Protein AF-A0A7Y7WJ68-F1 (afdb_monomer)

Nearest PDB structures (foldseek):
  8w20-assembly1_A  TM=9.745E-02  e=2.372E-01  Streptomyces coelicolor A3(2)
  5nnv-assembly4_D  TM=2.834E-01  e=7.245E+00  Bacillus subtilis subsp. subtilis str. 168

Foldseek 3Di:
DPDDPDAPPDPVQWDDADCDDPQHQWTQGPPPRWTWADDPNGIFTWDADLVRWIWGADPVNPDTHFTWDDPRVNHIDGDPDDDDDDDDDDPDPPVVSVVVVVVVVVVVVVVLVVVLVVLVVVLVVLVVVLVVLLVVLVVLLVVLVVCLVPVVVDDVVRVVVSVVVNVVSVVVNVVSLVVSLVSLVVCCVSCVPCSLVSLLVSLLSLLLSLVSSLSRLLSQLVVLVVQLVPDDQADPVLHGDPSNVVSLVSNLVSLVVNLVSQVVSVVSLVVSVVSADPVCPSVVVSCVSCPPGALSLLSLLLSLLSLLVLLQCLLPVPDRDPVSVVLSLLQSQLSLQRSCQPPDAPDHDDLVLSLLSLVLSLVSLLLNLLVLLLSVVLDPPPDDRPSSVVSNVSSVVVNVVSVVVNVCSVVPVDDDDDDDDDDDDDHDFDKDWAAAPVRHTGIFGWDPDADPNWIKGFRANSSPRHGSWMWTADPVRHIDTDDDPDDDPDPDPDPQDALVVLLVVLVVLLVSLVSSLVSLVVCLVPRAALLSLLVVLLVSLVVLQVSLVSNVVNVVPPDPDDDPVSVVSSVVSSVSSNVSSVVSNVSSLVSSLSSLLQYWDALVSVVSCVVVVQWAKAWEDAWDDDDQQWTWTKIFIAGPVVRHTFKIKIFIGRDRPDPQLRTDDAQPQDPVRGGDHDGIWMWTPVCPPPDPVNLVVLVVVLVVCVVVVNNVPRDDNDDTDTHHDDSVNCVVHPPPHHHPVVVVVVVVVVD

Radius of gyration: 36.1 Å; Cα contacts (8 Å, |Δi|>4): 891; chains: 1; bounding box: 78×84×123 Å

Solvent-accessible surface area (backbone atoms only — not comparable to full-atom values): 42091 Å² total; per-residue (Å²): 131,91,82,71,97,61,65,41,64,51,78,89,45,60,47,60,63,36,86,65,69,100,58,25,48,30,30,32,26,72,88,75,74,43,39,30,43,64,43,98,92,38,44,34,34,36,44,68,51,100,85,68,50,39,28,35,42,42,98,85,71,79,47,78,57,63,42,46,39,71,74,83,84,31,52,50,44,80,46,85,70,89,75,80,89,84,75,94,78,77,95,74,56,65,68,49,50,53,48,48,51,50,49,49,52,47,50,52,48,52,49,49,49,52,53,38,51,54,49,50,53,57,46,50,53,51,51,53,55,50,49,53,39,42,58,61,47,49,65,49,35,53,45,53,52,54,46,66,76,42,57,86,82,52,54,71,65,61,49,51,56,50,52,52,52,45,53,54,46,50,47,56,36,52,58,47,51,54,51,49,54,50,55,49,61,78,42,40,84,68,31,73,91,51,39,59,60,55,51,35,54,51,36,48,55,49,42,60,44,42,49,53,52,55,57,38,43,53,52,52,36,54,48,31,51,54,56,44,74,75,47,63,66,48,47,100,85,70,46,71,33,68,70,41,53,51,34,52,53,51,32,52,54,39,52,53,49,45,44,56,52,42,49,51,38,52,51,39,49,56,53,35,64,77,53,56,64,95,83,39,58,71,57,49,54,50,44,64,75,53,54,91,60,74,61,51,52,16,47,53,30,48,48,40,51,52,30,43,57,50,20,49,43,70,75,34,75,87,60,76,54,72,65,60,52,50,55,50,52,53,38,48,48,33,33,32,20,60,33,54,63,86,55,88,54,95,73,72,76,53,74,66,58,52,45,46,31,39,52,33,31,43,50,43,47,51,54,51,51,54,48,50,53,54,57,58,70,71,48,66,90,85,72,80,54,74,40,42,56,54,25,51,52,50,45,51,52,52,37,52,50,40,52,49,56,43,50,52,59,63,58,61,75,53,96,76,79,89,74,84,83,71,85,87,76,75,94,62,81,55,70,45,79,44,44,31,86,86,75,40,35,41,42,26,34,53,47,93,66,61,58,98,85,28,60,28,36,31,30,44,34,67,80,78,72,44,69,75,45,43,29,36,58,43,98,88,71,36,35,45,77,57,82,71,80,79,70,78,81,74,73,77,79,73,80,78,75,54,60,72,55,46,51,58,49,45,61,54,51,52,57,48,51,54,52,49,53,55,50,49,63,69,38,39,89,73,51,84,57,35,60,58,56,23,55,58,28,42,53,52,19,51,50,34,43,51,51,28,52,50,48,55,49,46,56,74,71,54,85,83,85,75,52,75,66,57,56,51,52,46,51,54,48,32,51,50,29,46,51,49,19,52,51,36,40,51,52,12,51,51,44,21,52,55,20,47,67,74,43,80,56,39,62,69,56,51,50,53,36,46,76,70,65,46,45,45,56,24,29,46,82,72,64,40,81,77,52,97,61,31,18,40,39,42,31,40,33,26,33,58,86,80,70,40,72,49,30,32,36,40,36,30,20,61,45,82,83,54,58,83,89,61,43,37,54,62,59,41,66,40,101,82,71,43,61,32,92,55,31,31,25,29,23,40,44,92,46,66,88,61,47,74,69,53,34,54,49,52,48,48,56,31,52,52,32,44,75,69,72,38,60,95,74,36,69,76,87,66,70,84,63,68,29,70,55,51,72,69,56,39,60,74,61,48,76,80,30,53,48,48,69,59,53,53,53,51,52,63,68,74,105

Structure (mmCIF, N/CA/C/O backbone):
data_AF-A0A7Y7WJ68-F1
#
_entry.id   AF-A0A7Y7WJ68-F1
#
loop_
_atom_site.group_PDB
_atom_site.id
_atom_site.type_symbol
_atom_site.label_atom_id
_atom_site.label_alt_id
_atom_site.label_comp_id
_atom_site.label_asym_id
_atom_site.label_entity_id
_atom_site.label_seq_id
_atom_site.pdbx_PDB_ins_code
_atom_site.Cartn_x
_atom_site.Cartn_y
_atom_site.Cartn_z
_atom_site.occupancy
_atom_site.B_iso_or_equiv
_atom_site.auth_seq_id
_atom_site.auth_comp_id
_atom_site.auth_asym_id
_atom_site.auth_atom_id
_atom_site.pdbx_PDB_model_num
ATOM 1 N N . MET A 1 1 ? 19.680 -37.625 -52.020 1.00 36.12 1 MET A N 1
ATOM 2 C CA . MET A 1 1 ? 19.196 -36.520 -51.162 1.00 36.12 1 MET A CA 1
ATOM 3 C C . MET A 1 1 ? 19.485 -36.888 -49.716 1.00 36.12 1 MET A C 1
ATOM 5 O O . MET A 1 1 ? 19.008 -37.930 -49.289 1.00 36.12 1 MET A O 1
ATOM 9 N N . LYS A 1 2 ? 20.284 -36.106 -48.976 1.00 34.50 2 LYS A N 1
ATOM 10 C CA . LYS A 1 2 ? 20.335 -36.245 -47.511 1.00 34.50 2 LYS A CA 1
ATOM 11 C C . LYS A 1 2 ? 19.012 -35.699 -46.971 1.00 34.50 2 LYS A C 1
ATOM 13 O O . LYS A 1 2 ? 18.731 -34.520 -47.156 1.00 34.50 2 LYS A O 1
ATOM 18 N N . ILE A 1 3 ? 18.181 -36.570 -46.409 1.00 40.09 3 ILE A N 1
ATOM 19 C CA . ILE A 1 3 ? 16.914 -36.193 -45.778 1.00 40.09 3 ILE A CA 1
ATOM 20 C C . ILE A 1 3 ? 17.263 -35.679 -44.380 1.00 40.09 3 ILE A C 1
ATOM 22 O O . ILE A 1 3 ? 17.882 -36.402 -43.600 1.00 40.09 3 ILE A O 1
ATOM 26 N N . TYR A 1 4 ? 16.931 -34.422 -44.090 1.00 50.44 4 TYR A N 1
ATOM 27 C CA . TYR A 1 4 ? 17.114 -33.844 -42.760 1.00 50.44 4 TYR A CA 1
ATOM 28 C C . TYR A 1 4 ? 15.896 -34.198 -41.886 1.00 50.44 4 TYR A C 1
ATOM 30 O O . TYR A 1 4 ? 14.769 -34.109 -42.370 1.00 50.44 4 TYR A O 1
ATOM 38 N N . PRO A 1 5 ? 16.093 -34.609 -40.621 1.00 40.62 5 PRO A N 1
ATOM 39 C CA . PRO A 1 5 ? 15.034 -35.188 -39.786 1.00 40.62 5 PRO A CA 1
ATOM 40 C C . PRO A 1 5 ? 13.973 -34.191 -39.282 1.00 40.62 5 PRO A C 1
ATOM 42 O O . PRO A 1 5 ? 12.989 -34.621 -38.689 1.00 40.62 5 PRO A O 1
ATOM 45 N N . TYR A 1 6 ? 14.133 -32.884 -39.525 1.00 49.69 6 TYR A N 1
ATOM 46 C CA . TYR A 1 6 ? 13.204 -31.839 -39.078 1.00 49.69 6 TYR A CA 1
ATOM 47 C C . TYR A 1 6 ? 12.991 -30.770 -40.165 1.00 49.69 6 TYR A C 1
ATOM 49 O O . TYR A 1 6 ? 13.926 -30.493 -40.924 1.00 49.69 6 TYR A O 1
ATOM 57 N N . PRO A 1 7 ? 11.795 -30.148 -40.248 1.00 54.78 7 PRO A N 1
ATOM 58 C CA . PRO A 1 7 ? 11.548 -29.034 -41.158 1.00 54.78 7 PRO A CA 1
ATOM 59 C C . PRO A 1 7 ? 12.458 -27.853 -40.798 1.00 54.78 7 PRO A C 1
ATOM 61 O O . PRO A 1 7 ? 12.431 -27.361 -39.670 1.00 54.78 7 PRO A O 1
ATOM 64 N N . TRP A 1 8 ? 13.271 -27.413 -41.759 1.00 57.12 8 TRP A N 1
ATOM 65 C CA . TRP A 1 8 ? 14.186 -26.287 -41.602 1.00 57.12 8 TRP A CA 1
ATOM 66 C C . TRP A 1 8 ? 13.996 -25.289 -42.753 1.00 57.12 8 TRP A C 1
ATOM 68 O O . TRP A 1 8 ? 14.141 -25.690 -43.907 1.00 57.12 8 TRP A O 1
ATOM 78 N N . PRO A 1 9 ? 13.732 -23.994 -42.494 1.00 63.44 9 PRO A N 1
ATOM 79 C CA . PRO A 1 9 ? 13.782 -23.300 -41.200 1.00 63.44 9 PRO A CA 1
ATOM 80 C C . PRO A 1 9 ? 12.709 -23.750 -40.202 1.00 63.44 9 PRO A C 1
ATOM 82 O O . PRO A 1 9 ? 11.649 -24.226 -40.604 1.00 63.44 9 PRO A O 1
ATOM 85 N N . GLU A 1 10 ? 12.986 -23.606 -38.901 1.00 67.44 10 GLU A N 1
ATOM 86 C CA . GLU A 1 10 ? 12.043 -24.005 -37.849 1.00 67.44 10 GLU A CA 1
ATOM 87 C C . GLU A 1 10 ? 10.735 -23.198 -37.941 1.00 67.44 10 GLU A C 1
ATOM 89 O O . GLU A 1 10 ? 10.796 -21.977 -38.123 1.00 67.44 10 GLU A O 1
ATOM 94 N N . PRO A 1 11 ? 9.554 -23.807 -37.719 1.00 68.38 11 PRO A N 1
ATOM 95 C CA . PRO A 1 11 ? 8.266 -23.116 -37.847 1.00 68.38 11 PRO A CA 1
ATOM 96 C C . PRO A 1 11 ? 8.145 -21.821 -37.028 1.00 68.38 11 PRO A C 1
ATOM 98 O O . PRO A 1 11 ? 7.531 -20.857 -37.477 1.00 68.38 11 PRO A O 1
ATOM 101 N N . LYS A 1 12 ? 8.787 -21.755 -35.853 1.00 70.88 12 LYS A N 1
ATOM 102 C CA . LYS A 1 12 ? 8.789 -20.568 -34.979 1.00 70.88 12 LYS A CA 1
ATOM 103 C C . LYS A 1 12 ? 9.480 -19.341 -35.598 1.00 70.88 12 LYS A C 1
ATOM 105 O O . LYS A 1 12 ? 9.171 -18.211 -35.221 1.00 70.88 12 LYS A O 1
ATOM 110 N N . THR A 1 13 ? 10.372 -19.561 -36.569 1.00 69.69 13 THR A N 1
ATOM 111 C CA . THR A 1 13 ? 11.149 -18.513 -37.257 1.00 69.69 13 THR A CA 1
ATOM 112 C C . THR A 1 13 ? 10.415 -17.891 -38.447 1.00 69.69 13 THR A C 1
ATOM 114 O O . THR A 1 13 ? 10.860 -16.867 -38.966 1.00 69.69 13 THR A O 1
ATOM 117 N N . LEU A 1 14 ? 9.288 -18.475 -38.868 1.00 74.75 14 LEU A N 1
ATOM 118 C CA . LEU A 1 14 ? 8.484 -17.994 -39.989 1.00 74.75 14 LEU A CA 1
ATOM 119 C C . LEU A 1 14 ? 7.795 -16.669 -39.636 1.00 74.75 14 LEU A C 1
ATOM 121 O O . LEU A 1 14 ? 7.205 -16.521 -38.563 1.00 74.75 14 LEU A O 1
ATOM 125 N N . GLY A 1 15 ? 7.886 -15.707 -40.545 1.00 78.38 15 GLY A N 1
ATOM 126 C CA . GLY A 1 15 ? 7.219 -14.410 -40.501 1.00 78.38 15 GLY A CA 1
ATOM 127 C C . GLY A 1 15 ? 6.237 -14.262 -41.660 1.00 78.38 15 GLY A C 1
ATOM 128 O O . GLY A 1 15 ? 5.511 -15.197 -41.993 1.00 78.38 15 GLY A O 1
ATOM 129 N N . GLU A 1 16 ? 6.185 -13.078 -42.261 1.00 81.81 16 GLU A N 1
ATOM 130 C CA . GLU A 1 16 ? 5.174 -12.743 -43.267 1.00 81.81 16 GLU A CA 1
ATOM 131 C C . GLU A 1 16 ? 5.425 -13.402 -44.631 1.00 81.81 16 GLU A C 1
ATOM 133 O O . GLU A 1 16 ? 6.565 -13.524 -45.094 1.00 81.81 16 GLU A O 1
ATOM 138 N N . VAL A 1 17 ? 4.335 -13.780 -45.304 1.00 84.44 17 VAL A N 1
ATOM 139 C CA . VAL A 1 17 ? 4.356 -14.253 -46.693 1.00 84.44 17 VAL A CA 1
ATOM 140 C C . VAL A 1 17 ? 4.410 -13.051 -47.632 1.00 84.44 17 VAL A C 1
ATOM 142 O O . VAL A 1 17 ? 3.635 -12.106 -47.504 1.00 84.44 17 VAL A O 1
ATOM 145 N N . VAL A 1 18 ? 5.304 -13.094 -48.617 1.00 82.62 18 VAL A N 1
ATOM 146 C CA . VAL A 1 18 ? 5.410 -12.065 -49.653 1.00 82.62 18 VAL A CA 1
ATOM 147 C C . VAL A 1 18 ? 4.139 -12.068 -50.509 1.00 82.62 18 VAL A C 1
ATOM 149 O O . VAL A 1 18 ? 3.860 -13.035 -51.221 1.00 82.62 18 VAL A O 1
ATOM 152 N N . ALA A 1 19 ? 3.374 -10.976 -50.447 1.00 73.75 19 ALA A N 1
ATOM 153 C CA . ALA A 1 19 ? 2.040 -10.882 -51.043 1.00 73.75 19 ALA A CA 1
ATOM 154 C C . ALA A 1 19 ? 2.027 -10.565 -52.556 1.00 73.75 19 ALA A C 1
ATOM 156 O O . ALA A 1 19 ? 1.042 -10.857 -53.237 1.00 73.75 19 ALA A O 1
ATOM 157 N N . SER A 1 20 ? 3.104 -9.992 -53.106 1.00 70.12 20 SER A N 1
ATOM 158 C CA . SER A 1 20 ? 3.156 -9.509 -54.496 1.00 70.12 20 SER A CA 1
ATOM 159 C C . SER A 1 20 ? 4.576 -9.495 -55.082 1.00 70.12 20 SER A C 1
ATOM 161 O O . SER A 1 20 ? 5.556 -9.469 -54.339 1.00 70.12 20 SER A O 1
ATOM 163 N N . GLY A 1 21 ? 4.680 -9.459 -56.417 1.00 76.19 21 GLY A N 1
ATOM 164 C CA . GLY A 1 21 ? 5.947 -9.421 -57.167 1.00 76.19 21 GLY A CA 1
ATOM 165 C C . GLY A 1 21 ? 6.546 -10.802 -57.465 1.00 76.19 21 GLY A C 1
ATOM 166 O O . GLY A 1 21 ? 5.940 -11.827 -57.161 1.00 76.19 21 GLY A O 1
ATOM 167 N N . ASP A 1 22 ? 7.758 -10.835 -58.028 1.00 74.62 22 ASP A N 1
ATOM 168 C CA . ASP A 1 22 ? 8.430 -12.071 -58.486 1.00 74.62 22 ASP A CA 1
ATOM 169 C C . ASP A 1 22 ? 8.738 -13.069 -57.351 1.00 74.62 22 ASP A C 1
ATOM 171 O O . ASP A 1 22 ? 8.931 -14.265 -57.575 1.00 74.62 22 ASP A O 1
ATOM 175 N N . LEU A 1 23 ? 8.736 -12.585 -56.105 1.00 83.44 23 LEU A N 1
ATOM 176 C CA . LEU A 1 23 ? 8.966 -13.367 -54.887 1.00 83.44 23 LEU A CA 1
ATOM 177 C C . LEU A 1 23 ? 7.670 -13.768 -54.167 1.00 83.44 23 LEU A C 1
ATOM 179 O O . LEU A 1 23 ? 7.729 -14.282 -53.048 1.00 83.44 23 LEU A O 1
ATOM 183 N N . LYS A 1 24 ? 6.505 -13.525 -54.782 1.00 84.31 24 LYS A N 1
ATOM 184 C CA . LYS A 1 24 ? 5.197 -13.864 -54.213 1.00 84.31 24 LYS A CA 1
ATOM 185 C C . LYS A 1 24 ? 5.166 -15.324 -53.753 1.00 84.31 24 LYS A C 1
ATOM 187 O O . LYS A 1 24 ? 5.588 -16.224 -54.481 1.00 84.31 24 LYS A O 1
ATOM 192 N N . GLY A 1 25 ? 4.670 -15.540 -52.535 1.00 81.69 25 GLY A N 1
ATOM 193 C CA . GLY A 1 25 ? 4.544 -16.862 -51.914 1.00 81.69 25 GLY A CA 1
ATOM 194 C C . GLY A 1 25 ? 5.765 -17.361 -51.133 1.00 81.69 25 GLY A C 1
ATOM 195 O O . GLY A 1 25 ? 5.675 -18.398 -50.482 1.00 81.69 25 GLY A O 1
ATOM 196 N N . LEU A 1 26 ? 6.889 -16.633 -51.134 1.00 86.81 26 LEU A N 1
ATOM 197 C CA . LEU A 1 26 ? 7.995 -16.902 -50.204 1.00 86.81 26 LEU A CA 1
ATOM 198 C C . LEU A 1 26 ? 7.698 -16.340 -48.808 1.00 86.81 26 LEU A C 1
ATOM 200 O O . LEU A 1 26 ? 6.963 -15.367 -48.664 1.00 86.81 26 LEU A O 1
ATOM 204 N N . ILE A 1 27 ? 8.301 -16.931 -47.778 1.00 84.38 27 ILE A N 1
ATOM 205 C CA . ILE A 1 27 ? 8.108 -16.561 -46.369 1.00 84.38 27 ILE A CA 1
ATOM 206 C C . ILE A 1 27 ? 9.355 -15.826 -45.866 1.00 84.38 27 ILE A C 1
ATOM 208 O O . ILE A 1 27 ? 10.462 -16.350 -45.995 1.00 84.38 27 ILE A O 1
ATOM 212 N N . ARG A 1 28 ? 9.204 -14.634 -45.275 1.00 85.56 28 ARG A N 1
ATOM 213 C CA . ARG A 1 28 ? 10.309 -13.922 -44.605 1.00 85.56 28 ARG A CA 1
ATOM 214 C C . ARG A 1 28 ? 10.500 -14.451 -43.192 1.00 85.56 28 ARG A C 1
ATOM 216 O O . ARG A 1 28 ? 9.529 -14.590 -42.459 1.00 85.56 28 ARG A O 1
ATOM 223 N N . LEU A 1 29 ? 11.738 -14.714 -42.784 1.00 78.75 29 LEU A N 1
ATOM 224 C CA . LEU A 1 29 ? 12.049 -15.157 -41.421 1.00 78.75 29 LEU A CA 1
ATOM 225 C C . LEU A 1 29 ? 12.228 -13.960 -40.468 1.00 78.75 29 LEU A C 1
ATOM 227 O O . LEU A 1 29 ? 12.956 -13.024 -40.803 1.00 78.75 29 LEU A O 1
ATOM 231 N N . LYS A 1 30 ? 11.620 -14.023 -39.273 1.00 70.75 30 LYS A N 1
ATOM 232 C CA . LYS A 1 30 ? 11.481 -12.908 -38.303 1.00 70.75 30 LYS A CA 1
ATOM 233 C C . LYS A 1 30 ? 12.795 -12.234 -37.880 1.00 70.75 30 LYS A C 1
ATOM 235 O O . LYS A 1 30 ? 12.812 -11.028 -37.680 1.00 70.75 30 LYS A O 1
ATOM 240 N N . GLU A 1 31 ? 13.882 -12.993 -37.756 1.00 66.88 31 GLU A N 1
ATOM 241 C CA . GLU A 1 31 ? 15.144 -12.505 -37.166 1.00 66.88 31 GLU A CA 1
ATOM 242 C C . GLU A 1 31 ? 16.260 -12.254 -38.190 1.00 66.88 31 GLU A C 1
ATOM 244 O O . GLU A 1 31 ? 17.171 -11.470 -37.946 1.00 66.88 31 GLU A O 1
ATOM 249 N N . SER A 1 32 ? 16.219 -12.926 -39.346 1.00 66.81 32 SER A N 1
ATOM 250 C CA . SER A 1 32 ? 17.325 -12.912 -40.320 1.00 66.81 32 SER A CA 1
ATOM 251 C C . SER A 1 32 ? 16.988 -12.220 -41.638 1.00 66.81 32 SER A C 1
ATOM 253 O O . SER A 1 32 ? 17.867 -12.071 -42.486 1.00 66.81 32 SER A O 1
ATOM 255 N N . ASN A 1 33 ? 15.716 -11.854 -41.840 1.00 61.69 33 ASN A N 1
ATOM 256 C CA . ASN A 1 33 ? 15.167 -11.341 -43.099 1.00 61.69 33 ASN A CA 1
ATOM 257 C C . ASN A 1 33 ? 15.482 -12.226 -44.331 1.00 61.69 33 ASN A C 1
ATOM 259 O O . ASN A 1 33 ? 15.385 -11.786 -45.477 1.00 61.69 33 ASN A O 1
ATOM 263 N N . ARG A 1 34 ? 15.876 -13.489 -44.101 1.00 77.31 34 ARG A N 1
ATOM 264 C CA . ARG A 1 34 ? 16.068 -14.514 -45.133 1.00 77.31 34 ARG A CA 1
ATOM 265 C C . ARG A 1 34 ? 14.713 -15.014 -45.621 1.00 77.31 34 ARG A C 1
ATOM 267 O O . ARG A 1 34 ? 13.712 -14.912 -44.913 1.00 77.31 34 ARG A O 1
ATOM 274 N N . LEU A 1 35 ? 14.705 -15.575 -46.826 1.00 85.94 35 LEU A N 1
ATOM 275 C CA . LEU A 1 35 ? 13.508 -16.132 -47.443 1.00 85.94 35 LEU A CA 1
ATOM 276 C C . LEU A 1 35 ? 13.469 -17.651 -47.272 1.00 85.94 35 LEU A C 1
ATOM 278 O O . LEU A 1 35 ? 14.502 -18.323 -47.287 1.00 85.94 35 LEU A O 1
ATOM 282 N N . ALA A 1 36 ? 12.264 -18.189 -47.141 1.00 86.19 36 ALA A N 1
ATOM 283 C CA . ALA A 1 36 ? 11.988 -19.615 -47.148 1.00 86.19 36 ALA A CA 1
ATOM 284 C C . ALA A 1 36 ? 10.901 -19.942 -48.176 1.00 86.19 36 ALA A C 1
ATOM 286 O O . ALA A 1 36 ? 9.967 -19.165 -48.375 1.00 86.19 36 ALA A O 1
ATOM 287 N N . ALA A 1 37 ? 11.026 -21.100 -48.819 1.00 86.19 37 ALA A N 1
ATOM 288 C CA . ALA A 1 37 ? 10.022 -21.654 -49.715 1.00 86.19 37 ALA A CA 1
ATOM 289 C C . ALA A 1 37 ? 9.413 -22.909 -49.087 1.00 86.19 37 ALA A C 1
ATOM 291 O O . ALA A 1 37 ? 10.130 -23.738 -48.521 1.00 86.19 37 ALA A O 1
ATOM 292 N N . TYR A 1 38 ? 8.096 -23.054 -49.216 1.00 79.88 38 TYR A N 1
ATOM 293 C CA . TYR A 1 38 ? 7.382 -24.267 -48.839 1.00 79.88 38 TYR A CA 1
ATOM 294 C C . TYR A 1 38 ? 6.981 -25.034 -50.096 1.00 79.88 38 TYR A C 1
ATOM 296 O O . TYR A 1 38 ? 6.243 -24.505 -50.927 1.00 79.88 38 TYR A O 1
ATOM 304 N N . PHE A 1 39 ? 7.463 -26.268 -50.249 1.00 74.00 39 PHE A N 1
ATOM 305 C CA . PHE A 1 39 ? 7.045 -27.138 -51.348 1.00 74.00 39 PHE A CA 1
ATOM 306 C C . PHE A 1 39 ? 7.226 -28.617 -51.000 1.00 74.00 39 PHE A C 1
ATOM 308 O O . PHE A 1 39 ? 8.138 -29.002 -50.270 1.00 74.00 39 PHE A O 1
ATOM 315 N N . GLY A 1 40 ? 6.333 -29.468 -51.515 1.00 61.72 40 GLY A N 1
ATOM 316 C CA . GLY A 1 40 ? 6.393 -30.919 -51.299 1.00 61.72 40 GLY A CA 1
ATOM 317 C C . GLY A 1 40 ? 6.241 -31.364 -49.837 1.00 61.72 40 GLY A C 1
ATOM 318 O O . GLY A 1 40 ? 6.702 -32.447 -49.497 1.00 61.72 40 GLY A O 1
ATOM 319 N N . GLY A 1 41 ? 5.636 -30.537 -48.973 1.00 64.75 41 GLY A N 1
ATOM 320 C CA . GLY A 1 41 ? 5.467 -30.822 -47.542 1.00 64.75 41 GLY A CA 1
ATOM 321 C C . GLY A 1 41 ? 6.612 -30.337 -46.647 1.00 64.75 41 GLY A C 1
ATOM 322 O O . GLY A 1 41 ? 6.521 -30.471 -45.429 1.00 64.75 41 GLY A O 1
ATOM 323 N N . TRP A 1 42 ? 7.661 -29.743 -47.224 1.00 68.06 42 TRP A N 1
ATOM 324 C CA . TRP A 1 42 ? 8.874 -29.345 -46.510 1.00 68.06 42 TRP A CA 1
ATOM 325 C C . TRP A 1 42 ? 9.175 -27.854 -46.689 1.00 68.06 42 TRP A C 1
ATOM 327 O O . TRP A 1 42 ? 8.873 -27.249 -47.720 1.00 68.06 42 TRP A O 1
ATOM 337 N N . LEU A 1 43 ? 9.779 -27.269 -45.656 1.00 76.19 43 LEU A N 1
ATOM 338 C CA . LEU A 1 43 ? 10.354 -25.926 -45.685 1.00 76.19 43 LEU A CA 1
ATOM 339 C C . LEU A 1 43 ? 11.811 -26.011 -46.125 1.00 76.19 43 LEU A C 1
ATOM 341 O O . LEU A 1 43 ? 12.519 -26.939 -45.740 1.00 76.19 43 LEU A O 1
ATOM 345 N N . PHE A 1 44 ? 12.240 -25.027 -46.909 1.00 80.38 44 PHE A N 1
ATOM 346 C CA . PHE A 1 44 ? 13.626 -24.863 -47.329 1.00 80.38 44 PHE A CA 1
ATOM 347 C C . PHE A 1 44 ? 14.007 -23.389 -47.264 1.00 80.38 44 PHE A C 1
ATOM 349 O O . PHE A 1 44 ? 13.262 -22.540 -47.758 1.00 80.38 44 PHE A O 1
ATOM 356 N N . ALA A 1 45 ? 15.173 -23.060 -46.702 1.00 83.94 45 ALA A N 1
ATOM 357 C CA . ALA A 1 45 ? 15.695 -21.707 -46.843 1.00 83.94 45 ALA A CA 1
ATOM 358 C C . ALA A 1 45 ? 16.156 -21.496 -48.281 1.00 83.94 45 ALA A C 1
ATOM 360 O O . ALA A 1 45 ? 16.738 -22.390 -48.906 1.00 83.94 45 ALA A O 1
ATOM 361 N N . VAL A 1 46 ? 15.911 -20.299 -48.793 1.00 85.69 46 VAL A N 1
ATOM 362 C CA . VAL A 1 46 ? 16.224 -19.946 -50.167 1.00 85.69 46 VAL A CA 1
ATOM 363 C C . VAL A 1 46 ? 16.969 -18.626 -50.236 1.00 85.69 46 VAL A C 1
ATOM 365 O O . VAL A 1 46 ? 16.859 -17.761 -49.365 1.00 85.69 46 VAL A O 1
ATOM 368 N N . LYS A 1 47 ? 17.730 -18.468 -51.311 1.00 85.56 47 LYS A N 1
ATOM 369 C CA . LYS A 1 47 ? 18.355 -17.206 -51.686 1.00 85.56 47 LYS A CA 1
ATOM 370 C C . LYS A 1 47 ? 18.028 -16.875 -53.131 1.00 85.56 47 LYS A C 1
ATOM 372 O O . LYS A 1 47 ? 17.785 -17.771 -53.935 1.00 85.56 47 LYS A O 1
ATOM 377 N N . THR A 1 48 ? 18.069 -15.594 -53.449 1.00 81.88 48 THR A N 1
ATOM 378 C CA . THR A 1 48 ? 17.999 -15.095 -54.819 1.00 81.88 48 THR A CA 1
ATOM 379 C C . THR A 1 48 ? 19.413 -14.934 -55.367 1.00 81.88 48 THR A C 1
ATOM 381 O O . THR A 1 48 ? 20.268 -14.342 -54.702 1.00 81.88 48 THR A O 1
ATOM 384 N N . ASP A 1 49 ? 19.678 -15.469 -56.556 1.00 73.19 49 ASP A N 1
ATOM 385 C CA . ASP A 1 49 ? 20.931 -15.218 -57.266 1.00 73.19 49 ASP A CA 1
ATOM 386 C C . ASP A 1 49 ? 20.945 -13.827 -57.930 1.00 73.19 49 ASP A C 1
ATOM 388 O O . ASP A 1 49 ? 19.979 -13.064 -57.864 1.00 73.19 49 ASP A O 1
ATOM 392 N N . SER A 1 50 ? 22.064 -13.478 -58.568 1.00 57.31 50 SER A N 1
ATOM 393 C CA . SER A 1 50 ? 22.248 -12.189 -59.249 1.00 57.31 50 SER A CA 1
ATOM 394 C C . SER A 1 50 ? 21.337 -11.973 -60.464 1.00 57.31 50 SER A C 1
ATOM 396 O O . SER A 1 50 ? 21.333 -10.882 -61.028 1.00 57.31 50 SER A O 1
ATOM 398 N N . GLU A 1 51 ? 20.604 -12.998 -60.896 1.00 61.78 51 GLU A N 1
ATOM 399 C CA . GLU A 1 51 ? 19.654 -12.952 -62.008 1.00 61.78 51 GLU A CA 1
ATOM 400 C C . GLU A 1 51 ? 18.193 -13.012 -61.526 1.00 61.78 51 GLU A C 1
ATOM 402 O O . GLU A 1 51 ? 17.284 -13.007 -62.353 1.00 61.78 51 GLU A O 1
ATOM 407 N N . GLY A 1 52 ? 17.960 -13.036 -60.207 1.00 67.75 52 GLY A N 1
ATOM 408 C CA . GLY A 1 52 ? 16.628 -13.108 -59.603 1.00 67.75 52 GLY A CA 1
ATOM 409 C C . GLY A 1 52 ? 16.056 -14.525 -59.507 1.00 67.75 52 GLY A C 1
ATOM 410 O O . GLY A 1 52 ? 14.912 -14.688 -59.087 1.00 67.75 52 GLY A O 1
ATOM 411 N N . ASN A 1 53 ? 16.827 -15.565 -59.847 1.00 82.19 53 ASN A N 1
ATOM 412 C CA . ASN A 1 53 ? 16.378 -16.943 -59.667 1.00 82.19 53 ASN A CA 1
ATOM 413 C C . ASN A 1 53 ? 16.493 -17.354 -58.195 1.00 82.19 53 ASN A C 1
ATOM 415 O O . ASN A 1 53 ? 17.451 -17.004 -57.506 1.00 82.19 53 ASN A O 1
ATOM 419 N N . VAL A 1 54 ? 15.544 -18.162 -57.727 1.00 85.38 54 VAL A N 1
ATOM 420 C CA . VAL A 1 54 ? 15.499 -18.636 -56.340 1.00 85.38 54 VAL A CA 1
ATOM 421 C C . VAL A 1 54 ? 16.144 -20.013 -56.237 1.00 85.38 54 VAL A C 1
ATOM 423 O O . VAL A 1 54 ? 15.811 -20.916 -57.001 1.00 85.38 54 VAL A O 1
ATOM 426 N N . GLN A 1 55 ? 17.056 -20.191 -55.284 1.00 87.38 55 GLN A N 1
ATOM 427 C CA . GLN A 1 55 ? 17.797 -21.433 -55.074 1.00 87.38 55 GLN A CA 1
ATOM 428 C C . GLN A 1 55 ? 17.744 -21.862 -53.609 1.00 87.38 55 GLN A C 1
ATOM 430 O O . GLN A 1 55 ? 17.863 -21.030 -52.708 1.00 87.38 55 GLN A O 1
ATOM 435 N N . VAL A 1 56 ? 17.600 -23.167 -53.374 1.00 83.88 56 VAL A N 1
ATOM 436 C CA . VAL A 1 56 ? 17.643 -23.752 -52.026 1.00 83.88 56 VAL A CA 1
ATOM 437 C C . VAL A 1 56 ? 19.051 -23.640 -51.440 1.00 83.88 56 VAL A C 1
ATOM 439 O O . VAL A 1 56 ? 20.043 -23.829 -52.144 1.00 83.88 56 VAL A O 1
ATOM 442 N N . VAL A 1 57 ? 19.149 -23.362 -50.142 1.00 81.44 57 VAL A N 1
ATOM 443 C CA . VAL A 1 57 ? 20.412 -23.276 -49.398 1.00 81.44 57 VAL A CA 1
ATOM 444 C C . VAL A 1 57 ? 20.406 -24.304 -48.271 1.00 81.44 57 VAL A C 1
ATOM 446 O O . VAL A 1 57 ? 19.379 -24.523 -47.633 1.00 81.44 57 VAL A O 1
ATOM 449 N N . ALA A 1 58 ? 21.545 -24.948 -48.025 1.00 71.12 58 ALA A N 1
ATOM 450 C CA . ALA A 1 58 ? 21.698 -25.872 -46.910 1.00 71.12 58 ALA A CA 1
ATOM 451 C C . ALA A 1 58 ? 21.656 -25.150 -45.542 1.00 71.12 58 ALA A C 1
ATOM 453 O O . ALA A 1 58 ? 21.974 -23.959 -45.469 1.00 71.12 58 ALA A O 1
ATOM 454 N N . PRO A 1 59 ? 21.328 -25.864 -44.445 1.00 64.31 59 PRO A N 1
ATOM 455 C CA . PRO A 1 59 ? 21.256 -25.293 -43.096 1.00 64.31 59 PRO A CA 1
ATOM 456 C C . PRO A 1 59 ? 22.515 -24.562 -42.617 1.00 64.31 59 PRO A C 1
ATOM 458 O O . PRO A 1 59 ? 22.426 -23.578 -41.887 1.00 64.31 59 PRO A O 1
ATOM 461 N N . ASP A 1 60 ? 23.688 -25.010 -43.064 1.00 62.31 60 ASP A N 1
ATOM 462 C CA . ASP A 1 60 ? 24.985 -24.403 -42.751 1.00 62.31 60 ASP A CA 1
ATOM 463 C C . ASP A 1 60 ? 25.294 -23.140 -43.578 1.00 62.31 60 ASP A C 1
ATOM 465 O O . ASP A 1 60 ? 26.299 -22.469 -43.340 1.00 62.31 60 ASP A O 1
ATOM 469 N N . GLY A 1 61 ? 24.450 -22.808 -44.560 1.00 63.00 61 GLY A N 1
ATOM 470 C CA . GLY A 1 61 ? 24.637 -21.689 -45.480 1.00 63.00 61 GLY A CA 1
ATOM 471 C C . GLY A 1 61 ? 25.782 -21.866 -46.482 1.00 63.00 61 GLY A C 1
ATOM 472 O O . GLY A 1 61 ? 26.048 -20.939 -47.246 1.00 63.00 61 GLY A O 1
ATOM 473 N N . ARG A 1 62 ? 26.472 -23.016 -46.480 1.00 60.81 62 ARG A N 1
ATOM 474 C CA . ARG A 1 62 ? 27.706 -23.249 -47.252 1.00 60.81 62 ARG A CA 1
ATOM 475 C C . ARG A 1 62 ? 27.466 -24.014 -48.546 1.00 60.81 62 ARG A C 1
ATOM 477 O O . ARG A 1 62 ? 28.250 -23.871 -49.479 1.00 60.81 62 ARG A O 1
ATOM 484 N N . SER A 1 63 ? 26.392 -24.799 -48.611 1.00 65.44 63 SER A N 1
ATOM 485 C CA . SER A 1 63 ? 26.052 -25.600 -49.791 1.00 65.44 63 SER A CA 1
ATOM 486 C C . SER A 1 63 ? 24.785 -25.084 -50.474 1.00 65.44 63 SER A C 1
ATOM 488 O O . SER A 1 63 ? 23.776 -24.813 -49.824 1.00 65.44 63 SER A O 1
ATOM 490 N N . GLU A 1 64 ? 24.832 -24.965 -51.797 1.00 76.31 64 GLU A N 1
ATOM 491 C CA . GLU A 1 64 ? 23.708 -24.536 -52.634 1.00 76.31 64 GLU A CA 1
ATOM 492 C C . GLU A 1 64 ? 23.029 -25.749 -53.279 1.00 76.31 64 GLU A C 1
ATOM 494 O O . GLU A 1 64 ? 23.696 -26.666 -53.759 1.00 76.31 64 GLU A O 1
ATOM 499 N N . GLY A 1 65 ? 21.698 -25.754 -53.273 1.00 72.69 65 GLY A N 1
ATOM 500 C CA . GLY A 1 65 ? 20.859 -26.814 -53.819 1.00 72.69 65 GLY A CA 1
ATOM 501 C C . GLY A 1 65 ? 20.342 -26.516 -55.226 1.00 72.69 65 GLY A C 1
ATOM 502 O O . GLY A 1 65 ? 20.915 -25.741 -55.990 1.00 72.69 65 GLY A O 1
ATOM 503 N N . PHE A 1 66 ? 19.232 -27.153 -55.583 1.00 80.06 66 PHE A N 1
ATOM 504 C CA . PHE A 1 66 ? 18.562 -26.934 -56.863 1.00 80.06 66 PHE A CA 1
ATOM 505 C C . PHE A 1 66 ? 17.793 -25.603 -56.884 1.00 80.06 66 PHE A C 1
ATOM 507 O O . PHE A 1 66 ? 17.465 -25.024 -55.843 1.00 80.06 66 PHE A O 1
ATOM 514 N N . TYR A 1 67 ? 17.515 -25.126 -58.096 1.00 86.06 67 TYR A N 1
ATOM 515 C CA . TYR A 1 67 ? 16.706 -23.936 -58.332 1.00 86.06 67 TYR A CA 1
ATOM 516 C C . TYR A 1 67 ? 15.215 -24.236 -58.184 1.00 86.06 67 TYR A C 1
ATOM 518 O O . TYR A 1 67 ? 14.769 -25.363 -58.402 1.00 86.06 67 TYR A O 1
ATOM 526 N N . LEU A 1 68 ? 14.447 -23.210 -57.831 1.00 85.81 68 LEU A N 1
ATOM 527 C CA . LEU A 1 68 ? 12.994 -23.241 -57.765 1.00 85.81 68 LEU A CA 1
ATOM 528 C C . LEU A 1 68 ? 12.398 -22.375 -58.874 1.00 85.81 68 LEU A C 1
ATOM 530 O O . LEU A 1 68 ? 12.953 -21.338 -59.241 1.00 85.81 68 LEU A O 1
ATOM 534 N N . LYS A 1 69 ? 11.232 -22.786 -59.367 1.00 85.69 69 LYS A N 1
ATOM 535 C CA . LYS A 1 69 ? 10.379 -22.006 -60.266 1.00 85.69 69 LYS A CA 1
ATOM 536 C C . LYS A 1 69 ? 9.066 -21.652 -59.567 1.00 85.69 69 LYS A C 1
ATOM 538 O O . LYS A 1 69 ? 8.523 -22.474 -58.827 1.00 85.69 69 LYS A O 1
ATOM 543 N N . ASN A 1 70 ? 8.577 -20.444 -59.824 1.00 83.81 70 ASN A N 1
ATOM 544 C CA . ASN A 1 70 ? 7.273 -19.954 -59.378 1.00 83.81 70 ASN A CA 1
ATOM 545 C C . ASN A 1 70 ? 6.231 -20.188 -60.486 1.00 83.81 70 ASN A C 1
ATOM 547 O O . ASN A 1 70 ? 6.558 -20.076 -61.668 1.00 83.81 70 ASN A O 1
ATOM 551 N N . ASP A 1 71 ? 4.995 -20.507 -60.116 1.00 78.75 71 ASP A N 1
ATOM 552 C CA . ASP A 1 71 ? 3.849 -20.633 -61.026 1.00 78.75 71 ASP A CA 1
ATOM 553 C C . ASP A 1 71 ? 3.105 -19.305 -61.287 1.00 78.75 71 ASP A C 1
ATOM 555 O O . ASP A 1 71 ? 2.156 -19.269 -62.066 1.00 78.75 71 ASP A O 1
ATOM 559 N N . GLY A 1 72 ? 3.520 -18.210 -60.639 1.00 69.38 72 GLY A N 1
ATOM 560 C CA . GLY A 1 72 ? 2.887 -16.887 -60.712 1.00 69.38 72 GLY A CA 1
ATOM 561 C C . GLY A 1 72 ? 1.696 -16.708 -59.759 1.00 69.38 72 GLY A C 1
ATOM 562 O O . GLY A 1 72 ? 1.315 -15.577 -59.443 1.00 69.38 72 GLY A O 1
ATOM 563 N N . ALA A 1 73 ? 1.145 -17.800 -59.224 1.00 74.12 73 ALA A N 1
ATOM 564 C CA . ALA A 1 73 ? 0.134 -17.782 -58.170 1.00 74.12 73 ALA A CA 1
ATOM 565 C C . ALA A 1 73 ? 0.763 -17.709 -56.766 1.00 74.12 73 ALA A C 1
ATOM 567 O O . ALA A 1 73 ? 0.083 -17.323 -55.813 1.00 74.12 73 ALA A O 1
ATOM 568 N N . GLY A 1 74 ? 2.067 -17.976 -56.655 1.00 76.12 74 GLY A N 1
ATOM 569 C CA . GLY A 1 74 ? 2.827 -17.977 -55.406 1.00 76.12 74 GLY A CA 1
ATOM 570 C C . GLY A 1 74 ? 3.242 -19.377 -54.952 1.00 76.12 74 GLY A C 1
ATOM 571 O O . GLY A 1 74 ? 3.724 -19.533 -53.831 1.00 76.12 74 GLY A O 1
ATOM 572 N N . THR A 1 75 ? 3.079 -20.396 -55.799 1.00 79.75 75 THR A N 1
ATOM 573 C CA . THR A 1 75 ? 3.529 -21.759 -55.511 1.00 79.75 75 THR A CA 1
ATOM 574 C C . THR A 1 75 ? 4.914 -21.981 -56.103 1.00 79.75 75 THR A C 1
ATOM 576 O O . THR A 1 75 ? 5.164 -21.714 -57.280 1.00 79.75 75 THR A O 1
ATOM 579 N N . TRP A 1 76 ? 5.818 -22.532 -55.296 1.00 84.94 76 TRP A N 1
ATOM 580 C CA . TRP A 1 76 ? 7.196 -22.810 -55.693 1.00 84.94 76 TRP A CA 1
ATOM 581 C C . TRP A 1 76 ? 7.413 -24.310 -55.895 1.00 84.94 76 TRP A C 1
ATOM 583 O O . TRP A 1 76 ? 6.955 -25.122 -55.098 1.00 84.94 76 TRP A O 1
ATOM 593 N N . THR A 1 77 ? 8.116 -24.703 -56.959 1.00 84.12 77 THR A N 1
ATOM 594 C CA . THR A 1 77 ? 8.449 -26.113 -57.248 1.00 84.12 77 THR A CA 1
ATOM 595 C C . THR A 1 77 ? 9.886 -26.254 -57.755 1.00 84.12 77 THR A C 1
ATOM 597 O O . THR A 1 77 ? 10.439 -25.274 -58.259 1.00 84.12 77 THR A O 1
ATOM 600 N N . PRO A 1 78 ? 10.523 -27.439 -57.651 1.00 82.62 78 PRO A N 1
ATOM 601 C CA . PRO A 1 78 ? 11.854 -27.659 -58.215 1.00 82.62 78 PRO A CA 1
ATOM 602 C C . PRO A 1 78 ? 11.906 -27.356 -59.721 1.00 82.62 78 PRO A C 1
ATOM 604 O O . PRO A 1 78 ? 11.087 -27.851 -60.502 1.00 82.62 78 PRO A O 1
ATOM 607 N N . ASP A 1 79 ? 12.884 -26.554 -60.141 1.00 81.81 79 ASP A N 1
ATOM 608 C CA . ASP A 1 79 ? 13.190 -26.320 -61.551 1.00 81.81 79 ASP A CA 1
ATOM 609 C C . ASP A 1 79 ? 14.050 -27.479 -62.074 1.00 81.81 79 ASP A C 1
ATOM 611 O O . ASP A 1 79 ? 15.247 -27.567 -61.807 1.00 81.81 79 ASP A O 1
ATOM 615 N N . LEU A 1 80 ? 13.417 -28.402 -62.802 1.00 72.62 80 LEU A N 1
ATOM 616 C CA . LEU A 1 80 ? 14.053 -29.610 -63.344 1.00 72.62 80 LEU A CA 1
ATOM 617 C C . LEU A 1 80 ? 14.859 -29.355 -64.630 1.00 72.62 80 LEU A C 1
ATOM 619 O O . LEU A 1 80 ? 15.341 -30.301 -65.254 1.00 72.62 80 LEU A O 1
ATOM 623 N N . LYS A 1 81 ? 15.003 -28.098 -65.067 1.00 69.56 81 LYS A N 1
ATOM 624 C CA . LYS A 1 81 ? 15.813 -27.768 -66.244 1.00 69.56 81 LYS A CA 1
ATOM 625 C C . LYS A 1 81 ? 17.303 -27.942 -65.930 1.00 69.56 81 LYS A C 1
ATOM 627 O O . LYS A 1 81 ? 17.826 -27.353 -64.987 1.00 69.56 81 LYS A O 1
ATOM 632 N N . LEU A 1 82 ? 18.007 -28.707 -66.767 1.00 52.62 82 LEU A N 1
ATOM 633 C CA . LEU A 1 82 ? 19.469 -28.821 -66.742 1.00 52.62 82 LEU A CA 1
ATOM 634 C C . LEU A 1 82 ? 20.098 -27.464 -67.089 1.00 52.62 82 LEU A C 1
ATOM 636 O O . LEU A 1 82 ? 20.164 -27.072 -68.252 1.00 52.62 82 LEU A O 1
ATOM 640 N N . ARG A 1 83 ? 20.560 -26.738 -66.068 1.00 58.59 83 ARG A N 1
ATOM 641 C CA . ARG A 1 83 ? 21.353 -25.515 -66.237 1.00 58.59 83 ARG A CA 1
ATOM 642 C C . ARG A 1 83 ? 22.833 -25.905 -66.249 1.00 58.59 83 ARG A C 1
ATOM 644 O O . ARG A 1 83 ? 23.384 -26.290 -65.221 1.00 58.59 83 ARG A O 1
ATOM 651 N N . LEU A 1 84 ? 23.471 -25.854 -67.419 1.00 49.84 84 LEU A N 1
ATOM 652 C CA . LEU A 1 84 ? 24.902 -26.143 -67.562 1.00 49.84 84 LEU A CA 1
ATOM 653 C C . LEU A 1 84 ? 25.727 -25.089 -66.804 1.00 49.84 84 LEU A C 1
ATOM 655 O O . LEU A 1 84 ? 25.725 -23.911 -67.162 1.00 49.84 84 LEU A O 1
ATOM 659 N N . ARG A 1 85 ? 26.465 -25.508 -65.768 1.00 49.19 85 ARG A N 1
ATOM 660 C CA . ARG A 1 85 ? 27.537 -24.697 -65.170 1.00 49.19 85 ARG A CA 1
ATOM 661 C C . ARG A 1 85 ? 28.729 -24.710 -66.132 1.00 49.19 85 ARG A C 1
ATOM 663 O O . ARG A 1 85 ? 29.398 -25.730 -66.243 1.00 49.19 85 ARG A O 1
ATOM 670 N N . GLY A 1 86 ? 29.000 -23.583 -66.794 1.00 43.50 86 GLY A N 1
ATOM 671 C CA . GLY A 1 86 ? 30.277 -23.358 -67.490 1.00 43.50 86 GLY A CA 1
ATOM 672 C C . GLY A 1 86 ? 30.241 -23.233 -69.018 1.00 43.50 86 GLY A C 1
ATOM 673 O O . GLY A 1 86 ? 31.120 -23.771 -69.678 1.00 43.50 86 GLY A O 1
ATOM 674 N N . GLY A 1 87 ? 29.281 -22.502 -69.594 1.00 38.38 87 GLY A N 1
ATOM 675 C CA . GLY A 1 87 ? 29.328 -22.092 -71.005 1.00 38.38 87 GLY A CA 1
ATOM 676 C C . GLY A 1 87 ? 29.634 -20.601 -71.151 1.00 38.38 87 GLY A C 1
ATOM 677 O O . GLY A 1 87 ? 28.830 -19.761 -70.756 1.00 38.38 87 GLY A O 1
ATOM 678 N N . SER A 1 88 ? 30.792 -20.265 -71.714 1.00 49.31 88 SER A N 1
ATOM 679 C CA . SER A 1 88 ? 31.190 -18.912 -72.107 1.00 49.31 88 SER A CA 1
ATOM 680 C C . SER A 1 88 ? 30.226 -18.330 -73.153 1.00 49.31 88 SER A C 1
ATOM 682 O O . SER A 1 88 ? 30.125 -18.819 -74.275 1.00 49.31 88 SER A O 1
ATOM 684 N N . GLY A 1 89 ? 29.523 -17.250 -72.794 1.00 35.56 89 GLY A N 1
ATOM 685 C CA . GLY A 1 89 ? 28.549 -16.575 -73.656 1.00 35.56 89 GLY A CA 1
ATOM 686 C C . GLY A 1 89 ? 28.601 -15.050 -73.534 1.00 35.56 89 GLY A C 1
ATOM 687 O O . GLY A 1 89 ? 27.795 -14.459 -72.832 1.00 35.56 89 GLY A O 1
ATOM 688 N N . ARG A 1 90 ? 29.536 -14.445 -74.279 1.00 39.84 90 ARG A N 1
ATOM 689 C CA . ARG A 1 90 ? 29.661 -13.024 -74.687 1.00 39.84 90 ARG A CA 1
ATOM 690 C C . ARG A 1 90 ? 29.907 -11.938 -73.602 1.00 39.84 90 ARG A C 1
ATOM 692 O O . ARG A 1 90 ? 29.069 -11.706 -72.731 1.00 39.84 90 ARG A O 1
ATOM 699 N N . PRO A 1 91 ? 31.011 -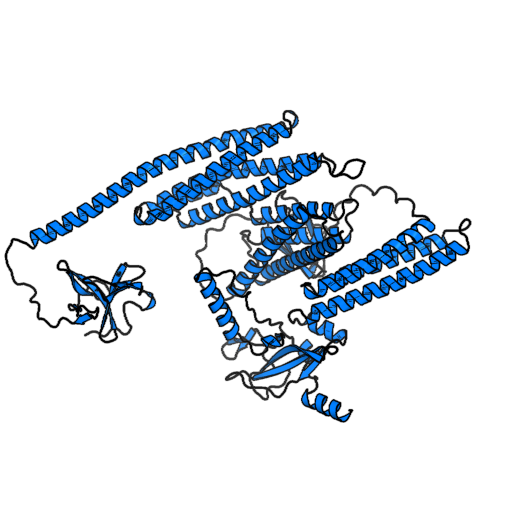11.163 -73.710 1.00 44.06 91 PRO A N 1
ATOM 700 C CA . PRO A 1 91 ? 31.267 -9.994 -72.876 1.00 44.06 91 PRO A CA 1
ATOM 701 C C . PRO A 1 91 ? 30.404 -8.823 -73.358 1.00 44.06 91 PRO A C 1
ATOM 703 O O . PRO A 1 91 ? 30.547 -8.340 -74.476 1.00 44.06 91 PRO A O 1
ATOM 706 N N . GLY A 1 92 ? 29.479 -8.366 -72.518 1.00 42.31 92 GLY A N 1
ATOM 707 C CA . GLY A 1 92 ? 28.694 -7.170 -72.827 1.00 42.31 92 GLY A CA 1
ATOM 708 C C . GLY A 1 92 ? 27.739 -6.746 -71.722 1.00 42.31 92 GLY A C 1
ATOM 709 O O . GLY A 1 92 ? 27.686 -5.561 -71.407 1.00 42.31 92 GLY A O 1
ATOM 710 N N . ASN A 1 93 ? 27.048 -7.696 -71.074 1.00 48.78 93 ASN A N 1
ATOM 711 C CA . ASN A 1 93 ? 25.949 -7.367 -70.151 1.00 48.78 93 ASN A CA 1
ATOM 712 C C . ASN A 1 93 ? 26.078 -7.920 -68.716 1.00 48.78 93 ASN A C 1
ATOM 714 O O . ASN A 1 93 ? 25.474 -7.346 -67.816 1.00 48.78 93 ASN A O 1
ATOM 718 N N . ILE A 1 94 ? 26.892 -8.951 -68.447 1.00 44.44 94 ILE A N 1
ATOM 719 C CA . ILE A 1 94 ? 27.103 -9.469 -67.072 1.00 44.44 94 ILE A CA 1
ATOM 720 C C . ILE A 1 94 ? 28.001 -8.528 -66.257 1.00 44.44 94 ILE A C 1
ATOM 722 O O . ILE A 1 94 ? 27.687 -8.210 -65.113 1.00 44.44 94 ILE A O 1
ATOM 726 N N . GLY A 1 95 ? 29.072 -8.003 -66.867 1.00 50.31 95 GLY A N 1
ATOM 727 C CA . GLY A 1 95 ? 29.894 -6.949 -66.264 1.00 50.31 95 GLY A CA 1
ATOM 728 C C . GLY A 1 95 ? 29.086 -5.677 -65.994 1.00 50.31 95 GLY A C 1
ATOM 729 O O . GLY A 1 95 ? 29.210 -5.104 -64.919 1.00 50.31 95 GLY A O 1
ATOM 730 N N . LYS A 1 96 ? 28.177 -5.305 -66.910 1.00 54.34 96 LYS A N 1
ATOM 731 C CA . LYS A 1 96 ? 27.262 -4.166 -66.732 1.00 54.34 96 LYS A CA 1
ATOM 732 C C . LYS A 1 96 ? 26.218 -4.405 -65.640 1.00 54.34 96 LYS A C 1
ATOM 734 O O . LYS A 1 96 ? 25.998 -3.501 -64.854 1.00 54.34 96 LYS A O 1
ATOM 739 N N . ARG A 1 97 ? 25.614 -5.597 -65.535 1.00 54.00 97 ARG A N 1
ATOM 740 C CA . ARG A 1 97 ? 24.668 -5.940 -64.450 1.00 54.00 97 ARG A CA 1
ATOM 741 C C . ARG A 1 97 ? 25.347 -6.015 -63.084 1.00 54.00 97 ARG A C 1
ATOM 743 O O . ARG A 1 97 ? 24.811 -5.492 -62.117 1.00 54.00 97 ARG A O 1
ATOM 750 N N . ARG A 1 98 ? 26.540 -6.612 -62.995 1.00 55.44 98 ARG A N 1
ATOM 751 C CA . ARG A 1 98 ? 27.325 -6.652 -61.750 1.00 55.44 98 ARG A CA 1
ATOM 752 C C . ARG A 1 98 ? 27.810 -5.259 -61.346 1.00 55.44 98 ARG A C 1
ATOM 754 O O . ARG A 1 98 ? 27.738 -4.929 -60.169 1.00 55.44 98 ARG A O 1
ATOM 761 N N . ALA A 1 99 ? 28.249 -4.442 -62.305 1.00 62.91 99 ALA A N 1
ATOM 762 C CA . ALA A 1 99 ? 28.586 -3.040 -62.069 1.00 62.91 99 ALA A CA 1
ATOM 763 C C . ALA A 1 99 ? 27.353 -2.215 -61.671 1.00 62.91 99 ALA A C 1
ATOM 765 O O . ALA A 1 99 ? 27.451 -1.427 -60.745 1.00 62.91 99 ALA A O 1
ATOM 766 N N . ALA A 1 100 ? 26.190 -2.443 -62.291 1.00 69.50 100 ALA A N 1
ATOM 767 C CA . ALA A 1 100 ? 24.937 -1.774 -61.944 1.00 69.50 100 ALA A CA 1
ATOM 768 C C . ALA A 1 100 ? 24.437 -2.152 -60.542 1.00 69.50 100 ALA A C 1
ATOM 770 O O . ALA A 1 100 ? 24.030 -1.266 -59.810 1.00 69.50 100 ALA A O 1
ATOM 771 N N . LEU A 1 101 ? 24.532 -3.423 -60.133 1.00 73.00 101 LEU A N 1
ATOM 772 C CA . LEU A 1 101 ? 24.189 -3.868 -58.773 1.00 73.00 101 LEU A CA 1
ATOM 773 C C . LEU A 1 101 ? 25.171 -3.343 -57.715 1.00 73.00 101 LEU A C 1
ATOM 775 O O . LEU A 1 101 ? 24.769 -3.026 -56.600 1.00 73.00 101 LEU A O 1
ATOM 779 N N . LEU A 1 102 ? 26.468 -3.272 -58.037 1.00 76.12 102 LEU A N 1
ATOM 780 C CA . LEU A 1 102 ? 27.467 -2.650 -57.160 1.00 76.12 102 LEU A CA 1
ATOM 781 C C . LEU A 1 102 ? 27.233 -1.142 -57.043 1.00 76.12 102 LEU A C 1
ATOM 783 O O . LEU A 1 102 ? 27.329 -0.606 -55.948 1.00 76.12 102 LEU A O 1
ATOM 787 N N . GLU A 1 103 ? 26.881 -0.484 -58.145 1.00 77.94 103 GLU A N 1
ATOM 788 C CA . GLU A 1 103 ? 26.530 0.935 -58.192 1.00 77.94 103 GLU A CA 1
ATOM 789 C C . GLU A 1 103 ? 25.209 1.222 -57.465 1.00 77.94 103 GLU A C 1
ATOM 791 O O . GLU A 1 103 ? 25.109 2.213 -56.755 1.00 77.94 103 GLU A O 1
ATOM 796 N N . GLU A 1 104 ? 24.212 0.344 -57.568 1.00 79.31 104 GLU A N 1
ATOM 797 C CA . GLU A 1 104 ? 22.953 0.425 -56.822 1.00 79.31 104 GLU A CA 1
ATOM 798 C C . GLU A 1 104 ? 23.188 0.248 -55.319 1.00 79.31 104 GLU A C 1
ATOM 800 O O . GLU A 1 104 ? 22.735 1.076 -54.535 1.00 79.31 104 GLU A O 1
ATOM 805 N N . LYS A 1 105 ? 23.983 -0.750 -54.909 1.00 78.19 105 LYS A N 1
ATOM 806 C CA . LYS A 1 105 ? 24.395 -0.912 -53.505 1.00 78.19 105 LYS A CA 1
ATOM 807 C C . LYS A 1 105 ? 25.225 0.263 -52.999 1.00 78.19 105 LYS A C 1
ATOM 809 O O . LYS A 1 105 ? 25.054 0.662 -51.853 1.00 78.19 105 LYS A O 1
ATOM 814 N N . ARG A 1 106 ? 26.108 0.819 -53.837 1.00 80.81 106 ARG A N 1
ATOM 815 C CA . ARG A 1 106 ? 26.887 2.022 -53.516 1.00 80.81 106 ARG A CA 1
ATOM 816 C C . ARG A 1 106 ? 25.958 3.215 -53.311 1.00 80.81 106 ARG A C 1
ATOM 818 O O . ARG A 1 106 ? 26.079 3.883 -52.298 1.00 80.81 106 ARG A O 1
ATOM 825 N N . ARG A 1 107 ? 24.985 3.430 -54.200 1.00 82.50 107 ARG A N 1
ATOM 826 C CA . ARG A 1 107 ? 23.972 4.492 -54.069 1.00 82.50 107 ARG A CA 1
ATOM 827 C C . ARG A 1 107 ? 23.087 4.304 -52.846 1.00 82.50 107 ARG A C 1
ATOM 829 O O . ARG A 1 107 ? 22.793 5.278 -52.165 1.00 82.50 107 ARG A O 1
ATOM 836 N N . GLU A 1 108 ? 22.676 3.074 -52.549 1.00 78.88 108 GLU A N 1
ATOM 837 C CA . GLU A 1 108 ? 21.908 2.762 -51.344 1.00 78.88 108 GLU A CA 1
ATOM 838 C C . GLU A 1 108 ? 22.738 3.044 -50.084 1.00 78.88 108 GLU A C 1
ATOM 840 O O . GLU A 1 108 ? 22.236 3.646 -49.136 1.00 78.88 108 GLU A O 1
ATOM 845 N N . GLN A 1 109 ? 24.020 2.669 -50.083 1.00 79.38 109 GLN A N 1
ATOM 846 C CA . GLN A 1 109 ? 24.944 2.969 -48.994 1.00 79.38 109 GLN A CA 1
ATOM 847 C C . GLN A 1 109 ? 25.176 4.479 -48.846 1.00 79.38 109 GLN A C 1
ATOM 849 O O . GLN A 1 109 ? 25.038 4.990 -47.743 1.00 79.38 109 GLN A O 1
ATOM 854 N N . GLU A 1 110 ? 25.430 5.207 -49.932 1.00 83.50 110 GLU A N 1
ATOM 855 C CA . GLU A 1 110 ? 25.592 6.668 -49.938 1.00 83.50 110 GLU A CA 1
ATOM 856 C C . GLU A 1 110 ? 24.322 7.386 -49.481 1.00 83.50 110 GLU A C 1
ATOM 858 O O . GLU A 1 110 ? 24.381 8.370 -48.746 1.00 83.50 110 GLU A O 1
ATOM 863 N N . GLN A 1 111 ? 23.148 6.889 -49.874 1.00 81.25 111 GLN A N 1
ATOM 864 C CA . GLN A 1 111 ? 21.874 7.423 -49.411 1.00 81.25 111 GLN A CA 1
ATOM 865 C C . GLN A 1 111 ? 21.681 7.171 -47.913 1.00 81.25 111 GLN A C 1
ATOM 867 O O . GLN A 1 111 ? 21.251 8.085 -47.210 1.00 81.25 111 GLN A O 1
ATOM 872 N N . ARG A 1 112 ? 22.017 5.974 -47.414 1.00 77.88 112 ARG A N 1
ATOM 873 C CA . ARG A 1 112 ? 21.982 5.654 -45.977 1.00 77.88 112 ARG A CA 1
ATOM 874 C C . ARG A 1 112 ? 22.974 6.500 -45.185 1.00 77.88 112 ARG A C 1
ATOM 876 O O . ARG A 1 112 ? 22.596 7.034 -44.150 1.00 77.88 112 ARG A O 1
ATOM 883 N N . GLU A 1 113 ? 24.197 6.668 -45.680 1.00 81.88 113 GLU A N 1
ATOM 884 C CA . GLU A 1 113 ? 25.220 7.522 -45.072 1.00 81.88 113 GLU A CA 1
ATOM 885 C C . GLU A 1 113 ? 24.756 8.979 -45.043 1.00 81.88 113 GLU A C 1
ATOM 887 O O . GLU A 1 113 ? 24.804 9.603 -43.992 1.00 81.88 113 GLU A O 1
ATOM 892 N N . ARG A 1 114 ? 24.182 9.500 -46.134 1.00 85.19 114 ARG A N 1
ATOM 893 C CA . ARG A 1 114 ? 23.639 10.866 -46.181 1.00 85.19 114 ARG A CA 1
ATOM 894 C C . ARG A 1 114 ? 22.474 11.079 -45.212 1.00 85.19 114 ARG A C 1
ATOM 896 O O . ARG A 1 114 ? 22.412 12.118 -44.558 1.00 85.19 114 ARG A O 1
ATOM 903 N N . VAL A 1 115 ? 21.545 10.123 -45.129 1.00 84.38 115 VAL A N 1
ATOM 904 C CA . VAL A 1 115 ? 20.429 10.171 -44.167 1.00 84.38 115 VAL A CA 1
ATOM 905 C C . VAL A 1 115 ? 20.960 10.098 -42.734 1.00 84.38 115 VAL A C 1
ATOM 907 O O . VAL A 1 115 ? 20.541 10.894 -41.899 1.00 84.38 115 VAL A O 1
ATOM 910 N N . GLY A 1 116 ? 21.929 9.217 -42.470 1.00 82.81 116 GLY A N 1
ATOM 911 C CA . GLY A 1 116 ? 22.602 9.110 -41.177 1.00 82.81 116 GLY A CA 1
ATOM 912 C C . GLY A 1 116 ? 23.353 10.385 -40.789 1.00 82.81 116 GLY A C 1
ATOM 913 O O . GLY A 1 116 ? 23.213 10.845 -39.663 1.00 82.81 116 GLY A O 1
ATOM 914 N N . SER A 1 117 ? 24.090 11.007 -41.712 1.00 85.69 117 SER A N 1
ATOM 915 C CA . SER A 1 117 ? 24.809 12.263 -41.466 1.00 85.69 117 SER A CA 1
ATOM 916 C C . SER A 1 117 ? 23.863 13.418 -41.152 1.00 85.69 117 SER A C 1
ATOM 918 O O . SER A 1 117 ? 24.097 14.123 -40.176 1.00 85.69 117 SER A O 1
ATOM 920 N N . ARG A 1 118 ? 22.774 13.586 -41.918 1.00 87.06 118 ARG A N 1
ATOM 921 C CA . ARG A 1 118 ? 21.765 14.620 -41.627 1.00 87.06 118 ARG A CA 1
ATOM 922 C C . ARG A 1 118 ? 21.108 14.383 -40.268 1.00 87.06 118 ARG A C 1
ATOM 924 O O . ARG A 1 118 ? 20.967 15.321 -39.493 1.00 87.06 118 ARG A O 1
ATOM 931 N N . PHE A 1 119 ? 20.741 13.136 -39.972 1.00 88.50 119 PHE A N 1
ATOM 932 C CA . PHE A 1 119 ? 20.200 12.781 -38.664 1.00 88.50 119 PHE A CA 1
ATOM 933 C C . PHE A 1 119 ? 21.184 13.141 -37.544 1.00 88.50 119 PHE A C 1
ATOM 935 O O . PHE A 1 119 ? 20.783 13.743 -36.557 1.00 88.50 119 PHE A O 1
ATOM 942 N N . MET A 1 120 ? 22.471 12.814 -37.700 1.00 87.94 120 MET A N 1
ATOM 943 C CA . MET A 1 120 ? 23.487 13.105 -36.686 1.00 87.94 120 MET A CA 1
ATOM 944 C C . MET A 1 120 ? 23.737 14.606 -36.501 1.00 87.94 120 MET A C 1
ATOM 946 O O . MET A 1 120 ? 24.026 15.031 -35.388 1.00 87.94 120 MET A O 1
ATOM 950 N N . GLU A 1 121 ? 23.606 15.418 -37.549 1.00 88.31 121 GLU A N 1
ATOM 951 C CA . GLU A 1 121 ? 23.696 16.879 -37.449 1.00 88.31 121 GLU A CA 1
ATOM 952 C C . GLU A 1 121 ? 22.548 17.456 -36.603 1.00 88.31 121 GLU A C 1
ATOM 954 O O . GLU A 1 121 ? 22.790 18.190 -35.642 1.00 88.31 121 GLU A O 1
ATOM 959 N N . GLU A 1 122 ? 21.306 17.055 -36.893 1.00 87.75 122 GLU A N 1
ATOM 960 C CA . GLU A 1 122 ? 20.126 17.439 -36.104 1.00 87.75 122 GLU A CA 1
ATOM 961 C C . GLU A 1 122 ? 20.199 16.895 -34.668 1.00 87.75 122 GLU A C 1
ATOM 963 O O . GLU A 1 122 ? 19.886 17.605 -33.709 1.00 87.75 122 GLU A O 1
ATOM 968 N N . TRP A 1 123 ? 20.674 15.657 -34.508 1.00 89.88 123 TRP A N 1
ATOM 969 C CA . TRP A 1 123 ? 20.898 15.019 -33.215 1.00 89.88 123 TRP A CA 1
ATOM 970 C C . TRP A 1 123 ? 21.900 15.799 -32.366 1.00 89.88 123 TRP A C 1
ATOM 972 O O . TRP A 1 123 ? 21.607 16.108 -31.215 1.00 89.88 123 TRP A O 1
ATOM 982 N N . ASN A 1 124 ? 23.057 16.157 -32.929 1.00 89.25 124 ASN A N 1
ATOM 983 C CA . ASN A 1 124 ? 24.105 16.881 -32.210 1.00 89.25 124 ASN A CA 1
ATOM 984 C C . ASN A 1 124 ? 23.615 18.251 -31.731 1.00 89.25 124 ASN A C 1
ATOM 986 O O . ASN A 1 124 ? 23.869 18.616 -30.584 1.00 89.25 124 ASN A O 1
ATOM 990 N N . LYS A 1 125 ? 22.843 18.964 -32.561 1.00 89.62 125 LYS A N 1
ATOM 991 C CA . LYS A 1 125 ? 22.187 20.209 -32.145 1.00 89.62 125 LYS A CA 1
ATOM 992 C C . LYS A 1 125 ? 21.221 19.969 -30.982 1.00 89.62 125 LYS A C 1
ATOM 994 O O . LYS A 1 125 ? 21.241 20.700 -29.996 1.00 89.62 125 LYS A O 1
ATOM 999 N N . GLY A 1 126 ? 20.407 18.917 -31.063 1.00 90.50 126 GLY A N 1
ATOM 1000 C CA . GLY A 1 126 ? 19.524 18.528 -29.967 1.00 90.50 126 GLY A CA 1
ATOM 1001 C C . GLY A 1 126 ? 20.290 18.212 -28.677 1.00 90.50 126 GLY A C 1
ATOM 1002 O O . GLY A 1 126 ? 19.849 18.599 -27.598 1.00 90.50 126 GLY A O 1
ATOM 1003 N N . VAL A 1 127 ? 21.427 17.515 -28.767 1.00 89.12 127 VAL A N 1
ATOM 1004 C CA . VAL A 1 127 ? 22.292 17.188 -27.618 1.00 89.12 127 VAL A CA 1
ATOM 1005 C C . VAL A 1 127 ? 22.853 18.454 -26.972 1.00 89.12 127 VAL A C 1
ATOM 1007 O O . VAL A 1 127 ? 22.827 18.560 -25.749 1.00 89.12 127 VAL A O 1
ATOM 1010 N N . GLU A 1 128 ? 23.291 19.436 -27.758 1.00 90.75 128 GLU A N 1
ATOM 1011 C CA . GLU A 1 128 ? 23.766 20.731 -27.250 1.00 90.75 128 GLU A CA 1
ATOM 1012 C C . GLU A 1 128 ? 22.651 21.512 -26.529 1.00 90.75 128 GLU A C 1
ATOM 1014 O O . GLU A 1 128 ? 22.842 22.021 -25.418 1.00 90.75 128 GLU A O 1
ATOM 1019 N N . GLU A 1 129 ? 21.445 21.533 -27.105 1.00 91.81 129 GLU A N 1
ATOM 1020 C CA . GLU A 1 129 ? 20.268 22.131 -26.466 1.00 91.81 129 GLU A CA 1
ATOM 1021 C C . GLU A 1 129 ? 19.923 21.436 -25.136 1.00 91.81 129 GLU A C 1
ATOM 1023 O O . GLU A 1 129 ? 19.593 22.112 -24.156 1.00 91.81 129 GLU A O 1
ATOM 1028 N N . GLN A 1 130 ? 20.027 20.103 -25.056 1.00 91.50 130 GLN A N 1
ATOM 1029 C CA . GLN A 1 130 ? 19.824 19.378 -23.795 1.00 91.50 130 GLN A CA 1
ATOM 1030 C C . GLN A 1 130 ? 20.944 19.608 -22.784 1.00 91.50 130 GLN A C 1
ATOM 1032 O O . GLN A 1 130 ? 20.653 19.733 -21.594 1.00 91.50 130 GLN A O 1
ATOM 1037 N N . GLY A 1 131 ? 22.198 19.717 -23.229 1.00 89.81 131 GLY A N 1
ATOM 1038 C CA . GLY A 1 131 ? 23.322 20.109 -22.377 1.00 89.81 131 GLY A CA 1
ATOM 1039 C C . GLY A 1 131 ? 23.060 21.457 -21.707 1.00 89.81 131 GLY A C 1
ATOM 1040 O O . GLY A 1 131 ? 23.129 21.568 -20.486 1.00 89.81 131 GLY A O 1
ATOM 1041 N N . THR A 1 132 ? 22.594 22.439 -22.484 1.00 92.19 132 THR A N 1
ATOM 1042 C CA . THR A 1 132 ? 22.206 23.765 -21.974 1.00 92.19 132 THR A CA 1
ATOM 1043 C C . THR A 1 132 ? 21.080 23.677 -20.933 1.00 92.19 132 THR A C 1
ATOM 1045 O O . THR A 1 132 ? 21.107 24.365 -19.910 1.00 92.19 132 THR A O 1
ATOM 1048 N N . ARG A 1 133 ? 20.074 22.817 -21.158 1.00 93.44 133 ARG A N 1
ATOM 1049 C CA . ARG A 1 133 ? 18.986 22.595 -20.185 1.00 93.44 133 ARG A CA 1
ATOM 1050 C C . ARG A 1 133 ? 19.494 21.949 -18.897 1.00 93.44 133 ARG A C 1
ATOM 1052 O O . ARG A 1 133 ? 19.055 22.356 -17.824 1.00 93.44 133 ARG A O 1
ATOM 1059 N N . ALA A 1 134 ? 20.411 20.988 -19.000 1.00 90.62 134 ALA A N 1
ATOM 1060 C CA . ALA A 1 134 ? 21.030 20.326 -17.856 1.00 90.62 134 ALA A CA 1
ATOM 1061 C C . ALA A 1 134 ? 21.849 21.318 -17.015 1.00 90.62 134 ALA A C 1
ATOM 1063 O O . ALA A 1 134 ? 21.662 21.412 -15.802 1.00 90.62 134 ALA A O 1
ATOM 1064 N N . GLU A 1 135 ? 22.697 22.120 -17.663 1.00 90.62 135 GLU A N 1
ATOM 1065 C CA . GLU A 1 135 ? 23.508 23.153 -17.009 1.00 90.62 135 GLU A CA 1
ATOM 1066 C C . GLU A 1 135 ? 22.645 24.203 -16.302 1.00 90.62 135 GLU A C 1
ATOM 1068 O O . GLU A 1 135 ? 22.984 24.665 -15.213 1.00 90.62 135 GLU A O 1
ATOM 1073 N N . ALA A 1 136 ? 21.475 24.529 -16.859 1.00 91.00 136 ALA A N 1
ATOM 1074 C CA . ALA A 1 136 ? 20.539 25.466 -16.250 1.00 91.00 136 ALA A CA 1
ATOM 1075 C C . ALA A 1 136 ? 19.910 24.966 -14.931 1.00 91.00 136 ALA A C 1
ATOM 1077 O O . ALA A 1 136 ? 19.351 25.780 -14.189 1.00 91.00 136 ALA A O 1
ATOM 1078 N N . LEU A 1 137 ? 19.994 23.667 -14.611 1.00 91.00 137 LEU A N 1
ATOM 1079 C CA . LEU A 1 137 ? 19.539 23.123 -13.323 1.00 91.00 137 LEU A CA 1
ATOM 1080 C C . LEU A 1 137 ? 20.497 23.478 -12.179 1.00 91.00 137 LEU A C 1
ATOM 1082 O O . LEU A 1 137 ? 20.058 23.690 -11.044 1.00 91.00 137 LEU A O 1
ATOM 1086 N N . LEU A 1 138 ? 21.797 23.584 -12.467 1.00 89.44 138 LEU A N 1
ATOM 1087 C CA . LEU A 1 138 ? 22.834 23.772 -11.454 1.00 89.44 138 LEU A CA 1
ATOM 1088 C C . LEU A 1 138 ? 22.677 25.094 -10.669 1.00 89.44 138 LEU A C 1
ATOM 1090 O O . LEU A 1 138 ? 22.668 25.031 -9.436 1.00 89.44 138 LEU A O 1
ATOM 1094 N N . PRO A 1 139 ? 22.475 26.274 -11.297 1.00 90.75 139 PRO A N 1
ATOM 1095 C CA . PRO A 1 139 ? 22.267 27.526 -10.564 1.00 90.75 139 PRO A CA 1
ATOM 1096 C C . PRO A 1 139 ? 21.014 27.532 -9.679 1.00 90.75 139 PRO A C 1
ATOM 1098 O O . PRO A 1 139 ? 21.001 28.172 -8.623 1.00 90.75 139 PRO A O 1
ATOM 1101 N N . GLU A 1 140 ? 19.944 26.840 -10.088 1.00 89.81 140 GLU A N 1
ATOM 1102 C CA . GLU A 1 140 ? 18.743 26.712 -9.254 1.00 89.81 140 GLU A CA 1
ATOM 1103 C C . GLU A 1 140 ? 19.030 25.812 -8.047 1.00 89.81 140 GLU A C 1
ATOM 1105 O O . GLU A 1 140 ? 18.722 26.199 -6.918 1.00 89.81 140 GLU A O 1
ATOM 1110 N N . SER A 1 141 ? 19.699 24.672 -8.259 1.00 88.38 141 SER A N 1
ATOM 1111 C CA . SER A 1 141 ? 20.097 23.757 -7.184 1.00 88.38 141 SER A CA 1
ATOM 1112 C C . SER A 1 141 ? 21.005 24.430 -6.149 1.00 88.38 141 SER A C 1
ATOM 1114 O O . SER A 1 141 ? 20.735 24.390 -4.946 1.00 88.38 141 SER A O 1
ATOM 1116 N N . GLN A 1 142 ? 22.052 25.121 -6.611 1.00 90.75 142 GLN A N 1
ATOM 1117 C CA . GLN A 1 142 ? 22.984 25.852 -5.748 1.00 90.75 142 GLN A CA 1
ATOM 1118 C C . GLN A 1 142 ? 22.278 26.941 -4.940 1.00 90.75 142 GLN A C 1
ATOM 1120 O O . GLN A 1 142 ? 22.556 27.115 -3.754 1.00 90.75 142 GLN A O 1
ATOM 1125 N N . ALA A 1 143 ? 21.334 27.654 -5.552 1.00 90.31 143 ALA A N 1
ATOM 1126 C CA . ALA A 1 143 ? 20.590 28.681 -4.848 1.00 90.31 143 ALA A CA 1
ATOM 1127 C C . ALA A 1 143 ? 19.636 28.109 -3.801 1.00 90.31 143 ALA A C 1
ATOM 1129 O O . ALA A 1 143 ? 19.567 28.668 -2.714 1.00 90.31 143 ALA A O 1
ATOM 1130 N N . LEU A 1 144 ? 18.945 26.998 -4.077 1.00 90.56 144 LEU A N 1
ATOM 1131 C CA . LEU A 1 144 ? 18.118 26.333 -3.064 1.00 90.56 144 LEU A CA 1
ATOM 1132 C C . LEU A 1 144 ? 18.982 25.873 -1.881 1.00 90.56 144 LEU A C 1
ATOM 1134 O O . LEU A 1 144 ? 18.608 26.096 -0.735 1.00 90.56 144 LEU A O 1
ATOM 1138 N N . ARG A 1 145 ? 20.184 25.334 -2.129 1.00 90.25 145 ARG A N 1
ATOM 1139 C CA . ARG A 1 145 ? 21.145 25.012 -1.055 1.00 90.25 145 ARG A CA 1
ATOM 1140 C C . ARG A 1 145 ? 21.565 26.250 -0.258 1.00 90.25 145 ARG A C 1
ATOM 1142 O O . ARG A 1 145 ? 21.570 26.210 0.968 1.00 90.25 145 ARG A O 1
ATOM 1149 N N . ALA A 1 146 ? 21.885 27.356 -0.930 1.00 91.38 146 ALA A N 1
ATOM 1150 C CA . ALA A 1 146 ? 22.282 28.602 -0.272 1.00 91.38 146 ALA A CA 1
ATOM 1151 C C . ALA A 1 146 ? 21.146 29.212 0.566 1.00 91.38 146 ALA A C 1
ATOM 1153 O O . ALA A 1 146 ? 21.381 29.692 1.679 1.00 91.38 146 ALA A O 1
ATOM 1154 N N . MET A 1 147 ? 19.917 29.157 0.042 1.00 91.44 147 MET A N 1
ATOM 1155 C CA . MET A 1 147 ? 18.715 29.580 0.751 1.00 91.44 147 MET A CA 1
ATOM 1156 C C . MET A 1 147 ? 18.459 28.694 1.971 1.00 91.44 147 MET A C 1
ATOM 1158 O O . MET A 1 147 ? 18.087 29.210 3.024 1.00 91.44 147 MET A O 1
ATOM 1162 N N . GLU A 1 148 ? 18.694 27.382 1.865 1.00 88.31 148 GLU A N 1
ATOM 1163 C CA . GLU A 1 148 ? 18.519 26.457 2.989 1.00 88.31 148 GLU A CA 1
ATOM 1164 C C . GLU A 1 148 ? 19.576 26.656 4.070 1.00 88.31 148 GLU A C 1
ATOM 1166 O O . GLU A 1 148 ? 19.266 26.558 5.251 1.00 88.31 148 GLU A O 1
ATOM 1171 N N . GLY A 1 149 ? 20.803 27.006 3.684 1.00 89.31 149 GLY A N 1
ATOM 1172 C CA . GLY A 1 149 ? 21.858 27.355 4.633 1.00 89.31 149 GLY A CA 1
ATOM 1173 C C . GLY A 1 149 ? 21.596 28.652 5.408 1.00 89.31 149 GLY A C 1
ATOM 1174 O O . GLY A 1 149 ? 22.223 28.868 6.438 1.00 89.31 149 GLY A O 1
ATOM 1175 N N . ASN A 1 150 ? 20.690 29.521 4.938 1.00 89.94 150 ASN A N 1
ATOM 1176 C CA . ASN A 1 150 ? 20.381 30.813 5.565 1.00 89.94 150 ASN A CA 1
ATOM 1177 C C . ASN A 1 150 ? 18.864 31.092 5.576 1.00 89.94 150 ASN A C 1
ATOM 1179 O O . ASN A 1 150 ? 18.409 32.069 4.973 1.00 89.94 150 ASN A O 1
ATOM 1183 N N . PRO A 1 151 ? 18.060 30.260 6.258 1.00 83.69 151 PRO A N 1
ATOM 1184 C CA . PRO A 1 151 ? 16.607 30.239 6.100 1.00 83.69 151 PRO A CA 1
ATOM 1185 C C . PRO A 1 151 ? 15.907 31.527 6.555 1.00 83.69 151 PRO A C 1
ATOM 1187 O O . PRO A 1 151 ? 14.802 31.798 6.093 1.00 83.69 151 PRO A O 1
ATOM 1190 N N . GLU A 1 152 ? 16.530 32.313 7.437 1.00 86.38 152 GLU A N 1
ATOM 1191 C CA . GLU A 1 152 ? 15.998 33.580 7.964 1.00 86.38 152 GLU A CA 1
ATOM 1192 C C . GLU A 1 152 ? 16.092 34.740 6.963 1.00 86.38 152 GLU A C 1
ATOM 1194 O O . GLU A 1 152 ? 15.364 35.723 7.081 1.00 86.38 152 GLU A O 1
ATOM 1199 N N . ARG A 1 153 ? 16.966 34.635 5.953 1.00 90.75 153 ARG A N 1
ATOM 1200 C CA . ARG A 1 153 ? 17.165 35.690 4.945 1.00 90.75 153 ARG A CA 1
ATOM 1201 C C . ARG A 1 153 ? 16.110 35.691 3.840 1.00 90.75 153 ARG A C 1
ATOM 1203 O O . ARG A 1 153 ? 16.098 36.613 3.027 1.00 90.75 153 ARG A O 1
ATOM 1210 N N . TYR A 1 154 ? 15.264 34.663 3.781 1.00 89.31 154 TYR A N 1
ATOM 1211 C CA . TYR A 1 154 ? 14.345 34.437 2.670 1.00 89.31 154 TYR A CA 1
ATOM 1212 C C . TYR A 1 154 ? 12.925 34.187 3.162 1.00 89.31 154 TYR A C 1
ATOM 1214 O O . TYR A 1 154 ? 12.695 33.407 4.087 1.00 89.31 154 TYR A O 1
ATOM 1222 N N . THR A 1 155 ? 11.953 34.803 2.493 1.00 89.25 155 THR A N 1
ATOM 1223 C CA . THR A 1 155 ? 10.537 34.536 2.753 1.00 89.25 155 THR A CA 1
ATOM 1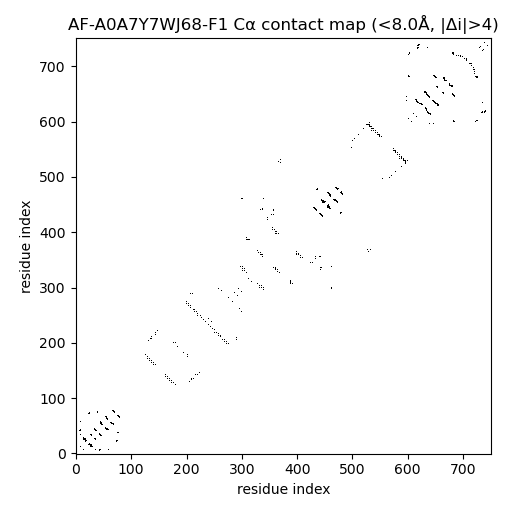224 C C . THR A 1 155 ? 10.107 33.211 2.124 1.00 89.25 155 THR A C 1
ATOM 1226 O O . THR A 1 155 ? 10.700 32.737 1.150 1.00 89.25 155 THR A O 1
ATOM 1229 N N . ASP A 1 156 ? 9.027 32.617 2.632 1.00 85.75 156 ASP A N 1
ATOM 1230 C CA . ASP A 1 156 ? 8.463 31.395 2.042 1.00 85.75 156 ASP A CA 1
ATOM 1231 C C . ASP A 1 156 ? 8.006 31.613 0.594 1.00 85.75 156 ASP A C 1
ATOM 1233 O O . ASP A 1 156 ? 8.147 30.729 -0.246 1.00 85.75 156 ASP A O 1
ATOM 1237 N N . GLN A 1 157 ? 7.533 32.817 0.262 1.00 86.81 157 GLN A N 1
ATOM 1238 C CA . GLN A 1 157 ? 7.142 33.162 -1.103 1.00 86.81 157 GLN A CA 1
ATOM 1239 C C . GLN A 1 157 ? 8.344 33.188 -2.060 1.00 86.81 157 GLN A C 1
ATOM 1241 O O . GLN A 1 157 ? 8.237 32.706 -3.188 1.00 86.81 157 GLN A O 1
ATOM 1246 N N . GLN A 1 158 ? 9.497 33.709 -1.620 1.00 90.44 158 GLN A N 1
ATOM 1247 C CA . GLN A 1 158 ? 10.736 33.673 -2.408 1.00 90.44 158 GLN A CA 1
ATOM 1248 C C . GLN A 1 158 ? 11.202 32.236 -2.649 1.00 90.44 158 GLN A C 1
ATOM 1250 O O . GLN A 1 158 ? 11.621 31.905 -3.760 1.00 90.44 158 GLN A O 1
ATOM 1255 N N . TRP A 1 159 ? 11.079 31.379 -1.632 1.00 88.31 159 TRP A N 1
ATOM 1256 C CA . TRP A 1 159 ? 11.295 29.943 -1.767 1.00 88.31 159 TRP A CA 1
ATOM 1257 C C . TRP A 1 159 ? 10.372 29.340 -2.816 1.00 88.31 159 TRP A C 1
ATOM 1259 O O . TRP A 1 159 ? 10.863 28.802 -3.803 1.00 88.31 159 TRP A O 1
ATOM 1269 N N . PHE A 1 160 ? 9.056 29.494 -2.664 1.00 87.31 160 PHE A N 1
ATOM 1270 C CA . PHE A 1 160 ? 8.066 28.933 -3.585 1.00 87.31 160 PHE A CA 1
ATOM 1271 C C . PHE A 1 160 ? 8.285 29.375 -5.035 1.00 87.31 160 PHE A C 1
ATOM 1273 O O . PHE A 1 160 ? 8.263 28.529 -5.926 1.00 87.31 160 PHE A O 1
ATOM 1280 N N . ALA A 1 161 ? 8.611 30.648 -5.275 1.00 90.38 161 ALA A N 1
ATOM 1281 C CA . ALA A 1 161 ? 8.946 31.136 -6.612 1.00 90.38 161 ALA A CA 1
ATOM 1282 C C . ALA A 1 161 ? 10.199 30.458 -7.204 1.00 90.38 161 ALA A C 1
ATOM 1284 O O . ALA A 1 161 ? 10.264 30.204 -8.407 1.00 90.38 161 ALA A O 1
ATOM 1285 N N . ARG A 1 162 ? 11.207 30.146 -6.377 1.00 90.19 162 ARG A N 1
ATOM 1286 C CA . ARG A 1 162 ? 12.393 29.386 -6.807 1.00 90.19 162 ARG A CA 1
ATOM 1287 C C . ARG A 1 162 ? 12.037 27.933 -7.126 1.00 90.19 162 ARG A C 1
ATOM 1289 O O . ARG A 1 162 ? 12.522 27.413 -8.125 1.00 90.19 162 ARG A O 1
ATOM 1296 N N . MET A 1 163 ? 11.170 27.307 -6.324 1.00 88.44 163 MET A N 1
ATOM 1297 C CA . MET A 1 163 ? 10.700 25.933 -6.563 1.00 88.44 163 MET A CA 1
ATOM 1298 C C . MET A 1 163 ? 9.917 25.827 -7.875 1.00 88.44 163 MET A C 1
ATOM 1300 O O . MET A 1 163 ? 10.139 24.889 -8.634 1.00 88.44 163 MET A O 1
ATOM 1304 N N . ASP A 1 164 ? 9.054 26.804 -8.171 1.00 89.81 164 ASP A N 1
ATOM 1305 C CA . ASP A 1 164 ? 8.291 26.844 -9.425 1.00 89.81 164 ASP A CA 1
ATOM 1306 C C . ASP A 1 164 ? 9.229 26.941 -10.644 1.00 89.81 164 ASP A C 1
ATOM 1308 O O . ASP A 1 164 ? 9.108 26.145 -11.575 1.00 89.81 164 ASP A O 1
ATOM 1312 N N . ARG A 1 165 ? 10.251 27.811 -10.589 1.00 91.38 165 ARG A N 1
ATOM 1313 C CA . ARG A 1 165 ? 11.283 27.897 -11.641 1.00 91.38 165 ARG A CA 1
ATOM 1314 C C . ARG A 1 165 ? 12.086 26.608 -11.805 1.00 91.38 165 ARG A C 1
ATOM 1316 O O . ARG A 1 165 ? 12.338 26.194 -12.934 1.00 91.38 165 ARG A O 1
ATOM 1323 N N . LEU A 1 166 ? 12.493 25.969 -10.704 1.00 90.75 166 LEU A N 1
ATOM 1324 C CA . LEU A 1 166 ? 13.161 24.666 -10.764 1.00 90.75 166 LEU A CA 1
ATOM 1325 C C . LEU A 1 166 ? 12.260 23.644 -11.469 1.00 90.75 166 LEU A C 1
ATOM 1327 O O . LEU A 1 166 ? 12.719 22.965 -12.382 1.00 90.75 166 LEU A O 1
ATOM 1331 N N . GLY A 1 167 ? 10.988 23.557 -11.070 1.00 90.75 167 GLY A N 1
ATOM 1332 C CA . GLY A 1 167 ? 10.025 22.623 -11.651 1.00 90.75 167 GLY A CA 1
ATOM 1333 C C . GLY A 1 167 ? 9.854 22.808 -13.159 1.00 90.75 167 GLY A C 1
ATOM 1334 O O . GLY A 1 167 ? 9.850 21.824 -13.894 1.00 90.75 167 GLY A O 1
ATOM 1335 N N . GLU A 1 168 ? 9.776 24.052 -13.639 1.00 93.06 168 GLU A N 1
ATOM 1336 C CA . GLU A 1 168 ? 9.718 24.361 -15.075 1.00 93.06 168 GLU A CA 1
ATOM 1337 C C . GLU A 1 168 ? 10.985 23.923 -15.822 1.00 93.06 168 GLU A C 1
ATOM 1339 O O . GLU A 1 168 ? 10.890 23.310 -16.888 1.00 93.06 168 GLU A O 1
ATOM 1344 N N . ARG A 1 169 ? 12.172 24.186 -15.258 1.00 94.44 169 ARG A N 1
ATOM 1345 C CA . ARG A 1 169 ? 13.444 23.786 -15.880 1.00 94.44 169 ARG A CA 1
ATOM 1346 C C . ARG A 1 169 ? 13.621 22.273 -15.915 1.00 94.44 169 ARG A C 1
ATOM 1348 O O . ARG A 1 169 ? 13.999 21.742 -16.955 1.00 94.44 169 ARG A O 1
ATOM 1355 N N . VAL A 1 170 ? 13.328 21.582 -14.811 1.00 94.44 170 VAL A N 1
ATOM 1356 C CA . VAL A 1 170 ? 13.409 20.115 -14.756 1.00 94.44 170 VAL A CA 1
ATOM 1357 C C . VAL A 1 170 ? 12.411 19.501 -15.726 1.00 94.44 170 VAL A C 1
ATOM 1359 O O . VAL A 1 170 ? 12.778 18.592 -16.458 1.00 94.44 170 VAL A O 1
ATOM 1362 N N . LYS A 1 171 ? 11.186 20.033 -15.814 1.00 93.75 171 LYS A N 1
ATOM 1363 C CA . LYS A 1 171 ? 10.214 19.577 -16.812 1.00 93.75 171 LYS A CA 1
ATOM 1364 C C . LYS A 1 171 ? 10.761 19.718 -18.236 1.00 93.75 171 LYS A C 1
ATOM 1366 O O . LYS A 1 171 ? 10.755 18.750 -18.982 1.00 93.75 171 LYS A O 1
ATOM 1371 N N . ALA A 1 172 ? 11.287 20.888 -18.603 1.00 94.75 172 ALA A N 1
ATOM 1372 C CA . ALA A 1 172 ? 11.854 21.107 -19.936 1.00 94.75 172 ALA A CA 1
ATOM 1373 C C . ALA A 1 172 ? 13.060 20.196 -20.242 1.00 94.75 172 ALA A C 1
ATOM 1375 O O . ALA A 1 172 ? 13.277 19.824 -21.400 1.00 94.75 172 ALA A O 1
ATOM 1376 N N . PHE A 1 173 ? 13.849 19.857 -19.219 1.00 95.25 173 PHE A N 1
ATOM 1377 C CA . PHE A 1 173 ? 14.939 18.888 -19.296 1.00 95.25 173 PHE A CA 1
ATOM 1378 C C . PHE A 1 173 ? 14.403 17.462 -19.513 1.00 95.25 173 PHE A C 1
ATOM 1380 O O . PHE A 1 173 ? 14.761 16.830 -20.502 1.00 95.25 173 PHE A O 1
ATOM 1387 N N . VAL A 1 174 ? 13.489 16.981 -18.663 1.00 94.56 174 VAL A N 1
ATOM 1388 C CA . VAL A 1 174 ? 12.907 15.629 -18.760 1.00 94.56 174 VAL A CA 1
ATOM 1389 C C . VAL A 1 174 ? 12.176 15.429 -20.089 1.00 94.56 174 VAL A C 1
ATOM 1391 O O . VAL A 1 174 ? 12.507 14.495 -20.817 1.00 94.56 174 VAL A O 1
ATOM 1394 N N . ASP A 1 175 ? 11.267 16.340 -20.454 1.00 94.38 175 ASP A N 1
ATOM 1395 C CA . ASP A 1 175 ? 10.512 16.279 -21.715 1.00 94.38 175 ASP A CA 1
ATOM 1396 C C . ASP A 1 175 ? 11.468 16.254 -22.927 1.00 94.38 175 ASP A C 1
ATOM 1398 O O . ASP A 1 175 ? 11.243 15.559 -23.920 1.00 94.38 175 ASP A O 1
ATOM 1402 N N . GLY A 1 176 ? 12.575 17.000 -22.835 1.00 93.88 176 GLY A N 1
ATOM 1403 C CA . GLY A 1 176 ? 13.616 17.053 -23.855 1.00 93.88 176 GLY A CA 1
ATOM 1404 C C . GLY A 1 176 ? 14.355 15.729 -24.051 1.00 93.88 176 GLY A C 1
ATOM 1405 O O . GLY A 1 176 ? 14.515 15.279 -25.187 1.00 93.88 176 GLY A O 1
ATOM 1406 N N . TYR A 1 177 ? 14.770 15.084 -22.960 1.00 93.44 177 TYR A N 1
ATOM 1407 C CA . TYR A 1 177 ? 15.419 13.772 -23.018 1.00 93.44 177 TYR A CA 1
ATOM 1408 C C . TYR A 1 177 ? 14.469 12.665 -23.468 1.00 93.44 177 TYR A C 1
ATOM 1410 O O . TYR A 1 177 ? 14.857 11.826 -24.280 1.00 93.44 177 TYR A O 1
ATOM 1418 N N . GLU A 1 178 ? 13.214 12.672 -23.012 1.00 92.12 178 GLU A N 1
ATOM 1419 C CA . GLU A 1 178 ? 12.208 11.714 -23.481 1.00 92.12 178 GLU A CA 1
ATOM 1420 C C . GLU A 1 178 ? 12.000 11.839 -24.999 1.00 92.12 178 GLU A C 1
ATOM 1422 O O . GLU A 1 178 ? 11.974 10.832 -25.715 1.00 92.12 178 GLU A O 1
ATOM 1427 N N . GLN A 1 179 ? 11.937 13.069 -25.524 1.00 91.56 179 GLN A N 1
ATOM 1428 C CA . GLN A 1 179 ? 11.866 13.314 -26.965 1.00 91.56 179 GLN A CA 1
ATOM 1429 C C . GLN A 1 179 ? 13.109 12.791 -27.703 1.00 91.56 179 GLN A C 1
ATOM 1431 O O . GLN A 1 179 ? 12.967 12.158 -28.755 1.00 91.56 179 GLN A O 1
ATOM 1436 N N . GLN A 1 180 ? 14.315 13.015 -27.173 1.00 91.19 180 GLN A N 1
ATOM 1437 C CA . GLN A 1 180 ? 15.553 12.502 -27.769 1.00 91.19 180 GLN A CA 1
ATOM 1438 C C . GLN A 1 180 ? 15.592 10.975 -27.804 1.00 91.19 180 GLN A C 1
ATOM 1440 O O . GLN A 1 180 ? 15.827 10.395 -28.863 1.00 91.19 180 GLN A O 1
ATOM 1445 N N . ILE A 1 181 ? 15.308 10.312 -26.682 1.00 90.50 181 ILE A N 1
ATOM 1446 C CA . ILE A 1 181 ? 15.295 8.847 -26.594 1.00 90.50 181 ILE A CA 1
ATOM 1447 C C . ILE A 1 181 ? 14.268 8.265 -27.572 1.00 90.50 181 ILE A C 1
ATOM 1449 O O . ILE A 1 181 ? 14.573 7.319 -28.302 1.00 90.50 181 ILE A O 1
ATOM 1453 N N . ASN A 1 182 ? 13.070 8.849 -27.647 1.00 90.25 182 ASN A N 1
ATOM 1454 C CA . ASN A 1 182 ? 12.042 8.417 -28.592 1.00 90.25 182 ASN A CA 1
ATOM 1455 C C . ASN A 1 182 ? 12.483 8.612 -30.049 1.00 90.25 182 ASN A C 1
ATOM 1457 O O . ASN A 1 182 ? 12.335 7.698 -30.861 1.00 90.25 182 ASN A O 1
ATOM 1461 N N . THR A 1 183 ? 13.087 9.758 -30.372 1.00 88.81 183 THR A N 1
ATOM 1462 C CA . THR A 1 183 ? 13.629 10.039 -31.711 1.00 88.81 183 THR A CA 1
ATOM 1463 C C . THR A 1 183 ? 14.717 9.034 -32.087 1.00 88.81 183 THR A C 1
ATOM 1465 O O . THR A 1 183 ? 14.725 8.518 -33.205 1.00 88.81 183 THR A O 1
ATOM 1468 N N . LEU A 1 184 ? 15.600 8.697 -31.146 1.00 87.75 184 LEU A N 1
ATOM 1469 C CA . LEU A 1 184 ? 16.656 7.714 -31.352 1.00 87.75 184 LEU A CA 1
ATOM 1470 C C . LEU A 1 184 ? 16.075 6.318 -31.611 1.00 87.75 184 LEU A C 1
ATOM 1472 O O . LEU A 1 184 ? 16.465 5.662 -32.574 1.00 87.75 184 LEU A O 1
ATOM 1476 N N . ARG A 1 185 ? 15.104 5.882 -30.796 1.00 88.38 185 ARG A N 1
ATOM 1477 C CA . ARG A 1 185 ? 14.405 4.591 -30.943 1.00 88.38 185 ARG A CA 1
ATOM 1478 C C . ARG A 1 185 ? 13.682 4.471 -32.286 1.00 88.38 185 ARG A C 1
ATOM 1480 O O . ARG A 1 185 ? 13.788 3.439 -32.938 1.00 88.38 185 ARG A O 1
ATOM 1487 N N . MET A 1 186 ? 13.013 5.530 -32.747 1.00 86.12 186 MET A N 1
ATOM 1488 C CA . MET A 1 186 ? 12.349 5.539 -34.060 1.00 86.12 186 MET A CA 1
ATOM 1489 C C . MET A 1 186 ? 13.329 5.415 -35.239 1.00 86.12 186 MET A C 1
ATOM 1491 O O . MET A 1 186 ? 12.932 4.976 -36.316 1.00 86.12 186 MET A O 1
ATOM 1495 N N . ASN A 1 187 ? 14.603 5.764 -35.038 1.00 83.31 187 ASN A N 1
ATOM 1496 C CA . ASN A 1 187 ? 15.646 5.756 -36.067 1.00 83.31 187 ASN A CA 1
ATOM 1497 C C . ASN A 1 187 ? 16.728 4.682 -35.829 1.00 83.31 187 ASN A C 1
ATOM 1499 O O . ASN A 1 187 ? 17.818 4.766 -36.398 1.00 83.31 187 ASN A O 1
ATOM 1503 N N . GLU A 1 188 ? 16.441 3.637 -35.042 1.00 81.31 188 GLU A N 1
ATOM 1504 C CA . GLU A 1 188 ? 17.397 2.557 -34.731 1.00 81.31 188 GLU A CA 1
ATOM 1505 C C . GLU A 1 188 ? 18.013 1.930 -35.996 1.00 81.31 188 GLU A C 1
ATOM 1507 O O . GLU A 1 188 ? 19.222 1.700 -36.079 1.00 81.31 188 GLU A O 1
ATOM 1512 N N . THR A 1 189 ? 17.192 1.721 -37.028 1.00 74.75 189 THR A N 1
ATOM 1513 C CA . THR A 1 189 ? 17.609 1.109 -38.301 1.00 74.75 189 THR A CA 1
ATOM 1514 C C . THR A 1 189 ? 18.572 1.977 -39.115 1.00 74.75 189 THR A C 1
ATOM 1516 O O . THR A 1 189 ? 19.366 1.442 -39.892 1.00 74.75 189 THR A O 1
ATOM 1519 N N . VAL A 1 190 ? 18.551 3.299 -38.922 1.00 74.12 190 VAL A N 1
ATOM 1520 C CA . VAL A 1 190 ? 19.493 4.240 -39.550 1.00 74.12 190 VAL A CA 1
ATOM 1521 C C . VAL A 1 190 ? 20.859 4.170 -38.858 1.00 74.12 190 VAL A C 1
ATOM 1523 O O . VAL A 1 190 ? 21.893 4.317 -39.506 1.00 74.12 190 VAL A O 1
ATOM 1526 N N . LEU A 1 191 ? 20.880 3.872 -37.555 1.00 69.06 191 LEU A N 1
ATOM 1527 C CA . LEU A 1 191 ? 22.062 3.948 -36.693 1.00 69.06 191 LEU A CA 1
ATOM 1528 C C . LEU A 1 191 ? 22.693 2.593 -36.346 1.00 69.06 191 LEU A C 1
ATOM 1530 O O . LEU A 1 191 ? 23.553 2.559 -35.473 1.00 69.06 191 LEU A O 1
ATOM 1534 N N . LEU A 1 192 ? 22.320 1.493 -37.010 1.00 63.88 192 LEU A N 1
ATOM 1535 C CA . LEU A 1 192 ? 22.669 0.087 -36.697 1.00 63.88 192 LEU A CA 1
ATOM 1536 C C . LEU A 1 192 ? 24.031 -0.183 -36.012 1.00 63.88 192 LEU A C 1
ATOM 1538 O O . LEU A 1 192 ? 24.109 -1.054 -35.149 1.00 63.88 192 LEU A O 1
ATOM 1542 N N . ARG A 1 193 ? 25.116 0.513 -36.391 1.00 70.00 193 ARG A N 1
ATOM 1543 C CA . ARG A 1 193 ? 26.448 0.360 -35.765 1.00 70.00 193 ARG A CA 1
ATOM 1544 C C . ARG A 1 193 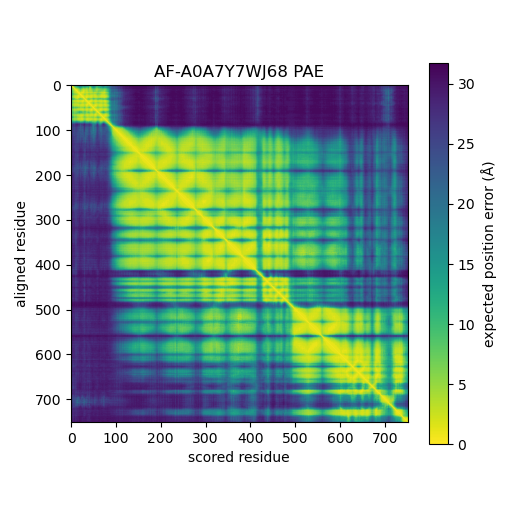? 26.714 1.279 -34.561 1.00 70.00 193 ARG A C 1
ATOM 1546 O O . ARG A 1 193 ? 27.465 0.876 -33.682 1.00 70.00 193 ARG A O 1
ATOM 1553 N N . GLY A 1 194 ? 26.137 2.481 -34.520 1.00 79.25 194 GLY A N 1
ATOM 1554 C CA . GLY A 1 194 ? 26.358 3.498 -33.478 1.00 79.25 194 GLY A CA 1
ATOM 1555 C C . GLY A 1 194 ? 25.232 3.623 -32.445 1.00 79.25 194 GLY A C 1
ATOM 1556 O O . GLY A 1 194 ? 25.459 4.180 -31.376 1.00 79.25 194 GLY A O 1
ATOM 1557 N N . TYR A 1 195 ? 24.052 3.053 -32.719 1.00 85.31 195 TYR A N 1
ATOM 1558 C CA . TYR A 1 195 ? 22.833 3.208 -31.917 1.00 85.31 195 TYR A CA 1
ATOM 1559 C C . TYR A 1 195 ? 23.051 2.974 -30.419 1.00 85.31 195 TYR A C 1
ATOM 1561 O O . TYR A 1 195 ? 22.693 3.820 -29.607 1.00 85.31 195 TYR A O 1
ATOM 1569 N N . LYS A 1 196 ? 23.686 1.852 -30.046 1.00 86.62 196 LYS A N 1
ATOM 1570 C CA . LYS A 1 196 ? 23.914 1.507 -28.633 1.00 86.62 196 LYS A CA 1
ATOM 1571 C C . LYS A 1 196 ? 24.799 2.531 -27.920 1.00 86.62 196 LYS A C 1
ATOM 1573 O O . LYS A 1 196 ? 24.508 2.867 -26.781 1.00 86.62 196 LYS A O 1
ATOM 1578 N N . GLY A 1 197 ? 25.841 3.029 -28.587 1.00 86.75 197 GLY A N 1
ATOM 1579 C CA . GLY A 1 197 ? 26.732 4.048 -28.027 1.00 86.75 197 GLY A CA 1
ATOM 1580 C C . GLY A 1 197 ? 26.032 5.398 -27.877 1.00 86.75 197 GLY A C 1
ATOM 1581 O O . GLY A 1 197 ? 26.125 6.027 -26.830 1.00 86.75 197 GLY A O 1
ATOM 1582 N N . THR A 1 198 ? 25.256 5.807 -28.884 1.00 88.19 198 THR A N 1
ATOM 1583 C CA . THR A 1 198 ? 24.462 7.044 -28.832 1.00 88.19 198 THR A CA 1
ATOM 1584 C C . THR A 1 198 ? 23.378 6.984 -27.753 1.00 88.19 198 THR A C 1
ATOM 1586 O O . THR A 1 198 ? 23.200 7.947 -27.010 1.00 88.19 198 THR A O 1
ATOM 1589 N N . LEU A 1 199 ? 22.688 5.845 -27.620 1.00 90.06 199 LEU A N 1
ATOM 1590 C CA . LEU A 1 199 ? 21.684 5.626 -26.576 1.00 90.06 199 LEU A CA 1
ATOM 1591 C C . LEU A 1 199 ? 22.327 5.650 -25.189 1.00 90.06 199 LEU A C 1
ATOM 1593 O O . LEU A 1 199 ? 21.815 6.318 -24.297 1.00 90.06 199 LEU A O 1
ATOM 1597 N N . PHE A 1 200 ? 23.467 4.974 -25.023 1.00 90.06 200 PHE A N 1
ATOM 1598 C CA . PHE A 1 200 ? 24.226 4.983 -23.775 1.00 90.06 200 PHE A CA 1
ATOM 1599 C C . PHE A 1 200 ? 24.636 6.405 -23.371 1.00 90.06 200 PHE A C 1
ATOM 1601 O O . PHE A 1 200 ? 24.391 6.803 -22.236 1.00 90.06 200 PHE A O 1
ATOM 1608 N N . ALA A 1 201 ? 25.183 7.198 -24.300 1.00 88.44 201 ALA A N 1
ATOM 1609 C CA . ALA A 1 201 ? 25.567 8.585 -24.040 1.00 88.44 201 ALA A CA 1
ATOM 1610 C C . ALA A 1 201 ? 24.366 9.464 -23.644 1.00 88.44 201 ALA A C 1
ATOM 1612 O O . ALA A 1 201 ? 24.457 10.233 -22.689 1.00 88.44 201 ALA A O 1
ATOM 1613 N N . CYS A 1 202 ? 23.225 9.312 -24.324 1.00 90.75 202 CYS A N 1
ATOM 1614 C CA . CYS A 1 202 ? 21.996 10.043 -24.003 1.00 90.75 202 CYS A CA 1
ATOM 1615 C C . CYS A 1 202 ? 21.459 9.675 -22.607 1.00 90.75 202 CYS A C 1
ATOM 1617 O O . CYS A 1 202 ? 21.200 10.555 -21.788 1.00 90.75 202 CYS A O 1
ATOM 1619 N N . LEU A 1 203 ? 21.367 8.376 -22.292 1.00 92.19 203 LEU A N 1
ATOM 1620 C CA . LEU A 1 203 ? 20.946 7.900 -20.969 1.00 92.19 203 LEU A CA 1
ATOM 1621 C C . LEU A 1 203 ? 21.914 8.354 -19.869 1.00 92.19 203 LEU A C 1
ATOM 1623 O O . LEU A 1 203 ? 21.474 8.704 -18.777 1.00 92.19 203 LEU A O 1
ATOM 1627 N N . HIS A 1 204 ? 23.219 8.375 -20.150 1.00 90.12 204 HIS A N 1
ATOM 1628 C CA . HIS A 1 204 ? 24.237 8.848 -19.216 1.00 90.12 204 HIS A CA 1
ATOM 1629 C C . HIS A 1 204 ? 24.004 10.317 -18.853 1.00 90.12 204 HIS A C 1
ATOM 1631 O O . HIS A 1 204 ? 23.885 10.643 -17.670 1.00 90.12 204 HIS A O 1
ATOM 1637 N N . GLN A 1 205 ? 23.891 11.197 -19.851 1.00 88.81 205 GLN A N 1
ATOM 1638 C CA . GLN A 1 205 ? 23.669 12.620 -19.597 1.00 88.81 205 GLN A CA 1
ATOM 1639 C C . GLN A 1 205 ? 22.342 12.866 -18.862 1.00 88.81 205 GLN A C 1
ATOM 1641 O O . GLN A 1 205 ? 22.289 13.709 -17.965 1.00 88.81 205 GLN A O 1
ATOM 1646 N N . PHE A 1 206 ? 21.301 12.084 -19.173 1.00 93.19 206 PHE A N 1
ATOM 1647 C CA . PHE A 1 206 ? 20.039 12.127 -18.441 1.00 93.19 206 PHE A CA 1
ATOM 1648 C C . PHE A 1 206 ? 20.222 11.762 -16.962 1.00 93.19 206 PHE A C 1
ATOM 1650 O O . PHE A 1 206 ? 19.841 12.541 -16.093 1.00 93.19 206 PHE A O 1
ATOM 1657 N N . VAL A 1 207 ? 20.847 10.616 -16.662 1.00 92.56 207 VAL A N 1
ATOM 1658 C CA . VAL A 1 207 ? 21.072 10.136 -15.285 1.00 92.56 207 VAL A CA 1
ATOM 1659 C C . VAL A 1 207 ? 21.875 11.145 -14.463 1.00 92.56 207 VAL A C 1
ATOM 1661 O O . VAL A 1 207 ? 21.509 11.426 -13.321 1.00 92.56 207 VAL A O 1
ATOM 1664 N N . VAL A 1 208 ? 22.932 11.725 -15.040 1.00 88.69 208 VAL A N 1
ATOM 1665 C CA . VAL A 1 208 ? 23.762 12.740 -14.369 1.00 88.69 208 VAL A CA 1
ATOM 1666 C C . VAL A 1 208 ? 22.978 14.031 -14.142 1.00 88.69 208 VAL A C 1
ATOM 1668 O O . VAL A 1 208 ? 22.977 14.555 -13.029 1.00 88.69 208 VAL A O 1
ATOM 1671 N N . GLY A 1 209 ? 22.259 14.527 -15.154 1.00 89.38 209 GLY A N 1
ATOM 1672 C CA . GLY A 1 209 ? 21.431 15.727 -15.016 1.00 89.38 209 GLY A CA 1
ATOM 1673 C C . GLY A 1 209 ? 20.312 15.560 -13.981 1.00 89.38 209 GLY A C 1
ATOM 1674 O O . GLY A 1 209 ? 20.042 16.478 -13.202 1.00 89.38 209 GLY A O 1
ATOM 1675 N N . MET A 1 210 ? 19.724 14.363 -13.895 1.00 92.75 210 MET A N 1
ATOM 1676 C CA . MET A 1 210 ? 18.698 14.038 -12.903 1.00 92.75 210 MET A CA 1
ATOM 1677 C C . MET A 1 210 ? 19.213 14.084 -11.463 1.00 92.75 210 MET A C 1
ATOM 1679 O O . MET A 1 210 ? 18.422 14.411 -10.580 1.00 92.75 210 MET A O 1
ATOM 1683 N N . GLN A 1 211 ? 20.505 13.854 -11.194 1.00 90.38 211 GLN A N 1
ATOM 1684 C CA . GLN A 1 211 ? 21.031 13.962 -9.823 1.00 90.38 211 GLN A CA 1
ATOM 1685 C C . GLN A 1 211 ? 20.823 15.373 -9.250 1.00 90.38 211 GLN A C 1
ATOM 1687 O O . GLN A 1 211 ? 20.406 15.522 -8.103 1.00 90.38 211 GLN A O 1
ATOM 1692 N N . PHE A 1 212 ? 20.992 16.421 -10.067 1.00 89.00 212 PHE A N 1
ATOM 1693 C CA . PHE A 1 212 ? 20.723 17.798 -9.636 1.00 89.00 212 PHE A CA 1
ATOM 1694 C C . PHE A 1 212 ? 19.240 18.037 -9.334 1.00 89.00 212 PHE A C 1
ATOM 1696 O O . PHE A 1 212 ? 18.908 18.745 -8.377 1.00 89.00 212 PHE A O 1
ATOM 1703 N N . ALA A 1 213 ? 18.342 17.456 -10.133 1.00 92.50 213 ALA A N 1
ATOM 1704 C CA . ALA A 1 213 ? 16.901 17.562 -9.921 1.00 92.50 213 ALA A CA 1
ATOM 1705 C C . ALA A 1 213 ? 16.467 16.842 -8.633 1.00 92.50 213 ALA A C 1
ATOM 1707 O O . ALA A 1 213 ? 15.742 17.427 -7.824 1.00 92.50 213 ALA A O 1
ATOM 1708 N N . LEU A 1 214 ? 16.959 15.617 -8.414 1.00 92.38 214 LEU A N 1
ATOM 1709 C CA . LEU A 1 214 ? 16.658 14.786 -7.243 1.00 92.38 214 LEU A CA 1
ATOM 1710 C C . LEU A 1 214 ? 17.199 15.400 -5.942 1.00 92.38 214 LEU A C 1
ATOM 1712 O O . LEU A 1 214 ? 16.477 15.484 -4.946 1.00 92.38 214 LEU A O 1
ATOM 1716 N N . ASP A 1 215 ? 18.423 15.928 -5.958 1.00 88.31 215 ASP A N 1
ATOM 1717 C CA . ASP A 1 215 ? 18.982 16.652 -4.813 1.00 88.31 215 ASP A CA 1
ATOM 1718 C C . ASP A 1 215 ? 18.154 17.895 -4.467 1.00 88.31 215 ASP A C 1
ATOM 1720 O O . ASP A 1 215 ? 17.901 18.196 -3.297 1.00 88.31 215 ASP A O 1
ATOM 1724 N N . SER A 1 216 ? 17.714 18.629 -5.490 1.00 90.50 216 SER A N 1
ATOM 1725 C CA . SER A 1 216 ? 16.973 19.875 -5.303 1.00 90.50 216 SER A CA 1
ATOM 1726 C C . SER A 1 216 ? 15.556 19.630 -4.790 1.00 90.50 216 SER A C 1
ATOM 1728 O O . SER A 1 216 ? 15.114 20.324 -3.872 1.00 90.50 216 SER A O 1
ATOM 1730 N N . ILE A 1 217 ? 14.844 18.631 -5.324 1.00 91.44 217 ILE A N 1
ATOM 1731 C CA . ILE A 1 217 ? 13.480 18.316 -4.876 1.00 91.44 217 ILE A CA 1
ATOM 1732 C C . ILE A 1 217 ? 13.461 17.768 -3.444 1.00 91.44 217 ILE A C 1
ATOM 1734 O O . ILE A 1 217 ? 12.548 18.088 -2.685 1.00 91.44 217 ILE A O 1
ATOM 1738 N N . LYS A 1 218 ? 14.512 17.051 -3.019 1.00 88.94 218 LYS A N 1
ATOM 1739 C CA . LYS A 1 218 ? 14.683 16.628 -1.621 1.00 88.94 218 LYS A CA 1
ATOM 1740 C C . LYS A 1 218 ? 14.776 17.825 -0.668 1.00 88.94 218 LYS A C 1
ATOM 1742 O O . LYS A 1 218 ? 14.159 17.817 0.397 1.00 88.94 218 LYS A O 1
ATOM 1747 N N . ILE A 1 219 ? 15.516 18.875 -1.040 1.00 88.62 219 ILE A N 1
ATOM 1748 C CA . ILE A 1 219 ? 15.604 20.118 -0.248 1.00 88.62 219 ILE A CA 1
ATOM 1749 C C . ILE A 1 219 ? 14.227 20.779 -0.140 1.00 88.62 219 ILE A C 1
ATOM 1751 O O . ILE A 1 219 ? 13.805 21.154 0.955 1.00 88.62 219 ILE A O 1
ATOM 1755 N N . VAL A 1 220 ? 13.525 20.884 -1.271 1.00 88.56 220 VAL A N 1
ATOM 1756 C CA . VAL A 1 220 ? 12.170 21.444 -1.367 1.00 88.56 220 VAL A CA 1
ATOM 1757 C C . VAL A 1 220 ? 11.199 20.722 -0.430 1.00 88.56 220 VAL A C 1
ATOM 1759 O O . VAL A 1 220 ? 10.504 21.363 0.360 1.00 88.56 220 VAL A O 1
ATOM 1762 N N . GLU A 1 221 ? 11.181 19.393 -0.475 1.00 87.25 221 GLU A N 1
ATOM 1763 C CA . GLU A 1 221 ? 10.299 18.570 0.349 1.00 87.25 221 GLU A CA 1
ATOM 1764 C C . GLU A 1 221 ? 10.553 18.797 1.850 1.00 87.25 221 GLU A C 1
ATOM 1766 O O . GLU A 1 221 ? 9.625 19.097 2.609 1.00 87.25 221 GLU A O 1
ATOM 1771 N N . LEU A 1 222 ? 11.822 18.752 2.276 1.00 84.94 222 LEU A N 1
ATOM 1772 C CA . LEU A 1 222 ? 12.219 19.005 3.666 1.00 84.94 222 LEU A CA 1
ATOM 1773 C C . LEU A 1 222 ? 11.882 20.434 4.118 1.00 84.94 222 LEU A C 1
ATOM 1775 O O . LEU A 1 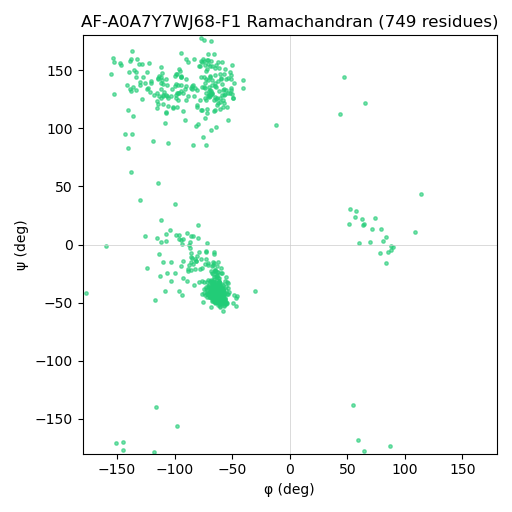222 ? 11.515 20.653 5.277 1.00 84.94 222 LEU A O 1
ATOM 1779 N N . ARG A 1 223 ? 11.982 21.424 3.223 1.00 87.81 223 ARG A N 1
ATOM 1780 C CA . ARG A 1 223 ? 11.623 22.813 3.534 1.00 87.81 223 ARG A CA 1
ATOM 1781 C C . ARG A 1 223 ? 10.126 22.958 3.776 1.00 87.81 223 ARG A C 1
ATOM 1783 O O . ARG A 1 223 ? 9.746 23.583 4.768 1.00 87.81 223 ARG A O 1
ATOM 1790 N N . CYS A 1 224 ? 9.281 22.359 2.936 1.00 88.69 224 CYS A N 1
ATOM 1791 C CA . CYS A 1 224 ? 7.837 22.352 3.171 1.00 88.69 224 CYS A CA 1
ATOM 1792 C C . CYS A 1 224 ? 7.492 21.707 4.520 1.00 88.69 224 CYS A C 1
ATOM 1794 O O . CYS A 1 224 ? 6.660 22.238 5.257 1.00 88.69 224 CYS A O 1
ATOM 1796 N N . GLN A 1 225 ? 8.178 20.622 4.895 1.00 85.38 225 GLN A N 1
ATOM 1797 C CA . GLN A 1 225 ? 8.008 19.995 6.210 1.00 85.38 225 GLN A CA 1
ATOM 1798 C C . GLN A 1 225 ? 8.367 20.934 7.364 1.00 85.38 225 GLN A C 1
ATOM 1800 O O . GLN A 1 225 ? 7.597 21.035 8.318 1.00 85.38 225 GLN A O 1
ATOM 1805 N N . ARG A 1 226 ? 9.484 21.668 7.277 1.00 86.94 226 ARG A N 1
ATOM 1806 C CA . ARG A 1 226 ? 9.858 22.671 8.291 1.00 86.94 226 ARG A CA 1
ATOM 1807 C C . ARG A 1 226 ? 8.836 23.805 8.394 1.00 86.94 226 ARG A C 1
ATOM 1809 O O . ARG A 1 226 ? 8.490 24.201 9.504 1.00 86.94 226 ARG A O 1
ATOM 1816 N N . ILE A 1 227 ? 8.328 24.301 7.261 1.00 87.62 227 ILE A N 1
ATOM 1817 C CA . ILE A 1 227 ? 7.278 25.335 7.232 1.00 87.62 227 ILE A CA 1
ATOM 1818 C C . ILE A 1 227 ? 6.014 24.824 7.925 1.00 87.62 227 ILE A C 1
ATOM 1820 O O . ILE A 1 227 ? 5.453 25.517 8.769 1.00 87.62 227 ILE A O 1
ATOM 1824 N N . MET A 1 228 ? 5.595 23.596 7.627 1.00 88.44 228 MET A N 1
ATOM 1825 C CA . MET A 1 228 ? 4.484 22.968 8.333 1.00 88.44 228 MET A CA 1
ATOM 1826 C C . MET A 1 228 ? 4.788 22.821 9.829 1.00 88.44 228 MET A C 1
ATOM 1828 O O . MET A 1 228 ? 3.959 23.185 10.650 1.00 88.44 228 MET A O 1
ATOM 1832 N N . GLY A 1 229 ? 5.975 22.355 10.216 1.00 86.19 229 GLY A N 1
ATOM 1833 C CA . GLY A 1 229 ? 6.337 22.129 11.621 1.00 86.19 229 GLY A CA 1
ATOM 1834 C C . GLY A 1 229 ? 6.189 23.354 12.535 1.00 86.19 229 GLY A C 1
ATOM 1835 O O . GLY A 1 229 ? 5.911 23.186 13.718 1.00 86.19 229 GLY A O 1
ATOM 1836 N N . ARG A 1 230 ? 6.318 24.574 11.996 1.00 87.62 230 ARG A N 1
ATOM 1837 C CA . ARG A 1 230 ? 6.140 25.832 12.749 1.00 87.62 230 ARG A CA 1
ATOM 1838 C C . ARG A 1 230 ? 4.722 26.415 12.709 1.00 87.62 230 ARG A C 1
ATOM 1840 O O . ARG A 1 230 ? 4.436 27.332 13.472 1.00 87.62 230 ARG A O 1
ATOM 1847 N N . LEU A 1 231 ? 3.860 25.940 11.808 1.00 85.94 231 LEU A N 1
ATOM 1848 C CA . LEU A 1 231 ? 2.495 26.443 11.649 1.00 85.94 231 LEU A CA 1
ATOM 1849 C C . LEU A 1 231 ? 1.507 25.546 12.409 1.00 85.94 231 LEU A C 1
ATOM 1851 O O . LEU A 1 231 ? 1.522 24.326 12.188 1.00 85.94 231 LEU A O 1
ATOM 1855 N N . PRO A 1 232 ? 0.607 26.113 13.239 1.00 84.69 232 PRO A N 1
ATOM 1856 C CA . PRO A 1 232 ? -0.500 25.340 13.783 1.00 84.69 232 PRO A CA 1
ATOM 1857 C C . PRO A 1 232 ? -1.365 24.775 12.649 1.00 84.69 232 PRO A C 1
ATOM 1859 O O . PRO A 1 232 ? -1.366 25.284 11.529 1.00 84.69 232 PRO A O 1
ATOM 1862 N N . TYR A 1 233 ? -2.101 23.697 12.920 1.00 82.06 233 TYR A N 1
ATOM 1863 C CA . TYR A 1 233 ? -3.031 23.163 11.923 1.00 82.06 233 TYR A CA 1
ATOM 1864 C C . TYR A 1 233 ? -4.276 24.055 11.788 1.00 82.06 233 TYR A C 1
ATOM 1866 O O . TYR A 1 233 ? -4.693 24.373 10.674 1.00 82.06 233 TYR A O 1
ATOM 1874 N N . GLN A 1 234 ? -4.823 24.502 12.922 1.00 83.94 234 GLN A N 1
ATOM 1875 C CA . GLN A 1 234 ? -6.020 25.337 13.007 1.00 83.94 234 GLN A CA 1
ATOM 1876 C C . GLN A 1 234 ? -5.761 26.655 13.740 1.00 83.94 234 GLN A C 1
ATOM 1878 O O . GLN A 1 234 ? -4.855 26.753 14.569 1.00 83.94 234 GLN A O 1
ATOM 1883 N N . ASP A 1 235 ? -6.590 27.657 13.451 1.00 85.19 235 ASP A N 1
ATOM 1884 C CA . ASP A 1 235 ? -6.699 28.874 14.250 1.00 85.19 235 ASP A CA 1
ATOM 1885 C C . ASP A 1 235 ? -7.464 28.636 15.570 1.00 85.19 235 ASP A C 1
ATOM 1887 O O . ASP A 1 235 ? -7.997 27.557 15.832 1.00 85.19 235 ASP A O 1
ATOM 1891 N N . ALA A 1 236 ? -7.553 29.671 16.411 1.00 84.06 236 ALA A N 1
ATOM 1892 C CA . ALA A 1 236 ? -8.286 29.612 17.680 1.00 84.06 236 ALA A CA 1
ATOM 1893 C C . ALA A 1 236 ? -9.800 29.341 17.519 1.00 84.06 236 ALA A C 1
ATOM 1895 O O . ALA A 1 236 ? -10.465 29.009 18.497 1.00 84.06 236 ALA A O 1
ATOM 1896 N N . ALA A 1 237 ? -10.346 29.486 16.307 1.00 82.88 237 ALA A N 1
ATOM 1897 C CA . ALA A 1 237 ? -11.736 29.192 15.976 1.00 82.88 237 ALA A CA 1
ATOM 1898 C C . ALA A 1 237 ? -11.918 27.782 15.372 1.00 82.88 237 ALA A C 1
ATOM 1900 O O . ALA A 1 237 ? -13.027 27.438 14.965 1.00 82.88 237 ALA A O 1
ATOM 1901 N N . GLY A 1 238 ? -10.854 26.972 15.301 1.00 76.69 238 GLY A N 1
ATOM 1902 C CA . GLY A 1 238 ? -10.885 25.613 14.758 1.00 76.69 238 GLY A CA 1
ATOM 1903 C C . GLY A 1 238 ? -10.868 25.539 13.227 1.00 76.69 238 GLY A C 1
ATOM 1904 O O . GLY A 1 238 ? -11.147 24.483 12.663 1.00 76.69 238 GLY A O 1
ATOM 1905 N N . ARG A 1 239 ? -10.559 26.635 12.522 1.00 82.88 239 ARG A N 1
ATOM 1906 C CA . ARG A 1 239 ? -10.468 26.654 11.052 1.00 82.88 239 ARG A CA 1
ATOM 1907 C C . ARG A 1 239 ? -9.048 26.334 10.611 1.00 82.88 239 ARG A C 1
ATOM 1909 O O . ARG A 1 239 ? -8.100 26.877 11.169 1.00 82.88 239 ARG A O 1
ATOM 1916 N N . VAL A 1 240 ? -8.899 25.488 9.592 1.00 83.31 240 VAL A N 1
ATOM 1917 C CA . VAL A 1 240 ? -7.584 25.153 9.021 1.00 83.31 240 VAL A CA 1
ATOM 1918 C C . VAL A 1 240 ? -6.919 26.416 8.467 1.00 83.31 240 VAL A C 1
ATOM 1920 O O . VAL A 1 240 ? -7.555 27.181 7.740 1.00 83.31 240 VAL A O 1
ATOM 1923 N N . LEU A 1 241 ? -5.647 26.637 8.808 1.00 87.88 241 LEU A N 1
ATOM 1924 C CA . LEU A 1 241 ? -4.909 27.815 8.344 1.00 87.88 241 LEU A CA 1
ATOM 1925 C C . LEU A 1 241 ? -4.638 27.747 6.825 1.00 87.88 241 LEU A C 1
ATOM 1927 O O . LEU A 1 241 ? -4.126 26.728 6.349 1.00 87.88 241 LEU A O 1
ATOM 1931 N N . PRO A 1 242 ? -4.901 28.817 6.048 1.00 89.19 242 PRO A N 1
ATOM 1932 C CA . PRO A 1 242 ? -4.615 28.840 4.610 1.00 89.19 242 PRO A CA 1
ATOM 1933 C C . PRO A 1 242 ? -3.142 28.578 4.274 1.00 89.19 242 PRO A C 1
ATOM 1935 O O . PRO A 1 242 ? -2.836 27.850 3.331 1.00 89.19 242 PRO A O 1
ATOM 1938 N N . GLU A 1 243 ? -2.217 29.118 5.068 1.00 87.06 243 GLU A N 1
ATOM 1939 C CA . GLU A 1 243 ? -0.772 28.931 4.906 1.00 87.06 243 GLU A CA 1
ATOM 1940 C C . GLU A 1 243 ? -0.372 27.473 5.143 1.00 87.06 243 GLU A C 1
ATOM 1942 O O . GLU A 1 243 ? 0.480 26.926 4.439 1.00 87.06 243 GLU A O 1
ATOM 1947 N N . ARG A 1 244 ? -1.032 26.818 6.107 1.00 87.50 244 ARG A N 1
ATOM 1948 C CA . ARG A 1 244 ? -0.855 25.393 6.381 1.00 87.50 244 ARG A CA 1
ATOM 1949 C C . ARG A 1 244 ? -1.317 24.560 5.190 1.00 87.50 244 ARG A C 1
ATOM 1951 O O . ARG A 1 244 ? -0.562 23.717 4.711 1.00 87.50 244 ARG A O 1
ATOM 1958 N N . GLN A 1 245 ? -2.516 24.837 4.684 1.00 87.00 245 GLN A N 1
ATOM 1959 C CA . GLN A 1 245 ? -3.080 24.135 3.534 1.00 87.00 245 GLN A CA 1
ATOM 1960 C C . GLN A 1 245 ? -2.225 24.331 2.272 1.00 87.00 245 GLN A C 1
ATOM 1962 O O . GLN A 1 245 ? -1.977 23.377 1.534 1.00 87.00 245 GLN A O 1
ATOM 1967 N N . GLN A 1 246 ? -1.722 25.546 2.040 1.00 88.56 246 GLN A N 1
ATOM 1968 C CA . GLN A 1 246 ? -0.814 25.833 0.932 1.00 88.56 246 GLN A CA 1
ATOM 1969 C C . GLN A 1 246 ? 0.495 25.040 1.059 1.00 88.56 246 GLN A C 1
ATOM 1971 O O . GLN A 1 246 ? 0.953 24.464 0.071 1.00 88.56 246 GLN A O 1
ATOM 1976 N N . ALA A 1 247 ? 1.090 24.976 2.254 1.00 89.25 247 ALA A N 1
ATOM 1977 C CA . ALA A 1 247 ? 2.310 24.206 2.488 1.00 89.25 247 ALA A CA 1
ATOM 1978 C C . ALA A 1 247 ? 2.099 22.698 2.256 1.00 89.25 247 ALA A C 1
ATOM 1980 O O . ALA A 1 247 ? 2.938 22.067 1.612 1.00 89.25 247 ALA A O 1
ATOM 1981 N N . GLU A 1 248 ? 0.965 22.141 2.696 1.00 89.50 248 GLU A N 1
ATOM 1982 C CA . GLU A 1 248 ? 0.586 20.739 2.455 1.00 89.50 248 GLU A CA 1
ATOM 1983 C C . GLU A 1 248 ? 0.397 20.453 0.954 1.00 89.50 248 GLU A C 1
ATOM 1985 O O . GLU A 1 248 ? 0.935 19.478 0.438 1.00 89.50 248 GLU A O 1
ATOM 1990 N N . GLN A 1 249 ? -0.270 21.335 0.200 1.00 89.50 249 GLN A N 1
ATOM 1991 C CA . GLN A 1 249 ? -0.418 21.198 -1.261 1.00 89.50 249 GLN A CA 1
ATOM 1992 C C . GLN A 1 249 ? 0.917 21.280 -2.011 1.00 89.50 249 GLN A C 1
ATOM 1994 O O . GLN A 1 249 ? 1.139 20.567 -2.995 1.00 89.50 249 GLN A O 1
ATOM 1999 N N . ARG A 1 250 ? 1.817 22.159 -1.562 1.00 89.75 250 ARG A N 1
ATOM 2000 C CA . ARG A 1 250 ? 3.153 22.312 -2.147 1.00 89.75 250 ARG A CA 1
ATOM 2001 C C . ARG A 1 250 ? 4.023 21.090 -1.865 1.00 89.75 250 ARG A C 1
ATOM 2003 O O . ARG A 1 250 ? 4.654 20.592 -2.793 1.00 89.75 250 ARG A O 1
ATOM 2010 N N . GLU A 1 251 ? 4.021 20.594 -0.628 1.00 90.88 251 GLU A N 1
ATOM 2011 C CA . GLU A 1 251 ? 4.692 19.339 -0.269 1.00 90.88 251 GLU A CA 1
ATOM 2012 C C . GLU A 1 251 ? 4.154 18.179 -1.103 1.00 90.88 251 GLU A C 1
ATOM 2014 O O . GLU A 1 251 ? 4.935 17.445 -1.700 1.00 90.88 251 GLU A O 1
ATOM 2019 N N . ASN A 1 252 ? 2.830 18.097 -1.238 1.00 90.69 252 ASN A N 1
ATOM 2020 C CA . ASN A 1 252 ? 2.167 17.058 -2.006 1.00 90.69 252 ASN A CA 1
ATOM 2021 C C . ASN A 1 252 ? 2.678 16.994 -3.448 1.00 90.69 252 ASN A C 1
ATOM 2023 O O . ASN A 1 252 ? 3.065 15.933 -3.936 1.00 90.69 252 ASN A O 1
ATOM 2027 N N . ARG A 1 253 ? 2.714 18.150 -4.120 1.00 89.88 253 ARG A N 1
ATOM 2028 C CA . ARG A 1 253 ? 3.226 18.258 -5.488 1.00 89.88 253 ARG A CA 1
ATOM 2029 C C . ARG A 1 253 ? 4.713 17.912 -5.572 1.00 89.88 253 ARG A C 1
ATOM 2031 O O . ARG A 1 253 ? 5.121 17.264 -6.530 1.00 89.88 253 ARG A O 1
ATOM 2038 N N . ALA A 1 254 ? 5.515 18.350 -4.603 1.00 91.19 254 ALA A N 1
ATOM 2039 C CA . ALA A 1 254 ? 6.945 18.066 -4.584 1.00 91.19 254 ALA A CA 1
ATOM 2040 C C . ALA A 1 254 ? 7.237 16.572 -4.412 1.00 91.19 254 ALA A C 1
ATOM 2042 O O . ALA A 1 254 ? 8.072 16.036 -5.132 1.00 91.19 254 ALA A O 1
ATOM 2043 N N . ALA A 1 255 ? 6.529 15.894 -3.508 1.00 91.00 255 ALA A N 1
ATOM 2044 C CA . ALA A 1 255 ? 6.718 14.472 -3.264 1.00 91.00 255 ALA A CA 1
ATOM 2045 C C . ALA A 1 255 ? 6.274 13.609 -4.461 1.00 91.00 255 ALA A C 1
ATOM 2047 O O . ALA A 1 255 ? 6.958 12.645 -4.801 1.00 91.00 255 ALA A O 1
ATOM 2048 N N . ASP A 1 256 ? 5.184 13.977 -5.148 1.00 91.25 256 ASP A N 1
ATOM 2049 C CA . ASP A 1 256 ? 4.768 13.285 -6.378 1.00 91.25 256 ASP A CA 1
ATOM 2050 C C . ASP A 1 256 ? 5.804 13.465 -7.501 1.00 91.25 256 ASP A C 1
ATOM 2052 O O . ASP A 1 256 ? 6.167 12.488 -8.153 1.00 91.25 256 ASP A O 1
ATOM 2056 N N . LEU A 1 257 ? 6.342 14.681 -7.681 1.00 92.06 257 LEU A N 1
ATOM 2057 C CA . LEU A 1 257 ? 7.442 14.926 -8.622 1.00 92.06 257 LEU A CA 1
ATOM 2058 C C . LEU A 1 257 ? 8.707 14.157 -8.234 1.00 92.06 257 LEU A C 1
ATOM 2060 O O . LEU A 1 257 ? 9.385 13.632 -9.107 1.00 92.06 257 LEU A O 1
ATOM 2064 N N . TYR A 1 258 ? 9.024 14.055 -6.944 1.00 93.19 258 TYR A N 1
ATOM 2065 C CA . TYR A 1 258 ? 10.210 13.333 -6.500 1.00 93.19 258 TYR A CA 1
ATOM 2066 C C . TYR A 1 258 ? 10.122 11.841 -6.845 1.00 93.19 258 TYR A C 1
ATOM 2068 O O . TYR A 1 258 ? 11.066 11.290 -7.408 1.00 93.19 258 TYR A O 1
ATOM 2076 N N . ILE A 1 259 ? 8.980 11.196 -6.586 1.00 93.44 259 ILE A N 1
ATOM 2077 C CA . ILE A 1 259 ? 8.757 9.794 -6.975 1.00 93.44 259 ILE A CA 1
ATOM 2078 C C . ILE A 1 259 ? 8.873 9.637 -8.498 1.00 93.44 259 ILE A C 1
ATOM 2080 O O . ILE A 1 259 ? 9.626 8.788 -8.967 1.00 93.44 259 ILE A O 1
ATOM 2084 N N . ASP A 1 260 ? 8.183 10.489 -9.256 1.00 93.94 260 ASP A N 1
ATOM 2085 C CA . ASP A 1 260 ? 8.136 10.477 -10.723 1.00 93.94 260 ASP A CA 1
ATOM 2086 C C . ASP A 1 260 ? 9.531 10.627 -11.368 1.00 93.94 260 ASP A C 1
ATOM 2088 O O . ASP A 1 260 ? 9.900 9.902 -12.301 1.00 93.94 260 ASP A O 1
ATOM 2092 N N . TRP A 1 261 ? 10.337 11.541 -10.828 1.00 94.88 261 TRP A N 1
ATOM 2093 C CA . TRP A 1 261 ? 11.709 11.804 -11.255 1.00 94.88 261 TRP A CA 1
ATOM 2094 C C . TRP A 1 261 ? 12.656 10.669 -10.866 1.00 94.88 261 TRP A C 1
ATOM 2096 O O . TRP A 1 261 ? 13.480 10.251 -11.681 1.00 94.88 261 TRP A O 1
ATOM 2106 N N . ALA A 1 262 ? 12.526 10.140 -9.647 1.00 94.38 262 ALA A N 1
ATOM 2107 C CA . ALA A 1 262 ? 13.337 9.026 -9.167 1.00 94.38 262 ALA A CA 1
ATOM 2108 C C . ALA A 1 262 ? 13.049 7.733 -9.947 1.00 94.38 262 ALA A C 1
ATOM 2110 O O . ALA A 1 262 ? 13.967 6.969 -10.242 1.00 94.38 262 ALA A O 1
ATOM 2111 N N . GLU A 1 263 ? 11.792 7.490 -10.329 1.00 94.44 263 GLU A N 1
ATOM 2112 C CA . GLU A 1 263 ? 11.410 6.358 -11.175 1.00 94.44 263 GLU A CA 1
ATOM 2113 C C . GLU A 1 263 ? 12.014 6.459 -12.576 1.00 94.44 263 GLU A C 1
ATOM 2115 O O . GLU A 1 263 ? 12.600 5.484 -13.049 1.00 94.44 263 GLU A O 1
ATOM 2120 N N . ARG A 1 264 ? 11.933 7.631 -13.219 1.00 94.88 264 ARG A N 1
ATOM 2121 C CA . ARG A 1 264 ? 12.548 7.860 -14.538 1.00 94.88 264 ARG A CA 1
ATOM 2122 C C . ARG A 1 264 ? 14.057 7.695 -14.508 1.00 94.88 264 ARG A C 1
ATOM 2124 O O . ARG A 1 264 ? 14.611 7.020 -15.371 1.00 94.88 264 ARG A O 1
ATOM 2131 N N . GLU A 1 265 ? 14.717 8.273 -13.508 1.00 95.00 265 GLU A N 1
ATOM 2132 C CA . GLU A 1 265 ? 16.161 8.126 -13.318 1.00 95.00 265 GLU A CA 1
ATOM 2133 C C . GLU A 1 265 ? 16.541 6.651 -13.138 1.00 95.00 265 GLU A C 1
ATOM 2135 O O . GLU A 1 265 ? 17.408 6.148 -13.854 1.00 95.00 265 GLU A O 1
ATOM 2140 N N . LYS A 1 266 ? 15.835 5.922 -12.261 1.00 93.06 266 LYS A N 1
ATOM 2141 C CA . LYS A 1 266 ? 16.081 4.495 -12.012 1.00 93.06 266 LYS A CA 1
ATOM 2142 C C . LYS A 1 266 ? 15.862 3.652 -13.269 1.00 93.06 266 LYS A C 1
ATOM 2144 O O . LYS A 1 266 ? 16.646 2.735 -13.534 1.00 93.06 266 LYS A O 1
ATOM 2149 N N . GLN A 1 267 ? 14.814 3.936 -14.042 1.00 93.00 267 GLN A N 1
ATOM 2150 C CA . GLN A 1 267 ? 14.536 3.260 -15.312 1.00 93.00 267 GLN A CA 1
ATOM 2151 C C . GLN A 1 267 ? 15.655 3.509 -16.328 1.00 93.00 267 GLN A C 1
ATOM 2153 O O . GLN A 1 267 ? 16.185 2.548 -16.889 1.00 93.00 267 GLN A O 1
ATOM 2158 N N . ALA A 1 268 ? 16.067 4.767 -16.501 1.00 92.62 268 ALA A N 1
ATOM 2159 C CA . ALA A 1 268 ? 17.151 5.136 -17.404 1.00 92.62 268 ALA A CA 1
ATOM 2160 C C . ALA A 1 268 ? 18.485 4.499 -16.993 1.00 92.62 268 ALA A C 1
ATOM 2162 O O . ALA A 1 268 ? 19.183 3.948 -17.840 1.00 92.62 268 ALA A O 1
ATOM 2163 N N . PHE A 1 269 ? 18.813 4.487 -15.698 1.00 92.25 269 PHE A N 1
ATOM 2164 C CA . PHE A 1 269 ? 20.020 3.835 -15.186 1.00 92.25 269 PHE A CA 1
ATOM 2165 C C . PHE A 1 269 ? 19.997 2.313 -15.400 1.00 92.25 269 PHE A C 1
ATOM 2167 O O . PHE A 1 269 ? 20.997 1.711 -15.795 1.00 92.25 269 PHE A O 1
ATOM 2174 N N . THR A 1 270 ? 18.835 1.683 -15.203 1.00 90.38 270 THR A N 1
ATOM 2175 C CA . THR A 1 270 ? 18.650 0.247 -15.466 1.00 90.38 270 THR A CA 1
ATOM 2176 C C . THR A 1 270 ? 18.847 -0.076 -16.948 1.00 90.38 270 THR A C 1
ATOM 2178 O O . THR A 1 270 ? 19.519 -1.050 -17.286 1.00 90.38 270 THR A O 1
ATOM 2181 N N . GLU A 1 271 ? 18.286 0.739 -17.844 1.00 89.69 271 GLU A N 1
ATOM 2182 C CA . GLU A 1 271 ? 18.465 0.601 -19.292 1.00 89.69 271 GLU A CA 1
ATOM 2183 C C . GLU A 1 271 ? 19.925 0.823 -19.701 1.00 89.69 271 GLU A C 1
ATOM 2185 O O . GLU A 1 271 ? 20.490 0.005 -20.428 1.00 89.69 271 GLU A O 1
ATOM 2190 N N . LEU A 1 272 ? 20.574 1.851 -19.153 1.00 89.25 272 LEU A N 1
ATOM 2191 C CA . LEU A 1 272 ? 21.989 2.150 -19.364 1.00 89.25 272 LEU A CA 1
ATOM 2192 C C . LEU A 1 272 ? 22.867 0.936 -19.024 1.00 89.25 272 LEU A C 1
ATOM 2194 O O . LEU A 1 272 ? 23.741 0.558 -19.807 1.00 89.25 272 LEU A O 1
ATOM 2198 N N . GLY A 1 273 ? 22.569 0.243 -17.920 1.00 87.00 273 GLY A N 1
ATOM 2199 C CA . GLY A 1 273 ? 23.255 -0.988 -17.523 1.00 87.00 273 GLY A CA 1
ATOM 2200 C C . GLY A 1 273 ? 23.112 -2.160 -18.503 1.00 87.00 273 GLY A C 1
ATOM 2201 O O . GLY A 1 273 ? 23.996 -3.021 -18.538 1.00 87.00 273 GLY A O 1
ATOM 2202 N N . ARG A 1 274 ? 22.062 -2.201 -19.336 1.00 86.50 274 ARG A N 1
ATOM 2203 C CA . ARG A 1 274 ? 21.895 -3.207 -20.410 1.00 86.50 274 ARG A CA 1
ATOM 2204 C C . ARG A 1 274 ? 22.752 -2.905 -21.641 1.00 86.50 274 ARG A C 1
ATOM 2206 O O . ARG A 1 274 ? 23.043 -3.812 -22.419 1.00 86.50 274 ARG A O 1
ATOM 2213 N N . HIS A 1 275 ? 23.169 -1.651 -21.806 1.00 83.31 275 HIS A N 1
ATOM 2214 C CA . HIS A 1 275 ? 23.951 -1.169 -22.947 1.00 83.31 275 HIS A CA 1
ATOM 2215 C C . HIS A 1 275 ? 25.423 -0.876 -22.612 1.00 83.31 275 HIS A C 1
ATOM 2217 O O . HIS A 1 275 ? 26.138 -0.343 -23.458 1.00 83.31 275 HIS A O 1
ATOM 2223 N N . ARG A 1 276 ? 25.884 -1.249 -21.411 1.00 79.81 276 ARG A N 1
ATOM 2224 C CA . ARG A 1 276 ? 27.255 -1.018 -20.933 1.00 79.81 276 ARG A CA 1
ATOM 2225 C C . ARG A 1 276 ? 28.336 -1.626 -21.839 1.00 79.81 276 ARG A C 1
ATOM 2227 O O . ARG A 1 276 ? 28.154 -2.694 -22.431 1.00 79.81 276 ARG A O 1
ATOM 2234 N N . ASN A 1 277 ? 29.480 -0.949 -21.902 1.00 71.56 277 ASN A N 1
ATOM 2235 C CA . ASN A 1 277 ? 30.698 -1.435 -22.548 1.00 71.56 277 ASN A CA 1
ATOM 2236 C C . ASN A 1 277 ? 31.348 -2.588 -21.748 1.00 71.56 277 ASN A C 1
ATOM 2238 O O . ASN A 1 277 ? 30.994 -2.856 -20.600 1.00 71.56 277 ASN A O 1
ATOM 2242 N N . ARG A 1 278 ? 32.261 -3.340 -22.383 1.00 71.25 278 ARG A N 1
ATOM 2243 C CA . ARG A 1 278 ? 32.873 -4.547 -21.782 1.00 71.25 278 ARG A CA 1
ATOM 2244 C C . ARG A 1 278 ? 33.844 -4.245 -20.637 1.00 71.25 278 ARG A C 1
ATOM 2246 O O . ARG A 1 278 ? 33.993 -5.085 -19.760 1.00 71.25 278 ARG A O 1
ATOM 2253 N N . ASP A 1 279 ? 34.517 -3.102 -20.681 1.00 72.06 279 ASP A N 1
ATOM 2254 C CA . ASP A 1 279 ? 35.492 -2.630 -19.687 1.00 72.06 279 ASP A CA 1
ATOM 2255 C C . ASP A 1 279 ? 34.834 -1.964 -18.467 1.00 72.06 279 ASP A C 1
ATOM 2257 O O . ASP A 1 279 ? 35.496 -1.778 -17.449 1.00 72.06 279 ASP A O 1
ATOM 2261 N N . LEU A 1 280 ? 33.532 -1.660 -18.538 1.00 76.56 280 LEU A N 1
ATOM 2262 C CA . LEU A 1 280 ? 32.700 -1.116 -17.460 1.00 76.56 280 LEU A CA 1
ATOM 2263 C C . LEU A 1 280 ? 33.152 0.244 -16.909 1.00 76.56 280 LEU A C 1
ATOM 2265 O O . LEU A 1 280 ? 32.497 0.750 -16.004 1.00 76.56 280 LEU A O 1
ATOM 2269 N N . THR A 1 281 ? 34.215 0.861 -17.429 1.00 79.50 281 THR A N 1
ATOM 2270 C CA . THR A 1 281 ? 34.827 2.062 -16.838 1.00 79.50 281 THR A CA 1
ATOM 2271 C C . THR A 1 281 ? 33.860 3.246 -16.822 1.00 79.50 281 THR A C 1
ATOM 2273 O O . THR A 1 281 ? 33.662 3.877 -15.787 1.00 79.50 281 THR A O 1
ATOM 2276 N N . GLU A 1 282 ? 33.185 3.503 -17.945 1.00 75.94 282 GLU A N 1
ATOM 2277 C CA . GLU A 1 282 ? 32.169 4.560 -18.039 1.00 75.94 282 GLU A CA 1
ATOM 2278 C C . GLU A 1 282 ? 30.967 4.256 -17.137 1.00 75.94 282 GLU A C 1
ATOM 2280 O O . GLU A 1 282 ? 30.484 5.126 -16.420 1.00 75.94 282 GLU A O 1
ATOM 2285 N N . TYR A 1 283 ? 30.517 2.999 -17.111 1.00 81.12 283 TYR A N 1
ATOM 2286 C CA . TYR A 1 283 ? 29.412 2.566 -16.254 1.00 81.12 283 TYR A CA 1
ATOM 2287 C C . TYR A 1 283 ? 29.733 2.719 -14.757 1.00 81.12 283 TYR A C 1
ATOM 2289 O O . TYR A 1 283 ? 28.876 3.141 -13.982 1.00 81.12 283 TYR A O 1
ATOM 2297 N N . GLN A 1 284 ? 30.966 2.404 -14.348 1.00 83.12 284 GLN A N 1
ATOM 2298 C CA . GLN A 1 284 ? 31.448 2.554 -12.974 1.00 83.12 284 GLN A CA 1
ATOM 2299 C C . GLN A 1 284 ? 31.527 4.025 -12.564 1.00 83.12 284 GLN A C 1
ATOM 2301 O O . GLN A 1 284 ? 31.004 4.367 -11.508 1.00 83.12 284 GLN A O 1
ATOM 2306 N N . GLY A 1 285 ? 32.063 4.905 -13.417 1.00 83.50 285 GLY A N 1
ATOM 2307 C CA . GLY A 1 285 ? 32.084 6.346 -13.140 1.00 83.50 285 GLY A CA 1
ATOM 2308 C C . GLY A 1 285 ? 30.679 6.933 -12.948 1.00 83.50 285 GLY A C 1
ATOM 2309 O O . GLY A 1 285 ? 30.448 7.729 -12.041 1.00 83.50 285 GLY A O 1
ATOM 2310 N N . ILE A 1 286 ? 29.698 6.480 -13.736 1.00 84.69 286 ILE A N 1
ATOM 2311 C CA . ILE A 1 286 ? 28.290 6.887 -13.571 1.00 84.69 286 ILE A CA 1
ATOM 2312 C C . ILE A 1 286 ? 27.721 6.361 -12.255 1.00 84.69 286 ILE A C 1
ATOM 2314 O O . ILE A 1 286 ? 27.025 7.086 -11.547 1.00 84.69 286 ILE A O 1
ATOM 2318 N N . HIS A 1 287 ? 28.014 5.106 -11.916 1.00 84.19 287 HIS A N 1
ATOM 2319 C CA . HIS A 1 287 ? 27.588 4.508 -10.656 1.00 84.19 287 HIS A CA 1
ATOM 2320 C C . HIS A 1 287 ? 28.185 5.240 -9.442 1.00 84.19 287 HIS A C 1
ATOM 2322 O O . HIS A 1 287 ? 27.504 5.398 -8.434 1.00 84.19 287 HIS A O 1
ATOM 2328 N N . GLU A 1 288 ? 29.429 5.716 -9.525 1.00 84.88 288 GLU A N 1
ATOM 2329 C CA . GLU A 1 288 ? 30.063 6.524 -8.476 1.00 84.88 288 GLU A CA 1
ATOM 2330 C C . GLU A 1 288 ? 29.364 7.877 -8.293 1.00 84.88 288 GLU A C 1
ATOM 2332 O O . GLU A 1 288 ? 29.071 8.260 -7.162 1.00 84.88 288 GLU A O 1
ATOM 2337 N N . VAL A 1 289 ? 29.026 8.567 -9.390 1.00 84.81 289 VAL A N 1
ATOM 2338 C CA . VAL A 1 289 ? 28.298 9.850 -9.346 1.00 84.81 289 VAL A CA 1
ATOM 2339 C C . VAL A 1 289 ? 26.870 9.674 -8.826 1.00 84.81 289 VAL A C 1
ATOM 2341 O O . VAL A 1 289 ? 26.406 10.461 -8.005 1.00 84.81 289 VAL A O 1
ATOM 2344 N N . ARG A 1 290 ? 26.168 8.638 -9.295 1.00 86.75 290 ARG A N 1
ATOM 2345 C CA . ARG A 1 290 ? 24.798 8.303 -8.879 1.00 86.75 290 ARG A CA 1
ATOM 2346 C C . ARG A 1 290 ? 24.733 7.815 -7.428 1.00 86.75 290 ARG A C 1
ATOM 2348 O O . ARG A 1 290 ? 23.706 7.952 -6.759 1.00 86.75 290 ARG A O 1
ATOM 2355 N N . GLY A 1 291 ? 25.796 7.170 -6.954 1.00 85.12 291 GLY A N 1
ATOM 2356 C CA . GLY A 1 291 ? 25.773 6.396 -5.721 1.00 85.12 291 GLY A CA 1
ATOM 2357 C C . GLY A 1 291 ? 24.668 5.332 -5.750 1.00 85.12 291 GLY A C 1
ATOM 2358 O O . GLY A 1 291 ? 24.411 4.683 -6.766 1.00 85.12 291 GLY A O 1
ATOM 2359 N N . GLN A 1 292 ? 23.964 5.168 -4.628 1.00 78.44 292 GLN A N 1
ATOM 2360 C CA . GLN A 1 292 ? 22.859 4.205 -4.517 1.00 78.44 292 GLN A CA 1
ATOM 2361 C C . GLN A 1 292 ? 21.587 4.653 -5.269 1.00 78.44 292 GLN A C 1
ATOM 2363 O O . GLN A 1 292 ? 20.729 3.825 -5.593 1.00 78.44 292 GLN A O 1
ATOM 2368 N N . GLY A 1 293 ? 21.485 5.937 -5.632 1.00 84.12 293 GLY A N 1
ATOM 2369 C CA . GLY A 1 293 ? 20.262 6.560 -6.142 1.00 84.12 293 GLY A CA 1
ATOM 2370 C C . GLY A 1 293 ? 19.126 6.597 -5.113 1.00 84.12 293 GLY A C 1
ATOM 2371 O O . GLY A 1 293 ? 19.279 6.188 -3.962 1.00 84.12 293 GLY A O 1
ATOM 2372 N N . SER A 1 294 ? 17.963 7.105 -5.519 1.00 86.94 294 SER A N 1
ATOM 2373 C CA . SER A 1 294 ? 16.804 7.226 -4.628 1.00 86.94 294 SER A CA 1
ATOM 2374 C C . SER A 1 294 ? 16.134 5.873 -4.348 1.00 86.94 294 SER A C 1
ATOM 2376 O O . SER A 1 294 ? 15.834 5.110 -5.272 1.00 86.94 294 SER A O 1
ATOM 2378 N N . ASN A 1 295 ? 15.806 5.604 -3.078 1.00 86.19 295 ASN A N 1
ATOM 2379 C CA . ASN A 1 295 ? 14.938 4.486 -2.694 1.00 86.19 295 ASN A CA 1
ATOM 2380 C C . ASN A 1 295 ? 13.479 4.803 -3.080 1.00 86.19 295 ASN A C 1
ATOM 2382 O O . ASN A 1 295 ? 12.716 5.332 -2.276 1.00 86.19 295 ASN A O 1
ATOM 2386 N N . VAL A 1 296 ? 13.098 4.505 -4.329 1.00 90.19 296 VAL A N 1
ATOM 2387 C CA . VAL A 1 296 ? 11.740 4.743 -4.861 1.00 90.19 296 VAL A CA 1
ATOM 2388 C C . VAL A 1 296 ? 10.641 4.097 -3.996 1.00 90.19 296 VAL A C 1
ATOM 2390 O O . VAL A 1 296 ? 9.708 4.819 -3.635 1.00 90.19 296 VAL A O 1
ATOM 2393 N N . PRO A 1 297 ? 10.715 2.799 -3.619 1.00 89.06 297 PRO A N 1
ATOM 2394 C CA . PRO A 1 297 ? 9.766 2.214 -2.667 1.00 89.06 297 PRO A CA 1
ATOM 2395 C C . PRO A 1 297 ? 9.673 3.001 -1.353 1.00 89.06 297 PRO A C 1
ATOM 2397 O O . PRO A 1 297 ? 8.575 3.278 -0.873 1.00 89.06 297 PRO A O 1
ATOM 2400 N N . GLY A 1 298 ? 10.813 3.443 -0.817 1.00 88.81 298 GLY A N 1
ATOM 2401 C CA . GLY A 1 298 ? 10.890 4.319 0.351 1.00 88.81 298 GLY A CA 1
ATOM 2402 C C . GLY A 1 298 ? 10.165 5.650 0.169 1.00 88.81 298 GLY A C 1
ATOM 2403 O O . GLY A 1 298 ? 9.378 6.042 1.028 1.00 88.81 298 GLY A O 1
ATOM 2404 N N . LEU A 1 299 ? 10.356 6.323 -0.968 1.00 90.75 299 LEU A N 1
ATOM 2405 C CA . LEU A 1 299 ? 9.654 7.572 -1.282 1.00 90.75 299 LEU A CA 1
ATOM 2406 C C . LEU A 1 299 ? 8.134 7.366 -1.356 1.00 90.75 299 LEU A C 1
ATOM 2408 O O . LEU A 1 299 ? 7.380 8.163 -0.796 1.00 90.75 299 LEU A O 1
ATOM 2412 N N . LYS A 1 300 ? 7.667 6.274 -1.979 1.00 92.50 300 LYS A N 1
ATOM 2413 C CA . LYS A 1 300 ? 6.235 5.925 -2.017 1.00 92.50 300 LYS A CA 1
ATOM 2414 C C . LYS A 1 300 ? 5.674 5.634 -0.624 1.00 92.50 300 LYS A C 1
ATOM 2416 O O . LYS A 1 300 ? 4.577 6.095 -0.306 1.00 92.50 300 LYS A O 1
ATOM 2421 N N . ALA A 1 301 ? 6.426 4.918 0.210 1.00 91.19 301 ALA A N 1
ATOM 2422 C CA . ALA A 1 301 ? 6.058 4.616 1.589 1.00 91.19 301 ALA A CA 1
ATOM 2423 C C . ALA A 1 301 ? 5.918 5.893 2.434 1.00 91.19 301 ALA A C 1
ATOM 2425 O O . ALA A 1 301 ? 4.879 6.128 3.049 1.00 91.19 301 ALA A O 1
ATOM 2426 N N . VAL A 1 302 ? 6.923 6.769 2.392 1.00 89.06 302 VAL A N 1
ATOM 2427 C CA . VAL A 1 302 ? 6.915 8.078 3.069 1.00 89.06 302 VAL A CA 1
ATOM 2428 C C . VAL A 1 302 ? 5.721 8.914 2.618 1.00 89.06 302 VAL A C 1
ATOM 2430 O O . VAL A 1 302 ? 5.014 9.506 3.439 1.00 89.06 302 VAL A O 1
ATOM 2433 N N . ARG A 1 303 ? 5.452 8.919 1.311 1.00 91.81 303 ARG A N 1
ATOM 2434 C CA . ARG A 1 303 ? 4.320 9.627 0.727 1.00 91.81 303 ARG A CA 1
ATOM 2435 C C . ARG A 1 303 ? 2.979 9.112 1.244 1.00 91.81 303 ARG A C 1
ATOM 2437 O O . ARG A 1 303 ? 2.123 9.919 1.603 1.00 91.81 303 ARG A O 1
ATOM 2444 N N . ALA A 1 304 ? 2.803 7.794 1.315 1.00 92.56 304 ALA A N 1
ATOM 2445 C CA . ALA A 1 304 ? 1.609 7.177 1.884 1.00 92.56 304 ALA A CA 1
ATOM 2446 C C . ALA A 1 304 ? 1.446 7.528 3.372 1.00 92.56 304 ALA A C 1
ATOM 2448 O O . ALA A 1 304 ? 0.358 7.928 3.781 1.00 92.56 304 ALA A O 1
ATOM 2449 N N . CYS A 1 305 ? 2.524 7.487 4.163 1.00 89.94 305 CYS A N 1
ATOM 2450 C CA . CYS A 1 305 ? 2.505 7.919 5.564 1.00 89.94 305 CYS A CA 1
ATOM 2451 C C . CYS A 1 305 ? 2.052 9.381 5.709 1.00 89.94 305 CYS A C 1
ATOM 2453 O O . CYS A 1 305 ? 1.241 9.698 6.579 1.00 89.94 305 CYS A O 1
ATOM 2455 N N . ARG A 1 306 ? 2.556 10.284 4.858 1.00 88.31 306 ARG A N 1
ATOM 2456 C CA . ARG A 1 306 ? 2.204 11.710 4.912 1.00 88.31 306 ARG A CA 1
ATOM 2457 C C . ARG A 1 306 ? 0.743 11.955 4.545 1.00 88.31 306 ARG A C 1
ATOM 2459 O O . ARG A 1 306 ? 0.038 12.637 5.285 1.00 88.31 306 ARG A O 1
ATOM 2466 N N . LEU A 1 307 ? 0.288 11.366 3.439 1.00 92.19 307 LEU A N 1
ATOM 2467 C CA . LEU A 1 307 ? -1.109 11.443 3.012 1.00 92.19 307 LEU A CA 1
ATOM 2468 C C . LEU A 1 307 ? -2.051 10.858 4.068 1.00 92.19 307 LEU A C 1
ATOM 2470 O O . LEU A 1 307 ? -3.081 11.465 4.345 1.00 92.19 307 LEU A O 1
ATOM 2474 N N . GLY A 1 308 ? -1.667 9.751 4.712 1.00 90.00 308 GLY A N 1
ATOM 2475 C CA . GLY A 1 308 ? -2.411 9.178 5.831 1.00 90.00 308 GLY A CA 1
ATOM 2476 C C . GLY A 1 308 ? -2.554 10.158 6.989 1.00 90.00 308 GLY A C 1
ATOM 2477 O O . GLY A 1 308 ? -3.663 10.409 7.444 1.00 90.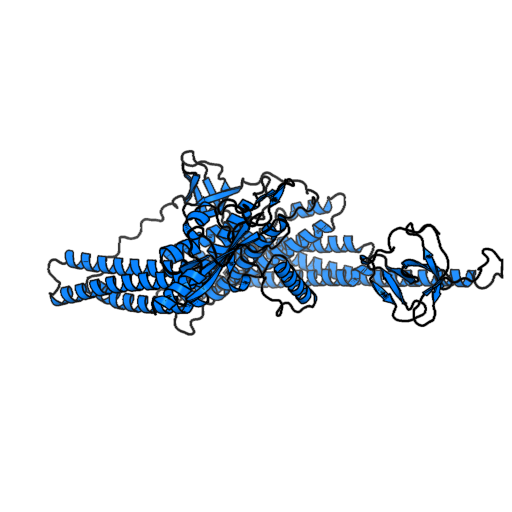00 308 GLY A O 1
ATOM 2478 N N . LEU A 1 309 ? -1.463 10.809 7.403 1.00 86.00 309 LEU A N 1
ATOM 2479 C CA . LEU A 1 309 ? -1.508 11.823 8.459 1.00 86.00 309 LEU A CA 1
ATOM 2480 C C . LEU A 1 309 ? -2.438 13.001 8.115 1.00 86.00 309 LEU A C 1
ATOM 2482 O O . LEU A 1 309 ? -3.149 13.490 8.993 1.00 86.00 309 LEU A O 1
ATOM 2486 N N . TYR A 1 310 ? -2.434 13.474 6.865 1.00 87.56 310 TYR A N 1
ATOM 2487 C CA . TYR A 1 310 ? -3.329 14.552 6.426 1.00 87.56 310 TYR A CA 1
ATOM 2488 C C . TYR A 1 310 ? -4.786 14.100 6.365 1.00 87.56 310 TYR A C 1
ATOM 2490 O O . TYR A 1 310 ? -5.656 14.792 6.885 1.00 87.56 310 TYR A O 1
ATOM 2498 N N . CYS A 1 311 ? -5.037 12.921 5.799 1.00 89.06 311 CYS A N 1
ATOM 2499 C CA . CYS A 1 311 ? -6.360 12.313 5.739 1.00 89.06 311 CYS A CA 1
ATOM 2500 C C . CYS A 1 311 ? -6.956 12.133 7.139 1.00 89.06 311 CYS A C 1
ATOM 2502 O O . CYS A 1 311 ? -8.100 12.505 7.374 1.00 89.06 311 CYS A O 1
ATOM 2504 N N . PHE A 1 312 ? -6.175 11.637 8.095 1.00 83.62 312 PHE A N 1
ATOM 2505 C CA . PHE A 1 312 ? -6.646 11.419 9.459 1.00 83.62 312 PHE A CA 1
ATOM 2506 C C . PHE A 1 312 ? -7.005 12.712 10.194 1.00 83.62 312 PHE A C 1
ATOM 2508 O O . PHE A 1 312 ? -8.001 12.739 10.911 1.00 83.62 312 PHE A O 1
ATOM 2515 N N . ARG A 1 313 ? -6.268 13.803 9.956 1.00 80.19 313 ARG A N 1
ATOM 2516 C CA . ARG A 1 313 ? -6.650 15.137 10.452 1.00 80.19 313 ARG A CA 1
ATOM 2517 C C . ARG A 1 313 ? -7.885 15.702 9.755 1.00 80.19 313 ARG A C 1
ATOM 2519 O O . ARG A 1 313 ? -8.618 16.470 10.363 1.00 80.19 313 ARG A O 1
ATOM 2526 N N . GLU A 1 314 ? -8.092 15.363 8.486 1.00 82.31 314 GLU A N 1
ATOM 2527 C CA . GLU A 1 314 ? -9.280 15.764 7.728 1.00 82.31 314 GLU A CA 1
ATOM 2528 C C . GLU A 1 314 ? -10.536 15.016 8.213 1.00 82.31 314 GLU A C 1
ATOM 2530 O O . GLU A 1 314 ? -11.611 15.607 8.272 1.00 82.31 314 GLU A O 1
ATOM 2535 N N . LEU A 1 315 ? -10.387 13.742 8.601 1.00 80.56 315 LEU A N 1
ATOM 2536 C CA . LEU A 1 315 ? -11.458 12.893 9.134 1.00 80.56 315 LEU A CA 1
ATOM 2537 C C . LEU A 1 315 ? -11.896 13.292 10.547 1.00 80.56 315 LEU A C 1
ATOM 2539 O O . LEU A 1 315 ? -13.097 13.365 10.801 1.00 80.56 315 LEU A O 1
ATOM 2543 N N . ASP A 1 316 ? -10.947 13.553 11.450 1.00 72.75 316 ASP A N 1
ATOM 2544 C CA . ASP A 1 316 ? -11.239 14.089 12.782 1.00 72.75 316 ASP A CA 1
ATOM 2545 C C . ASP A 1 316 ? -10.239 15.198 13.152 1.00 72.75 316 ASP A C 1
ATOM 2547 O O . ASP A 1 316 ? -9.138 14.936 13.653 1.00 72.75 316 ASP A O 1
ATOM 2551 N N . PRO A 1 317 ? -10.608 16.467 12.903 1.00 64.38 317 PRO A N 1
ATOM 2552 C CA . PRO A 1 317 ? -9.727 17.595 13.168 1.00 64.38 317 PRO A CA 1
ATOM 2553 C C . PRO A 1 317 ? -9.528 17.892 14.657 1.00 64.38 317 PRO A C 1
ATOM 2555 O O . PRO A 1 317 ? -8.606 18.635 14.995 1.00 64.38 317 PRO A O 1
ATOM 2558 N N . GLN A 1 318 ? -10.405 17.391 15.536 1.00 60.88 318 GLN A N 1
ATOM 2559 C CA . GLN A 1 318 ? -10.377 17.724 16.959 1.00 60.88 318 GLN A CA 1
ATOM 2560 C C . GLN A 1 318 ? -9.628 16.666 17.764 1.00 60.88 318 GLN A C 1
ATOM 2562 O O . GLN A 1 318 ? -8.869 17.040 18.657 1.00 60.88 318 GLN A O 1
ATOM 2567 N N . HIS A 1 319 ? -9.798 15.378 17.453 1.00 63.19 319 HIS A N 1
ATOM 2568 C CA . HIS A 1 319 ? -9.107 14.290 18.145 1.00 63.19 319 HIS A CA 1
ATOM 2569 C C . HIS A 1 319 ? -8.944 13.077 17.238 1.00 63.19 319 HIS A C 1
ATOM 2571 O O . HIS A 1 319 ? -9.913 12.560 16.713 1.00 63.19 319 HIS A O 1
ATOM 2577 N N . LEU A 1 320 ? -7.736 12.529 17.131 1.00 65.69 320 LEU A N 1
ATOM 2578 C CA . LEU A 1 320 ? -7.605 11.221 16.508 1.00 65.69 320 LEU A CA 1
ATOM 2579 C C . LEU A 1 320 ? -7.956 10.132 17.527 1.00 65.69 320 LEU A C 1
ATOM 2581 O O . LEU A 1 320 ? -7.292 10.027 18.560 1.00 65.69 320 LEU A O 1
ATOM 2585 N N . GLU A 1 321 ? -8.991 9.338 17.246 1.00 69.25 321 GLU A N 1
ATOM 2586 C CA . GLU A 1 321 ? -9.341 8.181 18.075 1.00 69.25 321 GLU A CA 1
ATOM 2587 C C . GLU A 1 321 ? -8.124 7.232 18.211 1.00 69.25 321 GLU A C 1
ATOM 2589 O O . GLU A 1 321 ? -7.318 7.059 17.286 1.00 69.25 321 GLU A O 1
ATOM 2594 N N . SER A 1 322 ? -7.946 6.640 19.399 1.00 68.81 322 SER A N 1
ATOM 2595 C CA . SER A 1 322 ? -6.749 5.843 19.732 1.00 68.81 322 SER A CA 1
ATOM 2596 C C . SER A 1 322 ? -6.579 4.606 18.839 1.00 68.81 322 SER A C 1
ATOM 2598 O O . SER A 1 322 ? -5.460 4.131 18.627 1.00 68.81 322 SER A O 1
ATOM 2600 N N . ASP A 1 323 ? -7.679 4.057 18.341 1.00 70.31 323 ASP A N 1
ATOM 2601 C CA . ASP A 1 323 ? -7.726 2.924 17.420 1.00 70.31 323 ASP A CA 1
ATOM 2602 C C . ASP A 1 323 ? -7.258 3.319 16.007 1.00 70.31 323 ASP A C 1
ATOM 2604 O O . ASP A 1 323 ? -6.455 2.598 15.412 1.00 70.31 323 ASP A O 1
ATOM 2608 N N . ILE A 1 324 ? -7.661 4.493 15.505 1.00 77.50 324 ILE A N 1
ATOM 2609 C CA . ILE A 1 324 ? -7.197 5.046 14.224 1.00 77.50 324 ILE A CA 1
ATOM 2610 C C . ILE A 1 324 ? -5.684 5.267 14.270 1.00 77.50 324 ILE A C 1
ATOM 2612 O O . ILE A 1 324 ? -4.974 4.880 13.339 1.00 77.50 324 ILE A O 1
ATOM 2616 N N . TRP A 1 325 ? -5.172 5.830 15.370 1.00 80.44 325 TRP A N 1
ATOM 2617 C CA . TRP A 1 325 ? -3.728 6.011 15.537 1.00 80.44 325 TRP A CA 1
ATOM 2618 C C . TRP A 1 325 ? -2.975 4.677 15.540 1.00 80.44 325 TRP A C 1
ATOM 2620 O O . TRP A 1 325 ? -1.944 4.548 14.884 1.00 80.44 325 TRP A O 1
ATOM 2630 N N . THR A 1 326 ? -3.517 3.660 16.216 1.00 81.75 326 THR A N 1
ATOM 2631 C CA . THR A 1 326 ? -2.918 2.316 16.244 1.00 81.75 326 THR A CA 1
ATOM 2632 C C . THR A 1 326 ? -2.848 1.711 14.839 1.00 81.75 326 THR A C 1
ATOM 2634 O O . THR A 1 326 ? -1.784 1.250 14.427 1.00 81.75 326 THR A O 1
ATOM 2637 N N . LYS A 1 327 ? -3.942 1.781 14.066 1.00 82.94 327 LYS A N 1
ATOM 2638 C CA . LYS A 1 327 ? -3.968 1.319 12.666 1.00 82.94 327 LYS A CA 1
ATOM 2639 C C . LYS A 1 327 ? -2.980 2.090 11.787 1.00 82.94 327 LYS A C 1
ATOM 2641 O O . LYS A 1 327 ? -2.368 1.511 10.893 1.00 82.94 327 LYS A O 1
ATOM 2646 N N . PHE A 1 328 ? -2.801 3.387 12.032 1.00 86.44 328 PHE A N 1
ATOM 2647 C CA . PHE A 1 328 ? -1.825 4.191 11.301 1.00 86.44 328 PHE A CA 1
ATOM 2648 C C . PHE A 1 328 ? -0.374 3.796 11.614 1.00 86.44 328 PHE A C 1
ATOM 2650 O O . PHE A 1 328 ? 0.441 3.724 10.698 1.00 86.44 328 PHE A O 1
ATOM 2657 N N . GLU A 1 329 ? -0.037 3.502 12.869 1.00 86.25 329 GLU A N 1
ATOM 2658 C CA . GLU A 1 329 ? 1.304 3.020 13.249 1.00 86.25 329 GLU A CA 1
ATOM 2659 C C . GLU A 1 329 ? 1.603 1.636 12.653 1.00 86.25 329 GLU A C 1
ATOM 2661 O O . GLU A 1 329 ? 2.686 1.395 12.110 1.00 86.25 329 GLU A O 1
ATOM 2666 N N . ASP A 1 330 ? 0.610 0.747 12.661 1.00 87.94 330 ASP A N 1
ATOM 2667 C CA . ASP A 1 330 ? 0.699 -0.553 12.000 1.00 87.94 330 ASP A CA 1
ATOM 2668 C C . ASP A 1 330 ? 0.911 -0.413 10.477 1.00 87.94 330 ASP A C 1
ATOM 2670 O O . ASP A 1 330 ? 1.761 -1.087 9.887 1.00 87.94 330 ASP A O 1
ATOM 2674 N N . LEU A 1 331 ? 0.203 0.525 9.839 1.00 91.25 331 LEU A N 1
ATOM 2675 C CA . LEU A 1 331 ? 0.416 0.872 8.436 1.00 91.25 331 LEU A CA 1
ATOM 2676 C C . LEU A 1 331 ? 1.834 1.392 8.182 1.00 91.25 331 LEU A C 1
ATOM 2678 O O . LEU A 1 331 ? 2.473 0.964 7.221 1.00 91.25 331 LEU A O 1
ATOM 2682 N N . ARG A 1 332 ? 2.336 2.313 9.016 1.00 91.25 332 ARG A N 1
ATOM 2683 C CA . ARG A 1 332 ? 3.701 2.850 8.889 1.00 91.25 332 ARG A CA 1
ATOM 2684 C C . ARG A 1 332 ? 4.736 1.725 8.935 1.00 91.25 332 ARG A C 1
ATOM 2686 O O . ARG A 1 332 ? 5.657 1.720 8.121 1.00 91.25 332 ARG A O 1
ATOM 2693 N N . SER A 1 333 ? 4.545 0.751 9.822 1.00 91.69 333 SER A N 1
ATOM 2694 C CA . SER A 1 333 ? 5.407 -0.432 9.948 1.00 91.69 333 SER A CA 1
ATOM 2695 C C . SER A 1 333 ? 5.369 -1.327 8.702 1.00 91.69 333 SER A C 1
ATOM 2697 O O . SER A 1 333 ? 6.412 -1.757 8.198 1.00 91.69 333 SER A O 1
ATOM 2699 N N . ALA A 1 334 ? 4.177 -1.556 8.144 1.00 91.50 334 ALA A N 1
ATOM 2700 C CA . ALA A 1 334 ? 4.002 -2.290 6.892 1.00 91.50 334 ALA A CA 1
ATOM 2701 C C . ALA A 1 334 ? 4.638 -1.572 5.685 1.00 91.50 334 ALA A C 1
ATOM 2703 O O . ALA A 1 334 ? 5.270 -2.213 4.847 1.00 91.50 334 ALA A O 1
ATOM 2704 N N . LEU A 1 335 ? 4.495 -0.247 5.593 1.00 92.50 335 LEU A N 1
ATOM 2705 C CA . LEU A 1 335 ? 5.112 0.580 4.550 1.00 92.50 335 LEU A CA 1
ATOM 2706 C C . LEU A 1 335 ? 6.644 0.571 4.647 1.00 92.50 335 LEU A C 1
ATOM 2708 O O . LEU A 1 335 ? 7.316 0.412 3.628 1.00 92.50 335 LEU A O 1
ATOM 2712 N N . ALA A 1 336 ? 7.195 0.676 5.861 1.00 91.56 336 ALA A N 1
ATOM 2713 C CA . ALA A 1 336 ? 8.632 0.549 6.097 1.00 91.56 336 ALA A CA 1
ATOM 2714 C C . ALA A 1 336 ? 9.149 -0.826 5.642 1.00 91.56 336 ALA A C 1
ATOM 2716 O O . ALA A 1 336 ? 10.122 -0.900 4.894 1.00 91.56 336 ALA A O 1
ATOM 2717 N N . SER A 1 337 ? 8.438 -1.901 5.997 1.00 91.62 337 SER A N 1
ATOM 2718 C CA . SER A 1 337 ? 8.798 -3.269 5.601 1.00 91.62 337 SER A CA 1
ATOM 2719 C C . SER A 1 337 ? 8.813 -3.455 4.077 1.00 91.62 337 SER A C 1
ATOM 2721 O O . SER A 1 337 ? 9.792 -3.960 3.531 1.00 91.62 337 SER A O 1
ATOM 2723 N N . GLN A 1 338 ? 7.766 -3.002 3.369 1.00 88.81 338 GLN A N 1
ATOM 2724 C CA . GLN A 1 338 ? 7.707 -3.085 1.902 1.00 88.81 338 GLN A CA 1
ATOM 2725 C C . GLN A 1 338 ? 8.832 -2.272 1.247 1.00 88.81 338 GLN A C 1
ATOM 2727 O O . GLN A 1 338 ? 9.398 -2.699 0.242 1.00 88.81 338 GLN A O 1
ATOM 2732 N N . SER A 1 339 ? 9.182 -1.115 1.820 1.00 89.81 339 SER A N 1
ATOM 2733 C CA . SER A 1 339 ? 10.166 -0.207 1.226 1.00 89.81 339 SER A CA 1
ATOM 2734 C C . SER A 1 339 ? 11.585 -0.767 1.135 1.00 89.81 339 SER A C 1
ATOM 2736 O O . SER A 1 339 ? 12.365 -0.302 0.303 1.00 89.81 339 SER A O 1
ATOM 2738 N N . ILE A 1 340 ? 11.905 -1.765 1.963 1.00 87.38 340 ILE A N 1
ATOM 2739 C CA . ILE A 1 340 ? 13.236 -2.375 2.029 1.00 87.38 340 ILE A CA 1
ATOM 2740 C C . ILE A 1 340 ? 13.258 -3.818 1.515 1.00 87.38 340 ILE A C 1
ATOM 2742 O O . ILE A 1 340 ? 14.308 -4.458 1.549 1.00 87.38 340 ILE A O 1
ATOM 2746 N N . LEU A 1 341 ? 12.121 -4.340 1.039 1.00 84.69 341 LEU A N 1
ATOM 2747 C CA . LEU A 1 341 ? 11.971 -5.727 0.584 1.00 84.69 341 LEU A CA 1
ATOM 2748 C C . LEU A 1 341 ? 12.893 -6.029 -0.609 1.00 84.69 341 LEU A C 1
ATOM 2750 O O . LEU A 1 341 ? 13.680 -6.972 -0.573 1.00 84.69 341 LEU A O 1
ATOM 2754 N N . ASP A 1 342 ? 12.866 -5.161 -1.623 1.00 75.44 342 ASP A N 1
ATOM 2755 C CA . ASP A 1 342 ? 13.658 -5.312 -2.850 1.00 75.44 342 ASP A CA 1
ATOM 2756 C C . ASP A 1 342 ? 15.055 -4.661 -2.750 1.00 75.44 342 ASP A C 1
ATOM 2758 O O . ASP A 1 342 ? 15.770 -4.534 -3.750 1.00 75.44 342 ASP A O 1
ATOM 2762 N N . GLU A 1 343 ? 15.472 -4.227 -1.552 1.00 76.06 343 GLU A N 1
ATOM 2763 C CA . GLU A 1 343 ? 16.856 -3.801 -1.341 1.00 76.06 343 GLU A CA 1
ATOM 2764 C C . GLU A 1 343 ? 17.804 -4.992 -1.522 1.00 76.06 343 GLU A C 1
ATOM 2766 O O . GLU A 1 343 ? 17.565 -6.103 -1.033 1.00 76.06 343 GLU A O 1
ATOM 2771 N N . ARG A 1 344 ? 18.913 -4.762 -2.229 1.00 64.62 344 ARG A N 1
ATOM 2772 C CA . ARG A 1 344 ? 19.956 -5.776 -2.395 1.00 64.62 344 ARG A CA 1
ATOM 2773 C C . ARG A 1 344 ? 20.649 -6.002 -1.053 1.00 64.62 344 ARG A C 1
ATOM 2775 O O . ARG A 1 344 ? 21.096 -5.049 -0.423 1.00 64.62 344 ARG A O 1
ATOM 2782 N N . SER A 1 345 ? 20.769 -7.258 -0.636 1.00 63.38 345 SER A N 1
ATOM 2783 C CA . SER A 1 345 ? 21.462 -7.641 0.597 1.00 63.38 345 SER A CA 1
ATOM 2784 C C . SER A 1 345 ? 22.361 -8.841 0.362 1.00 63.38 345 SER A C 1
ATOM 2786 O O . SER A 1 345 ? 22.058 -9.695 -0.467 1.00 63.38 345 SER A O 1
ATOM 2788 N N . ALA A 1 346 ? 23.447 -8.909 1.133 1.00 57.91 346 ALA A N 1
ATOM 2789 C CA . ALA A 1 346 ? 24.349 -10.055 1.162 1.00 57.91 346 ALA A CA 1
ATOM 2790 C C . ALA A 1 346 ? 23.660 -11.340 1.662 1.00 57.91 346 ALA A C 1
ATOM 2792 O O . ALA A 1 346 ? 24.100 -12.436 1.332 1.00 57.91 346 ALA A O 1
ATOM 2793 N N . LEU A 1 347 ? 22.579 -11.202 2.438 1.00 66.06 347 LEU A N 1
ATOM 2794 C CA . LEU A 1 347 ? 21.736 -12.294 2.920 1.00 66.06 347 LEU A CA 1
ATOM 2795 C C . LEU A 1 347 ? 20.311 -12.075 2.379 1.00 66.06 347 LEU A C 1
ATOM 2797 O O . LEU A 1 347 ? 19.524 -11.355 3.004 1.00 66.06 347 LEU A O 1
ATOM 2801 N N . PRO A 1 348 ? 19.981 -12.605 1.185 1.00 68.25 348 PRO A N 1
ATOM 2802 C CA . PRO A 1 348 ? 18.625 -12.532 0.657 1.00 68.25 348 PRO A CA 1
ATOM 2803 C C . PRO A 1 348 ? 17.664 -13.333 1.545 1.00 68.25 348 PRO A C 1
ATOM 2805 O O . PRO A 1 348 ? 18.033 -14.350 2.135 1.00 68.25 348 PRO A O 1
ATOM 2808 N N . LEU A 1 349 ? 16.428 -12.852 1.654 1.00 71.94 349 LEU A N 1
ATOM 2809 C CA . LEU A 1 349 ? 15.366 -13.535 2.389 1.00 71.94 349 LEU A CA 1
ATOM 2810 C C . LEU A 1 349 ? 14.924 -14.795 1.637 1.00 71.94 349 LEU A C 1
ATOM 2812 O O . LEU A 1 349 ? 15.074 -14.889 0.417 1.00 71.94 349 LEU A O 1
ATOM 2816 N N . SER A 1 350 ? 14.360 -15.769 2.358 1.00 76.19 350 SER A N 1
ATOM 2817 C CA . SER A 1 350 ? 13.705 -16.897 1.695 1.00 76.19 350 SER A CA 1
ATOM 2818 C C . SER A 1 350 ? 12.423 -16.434 1.001 1.00 76.19 350 SER A C 1
ATOM 2820 O O . SER A 1 350 ? 11.780 -15.473 1.431 1.00 76.19 350 SER A O 1
ATOM 2822 N N . ALA A 1 351 ? 12.011 -17.149 -0.048 1.00 66.94 351 ALA A N 1
ATOM 2823 C CA . ALA A 1 351 ? 10.764 -16.850 -0.750 1.00 66.94 351 ALA A CA 1
ATOM 2824 C C . ALA A 1 351 ? 9.551 -16.898 0.199 1.00 66.94 351 ALA A C 1
ATOM 2826 O O . ALA A 1 351 ? 8.620 -16.111 0.057 1.00 66.94 351 ALA A O 1
ATOM 2827 N N . GLU A 1 352 ? 9.558 -17.799 1.186 1.00 65.38 352 GLU A N 1
ATOM 2828 C CA . GLU A 1 352 ? 8.533 -17.882 2.231 1.00 65.38 352 GLU A CA 1
ATOM 2829 C C . GLU A 1 352 ? 8.483 -16.612 3.082 1.00 65.38 352 GLU A C 1
ATOM 2831 O O . GLU A 1 352 ? 7.406 -16.044 3.258 1.00 65.38 352 GLU A O 1
ATOM 2836 N N . ALA A 1 353 ? 9.638 -16.145 3.561 1.00 73.00 353 ALA A N 1
ATOM 2837 C CA . ALA A 1 353 ? 9.739 -14.959 4.403 1.00 73.00 353 ALA A CA 1
ATOM 2838 C C . ALA A 1 353 ? 9.295 -13.691 3.650 1.00 73.00 353 ALA A C 1
ATOM 2840 O O . ALA A 1 353 ? 8.545 -12.879 4.191 1.00 73.00 353 ALA A O 1
ATOM 2841 N N . ASP A 1 354 ? 9.672 -13.562 2.375 1.00 74.00 354 ASP A N 1
ATOM 2842 C CA . ASP A 1 354 ? 9.210 -12.478 1.501 1.00 74.00 354 ASP A CA 1
ATOM 2843 C C . ASP A 1 354 ? 7.682 -12.470 1.351 1.00 74.00 354 ASP A C 1
ATOM 2845 O O . ASP A 1 354 ? 7.036 -11.423 1.462 1.00 74.00 354 ASP A O 1
ATOM 2849 N N . MET A 1 355 ? 7.083 -13.642 1.112 1.00 66.69 355 MET A N 1
ATOM 2850 C CA . MET A 1 355 ? 5.630 -13.774 0.986 1.00 66.69 355 MET A CA 1
ATOM 2851 C C . MET A 1 355 ? 4.911 -13.444 2.300 1.00 66.69 355 MET A C 1
ATOM 2853 O O . MET A 1 355 ? 3.850 -12.822 2.275 1.00 66.69 355 MET A O 1
ATOM 2857 N N . GLU A 1 356 ? 5.459 -13.834 3.452 1.00 73.38 356 GLU A N 1
ATOM 2858 C CA . GLU A 1 356 ? 4.889 -13.529 4.771 1.00 73.38 356 GLU A CA 1
ATOM 2859 C C . GLU A 1 356 ? 4.871 -12.024 5.080 1.00 73.38 356 GLU A C 1
ATOM 2861 O O . GLU A 1 356 ? 3.871 -11.512 5.605 1.00 73.38 356 GLU A O 1
ATOM 2866 N N . VAL A 1 357 ? 5.935 -11.303 4.712 1.00 80.12 357 VAL A N 1
ATOM 2867 C CA . VAL A 1 357 ? 5.997 -9.838 4.825 1.00 80.12 357 VAL A CA 1
ATOM 2868 C C . VAL A 1 357 ? 4.994 -9.188 3.870 1.00 80.12 357 VAL A C 1
ATOM 2870 O O . VAL A 1 357 ? 4.179 -8.374 4.303 1.00 80.12 357 VAL A O 1
ATOM 2873 N N . LEU A 1 358 ? 4.967 -9.596 2.596 1.00 73.94 358 LEU A N 1
ATOM 2874 C CA . LEU A 1 358 ? 4.025 -9.061 1.603 1.00 73.94 358 LEU A CA 1
ATOM 2875 C C . LEU A 1 358 ? 2.557 -9.296 1.991 1.00 73.94 358 LEU A C 1
ATOM 2877 O O . LEU A 1 358 ? 1.735 -8.392 1.846 1.00 73.94 358 LEU A O 1
ATOM 2881 N N . ASN A 1 359 ? 2.225 -10.468 2.538 1.00 71.31 359 ASN A N 1
ATOM 2882 C CA . ASN A 1 359 ? 0.887 -10.752 3.063 1.00 71.31 359 ASN A CA 1
ATOM 2883 C C . ASN A 1 359 ? 0.517 -9.809 4.215 1.00 71.31 359 ASN A C 1
ATOM 2885 O O . ASN A 1 359 ? -0.609 -9.311 4.264 1.00 71.31 359 ASN A O 1
ATOM 2889 N N . THR A 1 360 ? 1.468 -9.525 5.112 1.00 79.06 360 THR A N 1
ATOM 2890 C CA . THR A 1 360 ? 1.274 -8.540 6.185 1.00 79.06 360 THR A CA 1
ATOM 2891 C C . THR A 1 360 ? 1.001 -7.157 5.590 1.00 79.06 360 THR A C 1
ATOM 2893 O O . THR A 1 360 ? 0.002 -6.538 5.951 1.00 79.06 360 THR A O 1
ATOM 2896 N N . CYS A 1 361 ? 1.805 -6.700 4.623 1.00 79.75 361 CYS A N 1
ATOM 2897 C CA . CYS A 1 361 ? 1.608 -5.412 3.951 1.00 79.75 361 CYS A CA 1
ATOM 2898 C C . CYS A 1 361 ? 0.220 -5.301 3.301 1.00 79.75 361 CYS A C 1
ATOM 2900 O O . CYS A 1 361 ? -0.529 -4.376 3.612 1.00 79.75 361 CYS A O 1
ATOM 2902 N N . VAL A 1 362 ? -0.166 -6.277 2.472 1.00 74.50 362 VAL A N 1
ATOM 2903 C CA . VAL A 1 362 ? -1.478 -6.302 1.801 1.00 74.50 362 VAL A CA 1
ATOM 2904 C C . VAL A 1 362 ? -2.623 -6.299 2.814 1.00 74.50 362 VAL A C 1
ATOM 2906 O O . VAL A 1 362 ? -3.603 -5.574 2.635 1.00 74.50 362 VAL A O 1
ATOM 2909 N N . SER A 1 363 ? -2.511 -7.073 3.897 1.00 73.88 363 SER A N 1
ATOM 2910 C CA . SER A 1 363 ? -3.525 -7.094 4.954 1.00 73.88 363 SER A CA 1
ATOM 2911 C C . SER A 1 363 ? -3.681 -5.724 5.611 1.00 73.88 363 SER A C 1
ATOM 2913 O O . SER A 1 363 ? -4.805 -5.249 5.749 1.00 73.88 363 SER A O 1
ATOM 2915 N N . GLN A 1 364 ? -2.577 -5.069 5.983 1.00 81.38 364 GLN A N 1
ATOM 2916 C CA . GLN A 1 364 ? -2.622 -3.760 6.643 1.00 81.38 364 GLN A CA 1
ATOM 2917 C C . GLN A 1 364 ? -3.152 -2.658 5.712 1.00 81.38 364 GLN A C 1
ATOM 2919 O O . GLN A 1 364 ? -3.888 -1.778 6.155 1.00 81.38 364 GLN A O 1
ATOM 2924 N N . TYR A 1 365 ? -2.850 -2.721 4.411 1.00 80.25 365 TYR A N 1
ATOM 2925 C CA . TYR A 1 365 ? -3.383 -1.762 3.437 1.00 80.25 365 TYR A CA 1
ATOM 2926 C C . TYR A 1 365 ? -4.894 -1.915 3.265 1.00 80.25 365 TYR A C 1
ATOM 2928 O O . TYR A 1 365 ? -5.614 -0.919 3.308 1.00 80.25 365 TYR A O 1
ATOM 2936 N N . ASN A 1 366 ? -5.390 -3.151 3.151 1.00 75.00 366 ASN A N 1
ATOM 2937 C CA . ASN A 1 366 ? -6.829 -3.416 3.090 1.00 75.00 366 ASN A CA 1
ATOM 2938 C C . ASN A 1 366 ? -7.555 -2.954 4.360 1.00 75.00 366 ASN A C 1
ATOM 2940 O O . ASN A 1 366 ? -8.630 -2.367 4.266 1.00 75.00 366 ASN A O 1
ATOM 2944 N N . GLU A 1 367 ? -6.966 -3.193 5.532 1.00 75.38 367 GLU A N 1
ATOM 2945 C CA . GLU A 1 367 ? -7.552 -2.814 6.818 1.00 75.38 367 GLU A CA 1
ATOM 2946 C C . GLU A 1 367 ? -7.710 -1.290 6.950 1.00 75.38 367 GLU A C 1
ATOM 2948 O O . GLU A 1 367 ? -8.755 -0.803 7.388 1.00 75.38 367 GLU A O 1
ATOM 2953 N N . VAL A 1 368 ? -6.699 -0.521 6.529 1.00 83.56 368 VAL A N 1
ATOM 2954 C CA . VAL A 1 368 ? -6.781 0.945 6.525 1.00 83.56 368 VAL A CA 1
ATOM 2955 C C . VAL A 1 368 ? -7.758 1.448 5.467 1.00 83.56 368 VAL A C 1
ATOM 2957 O O . VAL A 1 368 ? -8.555 2.326 5.780 1.00 83.56 368 VAL A O 1
ATOM 2960 N N . LEU A 1 369 ? -7.754 0.895 4.250 1.00 79.56 369 LEU A N 1
ATOM 2961 C CA . LEU A 1 369 ? -8.708 1.287 3.204 1.00 79.56 369 LEU A CA 1
ATOM 2962 C C . LEU A 1 369 ? -10.161 1.062 3.643 1.00 79.56 369 LEU A C 1
ATOM 2964 O O . LEU A 1 369 ? -10.981 1.969 3.507 1.00 79.56 369 LEU A O 1
ATOM 2968 N N . ALA A 1 370 ? -10.458 -0.099 4.233 1.00 74.69 370 ALA A N 1
ATOM 2969 C CA . ALA A 1 370 ? -11.781 -0.401 4.777 1.00 74.69 370 ALA A CA 1
ATOM 2970 C C . ALA A 1 370 ? -12.174 0.587 5.886 1.00 74.69 370 ALA A C 1
ATOM 2972 O O . ALA A 1 370 ? -13.317 1.039 5.949 1.00 74.69 370 ALA A O 1
ATOM 2973 N N . MET A 1 371 ? -11.207 0.985 6.718 1.00 82.94 371 MET A N 1
ATOM 2974 C CA . MET A 1 371 ? -11.429 1.978 7.763 1.00 82.94 371 MET A CA 1
ATOM 2975 C C . MET A 1 371 ? -11.702 3.378 7.256 1.00 82.94 371 MET A C 1
ATOM 2977 O O . MET A 1 371 ? -12.630 4.022 7.749 1.00 82.94 371 MET A O 1
ATOM 2981 N N . LEU A 1 372 ? -10.970 3.827 6.245 1.00 82.81 372 LEU A N 1
ATOM 2982 C CA . LEU A 1 372 ? -11.244 5.107 5.607 1.00 82.81 372 LEU A CA 1
ATOM 2983 C C . LEU A 1 372 ? -12.628 5.114 4.968 1.00 82.81 372 LEU A C 1
ATOM 2985 O O . LEU A 1 372 ? -13.371 6.071 5.156 1.00 82.81 372 LEU A O 1
ATOM 2989 N N . GLU A 1 373 ? -12.999 4.043 4.266 1.00 81.94 373 GLU A N 1
ATOM 2990 C CA . GLU A 1 373 ? -14.323 3.916 3.658 1.00 81.94 373 GLU A CA 1
ATOM 2991 C C . GLU A 1 373 ? -15.430 3.939 4.722 1.00 81.94 373 GLU A C 1
ATOM 2993 O O . GLU A 1 373 ? -16.440 4.629 4.563 1.00 81.94 373 GLU A O 1
ATOM 2998 N N . TYR A 1 374 ? -15.219 3.231 5.838 1.00 81.81 374 TYR A N 1
ATOM 2999 C CA . TYR A 1 374 ? -16.163 3.195 6.954 1.00 81.81 374 TYR A CA 1
ATOM 3000 C C . TYR A 1 374 ? -16.349 4.579 7.571 1.00 81.81 374 TYR A C 1
ATOM 3002 O O . TYR A 1 374 ? -17.476 5.066 7.673 1.00 81.81 374 TYR A O 1
ATOM 3010 N N . LYS A 1 375 ? -15.248 5.247 7.931 1.00 82.88 375 LYS A N 1
ATOM 3011 C CA . LYS A 1 375 ? -15.282 6.576 8.554 1.00 82.88 375 LYS A CA 1
ATOM 3012 C C . LYS A 1 375 ? -15.823 7.636 7.594 1.00 82.88 375 LYS A C 1
ATOM 3014 O O . LYS A 1 375 ? -16.656 8.440 8.003 1.00 82.88 375 LYS A O 1
ATOM 3019 N N . ALA A 1 376 ? -15.435 7.609 6.319 1.00 84.19 376 ALA A N 1
ATOM 3020 C CA . ALA A 1 376 ? -15.943 8.541 5.314 1.00 84.19 376 ALA A CA 1
ATOM 3021 C C . ALA A 1 376 ? -17.462 8.416 5.123 1.00 84.19 376 ALA A C 1
ATOM 3023 O O . ALA A 1 376 ? -18.145 9.429 4.988 1.00 84.19 376 ALA A O 1
ATOM 3024 N N . GLY A 1 377 ? -18.019 7.201 5.172 1.00 82.75 377 GLY A N 1
ATOM 3025 C CA . GLY A 1 377 ? -19.467 7.005 5.057 1.00 82.75 377 GLY A CA 1
ATOM 3026 C C . GLY A 1 377 ? -20.282 7.432 6.284 1.00 82.75 377 GLY A C 1
ATOM 3027 O O . GLY A 1 377 ? -21.502 7.557 6.179 1.00 82.75 377 GLY A O 1
ATOM 3028 N N . LEU A 1 378 ? -19.636 7.703 7.424 1.00 84.12 378 LEU A N 1
ATOM 3029 C CA . LEU A 1 378 ? -20.280 8.318 8.592 1.00 84.12 378 LEU A CA 1
ATOM 3030 C C . LEU A 1 378 ? -20.395 9.846 8.476 1.00 84.12 378 LEU A C 1
ATOM 3032 O O . LEU A 1 378 ? -21.138 10.459 9.248 1.00 84.12 378 LEU A O 1
ATOM 3036 N N . LEU A 1 379 ? -19.676 10.468 7.538 1.00 84.44 379 LEU A N 1
ATOM 3037 C CA . LEU A 1 379 ? -19.699 11.915 7.340 1.00 84.44 379 LEU A CA 1
ATOM 3038 C C . LEU A 1 379 ? -20.988 12.371 6.629 1.00 84.44 379 LEU A C 1
ATOM 3040 O O . LEU A 1 379 ? -21.621 11.595 5.906 1.00 84.44 379 LEU A O 1
ATOM 3044 N N . PRO A 1 380 ? -21.392 13.647 6.790 1.00 83.69 380 PRO A N 1
ATOM 3045 C CA . PRO A 1 380 ? -22.501 14.219 6.034 1.00 83.69 380 PRO A CA 1
ATOM 3046 C C . PRO A 1 380 ? -22.325 14.042 4.522 1.00 83.69 380 PRO A C 1
ATOM 3048 O O . PRO A 1 380 ? -21.221 14.183 3.985 1.00 83.69 380 PRO A O 1
ATOM 3051 N N . GLN A 1 381 ? -23.430 13.799 3.818 1.00 79.31 381 GLN A N 1
ATOM 3052 C CA . GLN A 1 381 ? -23.406 13.669 2.361 1.00 79.31 381 GLN A CA 1
ATOM 3053 C C . GLN A 1 381 ? -22.823 14.932 1.711 1.00 79.31 381 GLN A C 1
ATOM 3055 O O . GLN A 1 381 ? -23.200 16.049 2.059 1.00 79.31 381 GLN A O 1
ATOM 3060 N N . GLY A 1 382 ? -21.908 14.742 0.758 1.00 77.88 382 GLY A N 1
ATOM 3061 C CA . GLY A 1 382 ? -21.223 15.834 0.059 1.00 77.88 382 GLY A CA 1
ATOM 3062 C C . GLY A 1 382 ? -19.951 16.344 0.745 1.00 77.88 382 GLY A C 1
ATOM 3063 O O . GLY A 1 382 ? -19.293 17.225 0.193 1.00 77.88 382 GLY A O 1
ATOM 3064 N N . THR A 1 383 ? -19.570 15.793 1.904 1.00 83.69 383 THR A N 1
ATOM 3065 C CA . THR A 1 383 ? -18.259 16.071 2.513 1.00 83.69 383 THR A CA 1
ATOM 3066 C C . THR A 1 383 ? -17.143 15.625 1.568 1.00 83.69 383 THR A C 1
ATOM 3068 O O . THR A 1 383 ? -17.093 14.463 1.171 1.00 83.69 383 THR A O 1
ATOM 3071 N N . ARG A 1 384 ? -16.249 16.547 1.192 1.00 82.31 384 ARG A N 1
ATOM 3072 C CA . ARG A 1 384 ? -15.103 16.256 0.323 1.00 82.31 384 ARG A CA 1
ATOM 3073 C C . ARG A 1 384 ? -13.857 16.026 1.171 1.00 82.31 384 ARG A C 1
ATOM 3075 O O . ARG A 1 384 ? -13.479 16.927 1.911 1.00 82.31 384 ARG A O 1
ATOM 3082 N N . LEU A 1 385 ? -13.220 14.869 0.998 1.00 87.31 385 LEU A N 1
ATOM 3083 C CA . LEU A 1 385 ? -11.956 14.517 1.645 1.00 87.31 385 LEU A CA 1
ATOM 3084 C C . LEU A 1 385 ? -10.814 14.592 0.626 1.00 87.31 385 LEU A C 1
ATOM 3086 O O . LEU A 1 385 ? -10.496 13.608 -0.038 1.00 87.31 385 LEU A O 1
ATOM 3090 N N . VAL A 1 386 ? -10.213 15.771 0.460 1.00 87.88 386 VAL A N 1
ATOM 3091 C CA . VAL A 1 386 ? -9.169 15.994 -0.555 1.00 87.88 386 VAL A CA 1
ATOM 3092 C C . VAL A 1 386 ? -7.950 15.113 -0.289 1.00 87.88 386 VAL A C 1
ATOM 3094 O O . VAL A 1 386 ? -7.403 14.515 -1.218 1.00 87.88 386 VAL A O 1
ATOM 3097 N N . TRP A 1 387 ? -7.523 15.020 0.970 1.00 91.06 387 TRP A N 1
ATOM 3098 C CA . TRP A 1 387 ? -6.395 14.179 1.356 1.00 91.06 387 TRP A CA 1
ATOM 3099 C C . TRP A 1 387 ? -6.802 12.715 1.453 1.00 91.06 387 TRP A C 1
ATOM 3101 O O . TRP A 1 387 ? -5.997 11.851 1.110 1.00 91.06 387 TRP A O 1
ATOM 3111 N N . GLY A 1 388 ? -8.050 12.443 1.848 1.00 90.00 388 GLY A N 1
ATOM 3112 C CA . GLY A 1 388 ? -8.628 11.098 1.818 1.00 90.00 388 GLY A CA 1
ATOM 3113 C C . GLY A 1 388 ? -8.565 10.452 0.435 1.00 90.00 388 GLY A C 1
ATOM 3114 O O . GLY A 1 388 ? -8.013 9.360 0.301 1.00 90.00 388 GLY A O 1
ATOM 3115 N N . ASP A 1 389 ? -9.025 11.151 -0.603 1.00 89.56 389 ASP A N 1
ATOM 3116 C CA . ASP A 1 389 ? -9.015 10.643 -1.981 1.00 89.56 389 ASP A CA 1
ATOM 3117 C C . ASP A 1 389 ? -7.588 10.336 -2.471 1.00 89.56 389 ASP A C 1
ATOM 3119 O O . ASP A 1 389 ? -7.320 9.290 -3.073 1.00 89.56 389 ASP A O 1
ATOM 3123 N N . LEU A 1 390 ? -6.640 11.238 -2.188 1.00 91.62 390 LEU A N 1
ATOM 3124 C CA . LEU A 1 390 ? -5.233 11.065 -2.558 1.00 91.62 390 LEU A CA 1
ATOM 3125 C C . LEU A 1 390 ? -4.581 9.905 -1.798 1.00 91.62 390 LEU A C 1
ATOM 3127 O O . LEU A 1 390 ? -3.807 9.142 -2.382 1.00 91.62 390 LEU A O 1
ATOM 3131 N N . PHE A 1 391 ? -4.898 9.758 -0.511 1.00 93.94 391 PHE A N 1
ATOM 3132 C CA . PHE A 1 391 ? -4.376 8.684 0.321 1.00 93.94 391 PHE A CA 1
ATOM 3133 C C . PHE A 1 391 ? -4.884 7.315 -0.139 1.00 93.94 391 PHE A C 1
ATOM 3135 O O . PHE A 1 391 ? -4.070 6.416 -0.355 1.00 93.94 391 PHE A O 1
ATOM 3142 N N . VAL A 1 392 ? -6.193 7.181 -0.381 1.00 87.50 392 VAL A N 1
ATOM 3143 C CA . VAL A 1 392 ? -6.813 5.954 -0.909 1.00 87.50 392 VAL A CA 1
ATOM 3144 C C . VAL A 1 392 ? -6.167 5.546 -2.229 1.00 87.50 392 VAL A C 1
ATOM 3146 O O . VAL A 1 392 ? -5.790 4.386 -2.399 1.00 87.50 392 VAL A O 1
ATOM 3149 N N . ARG A 1 393 ? -5.962 6.498 -3.149 1.00 87.62 393 ARG A N 1
ATOM 3150 C CA . ARG A 1 393 ? -5.291 6.225 -4.424 1.00 87.62 393 ARG A CA 1
ATOM 3151 C C . ARG A 1 393 ? -3.865 5.707 -4.226 1.00 87.62 393 ARG A C 1
ATOM 3153 O O . ARG A 1 393 ? -3.512 4.678 -4.797 1.00 87.62 393 ARG A O 1
ATOM 3160 N N . ARG A 1 394 ? -3.049 6.393 -3.416 1.00 90.88 394 ARG A N 1
ATOM 3161 C CA . ARG A 1 394 ? -1.647 6.008 -3.178 1.00 90.88 394 ARG A CA 1
ATOM 3162 C C . ARG A 1 394 ? -1.538 4.642 -2.498 1.00 90.88 394 ARG A C 1
ATOM 3164 O O . ARG A 1 394 ? -0.684 3.843 -2.872 1.00 90.88 394 ARG A O 1
ATOM 3171 N N . LEU A 1 395 ? -2.399 4.375 -1.518 1.00 87.00 395 LEU A N 1
ATOM 3172 C CA . LEU A 1 395 ? -2.426 3.105 -0.801 1.00 87.00 395 LEU A CA 1
ATOM 3173 C C . LEU A 1 395 ? -2.909 1.958 -1.703 1.00 87.00 395 LEU A C 1
ATOM 3175 O O . LEU A 1 395 ? -2.340 0.872 -1.658 1.00 87.00 395 LEU A O 1
ATOM 3179 N N . GLY A 1 396 ? -3.878 2.216 -2.586 1.00 80.94 396 GLY A N 1
ATOM 3180 C CA . GLY A 1 396 ? -4.311 1.266 -3.612 1.00 80.94 396 GLY A CA 1
ATOM 3181 C C . GLY A 1 396 ? -3.218 0.938 -4.639 1.00 80.94 396 GLY A C 1
ATOM 3182 O O . GLY A 1 396 ? -3.068 -0.220 -5.021 1.00 80.94 396 GLY A O 1
ATOM 3183 N N . GLU A 1 397 ? -2.414 1.922 -5.057 1.00 85.62 397 GLU A N 1
ATOM 3184 C CA . GLU A 1 397 ? -1.248 1.697 -5.929 1.00 85.62 397 GLU A CA 1
ATOM 3185 C C . GLU A 1 397 ? -0.209 0.781 -5.248 1.00 85.62 397 GLU A C 1
ATOM 3187 O O . GLU A 1 397 ? 0.222 -0.209 -5.843 1.00 85.62 397 GLU A O 1
ATOM 3192 N N . LEU A 1 398 ? 0.126 1.047 -3.978 1.00 85.50 398 LEU A N 1
ATOM 3193 C CA . LEU A 1 398 ? 1.055 0.231 -3.180 1.00 85.50 398 LEU A CA 1
ATOM 3194 C C . LEU A 1 398 ? 0.531 -1.180 -2.896 1.00 85.50 398 LEU A C 1
ATOM 3196 O O . LEU A 1 398 ? 1.301 -2.141 -2.938 1.00 85.50 398 LEU A O 1
ATOM 3200 N N . GLN A 1 399 ? -0.775 -1.318 -2.659 1.00 80.94 399 GLN A N 1
ATOM 3201 C CA . GLN A 1 399 ? -1.432 -2.616 -2.547 1.00 80.94 399 GLN A CA 1
ATOM 3202 C C . GLN A 1 399 ? -1.269 -3.428 -3.829 1.00 80.94 399 GLN A C 1
ATOM 3204 O O . GLN A 1 399 ? -0.846 -4.579 -3.767 1.00 80.94 399 GLN A O 1
ATOM 3209 N N . GLN A 1 400 ? -1.566 -2.842 -4.990 1.00 77.19 400 GLN A N 1
ATOM 3210 C CA . GLN A 1 400 ? -1.425 -3.545 -6.264 1.00 77.19 400 GLN A CA 1
ATOM 3211 C C . GLN A 1 400 ? 0.035 -3.914 -6.554 1.00 77.19 400 GLN A C 1
ATOM 3213 O O . GLN A 1 400 ? 0.295 -4.967 -7.130 1.00 77.19 400 GLN A O 1
ATOM 3218 N N . GLU A 1 401 ? 0.992 -3.061 -6.174 1.00 79.88 401 GLU A N 1
ATOM 3219 C CA . GLU A 1 401 ? 2.423 -3.377 -6.238 1.00 79.88 401 GLU A CA 1
ATOM 3220 C C . GLU A 1 401 ? 2.768 -4.582 -5.355 1.00 79.88 401 GLU A C 1
ATOM 3222 O O . GLU A 1 401 ? 3.357 -5.537 -5.855 1.00 79.88 401 GLU A O 1
ATOM 3227 N N . ALA A 1 402 ? 2.340 -4.593 -4.089 1.00 73.50 402 ALA A N 1
ATOM 3228 C CA . ALA A 1 402 ? 2.578 -5.709 -3.173 1.00 73.50 402 ALA A CA 1
ATOM 3229 C C . ALA A 1 402 ? 1.931 -7.016 -3.665 1.00 73.50 402 ALA A C 1
ATOM 3231 O O . ALA A 1 402 ? 2.555 -8.076 -3.622 1.00 73.50 402 ALA A O 1
ATOM 3232 N N . GLU A 1 403 ? 0.701 -6.947 -4.179 1.00 71.44 403 GLU A N 1
ATOM 3233 C CA . GLU A 1 403 ? -0.009 -8.096 -4.742 1.00 71.44 403 GLU A CA 1
ATOM 3234 C C . GLU A 1 403 ? 0.705 -8.649 -5.982 1.00 71.44 403 GLU A C 1
ATOM 3236 O O . GLU A 1 403 ? 0.868 -9.865 -6.083 1.00 71.44 403 GLU A O 1
ATOM 3241 N N . ARG A 1 404 ? 1.183 -7.788 -6.896 1.00 72.69 404 ARG A N 1
ATOM 3242 C CA . ARG A 1 404 ? 2.000 -8.209 -8.050 1.00 72.69 404 ARG A CA 1
ATOM 3243 C C . ARG A 1 404 ? 3.306 -8.863 -7.607 1.00 72.69 404 ARG A C 1
ATOM 3245 O O . ARG A 1 404 ? 3.592 -9.966 -8.060 1.00 72.69 404 ARG A O 1
ATOM 3252 N N . SER A 1 405 ? 4.030 -8.254 -6.670 1.00 72.75 405 SER A N 1
ATOM 3253 C CA . SER A 1 405 ? 5.260 -8.827 -6.108 1.00 72.75 405 SER A CA 1
ATOM 3254 C C . SER A 1 405 ? 5.022 -10.192 -5.454 1.00 72.75 405 SER A C 1
ATOM 3256 O O . SER A 1 405 ? 5.881 -11.073 -5.528 1.00 72.75 405 SER A O 1
ATOM 3258 N N . LEU A 1 406 ? 3.852 -10.395 -4.838 1.00 63.31 406 LEU A N 1
ATOM 3259 C CA . LEU A 1 406 ? 3.442 -11.682 -4.279 1.00 63.31 406 LEU A CA 1
ATOM 3260 C C . LEU A 1 406 ? 3.160 -12.707 -5.388 1.00 63.31 406 LEU A C 1
ATOM 3262 O O . LEU A 1 406 ? 3.587 -13.854 -5.277 1.00 63.31 406 LEU A O 1
ATOM 3266 N N . VAL A 1 407 ? 2.469 -12.307 -6.463 1.00 61.88 407 VAL A N 1
ATOM 3267 C CA . VAL A 1 407 ? 2.228 -13.157 -7.644 1.00 61.88 407 VAL A CA 1
ATOM 3268 C C . VAL A 1 407 ? 3.543 -13.643 -8.241 1.00 61.88 407 VAL A C 1
ATOM 3270 O O . VAL A 1 407 ? 3.721 -14.846 -8.404 1.00 61.88 407 VAL A O 1
ATOM 3273 N N . GLU A 1 408 ? 4.462 -12.719 -8.509 1.00 65.69 408 GLU A N 1
ATOM 3274 C CA . GLU A 1 408 ? 5.756 -13.010 -9.127 1.00 65.69 408 GLU A CA 1
ATOM 3275 C C . GLU A 1 408 ? 6.563 -14.007 -8.287 1.00 65.69 408 GLU A C 1
ATOM 3277 O O . GLU A 1 408 ? 7.080 -14.983 -8.822 1.00 65.69 408 GLU A O 1
ATOM 3282 N N . ARG A 1 409 ? 6.603 -13.838 -6.958 1.00 66.62 409 ARG A N 1
ATOM 3283 C CA . ARG A 1 409 ? 7.302 -14.760 -6.041 1.00 66.62 409 ARG A CA 1
ATOM 3284 C C . ARG A 1 409 ? 6.655 -16.143 -5.961 1.00 66.62 409 ARG A C 1
ATOM 3286 O O . ARG A 1 409 ? 7.353 -17.143 -5.802 1.00 66.62 409 ARG A O 1
ATOM 3293 N N . ILE A 1 410 ? 5.330 -16.218 -6.089 1.00 54.97 410 ILE A N 1
ATOM 3294 C CA . ILE A 1 410 ? 4.607 -17.494 -6.165 1.00 54.97 410 ILE A CA 1
ATOM 3295 C C . ILE A 1 410 ? 4.926 -18.214 -7.484 1.00 54.97 410 ILE A C 1
ATOM 3297 O O . ILE A 1 410 ? 5.124 -19.430 -7.479 1.00 54.97 410 ILE A O 1
ATOM 3301 N N . GLU A 1 411 ? 4.982 -17.482 -8.598 1.00 56.91 411 GLU A N 1
ATOM 3302 C CA . GLU A 1 411 ? 5.260 -18.021 -9.936 1.00 56.91 411 GLU A CA 1
ATOM 3303 C C . GLU A 1 411 ? 6.737 -18.417 -10.114 1.00 56.91 411 GLU A C 1
ATOM 3305 O O . GLU A 1 411 ? 7.024 -19.469 -10.686 1.00 56.91 411 GLU A O 1
ATOM 3310 N N . ALA A 1 412 ? 7.668 -17.651 -9.535 1.00 60.78 412 ALA A N 1
ATOM 3311 C CA . ALA A 1 412 ? 9.114 -17.896 -9.571 1.00 60.78 412 ALA A CA 1
ATOM 3312 C C . ALA A 1 412 ? 9.565 -19.176 -8.835 1.00 60.78 412 ALA A C 1
ATOM 3314 O O . ALA A 1 412 ? 10.719 -19.579 -8.943 1.00 60.78 412 ALA A O 1
ATOM 3315 N N . ARG A 1 413 ? 8.667 -19.872 -8.122 1.00 54.97 413 ARG A N 1
ATOM 3316 C CA . ARG A 1 413 ? 8.923 -21.225 -7.590 1.00 54.97 413 ARG A CA 1
ATOM 3317 C C . ARG A 1 413 ? 8.958 -22.324 -8.672 1.00 54.97 413 ARG A C 1
ATOM 3319 O O . ARG A 1 413 ? 9.129 -23.496 -8.332 1.00 54.97 413 ARG A O 1
ATOM 3326 N N . ALA A 1 414 ? 8.797 -21.987 -9.954 1.00 36.22 414 ALA A N 1
ATOM 3327 C CA . ALA A 1 414 ? 9.110 -22.875 -11.075 1.00 36.22 414 ALA A CA 1
ATOM 3328 C C . ALA A 1 414 ? 10.613 -22.797 -11.428 1.00 36.22 414 ALA A C 1
ATOM 3330 O O . ALA A 1 414 ? 11.166 -21.701 -11.459 1.00 36.22 414 ALA A O 1
ATOM 3331 N N . PRO A 1 415 ? 11.300 -23.925 -11.698 1.00 38.59 415 PRO A N 1
ATOM 3332 C CA . PRO A 1 415 ? 12.740 -23.899 -11.906 1.00 38.59 415 PRO A CA 1
ATOM 3333 C C . PRO A 1 415 ? 13.068 -23.429 -13.327 1.00 38.59 415 PRO A C 1
ATOM 3335 O O . PRO A 1 415 ? 12.980 -24.228 -14.255 1.00 38.59 415 PRO A O 1
ATOM 3338 N N . GLU A 1 416 ? 13.508 -22.181 -13.498 1.00 34.16 416 GLU A N 1
ATOM 3339 C CA . GLU A 1 416 ? 14.255 -21.768 -14.694 1.00 34.16 416 GLU A CA 1
ATOM 3340 C C . GLU A 1 416 ? 15.466 -20.879 -14.356 1.00 34.16 416 GLU A C 1
ATOM 3342 O O . GLU A 1 416 ? 15.340 -19.747 -13.909 1.00 34.16 416 GLU A O 1
ATOM 3347 N N . GLN A 1 417 ? 16.631 -21.497 -14.580 1.00 31.97 417 GLN A N 1
ATOM 3348 C CA . GLN A 1 417 ? 17.908 -21.011 -15.123 1.00 31.97 417 GLN A CA 1
ATOM 3349 C C . GLN A 1 417 ? 18.492 -19.661 -14.668 1.00 31.97 417 GLN A C 1
ATOM 3351 O O . GLN A 1 417 ? 18.044 -18.589 -15.058 1.00 31.97 417 GLN A O 1
ATOM 3356 N N . ASP A 1 418 ? 19.619 -19.807 -13.963 1.00 33.69 418 ASP A N 1
ATOM 3357 C CA . ASP A 1 418 ? 20.736 -18.891 -13.707 1.00 33.69 418 ASP A CA 1
ATOM 3358 C C . ASP A 1 418 ? 20.784 -17.610 -14.565 1.00 33.69 418 ASP A C 1
ATOM 3360 O O . ASP A 1 418 ? 21.255 -17.602 -15.709 1.00 33.69 418 ASP A O 1
ATOM 3364 N N . GLU A 1 419 ? 20.388 -16.487 -13.959 1.00 31.48 419 GLU A N 1
ATOM 3365 C CA . GLU A 1 419 ? 20.849 -15.165 -14.381 1.00 31.48 419 GLU A CA 1
ATOM 3366 C C . GLU A 1 419 ? 22.321 -14.965 -13.968 1.00 31.48 419 GLU A C 1
ATOM 3368 O O . GLU A 1 419 ? 22.730 -15.390 -12.886 1.00 31.48 419 GLU A O 1
ATOM 3373 N N . PRO A 1 420 ? 23.146 -14.297 -14.792 1.00 31.05 420 PRO A N 1
ATOM 3374 C CA . PRO A 1 420 ? 24.537 -14.035 -14.448 1.00 31.05 420 PRO A CA 1
ATOM 3375 C C . PRO A 1 420 ? 24.651 -13.087 -13.243 1.00 31.05 420 PRO A C 1
ATOM 3377 O O . PRO A 1 420 ? 24.166 -11.953 -13.283 1.00 31.05 420 PRO A O 1
ATOM 3380 N N . GLU A 1 421 ? 25.361 -13.537 -12.203 1.00 32.38 421 GLU A N 1
ATOM 3381 C CA . GLU A 1 421 ? 25.679 -12.755 -11.005 1.00 32.38 421 GLU A CA 1
ATOM 3382 C C . GLU A 1 421 ? 26.450 -11.474 -11.363 1.00 32.38 421 GLU A C 1
ATOM 3384 O O . GLU A 1 421 ? 27.563 -11.492 -11.898 1.00 32.38 421 GLU A O 1
ATOM 3389 N N . LEU A 1 422 ? 25.852 -10.326 -11.043 1.00 41.22 422 LEU A N 1
ATOM 3390 C CA . LEU A 1 422 ? 26.578 -9.063 -10.934 1.00 41.22 422 LEU A CA 1
ATOM 3391 C C . LEU A 1 422 ? 27.436 -9.086 -9.654 1.00 41.22 422 LEU A C 1
ATOM 3393 O O . LEU A 1 422 ? 27.014 -9.683 -8.663 1.00 41.22 422 LEU A O 1
ATOM 3397 N N . PRO A 1 423 ? 28.601 -8.408 -9.624 1.00 34.31 423 PRO A N 1
ATOM 3398 C CA . PRO A 1 423 ? 29.473 -8.414 -8.455 1.00 34.31 423 PRO A CA 1
ATOM 3399 C C . PRO A 1 423 ? 28.735 -7.909 -7.210 1.00 34.31 423 PRO A C 1
ATOM 3401 O O . PRO A 1 423 ? 28.147 -6.824 -7.222 1.00 34.31 423 PRO A O 1
ATOM 3404 N N . SER A 1 424 ? 28.801 -8.684 -6.131 1.00 38.22 424 SER A N 1
ATOM 3405 C CA . SER A 1 424 ? 28.336 -8.303 -4.798 1.00 38.22 424 SER A CA 1
ATOM 3406 C C . SER A 1 424 ? 29.038 -7.021 -4.331 1.00 38.22 424 SER A C 1
ATOM 3408 O O . SER A 1 424 ? 30.267 -6.997 -4.231 1.00 38.22 424 SER A O 1
ATOM 3410 N N . GLN A 1 425 ? 28.280 -5.966 -4.019 1.00 43.16 425 GLN A N 1
ATOM 3411 C CA . GLN A 1 425 ? 28.809 -4.746 -3.399 1.00 43.16 425 GLN A CA 1
ATOM 3412 C C . GLN A 1 425 ? 28.346 -4.605 -1.940 1.00 43.16 425 GLN A C 1
ATOM 3414 O O . GLN A 1 425 ? 27.152 -4.644 -1.673 1.00 43.16 425 GLN A O 1
ATOM 3419 N N . GLN A 1 426 ? 29.355 -4.403 -1.077 1.00 41.56 426 GLN A N 1
ATOM 3420 C CA . GLN A 1 426 ? 29.431 -3.893 0.308 1.00 41.56 426 GLN A CA 1
ATOM 3421 C C . GLN A 1 426 ? 28.469 -4.417 1.405 1.00 41.56 426 GLN A C 1
ATOM 3423 O O . GLN A 1 426 ? 27.295 -4.674 1.159 1.00 41.56 426 GLN A O 1
ATOM 3428 N N . PRO A 1 427 ? 28.961 -4.553 2.659 1.00 42.66 427 PRO A N 1
ATOM 3429 C CA . PRO A 1 427 ? 28.174 -5.048 3.787 1.00 42.66 427 PRO A CA 1
ATOM 3430 C C . PRO A 1 427 ? 27.088 -4.030 4.165 1.00 42.66 427 PRO A C 1
ATOM 3432 O O . PRO A 1 427 ? 27.347 -3.039 4.843 1.00 42.66 427 PRO A O 1
ATOM 3435 N N . GLY A 1 428 ? 25.865 -4.257 3.689 1.00 57.59 428 GLY A N 1
ATOM 3436 C CA . GLY A 1 428 ? 24.683 -3.545 4.169 1.00 57.59 428 GLY A CA 1
ATOM 3437 C C . GLY A 1 428 ? 24.303 -3.988 5.585 1.00 57.59 428 GLY A C 1
ATOM 3438 O O . GLY A 1 428 ? 24.664 -5.083 6.016 1.00 57.59 428 GLY A O 1
ATOM 3439 N N . LYS A 1 429 ? 23.550 -3.142 6.301 1.00 69.31 429 LYS A N 1
ATOM 3440 C CA . LYS A 1 429 ? 22.955 -3.488 7.602 1.00 69.31 429 LYS A CA 1
ATOM 3441 C C . LYS A 1 429 ? 22.196 -4.815 7.500 1.00 69.31 429 LYS A C 1
ATOM 3443 O O . LYS A 1 429 ? 21.431 -5.022 6.555 1.00 69.31 429 LYS A O 1
ATOM 3448 N N . THR A 1 430 ? 22.393 -5.700 8.474 1.00 83.44 430 THR A N 1
ATOM 3449 C CA . THR A 1 430 ? 21.704 -6.994 8.532 1.00 83.44 430 THR A CA 1
ATOM 3450 C C . THR A 1 430 ? 20.200 -6.765 8.625 1.00 83.44 430 THR A C 1
ATOM 3452 O O . THR A 1 430 ? 19.741 -6.042 9.505 1.00 83.44 430 THR A O 1
ATOM 3455 N N . ARG A 1 431 ? 19.426 -7.365 7.718 1.00 88.81 431 ARG A N 1
ATOM 3456 C CA . ARG A 1 431 ? 17.957 -7.313 7.746 1.00 88.81 431 ARG A CA 1
ATOM 3457 C C . ARG A 1 431 ? 17.405 -8.583 8.384 1.00 88.81 431 ARG A C 1
ATOM 3459 O O . ARG A 1 431 ? 17.979 -9.653 8.191 1.00 88.81 431 ARG A O 1
ATOM 3466 N N . LYS A 1 432 ? 16.287 -8.480 9.102 1.00 89.94 432 LYS A N 1
ATOM 3467 C CA . LYS A 1 432 ? 15.626 -9.625 9.743 1.00 89.94 432 LYS A CA 1
ATOM 3468 C C . LYS A 1 432 ? 14.109 -9.502 9.648 1.00 89.94 432 LYS A C 1
ATOM 3470 O O . LYS A 1 432 ? 13.556 -8.421 9.851 1.00 89.94 432 LYS A O 1
ATOM 3475 N N . VAL A 1 433 ? 13.458 -10.624 9.335 1.00 89.75 433 VAL A N 1
ATOM 3476 C CA . VAL A 1 433 ? 12.003 -10.750 9.449 1.00 89.75 433 VAL A CA 1
ATOM 3477 C C . VAL A 1 433 ? 11.662 -11.082 10.893 1.00 89.75 433 VAL A C 1
ATOM 3479 O O . VAL A 1 433 ? 12.218 -12.017 11.468 1.00 89.75 433 VAL A O 1
ATOM 3482 N N . ILE A 1 434 ? 10.756 -10.303 11.468 1.00 91.38 434 ILE A N 1
ATOM 3483 C CA . ILE A 1 434 ? 10.271 -10.469 12.833 1.00 91.38 434 ILE A CA 1
ATOM 3484 C C . ILE A 1 434 ? 8.805 -10.859 12.823 1.00 91.38 434 ILE A C 1
ATOM 3486 O O . ILE A 1 434 ? 8.029 -10.370 12.002 1.00 91.38 434 ILE A O 1
ATOM 3490 N N . ARG A 1 435 ? 8.416 -11.703 13.778 1.00 89.25 435 ARG A N 1
ATOM 3491 C CA . ARG A 1 435 ? 7.032 -12.137 13.957 1.00 89.25 435 ARG A CA 1
ATOM 3492 C C . ARG A 1 435 ? 6.491 -11.639 15.286 1.00 89.25 435 ARG A C 1
ATOM 3494 O O . ARG A 1 435 ? 6.957 -12.024 16.355 1.00 89.25 435 ARG A O 1
ATOM 3501 N N . THR A 1 436 ? 5.469 -10.800 15.216 1.00 89.31 436 THR A N 1
ATOM 3502 C CA . THR A 1 436 ? 4.788 -10.273 16.405 1.00 89.31 436 THR A CA 1
ATOM 3503 C C . THR A 1 436 ? 3.735 -11.254 16.927 1.00 89.31 436 THR A C 1
ATOM 3505 O O . THR A 1 436 ? 3.206 -12.085 16.180 1.00 89.31 436 THR A O 1
ATOM 3508 N N . ARG A 1 437 ? 3.336 -11.115 18.200 1.00 81.94 437 ARG A N 1
ATOM 3509 C CA . ARG A 1 437 ? 2.220 -11.894 18.783 1.00 81.94 437 ARG A CA 1
ATOM 3510 C C . ARG A 1 437 ? 0.885 -11.683 18.067 1.00 81.94 437 ARG A C 1
ATOM 3512 O O . ARG A 1 437 ? 0.033 -12.566 18.070 1.00 81.94 437 ARG A O 1
ATOM 3519 N N . ARG A 1 438 ? 0.716 -10.544 17.388 1.00 75.69 438 ARG A N 1
ATOM 3520 C CA . ARG A 1 438 ? -0.452 -10.244 16.543 1.00 75.69 438 ARG A CA 1
ATOM 3521 C C . ARG A 1 438 ? -0.375 -10.902 15.155 1.00 75.69 438 ARG A C 1
ATOM 3523 O O . ARG A 1 438 ? -1.092 -10.488 14.254 1.00 75.69 438 ARG A O 1
ATOM 3530 N N . LYS A 1 439 ? 0.495 -11.907 14.974 1.00 72.75 439 LYS A N 1
ATOM 3531 C CA . LYS A 1 439 ? 0.740 -12.631 13.713 1.00 72.75 439 LYS A CA 1
ATOM 3532 C C . LYS A 1 439 ? 1.155 -11.725 12.536 1.00 72.75 439 LYS A C 1
ATOM 3534 O O . LYS A 1 439 ? 0.978 -12.115 11.387 1.00 72.75 439 LYS A O 1
ATOM 3539 N N . LYS A 1 440 ? 1.720 -10.541 12.805 1.00 83.94 440 LYS A N 1
ATOM 3540 C CA . LYS A 1 440 ? 2.279 -9.654 11.769 1.00 83.94 440 LYS A CA 1
ATOM 3541 C C . LYS A 1 440 ? 3.753 -9.969 11.555 1.00 83.94 440 LYS A C 1
ATOM 3543 O O . LYS A 1 440 ? 4.478 -10.081 12.550 1.00 83.94 440 LYS A O 1
ATOM 3548 N N . ASN A 1 441 ? 4.161 -10.081 10.293 1.00 85.38 441 ASN A N 1
ATOM 3549 C CA . ASN A 1 441 ? 5.546 -10.306 9.896 1.00 85.38 441 ASN A CA 1
ATOM 3550 C C . ASN A 1 441 ? 6.114 -9.018 9.296 1.00 85.38 441 ASN A C 1
ATOM 3552 O O . ASN A 1 441 ? 5.664 -8.574 8.240 1.00 85.38 441 ASN A O 1
ATOM 3556 N N . TYR A 1 442 ? 7.079 -8.411 9.982 1.00 93.00 442 TYR A N 1
ATOM 3557 C CA . TYR A 1 442 ? 7.720 -7.172 9.543 1.00 93.00 442 TYR A CA 1
ATOM 3558 C C . TYR A 1 442 ? 9.168 -7.420 9.150 1.00 93.00 442 TYR A C 1
ATOM 3560 O O . TYR A 1 442 ? 9.809 -8.329 9.671 1.00 93.00 442 TYR A O 1
ATOM 3568 N N . LEU A 1 443 ? 9.683 -6.588 8.252 1.00 92.75 443 LEU A N 1
ATOM 3569 C CA . LEU A 1 443 ? 11.080 -6.589 7.842 1.00 92.75 443 LEU A CA 1
ATOM 3570 C C . LEU A 1 443 ? 11.736 -5.302 8.343 1.00 92.75 443 LEU A C 1
ATOM 3572 O O . LEU A 1 443 ? 11.250 -4.208 8.062 1.00 92.75 443 LEU A O 1
ATOM 3576 N N . GLY A 1 444 ? 12.840 -5.439 9.074 1.00 91.88 444 GLY A N 1
ATOM 3577 C CA . GLY A 1 444 ? 13.614 -4.311 9.590 1.00 91.88 444 GLY A CA 1
ATOM 3578 C C . GLY A 1 444 ? 15.111 -4.597 9.604 1.00 91.88 444 GLY A C 1
ATOM 3579 O O . GLY A 1 444 ? 15.559 -5.659 9.162 1.00 91.88 444 GLY A O 1
ATOM 3580 N N . TYR A 1 445 ? 15.885 -3.649 10.125 1.00 91.50 445 TYR A N 1
ATOM 3581 C CA . TYR A 1 445 ? 17.330 -3.794 10.296 1.00 91.50 445 TYR A CA 1
ATOM 3582 C C . TYR A 1 445 ? 17.663 -4.193 11.728 1.00 91.50 445 TYR A C 1
ATOM 3584 O O . TYR A 1 445 ? 17.109 -3.644 12.676 1.00 91.50 445 TYR A O 1
ATOM 3592 N N . VAL A 1 446 ? 18.595 -5.123 11.891 1.00 90.38 446 VAL A N 1
ATOM 3593 C CA . VAL A 1 446 ? 19.139 -5.486 13.198 1.00 90.38 446 VAL A CA 1
ATOM 3594 C C . VAL A 1 446 ? 19.977 -4.321 13.718 1.00 90.38 446 VAL A C 1
ATOM 3596 O O . VAL A 1 446 ? 20.858 -3.815 13.020 1.00 90.38 446 VAL A O 1
ATOM 3599 N N . ARG A 1 447 ? 19.688 -3.889 14.945 1.00 89.50 447 ARG A N 1
ATOM 3600 C CA . ARG A 1 447 ? 20.435 -2.854 15.653 1.00 89.50 447 ARG A CA 1
ATOM 3601 C C . ARG A 1 447 ? 21.748 -3.427 16.180 1.00 89.50 447 ARG A C 1
ATOM 3603 O O . ARG A 1 447 ? 21.755 -4.492 16.793 1.00 89.50 447 ARG A O 1
ATOM 3610 N N . ASP A 1 448 ? 22.842 -2.685 16.011 1.00 83.81 448 ASP A N 1
ATOM 3611 C CA . ASP A 1 448 ? 24.179 -3.116 16.453 1.00 83.81 448 ASP A CA 1
ATOM 3612 C C . ASP A 1 448 ? 24.258 -3.335 17.976 1.00 83.81 448 ASP A C 1
ATOM 3614 O O . ASP A 1 448 ? 25.006 -4.186 18.461 1.00 83.81 448 ASP A O 1
ATOM 3618 N N . THR A 1 449 ? 23.478 -2.576 18.750 1.00 82.25 449 THR A N 1
ATOM 3619 C CA . THR A 1 449 ? 23.415 -2.675 20.210 1.00 82.25 449 THR A CA 1
ATOM 3620 C C . THR A 1 449 ? 22.213 -3.492 20.678 1.00 82.25 449 THR A C 1
ATOM 3622 O O . THR A 1 449 ? 21.050 -3.192 20.383 1.00 82.25 449 THR A O 1
ATOM 3625 N N . ARG A 1 450 ? 22.501 -4.512 21.492 1.00 84.12 450 ARG A N 1
ATOM 3626 C CA . ARG A 1 450 ? 21.486 -5.298 22.202 1.00 84.12 450 ARG A CA 1
ATOM 3627 C C . ARG A 1 450 ? 20.860 -4.489 23.334 1.00 84.12 450 ARG A C 1
ATOM 3629 O O . ARG A 1 450 ? 21.515 -3.629 23.918 1.00 84.12 450 ARG A O 1
ATOM 3636 N N . GLN A 1 451 ? 19.609 -4.789 23.661 1.00 81.06 451 GLN A N 1
ATOM 3637 C CA . GLN A 1 451 ? 18.917 -4.235 24.824 1.00 81.06 451 GLN A CA 1
ATOM 3638 C C . GLN A 1 451 ? 18.606 -5.351 25.799 1.00 81.06 451 GLN A C 1
ATOM 3640 O O . GLN A 1 451 ? 18.028 -6.359 25.413 1.00 81.06 451 GLN A O 1
ATOM 3645 N N . ASP A 1 452 ? 19.081 -5.194 27.032 1.00 80.12 452 ASP A N 1
ATOM 3646 C CA . ASP A 1 452 ? 18.975 -6.205 28.088 1.00 80.12 452 ASP A CA 1
ATOM 3647 C C . ASP A 1 452 ? 19.487 -7.596 27.658 1.00 80.12 452 ASP A C 1
ATOM 3649 O O . ASP A 1 452 ? 19.019 -8.626 28.119 1.00 80.12 452 ASP A O 1
ATOM 3653 N N . GLY A 1 453 ? 20.473 -7.633 26.751 1.00 80.06 453 GLY A N 1
ATOM 3654 C CA . GLY A 1 453 ? 21.034 -8.873 26.200 1.00 80.06 453 GLY A CA 1
ATOM 3655 C C . GLY A 1 453 ? 20.280 -9.458 24.999 1.00 80.06 453 GLY A C 1
ATOM 3656 O O . GLY A 1 453 ? 20.809 -10.370 24.363 1.00 80.06 453 GLY A O 1
ATOM 3657 N N . HIS A 1 454 ? 19.128 -8.893 24.630 1.00 84.06 454 HIS A N 1
ATOM 3658 C CA . HIS A 1 454 ? 18.295 -9.322 23.505 1.00 84.06 454 HIS A CA 1
ATOM 3659 C C . HIS A 1 454 ? 18.576 -8.523 22.226 1.00 84.06 454 HIS A C 1
ATOM 3661 O O . HIS A 1 454 ? 18.972 -7.351 22.259 1.00 84.06 454 HIS A O 1
ATOM 3667 N N . GLU A 1 455 ? 18.388 -9.176 21.079 1.00 89.62 455 GLU A N 1
ATOM 3668 C CA . GLU A 1 455 ? 18.487 -8.534 19.770 1.00 89.62 455 GLU A CA 1
ATOM 3669 C C . GLU A 1 455 ? 17.321 -7.561 19.555 1.00 89.62 455 GLU A C 1
ATOM 3671 O O . GLU A 1 455 ? 16.197 -7.812 19.994 1.00 89.62 455 GLU A O 1
ATOM 3676 N N . VAL A 1 456 ? 17.599 -6.443 18.879 1.00 91.50 456 VAL A N 1
ATOM 3677 C CA . VAL A 1 456 ? 16.590 -5.441 18.533 1.00 91.50 456 VAL A CA 1
ATOM 3678 C C . VAL A 1 456 ? 16.557 -5.229 17.031 1.00 91.50 456 VAL A C 1
ATOM 3680 O O . VAL A 1 456 ? 17.601 -5.098 16.396 1.00 91.50 456 VAL A O 1
ATOM 3683 N N . VAL A 1 457 ? 15.351 -5.185 16.471 1.00 93.06 457 VAL A N 1
ATOM 3684 C CA . VAL A 1 457 ? 15.101 -4.903 15.057 1.00 93.06 457 VAL A CA 1
ATOM 3685 C C . VAL A 1 457 ? 14.371 -3.573 14.932 1.00 93.06 457 VAL A C 1
ATOM 3687 O O . VAL A 1 457 ? 13.342 -3.356 15.567 1.00 93.06 457 VAL A O 1
ATOM 3690 N N . GLU A 1 458 ? 14.902 -2.681 14.103 1.00 93.38 458 GLU A N 1
ATOM 3691 C CA . GLU A 1 458 ? 14.379 -1.338 13.869 1.00 93.38 458 GLU A CA 1
ATOM 3692 C C . GLU A 1 458 ? 13.732 -1.236 12.487 1.00 93.38 458 GLU A C 1
ATOM 3694 O O . GLU A 1 458 ? 14.325 -1.582 11.458 1.00 93.38 458 GLU A O 1
ATOM 3699 N N . LEU A 1 459 ? 12.500 -0.731 12.464 1.00 92.00 459 LEU A N 1
ATOM 3700 C CA . LEU A 1 459 ? 11.783 -0.385 11.245 1.00 92.00 459 LEU A CA 1
ATOM 3701 C C . LEU A 1 459 ? 12.070 1.083 10.970 1.00 92.00 459 LEU A C 1
ATOM 3703 O O . LEU A 1 459 ? 11.697 1.949 11.757 1.00 92.00 459 LEU A O 1
ATOM 3707 N N . MET A 1 460 ? 12.755 1.367 9.870 1.00 86.75 460 MET A N 1
ATOM 3708 C CA . MET A 1 460 ? 13.302 2.697 9.611 1.00 86.75 460 MET A CA 1
ATOM 3709 C C . MET A 1 460 ? 12.352 3.540 8.771 1.00 86.75 460 MET A C 1
ATOM 3711 O O . MET A 1 460 ? 11.688 3.045 7.864 1.00 86.75 460 MET A O 1
ATOM 3715 N N . ASP A 1 461 ? 12.323 4.836 9.054 1.00 79.94 461 ASP A N 1
ATOM 3716 C CA . ASP A 1 461 ? 11.657 5.828 8.229 1.00 79.94 461 ASP A CA 1
ATOM 3717 C C . ASP A 1 461 ? 12.478 6.016 6.949 1.00 79.94 461 ASP A C 1
ATOM 3719 O O . ASP A 1 461 ? 13.628 6.465 7.031 1.00 79.94 461 ASP A O 1
ATOM 3723 N N . PRO A 1 462 ? 11.928 5.698 5.764 1.00 68.44 462 PRO A N 1
ATOM 3724 C CA . PRO A 1 462 ? 12.718 5.702 4.537 1.00 68.44 462 PRO A CA 1
ATOM 3725 C C . PRO A 1 462 ? 13.217 7.093 4.118 1.00 68.44 462 PRO A C 1
ATOM 3727 O O . PRO A 1 462 ? 14.114 7.195 3.284 1.00 68.44 462 PRO A O 1
ATOM 3730 N N . GLN A 1 463 ? 12.646 8.172 4.669 1.00 68.50 463 GLN A N 1
ATOM 3731 C CA . GLN A 1 463 ? 13.044 9.547 4.369 1.00 68.50 463 GLN A CA 1
ATOM 3732 C C . GLN A 1 463 ? 14.071 10.084 5.365 1.00 68.50 463 GLN A C 1
ATOM 3734 O O . GLN A 1 463 ? 15.022 10.754 4.955 1.00 68.50 463 GLN A O 1
ATOM 3739 N N . THR A 1 464 ? 13.879 9.833 6.662 1.00 70.69 464 THR A N 1
ATOM 3740 C CA . THR A 1 464 ? 14.757 10.391 7.708 1.00 70.69 464 THR A CA 1
ATOM 3741 C C . THR A 1 464 ? 15.883 9.449 8.124 1.00 70.69 464 THR A C 1
ATOM 3743 O O . THR A 1 464 ? 16.864 9.899 8.717 1.00 70.69 464 THR A O 1
ATOM 3746 N N . GLY A 1 465 ? 15.755 8.153 7.831 1.00 75.12 465 GLY A N 1
ATOM 3747 C CA . GLY A 1 465 ? 16.668 7.122 8.317 1.00 75.12 465 GLY A CA 1
ATOM 3748 C C . GLY A 1 465 ? 16.634 6.954 9.839 1.00 75.12 465 GLY A C 1
ATOM 3749 O O . GLY A 1 465 ? 17.585 6.421 10.399 1.00 75.12 465 GLY A O 1
ATOM 3750 N N . GLN A 1 466 ? 15.585 7.441 10.508 1.00 82.62 466 GLN A N 1
ATOM 3751 C CA . GLN A 1 466 ? 15.352 7.261 11.942 1.00 82.62 466 GLN A CA 1
ATOM 3752 C C . GLN A 1 466 ? 14.409 6.074 12.178 1.00 82.62 466 GLN A C 1
ATOM 3754 O O . GLN A 1 466 ? 13.557 5.818 11.326 1.00 82.62 466 GLN A O 1
ATOM 3759 N N . PRO A 1 467 ? 14.502 5.362 13.312 1.00 86.50 467 PRO A N 1
ATOM 3760 C CA . PRO A 1 467 ? 13.561 4.293 13.630 1.00 86.50 467 PRO A CA 1
ATOM 3761 C C . PRO A 1 467 ? 12.139 4.851 13.813 1.00 86.50 467 PRO A C 1
ATOM 3763 O O . PRO A 1 467 ? 11.908 5.766 14.604 1.00 86.50 467 PRO A O 1
ATOM 3766 N N . ILE A 1 468 ? 11.178 4.300 13.068 1.00 86.38 468 ILE A N 1
ATOM 3767 C CA . ILE A 1 468 ? 9.735 4.502 13.277 1.00 86.38 468 ILE A CA 1
ATOM 3768 C C . ILE A 1 468 ? 9.268 3.667 14.466 1.00 86.38 468 ILE A C 1
ATOM 3770 O O . ILE A 1 468 ? 8.469 4.136 15.280 1.00 86.38 468 ILE A O 1
ATOM 3774 N N . ASP A 1 469 ? 9.758 2.431 14.522 1.00 87.25 469 ASP A N 1
ATOM 3775 C CA . ASP A 1 469 ? 9.454 1.464 15.563 1.00 87.25 469 ASP A CA 1
ATOM 3776 C C . ASP A 1 469 ? 10.667 0.556 15.805 1.00 87.25 469 ASP A C 1
ATOM 3778 O O . ASP A 1 469 ? 11.530 0.390 14.934 1.00 87.25 469 ASP A O 1
ATOM 3782 N N . SER A 1 470 ? 10.735 -0.023 16.995 1.00 91.75 470 SER A N 1
ATOM 3783 C CA . SER A 1 470 ? 11.825 -0.895 17.420 1.00 91.75 470 SER A CA 1
ATOM 3784 C C . SER A 1 470 ? 11.248 -2.080 18.171 1.00 91.75 470 SER A C 1
ATOM 3786 O O . SER A 1 470 ? 10.445 -1.903 19.079 1.00 91.75 470 SER A O 1
ATOM 3788 N N . PHE A 1 471 ? 11.680 -3.287 17.829 1.00 92.12 471 PHE A N 1
ATOM 3789 C CA . PHE A 1 471 ? 11.171 -4.522 18.410 1.00 92.12 471 PHE A CA 1
ATOM 3790 C C . PHE A 1 471 ? 12.287 -5.296 19.088 1.00 92.12 471 PHE A C 1
ATOM 3792 O O . PHE A 1 471 ? 13.376 -5.403 18.530 1.00 92.12 471 PHE A O 1
ATOM 3799 N N . VAL A 1 472 ? 12.003 -5.873 20.250 1.00 92.88 472 VAL A N 1
ATOM 3800 C CA . VAL A 1 472 ? 12.924 -6.752 20.979 1.00 92.88 472 VAL A CA 1
ATOM 3801 C C . VAL A 1 472 ? 12.403 -8.188 20.971 1.00 92.88 472 VAL A C 1
ATOM 3803 O O . VAL A 1 472 ? 11.191 -8.412 21.050 1.00 92.88 472 VAL A O 1
ATOM 3806 N N . GLU A 1 473 ? 13.318 -9.146 20.835 1.00 90.50 473 GLU A N 1
ATOM 3807 C CA . GLU A 1 473 ? 13.019 -10.580 20.891 1.00 90.50 473 GLU A CA 1
ATOM 3808 C C . GLU A 1 473 ? 12.712 -11.023 22.326 1.00 90.50 473 GLU A C 1
ATOM 3810 O O . GLU A 1 473 ? 13.483 -10.746 23.247 1.00 90.50 473 GLU A O 1
ATOM 3815 N N . GLU A 1 474 ? 11.604 -11.734 22.514 1.00 85.94 474 GLU A N 1
ATOM 3816 C CA . GLU A 1 474 ? 11.253 -12.387 23.776 1.00 85.94 474 GLU A CA 1
ATOM 3817 C C . GLU A 1 474 ? 11.710 -13.856 23.815 1.00 85.94 474 GLU A C 1
ATOM 3819 O O . GLU A 1 474 ? 12.026 -14.460 22.791 1.00 85.94 474 GLU A O 1
ATOM 3824 N N . GLU A 1 475 ? 11.722 -14.462 25.009 1.00 79.88 475 GLU A N 1
ATOM 3825 C CA . GLU A 1 475 ? 12.163 -15.854 25.226 1.00 79.88 475 GLU A CA 1
ATOM 3826 C C . GLU A 1 475 ? 11.362 -16.898 24.423 1.00 79.88 475 GLU A C 1
ATOM 3828 O O . GLU A 1 475 ? 11.865 -17.983 24.135 1.00 79.88 475 GLU A O 1
ATOM 3833 N N . ASP A 1 476 ? 10.119 -16.579 24.053 1.00 78.38 476 ASP A N 1
ATOM 3834 C CA . ASP A 1 476 ? 9.219 -17.442 23.280 1.00 78.38 476 ASP A CA 1
ATOM 3835 C C . ASP A 1 476 ? 9.397 -17.310 21.752 1.00 78.38 476 ASP A C 1
ATOM 3837 O O . ASP A 1 476 ? 8.680 -17.963 20.987 1.00 78.38 476 ASP A O 1
ATOM 3841 N N . GLY A 1 477 ? 10.349 -16.484 21.301 1.00 79.94 477 GLY A N 1
ATOM 3842 C CA . GLY A 1 477 ? 10.655 -16.234 19.891 1.00 79.94 477 GLY A CA 1
ATOM 3843 C C . GLY A 1 477 ? 9.725 -15.228 19.202 1.00 79.94 477 GLY A C 1
ATOM 3844 O O . GLY A 1 477 ? 9.870 -14.993 17.997 1.00 79.94 477 GLY A O 1
ATOM 3845 N N . TYR A 1 478 ? 8.772 -14.626 19.925 1.00 88.50 478 TYR A N 1
ATOM 3846 C CA . TYR A 1 478 ? 7.974 -13.513 19.413 1.00 88.50 478 TYR A CA 1
ATOM 3847 C C . TYR A 1 478 ? 8.647 -12.167 19.678 1.00 88.50 478 TYR A C 1
ATOM 3849 O O . TYR A 1 478 ? 9.464 -12.003 20.579 1.00 88.50 478 TYR A O 1
ATOM 3857 N N . TRP A 1 479 ? 8.264 -11.179 18.873 1.00 91.31 479 TRP A N 1
ATOM 3858 C CA . TRP A 1 479 ? 8.807 -9.828 18.940 1.00 91.31 479 TRP A CA 1
ATOM 3859 C C . TRP A 1 479 ? 7.772 -8.853 19.495 1.00 91.31 479 TRP A C 1
ATOM 3861 O O . TRP A 1 479 ? 6.628 -8.819 19.019 1.00 91.31 479 TRP A O 1
ATOM 3871 N N . GLN A 1 480 ? 8.183 -8.043 20.472 1.00 90.25 480 GLN A N 1
ATOM 3872 C CA . GLN A 1 480 ? 7.355 -6.988 21.065 1.00 90.25 480 GLN A CA 1
ATOM 3873 C C . GLN A 1 480 ? 7.911 -5.593 20.771 1.00 90.25 480 GLN A C 1
ATOM 3875 O O . GLN A 1 480 ? 9.132 -5.422 20.748 1.00 90.25 480 GLN A O 1
ATOM 3880 N N . PRO A 1 481 ? 7.038 -4.593 20.549 1.00 88.38 481 PRO A N 1
ATOM 3881 C CA . PRO A 1 481 ? 7.470 -3.218 20.356 1.00 88.38 481 PRO A CA 1
ATOM 3882 C C . PRO A 1 481 ? 8.069 -2.664 21.653 1.00 88.38 481 PRO A C 1
ATOM 3884 O O . PRO A 1 481 ? 7.526 -2.854 22.744 1.00 88.38 481 PRO A O 1
ATOM 3887 N N . LEU A 1 482 ? 9.181 -1.951 21.528 1.00 86.25 482 LEU A N 1
ATOM 3888 C CA . LEU A 1 482 ? 9.802 -1.228 22.624 1.00 86.25 482 LEU A CA 1
ATOM 3889 C C . LEU A 1 482 ? 8.980 0.028 22.948 1.00 86.25 482 LEU A C 1
ATOM 3891 O O . LEU A 1 482 ? 8.539 0.733 22.036 1.00 86.25 482 LEU A O 1
ATOM 3895 N N . PRO A 1 483 ? 8.784 0.362 24.236 1.00 75.50 483 PRO A N 1
ATOM 3896 C CA . PRO A 1 483 ? 8.098 1.589 24.611 1.00 75.50 483 PRO A CA 1
ATOM 3897 C C . PRO A 1 483 ? 8.817 2.812 24.026 1.00 75.50 483 PRO A C 1
ATOM 3899 O O . PRO A 1 483 ? 10.003 3.026 24.288 1.00 75.50 483 PRO A O 1
ATOM 3902 N N . LYS A 1 484 ? 8.097 3.645 23.263 1.00 68.81 484 LYS A N 1
ATOM 3903 C CA . LYS A 1 484 ? 8.606 4.959 22.840 1.00 68.81 484 LYS A CA 1
ATOM 3904 C C . LYS A 1 484 ? 8.909 5.792 24.105 1.00 68.81 484 LYS A C 1
ATOM 3906 O O . LYS A 1 484 ? 8.142 5.693 25.069 1.00 68.81 484 LYS A O 1
ATOM 3911 N N . PRO A 1 485 ? 9.985 6.608 24.142 1.00 54.03 485 PRO A N 1
ATOM 3912 C CA . PRO A 1 485 ? 10.273 7.473 25.285 1.00 54.03 485 PRO A CA 1
ATOM 3913 C C . PRO A 1 485 ? 9.029 8.281 25.651 1.00 54.03 485 PRO A C 1
ATOM 3915 O O . PRO A 1 485 ? 8.407 8.875 24.768 1.00 54.03 485 PRO A O 1
ATOM 3918 N N . ALA A 1 486 ? 8.644 8.266 26.929 1.00 42.38 486 ALA A N 1
ATOM 3919 C CA . ALA A 1 486 ? 7.428 8.924 27.382 1.00 42.38 486 ALA A CA 1
ATOM 3920 C C . ALA A 1 486 ? 7.438 10.397 26.946 1.00 42.38 486 ALA A C 1
ATOM 3922 O O . ALA A 1 486 ? 8.317 11.168 27.340 1.00 42.38 486 ALA A O 1
ATOM 3923 N N . ALA A 1 487 ? 6.460 10.784 26.123 1.00 48.84 487 ALA A N 1
ATOM 3924 C CA . ALA A 1 487 ? 6.178 12.191 25.888 1.00 48.84 487 ALA A CA 1
ATOM 3925 C C . ALA A 1 487 ? 5.906 12.875 27.239 1.00 48.84 487 ALA A C 1
ATOM 3927 O O . ALA A 1 487 ? 5.461 12.223 28.189 1.00 48.84 487 ALA A O 1
ATOM 3928 N N . ALA A 1 488 ? 6.208 14.176 27.315 1.00 43.50 488 ALA A N 1
ATOM 3929 C CA . ALA A 1 488 ? 6.052 14.998 28.514 1.00 43.50 488 ALA A CA 1
ATOM 3930 C C . ALA A 1 488 ? 4.741 14.678 29.262 1.00 43.50 488 ALA A C 1
ATOM 3932 O O . ALA A 1 488 ? 3.727 14.424 28.605 1.00 43.50 488 ALA A O 1
ATOM 3933 N N . PRO A 1 489 ? 4.753 14.677 30.611 1.00 41.09 489 PRO A N 1
ATOM 3934 C CA . PRO A 1 489 ? 3.620 14.232 31.413 1.00 41.09 489 PRO A CA 1
ATOM 3935 C C . PRO A 1 489 ? 2.335 14.893 30.922 1.00 41.09 489 PRO A C 1
ATOM 3937 O O . PRO A 1 489 ? 2.273 16.119 30.796 1.00 41.09 489 PRO A O 1
ATOM 3940 N N . LEU A 1 490 ? 1.337 14.057 30.613 1.00 48.53 490 LEU A N 1
ATOM 3941 C CA . LEU A 1 490 ? 0.019 14.513 30.188 1.00 48.53 490 LEU A CA 1
ATOM 3942 C C . LEU A 1 490 ? -0.470 15.596 31.165 1.00 48.53 490 LEU A C 1
ATOM 3944 O O . LEU A 1 490 ? -0.270 15.451 32.380 1.00 48.53 490 LEU A O 1
ATOM 3948 N N . PRO A 1 491 ? -1.094 16.683 30.670 1.00 48.62 491 PRO A N 1
ATOM 3949 C CA . PRO A 1 491 ? -1.706 17.672 31.545 1.00 48.62 491 PRO A CA 1
ATOM 3950 C C . PRO A 1 491 ? -2.629 16.961 32.540 1.00 48.62 491 PRO A C 1
ATOM 3952 O O . PRO A 1 491 ? -3.228 15.935 32.206 1.00 48.62 491 PRO A O 1
ATOM 3955 N N . ARG A 1 492 ? -2.705 17.490 33.774 1.00 43.62 492 ARG A N 1
ATOM 3956 C CA . ARG A 1 492 ? -3.550 16.937 34.848 1.00 43.62 492 ARG A CA 1
ATOM 3957 C C . ARG A 1 492 ? -4.898 16.497 34.269 1.00 43.62 492 ARG A C 1
ATOM 3959 O O . ARG A 1 492 ? -5.469 17.278 33.502 1.00 43.62 492 ARG A O 1
ATOM 3966 N N . PRO A 1 493 ? -5.400 15.298 34.628 1.00 50.28 493 PRO A N 1
ATOM 3967 C CA . PRO A 1 493 ? -6.659 14.800 34.096 1.00 50.28 493 PRO A CA 1
ATOM 3968 C C . PRO A 1 493 ? -7.719 15.889 34.234 1.00 50.28 493 PRO A C 1
ATOM 3970 O O . PRO A 1 493 ? -7.894 16.462 35.314 1.00 50.28 493 PRO A O 1
ATOM 3973 N N . LEU A 1 494 ? -8.360 16.216 33.109 1.00 56.12 494 LEU A N 1
ATOM 3974 C CA . LEU A 1 494 ? -9.466 17.162 33.084 1.00 56.12 494 LEU A CA 1
ATOM 3975 C C . LEU A 1 494 ? -10.489 16.735 34.149 1.00 56.12 494 LEU A C 1
ATOM 3977 O O . LEU A 1 494 ? -10.693 15.530 34.338 1.00 56.12 494 LEU A O 1
ATOM 3981 N N . PRO A 1 495 ? -11.123 17.686 34.858 1.00 62.16 495 PRO A N 1
ATOM 3982 C CA . PRO A 1 495 ? -12.153 17.350 35.831 1.00 62.16 495 PRO A CA 1
ATOM 3983 C C . PRO A 1 495 ? -13.201 16.447 35.172 1.00 62.16 495 PRO A C 1
ATOM 3985 O O . PRO A 1 495 ? -13.664 16.741 34.065 1.00 62.16 495 PRO A O 1
ATOM 3988 N N . GLN A 1 496 ? -13.536 15.330 35.830 1.00 67.25 496 GLN A N 1
ATOM 3989 C CA . GLN A 1 496 ? -14.496 14.383 35.272 1.00 67.25 496 GLN A CA 1
ATOM 3990 C C . GLN A 1 496 ? -15.838 15.092 35.020 1.00 67.25 496 GLN A C 1
ATOM 3992 O O . GLN A 1 496 ? -16.268 15.902 35.849 1.00 67.25 496 GLN A O 1
ATOM 3997 N N . PRO A 1 497 ? -16.506 14.831 33.881 1.00 78.06 497 PRO A N 1
ATOM 3998 C CA . PRO A 1 497 ? -17.800 15.432 33.600 1.00 78.06 497 PRO A CA 1
ATOM 3999 C C . PRO A 1 497 ? -18.809 15.088 34.703 1.00 78.06 497 PRO A C 1
ATOM 4001 O O . PRO A 1 497 ? -18.951 13.928 35.077 1.00 78.06 497 PRO A O 1
ATOM 4004 N N . GLY A 1 498 ? -19.544 16.085 35.203 1.00 82.00 498 GLY A N 1
ATOM 4005 C CA . GLY A 1 498 ? -20.624 15.842 36.163 1.00 82.00 498 GLY A CA 1
ATOM 4006 C C . GLY A 1 498 ? -21.746 14.977 35.571 1.00 82.00 498 GLY A C 1
ATOM 4007 O O . GLY A 1 498 ? -21.947 14.956 34.353 1.00 82.00 498 GLY A O 1
ATOM 4008 N N . LEU A 1 499 ? -22.520 14.312 36.437 1.00 84.56 499 LEU A N 1
ATOM 4009 C CA . LEU A 1 499 ? -23.542 13.318 36.068 1.00 84.56 499 LEU A CA 1
ATOM 4010 C C . LEU A 1 499 ? -24.469 13.771 34.926 1.00 84.56 499 LEU A C 1
ATOM 4012 O O . LEU A 1 499 ? -24.672 13.037 33.962 1.00 84.56 499 LEU A O 1
ATOM 4016 N N . LYS A 1 500 ? -24.975 15.009 34.983 1.00 84.25 500 LYS A N 1
ATOM 4017 C CA . LYS A 1 500 ? -25.860 15.575 33.951 1.00 84.25 500 LYS A CA 1
ATOM 4018 C C . LYS A 1 500 ? -25.218 15.595 32.558 1.00 84.25 500 LYS A C 1
ATOM 4020 O O . LYS A 1 500 ? -25.886 15.295 31.571 1.00 84.25 500 LYS A O 1
ATOM 4025 N N . ARG A 1 501 ? -23.923 15.917 32.469 1.00 86.06 501 ARG A N 1
ATOM 4026 C CA . ARG A 1 501 ? -23.180 15.927 31.200 1.00 86.06 501 ARG A CA 1
ATOM 4027 C C . ARG A 1 501 ? -22.935 14.507 30.693 1.00 86.06 501 ARG A C 1
ATOM 4029 O O . ARG A 1 501 ? -23.078 14.284 29.498 1.00 86.06 501 ARG A O 1
ATOM 4036 N N . LEU A 1 502 ? -22.634 13.553 31.578 1.00 88.38 502 LEU A N 1
ATOM 4037 C CA . LEU A 1 502 ? -22.483 12.141 31.201 1.00 88.38 502 LEU A CA 1
ATOM 4038 C C . LEU A 1 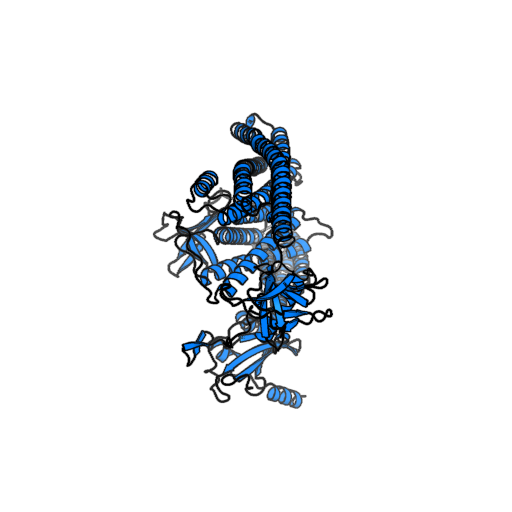502 ? -23.791 11.556 30.644 1.00 88.38 502 LEU A C 1
ATOM 4040 O O . LEU A 1 502 ? -23.777 10.892 29.608 1.00 88.38 502 LEU A O 1
ATOM 4044 N N . VAL A 1 503 ? -24.931 11.872 31.270 1.00 87.12 503 VAL A N 1
ATOM 4045 C CA . VAL A 1 503 ? -26.259 11.490 30.760 1.00 87.12 503 VAL A CA 1
ATOM 4046 C C . VAL A 1 503 ? -26.513 12.123 29.386 1.00 87.12 503 VAL A C 1
ATOM 4048 O O . VAL A 1 503 ? -26.866 11.415 28.452 1.00 87.12 503 VAL A O 1
ATOM 4051 N N . GLN A 1 504 ? -26.234 13.412 29.185 1.00 87.25 504 GLN A N 1
ATOM 4052 C CA . GLN A 1 504 ? -26.371 14.028 27.853 1.00 87.25 504 GLN A CA 1
ATOM 4053 C C . GLN A 1 504 ? -25.448 13.397 26.795 1.00 87.25 504 GLN A C 1
ATOM 4055 O O . GLN A 1 504 ? -25.857 13.183 25.652 1.00 87.25 504 GLN A O 1
ATOM 4060 N N . MET A 1 505 ? -24.205 13.073 27.165 1.00 87.81 505 MET A N 1
ATOM 4061 C CA . MET A 1 505 ? -23.252 12.408 26.273 1.00 87.81 505 MET A CA 1
ATOM 4062 C C . MET A 1 505 ? -23.758 11.034 25.834 1.00 87.81 505 MET A C 1
ATOM 4064 O O . MET A 1 505 ? -23.608 10.674 24.671 1.00 87.81 505 MET A O 1
ATOM 4068 N N . SER A 1 506 ? -24.394 10.282 26.726 1.00 90.88 506 SER A N 1
ATOM 4069 C CA . SER A 1 506 ? -24.849 8.927 26.416 1.00 90.88 506 SER A CA 1
ATOM 4070 C C . SER A 1 506 ? -25.925 8.861 25.327 1.00 90.88 506 SER A C 1
ATOM 4072 O O . SER A 1 506 ? -25.830 8.009 24.451 1.00 90.88 506 SER A O 1
ATOM 4074 N N . GLU A 1 507 ? -26.894 9.783 25.299 1.00 88.19 507 GLU A N 1
ATOM 4075 C CA . GLU A 1 507 ? -27.902 9.830 24.231 1.00 88.19 507 GLU A CA 1
ATOM 4076 C C . GLU A 1 507 ? -27.257 10.069 22.860 1.00 88.19 507 GLU A C 1
ATOM 4078 O O . GLU A 1 507 ? -27.644 9.475 21.852 1.00 88.19 507 GLU A O 1
ATOM 4083 N N . SER A 1 508 ? -26.254 10.951 22.824 1.00 89.75 508 SER A N 1
ATOM 4084 C CA . SER A 1 508 ? -25.454 11.215 21.629 1.00 89.75 508 SER A CA 1
ATOM 4085 C C . SER A 1 508 ? -24.707 9.958 21.173 1.00 89.75 508 SER A C 1
ATOM 4087 O O . SER A 1 508 ? -24.786 9.590 19.999 1.00 89.75 508 SER A O 1
ATOM 4089 N N . GLN A 1 509 ? -24.051 9.266 22.109 1.00 91.50 509 GLN A N 1
ATOM 4090 C CA . GLN A 1 509 ? -23.273 8.057 21.838 1.00 91.50 509 GLN A CA 1
ATOM 4091 C C . GLN A 1 509 ? -24.146 6.883 21.375 1.00 91.50 509 GLN A C 1
ATOM 4093 O O . GLN A 1 509 ? -23.768 6.183 20.441 1.00 91.50 509 GLN A O 1
ATOM 4098 N N . ILE A 1 510 ? -25.349 6.711 21.929 1.00 92.62 510 ILE A N 1
ATOM 4099 C CA . ILE A 1 510 ? -26.310 5.694 21.466 1.00 92.62 510 ILE A CA 1
ATOM 4100 C C . ILE A 1 510 ? -26.748 5.975 20.025 1.00 92.62 510 ILE A C 1
ATOM 4102 O O . ILE A 1 510 ? -26.717 5.080 19.178 1.00 92.62 510 ILE A O 1
ATOM 4106 N N . ARG A 1 511 ? -27.095 7.232 19.703 1.00 91.25 511 ARG A N 1
ATOM 4107 C CA . ARG A 1 511 ? -27.447 7.620 18.325 1.00 91.25 511 ARG A CA 1
ATOM 4108 C C . ARG A 1 511 ? -26.283 7.422 17.354 1.00 91.25 511 ARG A C 1
ATOM 4110 O O . ARG A 1 511 ? -26.515 7.050 16.207 1.00 91.25 511 ARG A O 1
ATOM 4117 N N . GLN A 1 512 ? -25.053 7.689 17.790 1.00 89.12 512 GLN A N 1
ATOM 4118 C CA . GLN A 1 512 ? -23.851 7.439 16.994 1.00 89.12 512 GLN A CA 1
ATOM 4119 C C . GLN A 1 512 ? -23.650 5.939 16.751 1.00 89.12 512 GLN A C 1
ATOM 4121 O O . GLN A 1 512 ? -23.496 5.536 15.603 1.00 89.12 512 GLN A O 1
ATOM 4126 N N . ALA A 1 513 ? -23.754 5.111 17.792 1.00 92.56 513 ALA A N 1
ATOM 4127 C CA . ALA A 1 513 ? -23.634 3.660 17.680 1.00 92.56 513 ALA A CA 1
ATOM 4128 C C . ALA A 1 513 ? -24.668 3.057 16.714 1.00 92.56 513 ALA A C 1
ATOM 4130 O O . ALA A 1 513 ? -24.342 2.169 15.932 1.00 92.56 513 ALA A O 1
ATOM 4131 N N . ALA A 1 514 ? -25.904 3.568 16.707 1.00 92.50 514 ALA A N 1
ATOM 4132 C CA . ALA A 1 514 ? -26.923 3.140 15.749 1.00 92.50 514 ALA A CA 1
ATOM 4133 C C . ALA A 1 514 ? -26.542 3.464 14.289 1.00 92.50 514 ALA A C 1
ATOM 4135 O O . ALA A 1 514 ? -26.724 2.629 13.405 1.00 92.50 514 ALA A O 1
ATOM 4136 N N . ARG A 1 515 ? -25.972 4.651 14.025 1.00 91.19 515 ARG A N 1
ATOM 4137 C CA . ARG A 1 515 ? -25.466 5.007 12.685 1.00 91.19 515 ARG A CA 1
ATOM 4138 C C . ARG A 1 515 ? -24.311 4.109 12.254 1.00 91.19 515 ARG A C 1
ATOM 4140 O O . ARG A 1 515 ? -24.244 3.719 11.095 1.00 91.19 515 ARG A O 1
ATOM 4147 N N . GLU A 1 516 ? -23.429 3.786 13.188 1.00 90.25 516 GLU A N 1
ATOM 4148 C CA . GLU A 1 516 ? -22.277 2.913 12.971 1.00 90.25 516 GLU A CA 1
ATOM 4149 C C . GLU A 1 516 ? -22.681 1.477 12.625 1.00 90.25 516 GLU A C 1
ATOM 4151 O O . GLU A 1 516 ? -22.164 0.913 11.663 1.00 90.25 516 GLU A O 1
ATOM 4156 N N . VAL A 1 517 ? -23.685 0.923 13.309 1.00 94.12 517 VAL A N 1
ATOM 4157 C CA . VAL A 1 517 ? -24.277 -0.378 12.951 1.00 94.12 517 VAL A CA 1
ATOM 4158 C C . VAL A 1 517 ? -24.854 -0.357 11.533 1.00 94.12 517 VAL A C 1
ATOM 4160 O O . VAL A 1 517 ? -24.572 -1.253 10.736 1.00 94.12 517 VAL A O 1
ATOM 4163 N N . GLU A 1 518 ? -25.630 0.669 11.181 1.00 93.81 518 GLU A N 1
ATOM 4164 C CA . GLU A 1 518 ? -26.198 0.782 9.832 1.00 93.81 518 GLU A CA 1
ATOM 4165 C C . GLU A 1 518 ? -25.120 0.963 8.756 1.00 93.81 518 GLU A C 1
ATOM 4167 O O . GLU A 1 518 ? -25.238 0.419 7.655 1.00 93.81 518 GLU A O 1
ATOM 4172 N N . MET A 1 519 ? -24.037 1.677 9.069 1.00 90.69 519 MET A N 1
ATOM 4173 C CA . MET A 1 519 ? -22.889 1.806 8.176 1.00 90.69 519 MET A CA 1
ATOM 4174 C C . MET A 1 519 ? -22.175 0.462 7.984 1.00 90.69 519 MET A C 1
ATOM 4176 O O . MET A 1 519 ? -21.925 0.064 6.846 1.00 90.69 519 MET A O 1
ATOM 4180 N N . ALA A 1 520 ? -21.923 -0.282 9.065 1.00 91.25 520 ALA A N 1
ATOM 4181 C CA . ALA A 1 520 ? -21.319 -1.610 8.993 1.00 91.25 520 ALA A CA 1
ATOM 4182 C C . ALA A 1 520 ? -22.158 -2.558 8.120 1.00 91.25 520 ALA A C 1
ATOM 4184 O O . ALA A 1 520 ? -21.615 -3.227 7.241 1.00 91.25 520 ALA A O 1
ATOM 4185 N N . LYS A 1 521 ? -23.491 -2.549 8.272 1.00 92.38 521 LYS A N 1
ATOM 4186 C CA . LYS A 1 521 ? -24.415 -3.338 7.434 1.00 92.38 521 LYS A CA 1
ATOM 4187 C C . LYS A 1 521 ? -24.307 -2.998 5.949 1.00 92.38 521 LYS A C 1
ATOM 4189 O O . LYS A 1 521 ? -24.298 -3.902 5.114 1.00 92.38 521 LYS A O 1
ATOM 4194 N N . ARG A 1 522 ? -24.193 -1.711 5.606 1.00 91.25 522 ARG A N 1
ATOM 4195 C CA . ARG A 1 522 ? -24.020 -1.256 4.213 1.00 91.25 522 ARG A CA 1
ATOM 4196 C C . ARG A 1 522 ? -22.691 -1.693 3.606 1.00 91.25 522 ARG A C 1
ATOM 4198 O O . ARG A 1 522 ? -22.632 -1.870 2.394 1.00 91.25 522 ARG A O 1
ATOM 4205 N N . GLN A 1 523 ? -21.656 -1.881 4.423 1.00 87.62 523 GLN A N 1
ATOM 4206 C CA . GLN A 1 523 ? -20.333 -2.298 3.958 1.00 87.62 523 GLN A CA 1
ATOM 4207 C C . GLN A 1 523 ? -20.165 -3.805 3.777 1.00 87.62 523 GLN A C 1
ATOM 4209 O O . GLN A 1 523 ? -19.254 -4.218 3.063 1.00 87.62 523 GLN A O 1
ATOM 4214 N N . ILE A 1 524 ? -21.041 -4.636 4.350 1.00 90.00 524 ILE A N 1
ATOM 4215 C CA . ILE A 1 524 ? -20.971 -6.104 4.219 1.00 90.00 524 ILE A CA 1
ATOM 4216 C C . ILE A 1 524 ? -20.732 -6.579 2.768 1.00 90.00 524 ILE A C 1
ATOM 4218 O O . ILE A 1 524 ? -19.889 -7.454 2.584 1.00 90.00 524 ILE A O 1
ATOM 4222 N N . PRO A 1 525 ? -21.406 -6.043 1.724 1.00 85.81 525 PRO A N 1
ATOM 4223 C CA . PRO A 1 525 ? -21.225 -6.528 0.353 1.00 85.81 525 PRO A CA 1
ATOM 4224 C C . PRO A 1 525 ? -19.853 -6.222 -0.264 1.00 85.81 525 PRO A C 1
ATOM 4226 O O . PRO A 1 525 ? -19.470 -6.886 -1.224 1.00 85.81 525 PRO A O 1
ATOM 4229 N N . VAL A 1 526 ? -19.147 -5.206 0.241 1.00 79.38 526 VAL A N 1
ATOM 4230 C CA . VAL A 1 526 ? -17.869 -4.718 -0.312 1.00 79.38 526 VAL A CA 1
ATOM 4231 C C . VAL A 1 526 ? -16.669 -5.021 0.591 1.00 79.38 526 VAL A C 1
ATOM 4233 O O . VAL A 1 526 ? -15.527 -4.967 0.134 1.00 79.38 526 VAL A O 1
ATOM 4236 N N . ALA A 1 527 ? -16.911 -5.385 1.853 1.00 78.62 527 ALA A N 1
ATOM 4237 C CA . ALA A 1 527 ? -15.873 -5.715 2.818 1.00 78.62 527 ALA A CA 1
ATOM 4238 C C . ALA A 1 527 ? -15.062 -6.948 2.382 1.00 78.62 527 ALA A C 1
ATOM 4240 O O . ALA A 1 527 ? -15.606 -8.022 2.122 1.00 78.62 527 ALA A O 1
ATOM 4241 N N . LYS A 1 528 ? -13.733 -6.794 2.329 1.00 72.31 528 LYS A N 1
ATOM 4242 C CA . LYS A 1 528 ? -12.794 -7.865 1.949 1.00 72.31 528 LYS A CA 1
ATOM 4243 C C . LYS A 1 528 ? -12.248 -8.650 3.142 1.00 72.31 528 LYS A C 1
ATOM 4245 O O . LYS A 1 528 ? -11.904 -9.822 2.995 1.00 72.31 528 LYS A O 1
ATOM 4250 N N . ASP A 1 529 ? -12.156 -8.010 4.306 1.00 77.12 529 ASP A N 1
ATOM 4251 C CA . ASP A 1 529 ? -11.729 -8.638 5.554 1.00 77.12 529 ASP A CA 1
ATOM 4252 C C . ASP A 1 529 ? -12.952 -8.947 6.435 1.00 77.12 529 ASP A C 1
ATOM 4254 O O . ASP A 1 529 ? -13.648 -8.019 6.856 1.00 77.12 529 ASP A O 1
ATOM 4258 N N . PRO A 1 530 ? -13.228 -10.228 6.741 1.00 82.88 530 PRO A N 1
ATOM 4259 C CA . PRO A 1 530 ? -14.334 -10.585 7.614 1.00 82.88 530 PRO A CA 1
ATOM 4260 C C . PRO A 1 530 ? -14.222 -10.077 9.049 1.00 82.88 530 PRO A C 1
ATOM 4262 O O . PRO A 1 530 ? -15.252 -9.924 9.698 1.00 82.88 530 PRO A O 1
ATOM 4265 N N . VAL A 1 531 ? -13.015 -9.861 9.576 1.00 86.06 531 VAL A N 1
ATOM 4266 C CA . VAL A 1 531 ? -12.835 -9.502 10.993 1.00 86.06 531 VAL A CA 1
ATOM 4267 C C . VAL A 1 531 ? -13.037 -8.004 11.214 1.00 86.06 531 VAL A C 1
ATOM 4269 O O . VAL A 1 531 ? -13.630 -7.603 12.213 1.00 86.06 531 VAL A O 1
ATOM 4272 N N . TYR A 1 532 ? -12.636 -7.189 10.237 1.00 84.56 532 TYR A N 1
ATOM 4273 C CA . TYR A 1 532 ? -12.614 -5.732 10.324 1.00 84.56 532 TYR A CA 1
ATOM 4274 C C . TYR A 1 532 ? -13.902 -5.096 10.890 1.00 84.56 532 TYR A C 1
ATOM 4276 O O . TYR A 1 532 ? -13.839 -4.334 11.855 1.00 84.56 532 TYR A O 1
ATOM 4284 N N . LEU A 1 533 ? -15.077 -5.421 10.334 1.00 87.94 533 LEU A N 1
ATOM 4285 C CA . LEU A 1 533 ? -16.348 -4.822 10.776 1.00 87.94 533 LEU A CA 1
ATOM 4286 C C . LEU A 1 533 ? -16.722 -5.219 12.213 1.00 87.94 533 LEU A C 1
ATOM 4288 O O . LEU A 1 533 ? -17.326 -4.421 12.929 1.00 87.94 533 LEU A O 1
ATOM 4292 N N . GLN A 1 534 ? -16.354 -6.430 12.646 1.00 93.00 534 GLN A N 1
ATOM 4293 C CA . GLN A 1 534 ? -16.564 -6.855 14.028 1.00 93.00 534 GLN A CA 1
ATOM 4294 C C . GLN A 1 534 ? -15.686 -6.040 14.977 1.00 93.00 534 GLN A C 1
ATOM 4296 O O . GLN A 1 534 ? -16.190 -5.570 15.991 1.00 93.00 534 GLN A O 1
ATOM 4301 N N . ASP A 1 535 ? -14.410 -5.846 14.645 1.00 86.75 535 ASP A N 1
ATOM 4302 C CA . ASP A 1 535 ? -13.469 -5.121 15.504 1.00 86.75 535 ASP A CA 1
ATOM 4303 C C . ASP A 1 535 ? -13.887 -3.661 15.707 1.00 86.75 535 ASP A C 1
ATOM 4305 O O . ASP A 1 535 ? -13.848 -3.153 16.827 1.00 86.75 535 ASP A O 1
ATOM 4309 N N . VAL A 1 536 ? -14.350 -2.998 14.644 1.00 86.50 536 VAL A N 1
ATOM 4310 C CA . VAL A 1 536 ? -14.855 -1.617 14.716 1.00 86.50 536 VAL A CA 1
ATOM 4311 C C . VAL A 1 536 ? -16.043 -1.508 15.671 1.00 86.50 536 VAL A C 1
ATOM 4313 O O . VAL A 1 536 ? -16.077 -0.631 16.536 1.00 86.50 536 VAL A O 1
ATOM 4316 N N . LEU A 1 537 ? -17.015 -2.413 15.547 1.00 92.56 537 LEU A N 1
ATOM 4317 C CA . LEU A 1 537 ? -18.197 -2.405 16.407 1.00 92.56 537 LEU A CA 1
ATOM 4318 C C . LEU A 1 537 ? -17.865 -2.857 17.839 1.00 92.56 537 LEU A C 1
ATOM 4320 O O . LEU A 1 537 ? -18.418 -2.325 18.799 1.00 92.56 537 LEU A O 1
ATOM 4324 N N . GLU A 1 538 ? -16.906 -3.762 18.017 1.00 92.94 538 GLU A N 1
ATOM 4325 C CA . GLU A 1 538 ? -16.399 -4.174 19.328 1.00 92.94 538 GLU A CA 1
ATOM 4326 C C . GLU A 1 538 ? -15.750 -3.001 20.086 1.00 92.94 538 GLU A C 1
ATOM 4328 O O . GLU A 1 538 ? -15.994 -2.843 21.285 1.00 92.94 538 GLU A O 1
ATOM 4333 N N . VAL A 1 539 ? -14.981 -2.139 19.407 1.00 87.38 539 VAL A N 1
ATOM 4334 C CA . VAL A 1 539 ? -14.444 -0.900 20.003 1.00 87.38 539 VAL A CA 1
ATOM 4335 C C . VAL A 1 539 ? -15.583 0.010 20.461 1.00 87.38 539 VAL A C 1
ATOM 4337 O O . VAL A 1 539 ? -15.616 0.398 21.632 1.00 87.38 539 VAL A O 1
ATOM 4340 N N . ARG A 1 540 ? -16.573 0.275 19.598 1.00 90.69 540 ARG A N 1
ATOM 4341 C CA . ARG A 1 540 ? -17.732 1.108 19.960 1.00 90.69 540 ARG A CA 1
ATOM 4342 C C . ARG A 1 540 ? -18.505 0.538 21.151 1.00 90.69 540 ARG A C 1
ATOM 4344 O O . ARG A 1 540 ? -18.908 1.289 22.037 1.00 90.69 540 ARG A O 1
ATOM 4351 N N . ALA A 1 541 ? -18.696 -0.779 21.214 1.00 94.81 541 ALA A N 1
ATOM 4352 C CA . ALA A 1 541 ? -19.372 -1.420 22.339 1.00 94.81 541 ALA A CA 1
ATOM 4353 C C . ALA A 1 541 ? -18.628 -1.206 23.668 1.00 94.81 541 ALA A C 1
ATOM 4355 O O . ALA A 1 541 ? -19.253 -0.877 24.678 1.00 94.81 541 ALA A O 1
ATOM 4356 N N . ARG A 1 542 ? -17.292 -1.316 23.663 1.00 93.62 542 ARG A N 1
ATOM 4357 C CA . ARG A 1 542 ? -16.459 -1.037 24.846 1.00 93.62 542 ARG A CA 1
ATOM 4358 C C . ARG A 1 542 ? -16.554 0.419 25.290 1.00 93.62 542 ARG A C 1
ATOM 4360 O O . ARG A 1 542 ? -16.565 0.683 26.489 1.00 93.62 542 ARG A O 1
ATOM 4367 N N . GLU A 1 543 ? -16.653 1.365 24.359 1.00 90.81 543 GLU A N 1
ATOM 4368 C CA . GLU A 1 543 ? -16.830 2.785 24.689 1.00 90.81 543 GLU A CA 1
ATOM 4369 C C . GLU A 1 543 ? -18.185 3.066 25.352 1.00 90.81 543 GLU A C 1
ATOM 4371 O O . GLU A 1 543 ? -18.250 3.812 26.334 1.00 90.81 543 GLU A O 1
ATOM 4376 N N . LEU A 1 544 ? -19.261 2.430 24.874 1.00 95.00 544 LEU A N 1
ATOM 4377 C CA . LEU A 1 544 ? -20.584 2.519 25.504 1.00 95.00 544 LEU A CA 1
ATOM 4378 C C . LEU A 1 544 ? -20.569 1.943 26.930 1.00 95.00 544 LEU A C 1
ATOM 4380 O O . LEU A 1 544 ? -21.108 2.558 27.853 1.00 95.00 544 LEU A O 1
ATOM 4384 N N . GLU A 1 545 ? -19.902 0.806 27.139 1.00 96.25 545 GLU A N 1
ATOM 4385 C CA . GLU A 1 545 ? -19.719 0.203 28.467 1.00 96.25 545 GLU A CA 1
ATOM 4386 C C . GLU A 1 545 ? -18.853 1.066 29.390 1.00 96.25 545 GLU A C 1
ATOM 4388 O O . GLU A 1 545 ? -19.166 1.221 30.574 1.00 96.25 545 GLU A O 1
ATOM 4393 N N . ALA A 1 546 ? -17.791 1.674 28.858 1.00 92.88 546 ALA A N 1
ATOM 4394 C CA . ALA A 1 546 ? -16.939 2.587 29.606 1.00 92.88 546 ALA A CA 1
ATOM 4395 C C . ALA A 1 546 ? -17.718 3.828 30.064 1.00 92.88 546 ALA A C 1
ATOM 4397 O O . ALA A 1 546 ? -17.582 4.239 31.220 1.00 92.88 546 ALA A O 1
ATOM 4398 N N . LEU A 1 547 ? -18.569 4.394 29.200 1.00 93.62 547 LEU A N 1
ATOM 4399 C CA . LEU A 1 547 ? -19.447 5.511 29.553 1.00 93.62 547 LEU A CA 1
ATOM 4400 C C . LEU A 1 547 ? -20.486 5.107 30.608 1.00 93.62 547 LEU A C 1
ATOM 4402 O O . LEU A 1 547 ? -20.714 5.858 31.556 1.00 93.62 547 LEU A O 1
ATOM 4406 N N . ALA A 1 548 ? -21.059 3.905 30.503 1.00 94.38 548 ALA A N 1
ATOM 4407 C CA . ALA A 1 548 ? -21.950 3.369 31.530 1.00 94.38 548 ALA A CA 1
ATOM 4408 C C . ALA A 1 548 ? -21.232 3.265 32.890 1.00 94.38 548 ALA A C 1
ATOM 4410 O O . ALA A 1 548 ? -21.759 3.714 33.906 1.00 94.38 548 ALA A O 1
ATOM 4411 N N . GLY A 1 549 ? -19.989 2.771 32.902 1.00 93.12 549 GLY A N 1
ATOM 4412 C CA . GLY A 1 549 ? -19.157 2.714 34.107 1.00 93.12 549 GLY A CA 1
ATOM 4413 C C . GLY A 1 549 ? -18.779 4.090 34.674 1.00 93.12 549 GLY A C 1
ATOM 4414 O O . GLY A 1 549 ? -18.663 4.238 35.889 1.00 93.12 549 GLY A O 1
ATOM 4415 N N . GLN A 1 550 ? -18.608 5.113 33.828 1.00 91.69 550 GLN A N 1
ATOM 4416 C CA . GLN A 1 550 ? -18.408 6.497 34.284 1.00 91.69 550 GLN A CA 1
ATOM 4417 C C . GLN A 1 550 ? -19.662 7.051 34.970 1.00 91.69 550 GLN A C 1
ATOM 4419 O O . GLN A 1 550 ? -19.543 7.690 36.013 1.00 91.69 550 GLN A O 1
ATOM 4424 N N . ILE A 1 551 ? -20.853 6.775 34.427 1.00 90.69 551 ILE A N 1
ATOM 4425 C CA . ILE A 1 551 ? -22.123 7.183 35.040 1.00 90.69 551 ILE A CA 1
ATOM 4426 C C . ILE A 1 551 ? -22.320 6.485 36.394 1.00 90.69 551 ILE A C 1
ATOM 4428 O O . ILE A 1 551 ? -22.660 7.159 37.364 1.00 90.69 551 ILE A O 1
ATOM 4432 N N . ASP A 1 552 ? -22.057 5.177 36.487 1.00 90.06 552 ASP A N 1
ATOM 4433 C CA . ASP A 1 552 ? -22.159 4.425 37.748 1.00 90.06 552 ASP A CA 1
ATOM 4434 C C . ASP A 1 552 ? -21.224 4.990 38.834 1.00 90.06 552 ASP A C 1
ATOM 4436 O O . ASP A 1 552 ? -21.645 5.191 39.975 1.00 90.06 552 ASP A O 1
ATOM 4440 N N . ARG A 1 553 ? -19.967 5.312 38.485 1.00 87.81 553 ARG A N 1
ATOM 4441 C CA . ARG A 1 553 ? -19.017 5.944 39.422 1.00 87.81 553 ARG A CA 1
ATOM 4442 C C . ARG A 1 553 ? -19.473 7.333 39.860 1.00 87.81 553 ARG A C 1
ATOM 4444 O O . ARG A 1 553 ? -19.498 7.613 41.054 1.00 87.81 553 ARG A O 1
ATOM 4451 N N . ALA A 1 554 ? -19.904 8.173 38.918 1.00 85.94 554 ALA A N 1
ATOM 4452 C CA . ALA A 1 554 ? -20.398 9.515 39.223 1.00 85.94 554 ALA A CA 1
ATOM 4453 C C . ALA A 1 554 ? -21.640 9.490 40.134 1.00 85.94 554 ALA A C 1
ATOM 4455 O O . ALA A 1 554 ? -21.819 10.393 40.952 1.00 85.94 554 ALA A O 1
ATOM 4456 N N . GLN A 1 555 ? -22.488 8.458 40.023 1.00 83.62 555 GLN A N 1
ATOM 4457 C CA . GLN A 1 555 ? -23.597 8.233 40.955 1.00 83.62 555 GLN A CA 1
ATOM 4458 C C . GLN A 1 555 ? -23.102 7.851 42.356 1.00 83.62 555 GLN A C 1
ATOM 4460 O O . GLN A 1 555 ? -23.603 8.398 43.334 1.00 83.62 555 GLN A O 1
ATOM 4465 N N . ALA A 1 556 ? -22.128 6.941 42.461 1.00 81.50 556 ALA A N 1
ATOM 4466 C CA . ALA A 1 556 ? -21.592 6.483 43.745 1.00 81.50 556 ALA A CA 1
ATOM 4467 C C . ALA A 1 556 ? -20.850 7.588 44.520 1.00 81.50 556 ALA A C 1
ATOM 4469 O O . ALA A 1 556 ? -20.892 7.615 45.747 1.00 81.50 556 ALA A O 1
ATOM 4470 N N . GLU A 1 557 ? -20.194 8.507 43.809 1.00 79.25 557 GLU A N 1
ATOM 4471 C CA . GLU A 1 557 ? -19.433 9.625 44.387 1.00 79.25 557 GLU A CA 1
ATOM 4472 C C . GLU A 1 557 ? -20.308 10.852 44.723 1.00 79.25 557 GLU A C 1
ATOM 4474 O O . GLU A 1 557 ? -19.866 11.775 45.411 1.00 79.25 557 GLU A O 1
ATOM 4479 N N . SER A 1 558 ? -21.565 10.881 44.266 1.00 68.94 558 SER A N 1
ATOM 4480 C CA . SER A 1 558 ? -22.488 12.002 44.482 1.00 68.94 558 SER A CA 1
ATOM 4481 C C . SER A 1 558 ? -23.202 11.909 45.836 1.00 68.94 558 SER A C 1
ATOM 4483 O O . SER A 1 558 ? -24.328 11.427 45.926 1.00 68.94 558 SER A O 1
ATOM 4485 N N . SER A 1 559 ? -22.575 12.419 46.898 1.00 55.44 559 SER A N 1
ATOM 4486 C CA . SER A 1 559 ? -23.088 12.264 48.272 1.00 55.44 559 SER A CA 1
ATOM 4487 C C . SER A 1 559 ? -24.129 13.297 48.743 1.00 55.44 559 SER A C 1
ATOM 4489 O O . SER A 1 559 ? -24.660 13.127 49.839 1.00 55.44 559 SER A O 1
ATOM 4491 N N . SER A 1 560 ? -24.450 14.370 47.998 1.00 56.97 560 SER A N 1
ATOM 4492 C CA . SER A 1 560 ? -25.373 15.401 48.539 1.00 56.97 560 SER A CA 1
ATOM 4493 C C . SER A 1 560 ? -26.096 16.353 47.567 1.00 56.97 560 SER A C 1
ATOM 4495 O O . SER A 1 560 ? -26.897 17.156 48.041 1.00 56.97 560 SER A O 1
ATOM 4497 N N . SER A 1 561 ? -25.891 16.299 46.240 1.00 62.84 561 SER A N 1
ATOM 4498 C CA . SER A 1 561 ? -26.478 17.298 45.311 1.00 62.84 561 SER A CA 1
ATOM 4499 C C . SER A 1 561 ? -27.319 16.745 44.152 1.00 62.84 561 SER A C 1
ATOM 4501 O O . SER A 1 561 ? -27.678 17.515 43.263 1.00 62.84 561 SER A O 1
ATOM 4503 N N . VAL A 1 562 ? -27.608 15.441 44.122 1.00 68.88 562 VAL A N 1
ATOM 4504 C CA . VAL A 1 562 ? -28.304 14.791 42.996 1.00 68.88 562 VAL A CA 1
ATOM 4505 C C . VAL A 1 562 ? -29.708 14.372 43.420 1.00 68.88 562 VAL A C 1
ATOM 4507 O O . VAL A 1 562 ? -29.897 13.712 44.439 1.00 68.88 562 VAL A O 1
ATOM 4510 N N . THR A 1 563 ? -30.708 14.764 42.638 1.00 78.12 563 THR A N 1
ATOM 4511 C CA . THR A 1 563 ? -32.116 14.443 42.895 1.00 78.12 563 THR A CA 1
ATOM 4512 C C . THR A 1 563 ? -32.427 12.973 42.589 1.00 78.12 563 THR A C 1
ATOM 4514 O O . THR A 1 563 ? -31.822 12.352 41.715 1.00 78.12 563 THR A O 1
ATOM 4517 N N . GLN A 1 564 ? -33.453 12.410 43.238 1.00 78.88 564 GLN A N 1
ATOM 4518 C CA . GLN A 1 564 ? -33.931 11.047 42.950 1.00 78.88 564 GLN A CA 1
ATOM 4519 C C . GLN A 1 564 ? -34.317 10.852 41.467 1.00 78.88 564 GLN A C 1
ATOM 4521 O O . GLN A 1 564 ? -34.165 9.759 40.913 1.00 78.88 564 GLN A O 1
ATOM 4526 N N . SER A 1 565 ? -34.792 11.918 40.812 1.00 79.69 565 SER A N 1
ATOM 4527 C CA . SER A 1 565 ? -35.108 11.923 39.380 1.00 79.69 565 SER A CA 1
ATOM 4528 C C . SER A 1 565 ? -33.855 11.783 38.513 1.00 79.69 565 SER A C 1
ATOM 4530 O O . SER A 1 565 ? -33.873 11.031 37.542 1.00 79.69 565 SER A O 1
ATOM 4532 N N . GLU A 1 566 ? -32.758 12.461 38.861 1.00 80.00 566 GLU A N 1
ATOM 4533 C CA . GLU A 1 566 ? -31.481 12.365 38.139 1.00 80.00 566 GLU A CA 1
ATOM 4534 C C . GLU A 1 566 ? -30.831 10.990 38.312 1.00 80.00 566 GLU A C 1
ATOM 4536 O O . GLU A 1 566 ? -30.326 10.429 37.342 1.00 80.00 566 GLU A O 1
ATOM 4541 N N . ILE A 1 567 ? -30.917 10.401 39.510 1.00 80.81 567 ILE A N 1
ATOM 4542 C CA . ILE A 1 567 ? -30.463 9.022 39.762 1.00 80.81 567 ILE A CA 1
ATOM 4543 C C . ILE A 1 567 ? -31.261 8.032 38.903 1.00 80.81 567 ILE A C 1
ATOM 4545 O O . ILE A 1 567 ? -30.692 7.127 38.295 1.00 80.81 567 ILE A O 1
ATOM 4549 N N . SER A 1 568 ? -32.583 8.205 38.829 1.00 84.62 568 SER A N 1
ATOM 4550 C CA . SER A 1 568 ? -33.455 7.320 38.046 1.00 84.62 568 SER A CA 1
ATOM 4551 C C . SER A 1 568 ? -33.176 7.438 36.545 1.00 84.62 568 SER A C 1
ATOM 4553 O O . SER A 1 568 ? -33.017 6.418 35.876 1.00 84.62 568 SER A O 1
ATOM 4555 N N . ALA A 1 569 ? -33.027 8.664 36.031 1.00 85.12 569 ALA A N 1
ATOM 4556 C CA . ALA A 1 569 ? -32.651 8.911 34.640 1.00 85.12 569 ALA A CA 1
ATOM 4557 C C . ALA A 1 569 ? -31.287 8.290 34.303 1.00 85.12 569 ALA A C 1
ATOM 4559 O O . ALA A 1 569 ? -31.141 7.613 33.290 1.00 85.12 569 ALA A O 1
ATOM 4560 N N . ALA A 1 570 ? -30.298 8.446 35.184 1.00 86.75 570 ALA A N 1
ATOM 4561 C CA . ALA A 1 570 ? -28.969 7.899 34.967 1.00 86.75 570 ALA A CA 1
ATOM 4562 C C . ALA A 1 570 ? -28.940 6.354 35.002 1.00 86.75 570 ALA A C 1
ATOM 4564 O O . ALA A 1 570 ? -28.213 5.750 34.217 1.00 86.75 570 ALA A O 1
ATOM 4565 N N . LYS A 1 571 ? -29.769 5.693 35.826 1.00 89.38 571 LYS A N 1
ATOM 4566 C CA . LYS A 1 571 ? -29.929 4.221 35.812 1.00 89.38 571 LYS A CA 1
ATOM 4567 C C . LYS A 1 571 ? -30.558 3.693 34.523 1.00 89.38 571 LYS A C 1
ATOM 4569 O O . LYS A 1 571 ? -30.096 2.680 33.991 1.00 89.38 571 LYS A O 1
ATOM 4574 N N . VAL A 1 572 ? -31.598 4.367 34.024 1.00 91.12 572 VAL A N 1
ATOM 4575 C CA . VAL A 1 572 ? -32.201 4.045 32.718 1.00 91.12 572 VAL A CA 1
ATOM 4576 C C . VAL A 1 572 ? -31.130 4.141 31.639 1.00 91.12 572 VAL A C 1
ATOM 4578 O O . VAL A 1 572 ? -30.946 3.215 30.856 1.00 91.12 572 VAL A O 1
ATOM 4581 N N . GLN A 1 573 ? -30.342 5.209 31.684 1.00 91.19 573 GLN A N 1
ATOM 4582 C CA . GLN A 1 573 ? -29.321 5.473 30.690 1.00 91.19 573 GLN A CA 1
ATOM 4583 C C . GLN A 1 573 ? -28.154 4.477 30.709 1.00 91.19 573 GLN A C 1
ATOM 4585 O O . GLN A 1 573 ? -27.679 4.060 29.658 1.00 91.19 573 GLN A O 1
ATOM 4590 N N . VAL A 1 574 ? -27.716 4.043 31.893 1.00 94.50 574 VAL A N 1
ATOM 4591 C CA . VAL A 1 574 ? -26.732 2.956 32.048 1.00 94.50 574 VAL A CA 1
ATOM 4592 C C . VAL A 1 574 ? -27.260 1.644 31.469 1.00 94.50 574 VAL A C 1
ATOM 4594 O O . VAL A 1 574 ? -26.517 0.919 30.806 1.00 94.50 574 VAL A O 1
ATOM 4597 N N . SER A 1 575 ? -28.537 1.339 31.706 1.00 94.50 575 SER A N 1
ATOM 4598 C CA . SER A 1 575 ? -29.175 0.127 31.182 1.00 94.50 575 SER A CA 1
ATOM 4599 C C . SER A 1 575 ? -29.255 0.167 29.655 1.00 94.50 575 SER A C 1
ATOM 4601 O O . SER A 1 575 ? -28.894 -0.811 29.004 1.00 94.50 575 SER A O 1
ATOM 4603 N N . GLU A 1 576 ? -29.631 1.316 29.091 1.00 95.44 576 GLU A N 1
ATOM 4604 C CA . GLU A 1 576 ? -29.685 1.540 27.644 1.00 95.44 576 GLU A CA 1
ATOM 4605 C C . GLU A 1 576 ? -28.296 1.446 26.994 1.00 95.44 576 GLU A C 1
ATOM 4607 O O . GLU A 1 576 ? -28.131 0.766 25.986 1.00 95.44 576 GLU A O 1
ATOM 4612 N N . LEU A 1 577 ? -27.264 2.051 27.596 1.00 97.12 577 LEU A N 1
ATOM 4613 C CA . LEU A 1 577 ? -25.883 1.951 27.106 1.00 97.12 577 LEU A CA 1
ATOM 4614 C C . LEU A 1 577 ? -25.391 0.499 27.060 1.00 97.12 577 LEU A C 1
ATOM 4616 O O . LEU A 1 577 ? -24.780 0.091 26.075 1.00 97.12 577 LEU A O 1
ATOM 4620 N N . ARG A 1 578 ? -25.663 -0.286 28.111 1.00 97.50 578 ARG A N 1
ATOM 4621 C CA . ARG A 1 578 ? -25.284 -1.708 28.176 1.00 97.50 578 ARG A CA 1
ATOM 4622 C C . ARG A 1 578 ? -26.059 -2.554 27.170 1.00 97.50 578 ARG A C 1
ATOM 4624 O O . ARG A 1 578 ? -25.463 -3.414 26.524 1.00 97.50 578 ARG A O 1
ATOM 4631 N N . LEU A 1 579 ? -27.361 -2.302 27.015 1.00 96.94 579 LEU A N 1
ATOM 4632 C CA . LEU A 1 579 ? -28.183 -2.957 25.999 1.00 96.94 579 LEU A CA 1
ATOM 4633 C C . LEU A 1 579 ? -27.636 -2.662 24.599 1.00 96.94 579 LEU A C 1
ATOM 4635 O O . LEU A 1 579 ? -27.388 -3.587 23.828 1.00 96.94 579 LEU A O 1
ATOM 4639 N N . GLN A 1 580 ? -27.374 -1.389 24.302 1.00 97.31 580 GLN A N 1
ATOM 4640 C CA . GLN A 1 580 ? -26.851 -0.974 23.009 1.00 97.31 580 GLN A CA 1
ATOM 4641 C C . GLN A 1 580 ? -25.447 -1.530 22.751 1.00 97.31 580 GLN A C 1
ATOM 4643 O O . GLN A 1 580 ? -25.173 -1.950 21.632 1.00 97.31 580 GLN A O 1
ATOM 4648 N N . ALA A 1 581 ? -24.576 -1.612 23.762 1.00 97.62 581 ALA A N 1
ATOM 4649 C CA . ALA A 1 581 ? -23.283 -2.283 23.635 1.00 97.62 581 ALA A CA 1
ATOM 4650 C C . ALA A 1 581 ? -23.447 -3.759 23.233 1.00 97.62 581 ALA A C 1
ATOM 4652 O O . ALA A 1 581 ? -22.780 -4.222 22.308 1.00 97.62 581 ALA A O 1
ATOM 4653 N N . GLY A 1 582 ? -24.382 -4.479 23.862 1.00 97.56 582 GLY A N 1
ATOM 4654 C CA . GLY A 1 582 ? -24.728 -5.854 23.490 1.00 97.56 582 GLY A CA 1
ATOM 4655 C C . GLY A 1 582 ? -25.232 -5.972 22.048 1.00 97.56 582 GLY A C 1
ATOM 4656 O O . GLY A 1 582 ? -24.755 -6.826 21.299 1.00 97.56 582 GLY A O 1
ATOM 4657 N N . THR A 1 583 ? -26.135 -5.079 21.634 1.00 96.88 583 THR A N 1
ATOM 4658 C CA . THR A 1 583 ? -26.643 -5.010 20.254 1.00 96.88 583 THR A CA 1
ATOM 4659 C C . THR A 1 583 ? -25.515 -4.771 19.254 1.00 96.88 583 THR A C 1
ATOM 4661 O O . THR A 1 583 ? -25.404 -5.493 18.268 1.00 96.88 583 THR A O 1
ATOM 4664 N N . VAL A 1 584 ? -24.636 -3.804 19.521 1.00 96.62 584 VAL A N 1
ATOM 4665 C CA . VAL A 1 584 ? -23.502 -3.465 18.650 1.00 96.62 584 VAL A CA 1
ATOM 4666 C C . VAL A 1 584 ? -22.541 -4.653 18.501 1.00 96.62 584 VAL A C 1
ATOM 4668 O O . VAL A 1 584 ? -22.152 -4.977 17.380 1.00 96.62 584 VAL A O 1
ATOM 4671 N N . ARG A 1 585 ? -22.210 -5.360 19.595 1.00 97.38 585 ARG A N 1
ATOM 4672 C CA . ARG A 1 585 ? -21.390 -6.591 19.544 1.00 97.38 585 ARG A CA 1
ATOM 4673 C C . ARG A 1 585 ? -22.044 -7.672 18.689 1.00 97.38 585 ARG A C 1
ATOM 4675 O O . ARG A 1 585 ? -21.374 -8.318 17.882 1.00 97.38 585 ARG A O 1
ATOM 4682 N N . HIS A 1 586 ? -23.349 -7.873 18.868 1.00 96.88 586 HIS A N 1
ATOM 4683 C CA . HIS A 1 586 ? -24.103 -8.871 18.117 1.00 96.88 586 HIS A CA 1
ATOM 4684 C C . HIS A 1 586 ? -24.119 -8.557 16.616 1.00 96.88 586 HIS A C 1
ATOM 4686 O O . HIS A 1 586 ? -23.826 -9.429 15.801 1.00 96.88 586 HIS A O 1
ATOM 4692 N N . GLU A 1 587 ? -24.375 -7.303 16.250 1.00 97.25 587 GLU A N 1
ATOM 4693 C CA . GLU A 1 587 ? -24.363 -6.845 14.858 1.00 97.25 587 GLU A CA 1
ATOM 4694 C C . GLU A 1 587 ? -22.965 -6.959 14.227 1.00 97.25 587 GLU A C 1
ATOM 4696 O O . GLU A 1 587 ? -22.840 -7.376 13.075 1.00 97.25 587 GLU A O 1
ATOM 4701 N N . GLY A 1 588 ? -21.898 -6.700 14.993 1.00 95.12 588 GLY A N 1
ATOM 4702 C CA . GLY A 1 588 ? -20.519 -6.949 14.558 1.00 95.12 588 GLY A CA 1
ATOM 4703 C C . GLY A 1 588 ? -20.239 -8.419 14.252 1.00 95.12 588 GLY A C 1
ATOM 4704 O O . GLY A 1 588 ? -19.632 -8.736 13.226 1.00 95.12 588 GLY A O 1
ATOM 4705 N N . LEU A 1 589 ? -20.731 -9.337 15.089 1.00 96.44 589 LEU A N 1
ATOM 4706 C CA . LEU A 1 589 ? -20.627 -10.774 14.832 1.00 96.44 589 LEU A CA 1
ATOM 4707 C C . LEU A 1 589 ? -21.397 -11.185 13.565 1.00 96.44 589 LEU A C 1
ATOM 4709 O O . LEU A 1 589 ? -20.858 -11.918 12.732 1.00 96.44 589 LEU A O 1
ATOM 4713 N N . LEU A 1 590 ? -22.629 -10.694 13.391 1.00 95.88 590 LEU A N 1
ATOM 4714 C CA . LEU A 1 590 ? -23.432 -10.962 12.193 1.00 95.88 590 LEU A CA 1
ATOM 4715 C C . LEU A 1 590 ? -22.746 -10.442 10.923 1.00 95.88 590 LEU A C 1
ATOM 4717 O O . LEU A 1 590 ? -22.712 -11.152 9.913 1.00 95.88 590 LEU A O 1
ATOM 4721 N N . ALA A 1 591 ? -22.144 -9.251 10.982 1.00 94.31 591 ALA A N 1
ATOM 4722 C CA . ALA A 1 591 ? -21.369 -8.695 9.879 1.00 94.31 591 ALA A CA 1
ATOM 4723 C C . ALA A 1 591 ? -20.190 -9.612 9.510 1.00 94.31 591 ALA A C 1
ATOM 4725 O O . ALA A 1 591 ? -20.059 -9.992 8.344 1.00 94.31 591 ALA A O 1
ATOM 4726 N N . ARG A 1 592 ? -19.390 -10.067 10.487 1.00 95.50 592 ARG A N 1
ATOM 4727 C CA . ARG A 1 592 ? -18.293 -11.020 10.232 1.00 95.50 592 ARG A CA 1
ATOM 4728 C C . ARG A 1 592 ? -18.781 -12.325 9.622 1.00 95.50 592 ARG A C 1
ATOM 4730 O O . ARG A 1 592 ? -18.148 -12.831 8.694 1.00 95.50 592 ARG A O 1
ATOM 4737 N N . ILE A 1 593 ? -19.886 -12.886 10.111 1.00 95.38 593 ILE A N 1
ATOM 4738 C CA . ILE A 1 593 ? -20.476 -14.110 9.548 1.00 95.38 593 ILE A CA 1
ATOM 4739 C C . ILE A 1 593 ? -20.846 -13.890 8.076 1.00 95.38 593 ILE A C 1
ATOM 4741 O O . ILE A 1 593 ? -20.454 -14.686 7.219 1.00 95.38 593 ILE A O 1
ATOM 4745 N N . ALA A 1 594 ? -21.545 -12.797 7.763 1.00 94.38 594 ALA A N 1
ATOM 4746 C CA . ALA A 1 594 ? -21.970 -12.477 6.403 1.00 94.38 594 ALA A CA 1
ATOM 4747 C C . ALA A 1 594 ? -20.780 -12.271 5.447 1.00 94.38 594 ALA A C 1
ATOM 4749 O O . ALA A 1 594 ? -20.744 -12.860 4.359 1.00 94.38 594 ALA A O 1
ATOM 4750 N N . VAL A 1 595 ? -19.764 -11.508 5.866 1.00 91.62 595 VAL A N 1
ATOM 4751 C CA . VAL A 1 595 ? -18.545 -11.289 5.069 1.00 91.62 595 VAL A CA 1
ATOM 4752 C C . VAL A 1 595 ? -17.761 -12.595 4.908 1.00 91.62 595 VAL A C 1
ATOM 4754 O O . VAL A 1 595 ? -17.312 -12.916 3.809 1.00 91.62 595 VAL A O 1
ATOM 4757 N N . THR A 1 596 ? -17.663 -13.424 5.952 1.00 92.56 596 THR A N 1
ATOM 4758 C CA . THR A 1 596 ? -16.992 -14.734 5.875 1.00 92.56 596 THR A CA 1
ATOM 4759 C C . THR A 1 596 ? -17.663 -15.652 4.851 1.00 92.56 596 THR A C 1
ATOM 4761 O O . THR A 1 596 ? -16.965 -16.288 4.067 1.00 92.56 596 THR A O 1
ATOM 4764 N N . LYS A 1 597 ? -19.003 -15.704 4.805 1.00 92.88 597 LYS A N 1
ATOM 4765 C CA . LYS A 1 597 ? -19.756 -16.553 3.859 1.00 92.88 597 LYS A CA 1
ATOM 4766 C C . LYS A 1 597 ? -19.586 -16.138 2.389 1.00 92.88 597 LYS A C 1
ATOM 4768 O O . LYS A 1 597 ? -19.675 -16.991 1.508 1.00 92.88 597 LYS A O 1
ATOM 4773 N N . SER A 1 598 ? -19.362 -14.851 2.113 1.00 88.50 598 SER A N 1
ATOM 4774 C CA . SER A 1 598 ? -19.119 -14.329 0.753 1.00 88.50 598 SER A CA 1
ATOM 4775 C C . SER A 1 598 ? -17.634 -14.357 0.352 1.00 88.50 598 SER A C 1
ATOM 4777 O O . SER A 1 598 ? -17.291 -14.401 -0.839 1.00 88.50 598 SER A O 1
ATOM 4779 N N . SER A 1 599 ? -16.749 -14.405 1.348 1.00 85.00 599 SER A N 1
ATOM 4780 C CA . SER A 1 599 ? -15.304 -14.479 1.178 1.00 85.00 599 SER A CA 1
ATOM 4781 C C . SER A 1 599 ? -14.851 -15.785 0.534 1.00 85.00 599 SER A C 1
ATOM 4783 O O . SER A 1 599 ? -15.563 -16.791 0.455 1.00 85.00 599 SER A O 1
ATOM 4785 N N . ALA A 1 600 ? -13.613 -15.758 0.056 1.00 81.62 600 ALA A N 1
ATOM 4786 C CA . ALA A 1 600 ? -12.978 -16.943 -0.476 1.00 81.62 600 ALA A CA 1
ATOM 4787 C C . ALA A 1 600 ? -12.686 -17.950 0.656 1.00 81.62 600 ALA A C 1
ATOM 4789 O O . ALA A 1 600 ? -12.391 -17.532 1.784 1.00 81.62 600 ALA A O 1
ATOM 4790 N N . PRO A 1 601 ? -12.782 -19.264 0.385 1.00 84.81 601 PRO A N 1
ATOM 4791 C CA . PRO A 1 601 ? -12.688 -20.272 1.426 1.00 84.81 601 PRO A CA 1
ATOM 4792 C C . PRO A 1 601 ? -11.301 -20.291 2.059 1.00 84.81 601 PRO A C 1
ATOM 4794 O O . PRO A 1 601 ? -10.282 -20.224 1.370 1.00 84.81 601 PRO A O 1
ATOM 4797 N N . ASP A 1 602 ? -11.289 -20.447 3.374 1.00 82.88 602 ASP A N 1
ATOM 4798 C CA . ASP A 1 602 ? -10.090 -20.655 4.170 1.00 82.88 602 ASP A CA 1
ATOM 4799 C C . ASP A 1 602 ? -10.401 -21.568 5.364 1.00 82.88 602 ASP A C 1
ATOM 4801 O O . ASP A 1 602 ? -11.554 -21.657 5.800 1.00 82.88 602 ASP A O 1
ATOM 4805 N N . THR A 1 603 ? -9.393 -22.267 5.884 1.00 81.56 603 THR A N 1
ATOM 4806 C CA . THR A 1 603 ? -9.565 -23.190 7.003 1.00 81.56 603 THR A CA 1
ATOM 4807 C C . THR A 1 603 ? -9.974 -22.507 8.303 1.00 81.56 603 THR A C 1
ATOM 4809 O O . THR A 1 603 ? -10.875 -23.012 8.975 1.00 81.56 603 THR A O 1
ATOM 4812 N N . GLU A 1 604 ? -9.388 -21.351 8.644 1.00 84.81 604 GLU A N 1
ATOM 4813 C CA . GLU A 1 604 ? -9.772 -20.599 9.848 1.00 84.81 604 GLU A CA 1
ATOM 4814 C C . GLU A 1 604 ? -11.204 -20.066 9.703 1.00 84.81 604 GLU A C 1
ATOM 4816 O O . GLU A 1 604 ? -12.007 -20.146 10.633 1.00 84.81 604 GLU A O 1
ATOM 4821 N N . ARG A 1 605 ? -11.570 -19.614 8.497 1.00 90.62 605 ARG A N 1
ATOM 4822 C CA . ARG A 1 605 ? -12.937 -19.172 8.180 1.00 90.62 605 ARG A CA 1
ATOM 4823 C C . ARG A 1 605 ? -13.964 -20.297 8.311 1.00 90.62 605 ARG A C 1
ATOM 4825 O O . ARG A 1 605 ? -15.048 -20.076 8.848 1.00 90.62 605 ARG A O 1
ATOM 4832 N N . LEU A 1 606 ? -13.642 -21.502 7.836 1.00 92.94 606 LEU A N 1
ATOM 4833 C CA . LEU A 1 606 ? -14.534 -22.656 7.960 1.00 92.94 606 LEU A CA 1
ATOM 4834 C C . LEU A 1 606 ? -14.708 -23.086 9.419 1.00 92.94 606 LEU A C 1
ATOM 4836 O O . LEU A 1 606 ? -15.833 -23.370 9.830 1.00 92.94 606 LEU A O 1
ATOM 4840 N N . LEU A 1 607 ? -13.624 -23.101 10.200 1.00 91.25 607 LEU A N 1
ATOM 4841 C CA . LEU A 1 607 ? -13.689 -23.373 11.636 1.00 91.25 607 LEU A CA 1
ATOM 4842 C C . LEU A 1 607 ? -14.570 -22.347 12.351 1.00 91.25 607 LEU A C 1
ATOM 4844 O O . LEU A 1 607 ? -15.489 -22.745 13.061 1.00 91.25 607 LEU A O 1
ATOM 4848 N N . PHE A 1 608 ? -14.367 -21.057 12.079 1.00 93.94 608 PHE A N 1
ATOM 4849 C CA . PHE A 1 608 ? -15.176 -19.975 12.638 1.00 93.94 608 PHE A CA 1
ATOM 4850 C C . PHE A 1 608 ? -16.673 -20.150 12.336 1.00 93.94 608 PHE A C 1
ATOM 4852 O O . PHE A 1 608 ? -17.495 -20.117 13.253 1.00 93.94 608 PHE A O 1
ATOM 4859 N N . LEU A 1 609 ? -17.045 -20.396 11.072 1.00 96.00 609 LEU A N 1
ATOM 4860 C CA . LEU A 1 609 ? -18.447 -20.628 10.702 1.00 96.00 609 LEU A CA 1
ATOM 4861 C C . LEU A 1 609 ? -19.020 -21.886 11.368 1.00 96.00 609 LEU A C 1
ATOM 4863 O O . LEU A 1 609 ? -20.202 -21.925 11.712 1.00 96.00 609 LEU A O 1
ATOM 4867 N N . LYS A 1 610 ? -18.204 -22.931 11.543 1.00 94.12 610 LYS A N 1
ATOM 4868 C CA . LYS A 1 610 ? -18.641 -24.171 12.185 1.00 94.12 610 LYS A CA 1
ATOM 4869 C C . LYS A 1 610 ? -18.865 -23.991 13.685 1.00 94.12 610 LYS A C 1
ATOM 4871 O O . LYS A 1 610 ? -19.873 -24.480 14.191 1.00 94.12 610 LYS A O 1
ATOM 4876 N N . GLU A 1 611 ? -17.964 -23.288 14.364 1.00 95.19 611 GLU A N 1
ATOM 4877 C CA . GLU A 1 611 ? -18.047 -22.954 15.791 1.00 95.19 611 GLU A CA 1
ATOM 4878 C C . GLU A 1 611 ? -19.313 -22.147 16.108 1.00 95.19 611 GLU A C 1
ATOM 4880 O O . GLU A 1 611 ? -19.995 -22.423 17.091 1.00 95.19 611 GLU A O 1
ATOM 4885 N N . HIS A 1 612 ? -19.699 -21.240 15.206 1.00 95.75 612 HIS A N 1
ATOM 4886 C CA . HIS A 1 612 ? -20.917 -20.434 15.324 1.00 95.75 612 HIS A CA 1
ATOM 4887 C C . HIS A 1 612 ? -22.175 -21.127 14.768 1.00 95.75 612 HIS A C 1
ATOM 4889 O O . HIS A 1 612 ? -23.234 -20.514 14.701 1.00 95.75 612 HIS A O 1
ATOM 4895 N N . ASN A 1 613 ? -22.097 -22.411 14.389 1.00 95.38 613 ASN A N 1
ATOM 4896 C CA . ASN A 1 613 ? -23.219 -23.201 13.854 1.00 95.38 613 ASN A CA 1
ATOM 4897 C C . ASN A 1 613 ? -23.876 -22.603 12.588 1.00 95.38 613 ASN A C 1
ATOM 4899 O O . ASN A 1 613 ? -25.057 -22.832 12.319 1.00 95.38 613 ASN A O 1
ATOM 4903 N N . GLU A 1 614 ? -23.100 -21.874 11.787 1.00 97.06 614 GLU A N 1
ATOM 4904 C CA . GLU A 1 614 ? -23.561 -21.175 10.581 1.00 97.06 614 GLU A CA 1
ATOM 4905 C C . GLU A 1 614 ? -23.522 -22.047 9.322 1.00 97.06 614 GLU A C 1
ATOM 4907 O O . GLU A 1 614 ? -24.158 -21.733 8.310 1.00 97.06 614 GLU A O 1
ATOM 4912 N N . VAL A 1 615 ? -22.767 -23.149 9.369 1.00 96.25 615 VAL A N 1
ATOM 4913 C CA . VAL A 1 615 ? -22.596 -24.066 8.240 1.00 96.25 615 VAL A CA 1
ATOM 4914 C C . VAL A 1 615 ? -22.751 -25.531 8.621 1.00 96.25 615 VAL A C 1
ATOM 4916 O O . VAL A 1 615 ? -22.369 -25.994 9.700 1.00 96.25 615 VAL A O 1
ATOM 4919 N N . GLU A 1 616 ? -23.251 -26.289 7.657 1.00 95.19 616 GLU A N 1
ATOM 4920 C CA . GLU A 1 616 ? -23.329 -27.742 7.691 1.00 95.19 616 GLU A CA 1
ATOM 4921 C C . GLU A 1 616 ? -22.368 -28.333 6.658 1.00 95.19 616 GLU A C 1
ATOM 4923 O O . GLU A 1 616 ? -22.169 -27.770 5.579 1.00 95.19 616 GLU A O 1
ATOM 4928 N N . ILE A 1 617 ? -21.755 -29.467 6.997 1.00 95.12 617 ILE A N 1
ATOM 4929 C CA . ILE A 1 617 ? -20.802 -30.164 6.133 1.00 95.12 617 ILE A CA 1
ATOM 4930 C C . ILE A 1 617 ? -21.378 -31.537 5.823 1.00 95.12 617 ILE A C 1
ATOM 4932 O O . ILE A 1 617 ? -21.748 -32.274 6.736 1.00 95.12 617 ILE A O 1
ATOM 4936 N N . PHE A 1 618 ? -21.437 -31.880 4.540 1.00 93.25 618 PHE A N 1
ATOM 4937 C CA . PHE A 1 618 ? -21.966 -33.159 4.076 1.00 93.25 618 PHE A CA 1
ATOM 4938 C C . PHE A 1 618 ? -20.962 -33.873 3.198 1.00 93.25 618 PHE A C 1
ATOM 4940 O O . PHE A 1 618 ? -20.381 -33.265 2.296 1.00 93.25 618 PHE A O 1
ATOM 4947 N N . ARG A 1 619 ? -20.838 -35.187 3.371 1.00 93.44 619 ARG A N 1
ATOM 4948 C CA . ARG A 1 619 ? -20.157 -36.014 2.382 1.00 93.44 619 ARG A CA 1
ATOM 4949 C C . ARG A 1 619 ? -20.995 -36.067 1.107 1.00 93.44 619 ARG A C 1
ATOM 4951 O O . ARG A 1 619 ? -22.198 -36.350 1.150 1.00 93.44 619 ARG A O 1
ATOM 4958 N N . HIS A 1 620 ? -20.367 -35.798 -0.033 1.00 87.94 620 HIS A N 1
ATOM 4959 C CA . HIS A 1 620 ? -21.043 -35.801 -1.322 1.00 87.94 620 HIS A CA 1
ATOM 4960 C C . HIS A 1 620 ? -20.633 -36.994 -2.172 1.00 87.94 620 HIS A C 1
ATOM 4962 O O . HIS A 1 620 ? -19.547 -37.032 -2.745 1.00 87.94 620 HIS A O 1
ATOM 4968 N N . GLY A 1 621 ? -21.545 -37.962 -2.254 1.00 84.94 621 GLY A N 1
ATOM 4969 C CA . GLY A 1 621 ? -21.388 -39.144 -3.085 1.00 84.94 621 GLY A CA 1
ATOM 4970 C C . GLY A 1 621 ? -20.160 -39.988 -2.736 1.00 84.94 621 GLY A C 1
ATOM 4971 O O . GLY A 1 621 ? -19.501 -39.825 -1.704 1.00 84.94 621 GLY A O 1
ATOM 4972 N N . ARG A 1 622 ? -19.862 -40.923 -3.639 1.00 86.94 622 ARG A N 1
ATOM 4973 C CA . ARG A 1 622 ? -18.702 -41.815 -3.550 1.00 86.94 622 ARG A CA 1
ATOM 4974 C C . ARG A 1 622 ? -17.491 -41.188 -4.240 1.00 86.94 622 ARG A C 1
ATOM 4976 O O . ARG A 1 622 ? -17.641 -40.359 -5.136 1.00 86.94 622 ARG A O 1
ATOM 4983 N N . ARG A 1 623 ? -16.292 -41.665 -3.890 1.00 90.94 623 ARG A N 1
ATOM 4984 C CA . ARG A 1 623 ? -15.050 -41.271 -4.570 1.00 90.94 623 ARG A CA 1
ATOM 4985 C C . ARG A 1 623 ? -15.132 -41.473 -6.079 1.00 90.94 623 ARG A C 1
ATOM 4987 O O . ARG A 1 623 ? -15.459 -42.568 -6.549 1.00 90.94 623 ARG A O 1
ATOM 4994 N N . THR A 1 624 ? -14.767 -40.429 -6.813 1.00 86.25 624 THR A N 1
ATOM 4995 C CA . THR A 1 624 ? -14.815 -40.376 -8.277 1.00 86.25 624 THR A CA 1
ATOM 4996 C C . THR A 1 624 ? -13.405 -40.367 -8.849 1.00 86.25 624 THR A C 1
ATOM 4998 O O . THR A 1 624 ? -12.523 -39.701 -8.319 1.00 86.25 624 THR A O 1
ATOM 5001 N N . LYS A 1 625 ? -13.166 -41.116 -9.926 1.00 87.56 625 LYS A N 1
ATOM 5002 C CA . LYS A 1 625 ? -11.848 -41.190 -10.567 1.00 87.56 625 LYS A CA 1
ATOM 5003 C C . LYS A 1 625 ? -11.606 -39.944 -11.425 1.00 87.56 625 LYS A C 1
ATOM 5005 O O . LYS A 1 625 ? -12.400 -39.678 -12.322 1.00 87.56 625 LYS A O 1
ATOM 5010 N N . LEU A 1 626 ? -10.513 -39.224 -11.175 1.00 74.81 626 LEU A N 1
ATOM 5011 C CA . LEU A 1 626 ? -10.074 -38.068 -11.969 1.00 74.81 626 LEU A CA 1
ATOM 5012 C C . LEU A 1 626 ? -8.902 -38.402 -12.901 1.00 74.81 626 LEU A C 1
ATOM 5014 O O . LEU A 1 626 ? -8.790 -37.829 -13.983 1.00 74.81 626 LEU A O 1
ATOM 5018 N N . GLY A 1 627 ? -8.041 -39.340 -12.500 1.00 73.62 627 GLY A N 1
ATOM 5019 C CA . GLY A 1 627 ? -6.832 -39.711 -13.236 1.00 73.62 627 GLY A CA 1
ATOM 5020 C C . GLY A 1 627 ? -6.419 -41.164 -13.014 1.00 73.62 627 GLY A C 1
ATOM 5021 O O . GLY A 1 627 ? -7.164 -41.962 -12.444 1.00 73.62 627 GLY A O 1
ATOM 5022 N N . LYS A 1 628 ? -5.226 -41.538 -13.499 1.00 73.00 628 LYS A N 1
ATOM 5023 C CA . LYS A 1 628 ? -4.707 -42.912 -13.370 1.00 73.00 628 LYS A CA 1
ATOM 5024 C C . LYS A 1 628 ? -4.505 -43.311 -11.899 1.00 73.00 628 LYS A C 1
ATOM 5026 O O . LYS A 1 628 ? -4.892 -44.420 -11.545 1.00 73.00 628 LYS A O 1
ATOM 5031 N N . GLU A 1 629 ? -3.995 -42.388 -11.083 1.00 78.56 629 GLU A N 1
ATOM 5032 C CA . GLU A 1 629 ? -3.727 -42.531 -9.639 1.00 78.56 629 GLU A CA 1
ATOM 5033 C C . GLU A 1 629 ? -4.321 -41.346 -8.852 1.00 78.56 629 GLU A C 1
ATOM 5035 O O . GLU A 1 629 ? -3.697 -40.803 -7.948 1.00 78.56 629 GLU A O 1
ATOM 5040 N N . ASP A 1 630 ? -5.505 -40.879 -9.261 1.00 80.00 630 ASP A N 1
ATOM 5041 C CA . ASP A 1 630 ? -6.175 -39.751 -8.611 1.00 80.00 630 ASP A CA 1
ATOM 5042 C C . ASP A 1 630 ? -7.686 -39.991 -8.526 1.00 80.00 630 ASP A C 1
ATOM 5044 O O . ASP A 1 630 ? -8.387 -40.093 -9.543 1.00 80.00 630 ASP A O 1
ATOM 5048 N N . PHE A 1 631 ? -8.176 -40.102 -7.297 1.00 87.19 631 PHE A N 1
ATOM 5049 C CA . PHE A 1 631 ? -9.574 -40.237 -6.919 1.00 87.19 631 PHE A CA 1
ATOM 5050 C C . PHE A 1 631 ? -9.970 -39.092 -5.992 1.00 87.19 631 PHE A C 1
ATOM 5052 O O . PHE A 1 631 ? -9.330 -38.850 -4.978 1.00 87.19 631 PHE A O 1
ATOM 5059 N N . LEU A 1 632 ? -11.088 -38.444 -6.291 1.00 87.56 632 LEU A N 1
ATOM 5060 C CA . LEU A 1 632 ? -11.608 -37.312 -5.538 1.00 87.56 632 LEU A CA 1
ATOM 5061 C C . LEU A 1 632 ? -12.775 -37.733 -4.639 1.00 87.56 632 LEU A C 1
ATOM 5063 O O . LEU A 1 632 ? -13.751 -38.306 -5.127 1.00 87.56 632 LEU A O 1
ATOM 5067 N N . GLN A 1 633 ? -12.705 -37.402 -3.347 1.00 93.06 633 GLN A N 1
ATOM 5068 C CA . GLN A 1 633 ? -13.871 -37.296 -2.463 1.00 93.06 633 GLN A CA 1
ATOM 5069 C C . GLN A 1 633 ? -14.221 -35.823 -2.262 1.00 93.06 633 GLN A C 1
ATOM 5071 O O . GLN A 1 633 ? -13.349 -35.016 -1.940 1.00 93.06 633 GLN A O 1
ATOM 5076 N N . GLU A 1 634 ? -15.504 -35.495 -2.385 1.00 92.94 634 GLU A N 1
ATOM 5077 C CA . GLU A 1 634 ? -16.005 -34.148 -2.127 1.00 92.94 634 GLU A CA 1
ATOM 5078 C C . GLU A 1 634 ? -16.804 -34.092 -0.824 1.00 92.94 634 GLU A C 1
ATOM 5080 O O . GLU A 1 634 ? -17.584 -35.002 -0.511 1.00 92.94 634 GLU A O 1
ATOM 5085 N N . TYR A 1 635 ? -16.646 -32.983 -0.103 1.00 94.81 635 TYR A N 1
ATOM 5086 C CA . TYR A 1 635 ? -17.517 -32.586 0.997 1.00 94.81 635 TYR A CA 1
ATOM 5087 C C . TYR A 1 635 ? -18.078 -31.196 0.735 1.00 94.81 635 TYR A C 1
ATOM 5089 O O . TYR A 1 635 ? -17.355 -30.279 0.356 1.00 94.81 635 TYR A O 1
ATOM 5097 N N . VAL A 1 636 ? -19.378 -31.032 0.928 1.00 94.19 636 VAL A N 1
ATOM 5098 C CA . VAL A 1 636 ? -20.099 -29.794 0.630 1.00 94.19 636 VAL A CA 1
ATOM 5099 C C . VAL A 1 636 ? -20.272 -29.002 1.907 1.00 94.19 636 VAL A C 1
ATOM 5101 O O . VAL A 1 636 ? -20.805 -29.539 2.875 1.00 94.19 636 VAL A O 1
ATOM 5104 N N . VAL A 1 637 ? -19.883 -27.729 1.877 1.00 95.19 637 VAL A N 1
ATOM 5105 C CA . VAL A 1 637 ? -20.156 -26.765 2.944 1.00 95.19 637 VAL A CA 1
ATOM 5106 C C . VAL A 1 637 ? -21.382 -25.946 2.549 1.00 95.19 637 VAL A C 1
ATOM 5108 O O . VAL A 1 637 ? -21.390 -25.258 1.520 1.00 95.19 637 VAL A O 1
ATOM 5111 N N . ARG A 1 638 ? -22.432 -26.035 3.360 1.00 94.62 638 ARG A N 1
ATOM 5112 C CA . ARG A 1 638 ? -23.730 -25.401 3.127 1.00 94.62 638 ARG A CA 1
ATOM 5113 C C . ARG A 1 638 ? -23.999 -24.352 4.195 1.00 94.62 638 ARG A C 1
ATOM 5115 O O . ARG A 1 638 ? -23.896 -24.653 5.377 1.00 94.62 638 ARG A O 1
ATOM 5122 N N . ASP A 1 639 ? -24.383 -23.154 3.773 1.00 94.75 639 ASP A N 1
ATOM 5123 C CA . ASP A 1 639 ? -24.963 -22.140 4.650 1.00 94.75 639 ASP A CA 1
ATOM 5124 C C . ASP A 1 639 ? -26.286 -22.664 5.215 1.00 94.75 639 ASP A C 1
ATOM 5126 O O . ASP A 1 639 ? -27.209 -22.984 4.458 1.00 94.75 639 ASP A O 1
ATOM 5130 N N . LYS A 1 640 ? -26.360 -22.765 6.542 1.00 93.44 640 LYS A N 1
ATOM 5131 C CA . LYS A 1 640 ? -27.511 -23.320 7.251 1.00 93.44 640 LYS A CA 1
ATOM 5132 C C . LYS A 1 640 ? -28.749 -22.432 7.125 1.00 93.44 640 LYS A C 1
ATOM 5134 O O . LYS A 1 640 ? -29.847 -22.952 6.954 1.00 93.44 640 LYS A O 1
ATOM 5139 N N . ALA A 1 641 ? -28.568 -21.112 7.161 1.00 90.56 641 ALA A N 1
ATOM 5140 C CA . ALA A 1 641 ? -29.666 -20.150 7.114 1.00 90.56 641 ALA A CA 1
ATOM 5141 C C . ALA A 1 641 ? -30.240 -20.021 5.696 1.00 90.56 641 ALA A C 1
ATOM 5143 O O . ALA A 1 641 ? -31.444 -20.145 5.493 1.00 90.56 641 ALA A O 1
ATOM 5144 N N . ALA A 1 642 ? -29.373 -19.822 4.698 1.00 89.56 642 ALA A N 1
ATOM 5145 C CA . ALA A 1 642 ? -29.802 -19.665 3.305 1.00 89.56 642 ALA A CA 1
ATOM 5146 C C . ALA A 1 642 ? -30.089 -21.003 2.599 1.00 89.56 642 ALA A C 1
ATOM 5148 O O . ALA A 1 642 ? -30.618 -21.028 1.488 1.00 89.56 642 ALA A O 1
ATOM 5149 N N . GLY A 1 643 ? -29.658 -22.126 3.180 1.00 89.12 643 GLY A N 1
ATOM 5150 C CA . GLY A 1 643 ? -29.721 -23.437 2.543 1.00 89.12 643 GLY A CA 1
ATOM 5151 C C . GLY A 1 643 ? -28.868 -23.547 1.272 1.00 89.12 643 GLY A C 1
ATOM 5152 O O . GLY A 1 643 ? -29.074 -24.482 0.490 1.00 89.12 643 GLY A O 1
ATOM 5153 N N . LYS A 1 644 ? -27.919 -22.628 1.057 1.00 90.81 644 LYS A N 1
ATOM 5154 C CA . LYS A 1 644 ? -27.092 -22.509 -0.151 1.00 90.81 644 LYS A CA 1
ATOM 5155 C C . LYS A 1 644 ? -25.736 -23.185 0.045 1.00 90.81 644 LYS A C 1
ATOM 5157 O O . LYS A 1 644 ? -25.096 -23.012 1.075 1.00 90.81 644 LYS A O 1
ATOM 5162 N N . ASN A 1 645 ? -25.259 -23.917 -0.959 1.00 92.50 645 ASN A N 1
ATOM 5163 C CA . ASN A 1 645 ? -23.881 -24.412 -0.958 1.00 92.50 645 ASN A CA 1
ATOM 5164 C C . ASN A 1 645 ? -22.926 -23.244 -1.229 1.00 92.50 645 ASN A C 1
ATOM 5166 O O . ASN A 1 645 ? -23.079 -22.559 -2.242 1.00 92.50 645 ASN A O 1
ATOM 5170 N N . ILE A 1 646 ? -21.966 -23.021 -0.332 1.00 92.31 646 ILE A N 1
ATOM 5171 C CA . ILE A 1 646 ? -21.035 -21.888 -0.424 1.00 92.31 646 ILE A CA 1
ATOM 5172 C C . ILE A 1 646 ? -19.626 -22.342 -0.802 1.00 92.31 646 ILE A C 1
ATOM 5174 O O . ILE A 1 646 ? -19.015 -21.729 -1.677 1.00 92.31 646 ILE A O 1
ATOM 5178 N N . TRP A 1 647 ? -19.155 -23.471 -0.261 1.00 94.31 647 TRP A N 1
ATOM 5179 C CA . TRP A 1 647 ? -17.826 -24.025 -0.542 1.00 94.31 647 TRP A CA 1
ATOM 5180 C C . TRP A 1 647 ? -17.867 -25.546 -0.738 1.00 94.31 647 TRP A C 1
ATOM 5182 O O . TRP A 1 647 ? -18.850 -26.219 -0.412 1.00 94.31 647 TRP A O 1
ATOM 5192 N N . VAL A 1 648 ? -16.775 -26.096 -1.264 1.00 91.00 648 VAL A N 1
ATOM 5193 C CA . VAL A 1 648 ? -16.551 -27.539 -1.408 1.00 91.00 648 VAL A CA 1
ATOM 5194 C C . VAL A 1 648 ? -15.124 -27.890 -0.983 1.00 91.00 648 VAL A C 1
ATOM 5196 O O . VAL A 1 648 ? -14.176 -27.196 -1.341 1.00 91.00 648 VAL A O 1
ATOM 5199 N N . ALA A 1 649 ? -14.962 -28.960 -0.210 1.00 92.19 649 ALA A N 1
ATOM 5200 C CA . ALA A 1 649 ? -13.667 -29.537 0.127 1.00 92.19 649 ALA A CA 1
ATOM 5201 C C . ALA A 1 649 ? -13.370 -30.727 -0.786 1.00 92.19 649 ALA A C 1
ATOM 5203 O O . ALA A 1 649 ? -14.208 -31.614 -0.951 1.00 92.19 649 ALA A O 1
ATOM 5204 N N . HIS A 1 650 ? -12.178 -30.741 -1.368 1.00 89.62 650 HIS A N 1
ATOM 5205 C CA . HIS A 1 650 ? -11.678 -31.757 -2.283 1.00 89.62 650 HIS A CA 1
ATOM 5206 C C . HIS A 1 650 ? -10.576 -32.553 -1.595 1.00 89.62 650 HIS A C 1
ATOM 5208 O O . HIS A 1 650 ? -9.561 -31.977 -1.221 1.00 89.62 650 HIS A O 1
ATOM 5214 N N . PHE A 1 651 ? -10.752 -33.866 -1.468 1.00 91.88 651 PHE A N 1
ATOM 5215 C CA . PHE A 1 651 ? -9.744 -34.784 -0.940 1.00 91.88 651 PHE A CA 1
ATOM 5216 C C . PHE A 1 651 ? -9.296 -35.737 -2.044 1.00 91.88 651 PHE A C 1
ATOM 5218 O O . PHE A 1 651 ? -10.118 -36.470 -2.596 1.00 91.88 651 PHE A O 1
ATOM 5225 N N . HIS A 1 652 ? -8.002 -35.724 -2.354 1.00 89.12 652 HIS A N 1
ATOM 5226 C CA . HIS A 1 652 ? -7.402 -36.563 -3.387 1.00 89.12 652 HIS A CA 1
ATOM 5227 C C . HIS A 1 652 ? -6.827 -37.846 -2.783 1.00 89.12 652 HIS A C 1
ATOM 5229 O O . HIS A 1 652 ? -6.188 -37.815 -1.734 1.00 89.12 652 HIS A O 1
ATOM 5235 N N . TYR A 1 653 ? -7.047 -38.972 -3.451 1.00 88.00 653 TYR A N 1
ATOM 5236 C CA . TYR A 1 653 ? -6.645 -40.308 -3.021 1.00 88.00 653 TYR A CA 1
ATOM 5237 C C . TYR A 1 653 ? -5.986 -41.058 -4.183 1.00 88.00 653 TYR A C 1
ATOM 5239 O O . TYR A 1 653 ? -6.457 -40.942 -5.314 1.00 88.00 653 TYR A O 1
ATOM 5247 N N . PRO A 1 654 ? -4.958 -41.883 -3.928 1.00 84.88 654 PRO A N 1
ATOM 5248 C CA . PRO A 1 654 ? -4.329 -42.683 -4.976 1.00 84.88 654 PRO A CA 1
ATOM 5249 C C . PRO A 1 654 ? -5.281 -43.746 -5.544 1.00 84.88 654 PRO A C 1
ATOM 5251 O O . PRO A 1 654 ? -5.249 -44.044 -6.739 1.00 84.88 654 PRO A O 1
ATOM 5254 N N . GLU A 1 655 ? -6.166 -44.300 -4.705 1.00 86.69 655 GLU A N 1
ATOM 5255 C CA . GLU A 1 655 ? -7.084 -45.375 -5.076 1.00 86.69 655 GLU A CA 1
ATOM 5256 C C . GLU A 1 655 ? -8.494 -45.165 -4.510 1.00 86.69 655 GLU A C 1
ATOM 5258 O O . GLU A 1 655 ? -8.726 -44.469 -3.520 1.00 86.69 655 GLU A O 1
ATOM 5263 N N . LYS A 1 656 ? -9.481 -45.831 -5.120 1.00 89.00 656 LYS A N 1
ATOM 5264 C CA . LYS A 1 656 ? -10.887 -45.737 -4.700 1.00 89.00 656 LYS A CA 1
ATOM 5265 C C . LYS A 1 656 ? -11.105 -46.192 -3.253 1.00 89.00 656 LYS A C 1
ATOM 5267 O O . LYS A 1 656 ? -11.922 -45.602 -2.548 1.00 89.00 656 LYS A O 1
ATOM 5272 N N . ALA A 1 657 ? -10.400 -47.241 -2.831 1.00 89.50 657 ALA A N 1
ATOM 5273 C CA . ALA A 1 657 ? -10.562 -47.883 -1.528 1.00 89.50 657 ALA A CA 1
ATOM 5274 C C . ALA A 1 657 ? -9.588 -47.363 -0.455 1.00 89.50 657 ALA A C 1
ATOM 5276 O O . ALA A 1 657 ? -9.604 -47.874 0.660 1.00 89.50 657 ALA A O 1
ATOM 5277 N N . THR A 1 658 ? -8.763 -46.352 -0.757 1.00 87.69 658 THR A N 1
ATOM 5278 C CA . THR A 1 658 ? -7.800 -45.801 0.208 1.00 87.69 658 THR A CA 1
ATOM 5279 C C . THR A 1 658 ? -8.507 -45.356 1.500 1.00 87.69 658 THR A C 1
ATOM 5281 O O . THR A 1 658 ? -9.533 -44.683 1.420 1.00 87.69 658 THR A O 1
ATOM 5284 N N . PRO A 1 659 ? -8.023 -45.697 2.703 1.00 89.50 659 PRO A N 1
ATOM 5285 C CA . PRO A 1 659 ? -8.586 -45.176 3.951 1.00 89.50 659 PRO A CA 1
ATOM 5286 C C . PRO A 1 659 ? -8.684 -43.642 3.964 1.00 89.50 659 PRO A C 1
ATOM 5288 O O . PRO A 1 659 ? -7.881 -42.961 3.330 1.00 89.50 659 PRO A O 1
ATOM 5291 N N . GLU A 1 660 ? -9.679 -43.076 4.652 1.00 88.06 660 GLU A N 1
ATOM 5292 C CA . GLU A 1 660 ? -9.954 -41.627 4.601 1.00 88.06 660 GLU A CA 1
ATOM 5293 C C . GLU A 1 660 ? -8.787 -40.760 5.055 1.00 88.06 660 GLU A C 1
ATOM 5295 O O . GLU A 1 660 ? -8.517 -39.738 4.427 1.00 88.06 660 GLU A O 1
ATOM 5300 N N . GLU A 1 661 ? -8.074 -41.217 6.083 1.00 87.75 661 GLU A N 1
ATOM 5301 C CA . GLU A 1 661 ? -6.912 -40.540 6.659 1.00 87.75 661 GLU A CA 1
ATOM 5302 C C . GLU A 1 661 ? -5.680 -40.562 5.748 1.00 87.75 661 GLU A C 1
ATOM 5304 O O . GLU A 1 661 ? -4.752 -39.787 5.953 1.00 87.75 661 GLU A O 1
ATOM 5309 N N . LEU A 1 662 ? -5.673 -41.431 4.733 1.00 86.12 662 LEU A N 1
ATOM 5310 C CA . LEU A 1 662 ? -4.565 -41.614 3.795 1.00 86.12 662 LEU A CA 1
ATOM 5311 C C . LEU A 1 662 ? -4.815 -40.876 2.473 1.00 86.12 662 LEU A C 1
ATOM 5313 O O . LEU A 1 662 ? -4.451 -41.353 1.396 1.00 86.12 662 LEU A O 1
ATOM 5317 N N . PHE A 1 663 ? -5.468 -39.714 2.544 1.00 86.94 663 PHE A N 1
ATOM 5318 C CA . PHE A 1 663 ? -5.500 -38.790 1.415 1.00 86.94 663 PHE A CA 1
ATOM 5319 C C . PHE A 1 663 ? -4.086 -38.280 1.115 1.00 86.94 663 PHE A C 1
ATOM 5321 O O . PHE A 1 663 ? -3.210 -38.255 1.981 1.00 86.94 663 PHE A O 1
ATOM 5328 N N . VAL A 1 664 ? -3.855 -37.877 -0.130 1.00 77.19 664 VAL A N 1
ATOM 5329 C CA . VAL A 1 664 ? -2.561 -37.351 -0.555 1.00 77.19 664 VAL A CA 1
ATOM 5330 C C . VAL A 1 664 ? -2.261 -36.044 0.179 1.00 77.19 664 VAL A C 1
ATOM 5332 O O . VAL A 1 664 ? -3.047 -35.100 0.124 1.00 77.19 664 VAL A O 1
ATOM 5335 N N . MET A 1 665 ? -1.093 -35.963 0.815 1.00 67.44 665 MET A N 1
ATOM 5336 C CA . MET A 1 665 ? -0.576 -34.712 1.369 1.00 67.44 665 MET A CA 1
ATOM 5337 C C . MET A 1 665 ? 0.153 -33.928 0.282 1.00 67.44 665 MET A C 1
ATOM 5339 O O . MET A 1 665 ? 0.965 -34.485 -0.465 1.00 67.44 665 MET A O 1
ATOM 5343 N N . ARG A 1 666 ? -0.124 -32.627 0.185 1.00 60.84 666 ARG A N 1
ATOM 5344 C CA . ARG A 1 666 ? 0.519 -31.769 -0.809 1.00 60.84 666 ARG A CA 1
ATOM 5345 C C . ARG A 1 666 ? 2.022 -31.698 -0.527 1.00 60.84 666 ARG A C 1
ATOM 5347 O O . ARG A 1 666 ? 2.433 -31.569 0.619 1.00 60.84 666 ARG A O 1
ATOM 5354 N N . GLY A 1 667 ? 2.850 -31.808 -1.565 1.00 53.12 667 GLY A N 1
ATOM 5355 C CA . GLY A 1 667 ? 4.309 -31.745 -1.412 1.00 53.12 667 GLY A CA 1
ATOM 5356 C C . GLY A 1 667 ? 4.975 -33.026 -0.891 1.00 53.12 667 GLY A C 1
ATOM 5357 O O . GLY A 1 667 ? 6.199 -33.116 -0.940 1.00 53.12 667 GLY A O 1
ATOM 5358 N N . ALA A 1 668 ? 4.212 -34.044 -0.471 1.00 60.47 668 ALA A N 1
ATOM 5359 C CA . ALA A 1 668 ? 4.770 -35.367 -0.194 1.00 60.47 668 ALA A CA 1
ATOM 5360 C C . ALA A 1 668 ? 5.422 -35.937 -1.460 1.00 60.47 668 ALA A C 1
ATOM 5362 O O . ALA A 1 668 ? 4.913 -35.735 -2.560 1.00 60.47 668 ALA A O 1
ATOM 5363 N N . LEU A 1 669 ? 6.531 -36.661 -1.325 1.00 54.03 669 LEU A N 1
ATOM 5364 C CA . LEU A 1 669 ? 7.180 -37.281 -2.478 1.00 54.03 669 LEU A CA 1
ATOM 5365 C C . LEU A 1 669 ? 6.308 -38.429 -3.005 1.00 54.03 669 LEU A C 1
ATOM 5367 O O . LEU A 1 669 ? 5.878 -39.309 -2.257 1.00 54.03 669 LEU A O 1
ATOM 5371 N N . GLY A 1 670 ? 6.012 -38.396 -4.300 1.00 59.25 670 GLY A N 1
ATOM 5372 C CA . GLY A 1 670 ? 5.400 -39.498 -5.024 1.00 59.25 670 GLY A CA 1
ATOM 5373 C C . GLY A 1 670 ? 6.357 -40.682 -5.148 1.00 59.25 670 GLY A C 1
ATOM 5374 O O . GLY A 1 670 ? 7.536 -40.607 -4.798 1.00 59.25 670 GLY A O 1
ATOM 5375 N N . LYS A 1 671 ? 5.859 -41.792 -5.704 1.00 57.62 671 LYS A N 1
ATOM 5376 C CA . LYS A 1 671 ? 6.682 -42.984 -5.993 1.00 57.62 671 LYS A CA 1
ATOM 5377 C C . LYS A 1 671 ? 7.846 -42.691 -6.952 1.00 57.62 671 LYS A C 1
ATOM 5379 O O . LYS A 1 671 ? 8.799 -43.458 -7.007 1.00 57.62 671 LYS A O 1
ATOM 5384 N N . ASP A 1 672 ? 7.758 -41.599 -7.704 1.00 59.84 672 ASP A N 1
ATOM 5385 C CA . ASP A 1 672 ? 8.753 -41.090 -8.647 1.00 59.84 672 ASP A CA 1
ATOM 5386 C C . ASP A 1 672 ? 9.720 -40.060 -8.029 1.00 59.84 672 ASP A C 1
ATOM 5388 O O . ASP A 1 672 ? 10.531 -39.476 -8.746 1.00 59.84 672 ASP A O 1
ATOM 5392 N N . GLY A 1 673 ? 9.634 -39.814 -6.716 1.00 53.38 673 GLY A N 1
ATOM 5393 C CA . GLY A 1 673 ? 10.470 -38.836 -6.020 1.00 53.38 673 GLY A CA 1
ATOM 5394 C C . GLY A 1 673 ? 10.123 -37.378 -6.332 1.00 53.38 673 GLY A C 1
ATOM 5395 O O . GLY A 1 673 ? 10.911 -36.494 -6.006 1.00 53.38 673 GLY A O 1
ATOM 5396 N N . LYS A 1 674 ? 8.969 -37.095 -6.954 1.00 47.94 674 LYS A N 1
ATOM 5397 C CA . LYS A 1 674 ? 8.501 -35.722 -7.203 1.00 47.94 674 LYS A CA 1
ATOM 5398 C C . LYS A 1 674 ? 7.463 -35.293 -6.165 1.00 47.94 674 LYS A C 1
ATOM 5400 O O . LYS A 1 674 ? 6.653 -36.123 -5.756 1.00 47.94 674 LYS A O 1
ATOM 5405 N N . PRO A 1 675 ? 7.424 -34.015 -5.749 1.00 47.94 675 PRO A N 1
ATOM 5406 C CA . PRO A 1 675 ? 6.373 -33.516 -4.869 1.00 47.94 675 PRO A CA 1
ATOM 5407 C C . PRO A 1 675 ? 4.991 -33.707 -5.506 1.00 47.94 675 PRO A C 1
ATOM 5409 O O . PRO A 1 675 ? 4.758 -33.306 -6.649 1.00 47.94 675 PRO A O 1
ATOM 5412 N N . GLN A 1 676 ? 4.059 -34.308 -4.771 1.00 56.66 676 GLN A N 1
ATOM 5413 C CA . GLN A 1 676 ? 2.701 -34.525 -5.249 1.00 56.66 676 GLN A CA 1
ATOM 5414 C C . GLN A 1 676 ? 1.970 -33.189 -5.409 1.00 56.66 676 GLN A C 1
ATOM 5416 O O . GLN A 1 676 ? 1.929 -32.348 -4.506 1.00 56.66 676 GLN A O 1
ATOM 5421 N N . ALA A 1 677 ? 1.373 -33.004 -6.589 1.00 53.66 677 ALA A N 1
ATOM 5422 C CA . ALA A 1 677 ? 0.763 -31.746 -7.012 1.00 53.66 677 ALA A CA 1
ATOM 5423 C C . ALA A 1 677 ? -0.619 -31.472 -6.383 1.00 53.66 677 ALA A C 1
ATOM 5425 O O . ALA A 1 677 ? -1.153 -30.363 -6.515 1.00 53.66 677 ALA A O 1
ATOM 5426 N N . HIS A 1 678 ? -1.237 -32.468 -5.740 1.00 64.12 678 HIS A N 1
ATOM 5427 C CA . HIS A 1 678 ? -2.630 -32.428 -5.286 1.00 64.12 678 HIS A CA 1
ATOM 5428 C C . HIS A 1 678 ? -2.734 -32.937 -3.849 1.00 64.12 678 HIS A C 1
ATOM 5430 O O . HIS A 1 678 ? -2.169 -33.972 -3.540 1.00 64.12 678 HIS A O 1
ATOM 5436 N N . GLY A 1 679 ? -3.458 -32.221 -2.987 1.00 77.44 679 GLY A N 1
ATOM 5437 C CA . GLY A 1 679 ? -3.781 -32.653 -1.625 1.00 77.44 679 GLY A CA 1
ATOM 5438 C C . GLY A 1 679 ? -5.180 -32.195 -1.215 1.00 77.44 679 GLY A C 1
ATOM 5439 O O . GLY A 1 679 ? -5.939 -31.733 -2.074 1.00 77.44 679 GLY A O 1
ATOM 5440 N N . ALA A 1 680 ? -5.549 -32.319 0.062 1.00 84.31 680 ALA A N 1
ATOM 5441 C CA . ALA A 1 680 ? -6.864 -31.868 0.520 1.00 84.31 680 ALA A CA 1
ATOM 5442 C C . ALA A 1 680 ? -6.969 -30.334 0.518 1.00 84.31 680 ALA A C 1
ATOM 5444 O O . ALA A 1 680 ? -6.093 -29.654 1.046 1.00 84.31 680 ALA A O 1
ATOM 5445 N N . HIS A 1 681 ? -8.017 -29.777 -0.095 1.00 82.94 681 HIS A N 1
ATOM 5446 C CA . HIS A 1 681 ? -8.178 -28.324 -0.198 1.00 82.94 681 HIS A CA 1
ATOM 5447 C C . HIS A 1 681 ? -9.634 -27.857 -0.314 1.00 82.94 681 HIS A C 1
ATOM 5449 O O . HIS A 1 681 ? -10.500 -28.602 -0.767 1.00 82.94 681 HIS A O 1
ATOM 5455 N N . LEU A 1 682 ? -9.897 -26.601 0.054 1.00 84.69 682 LEU A N 1
ATOM 5456 C CA . LEU A 1 682 ? -11.192 -25.932 -0.111 1.00 84.69 682 LEU A CA 1
ATOM 5457 C C . LEU A 1 682 ? -11.261 -25.116 -1.407 1.00 84.69 682 LEU A C 1
ATOM 5459 O O . LEU A 1 682 ? -10.283 -24.470 -1.774 1.00 84.69 682 LEU A O 1
ATOM 5463 N N . LYS A 1 683 ? -12.437 -25.085 -2.039 1.00 79.88 683 LYS A N 1
ATOM 5464 C CA . LYS A 1 683 ? -12.781 -24.232 -3.188 1.00 79.88 683 LYS A CA 1
ATOM 5465 C C . LYS A 1 683 ? -14.124 -23.545 -2.996 1.00 79.88 683 LYS A C 1
ATOM 5467 O O . LYS A 1 683 ? -14.969 -24.023 -2.229 1.00 79.88 683 LYS A O 1
ATOM 5472 N N . ARG A 1 684 ? -14.349 -22.450 -3.729 1.00 83.06 684 ARG A N 1
ATOM 5473 C CA . ARG A 1 684 ? -15.698 -21.893 -3.845 1.00 83.06 684 ARG A CA 1
ATOM 5474 C C . ARG A 1 684 ? -16.612 -22.886 -4.565 1.00 83.06 684 ARG A C 1
ATOM 5476 O O . ARG A 1 684 ? -16.159 -23.722 -5.349 1.00 83.06 684 ARG A O 1
ATOM 5483 N N . TRP A 1 685 ? -17.907 -22.834 -4.265 1.00 84.88 685 TRP A N 1
ATOM 5484 C CA . TRP A 1 685 ? -18.872 -23.765 -4.852 1.00 84.88 685 TRP A CA 1
ATOM 5485 C C . TRP A 1 685 ? -18.984 -23.637 -6.381 1.00 84.88 685 TRP A C 1
ATOM 5487 O O . TRP A 1 685 ? -19.079 -24.643 -7.081 1.00 84.88 685 TRP A O 1
ATOM 5497 N N . ASP A 1 686 ? -18.944 -22.414 -6.901 1.00 74.88 686 ASP A N 1
ATOM 5498 C CA . ASP A 1 686 ? -18.921 -22.097 -8.335 1.00 74.88 686 ASP A CA 1
ATOM 5499 C C . ASP A 1 686 ? -17.622 -22.543 -9.033 1.00 74.88 686 ASP A C 1
ATOM 5501 O O . ASP A 1 686 ? -17.633 -22.880 -10.216 1.00 74.88 686 ASP A O 1
ATOM 5505 N N . GLU A 1 687 ? -16.521 -22.653 -8.288 1.00 71.94 687 GLU A N 1
ATOM 5506 C CA . GLU A 1 687 ? -15.222 -23.143 -8.767 1.00 71.94 687 GLU A CA 1
ATOM 5507 C C . GLU A 1 687 ? -15.051 -24.669 -8.684 1.00 71.94 687 GLU A C 1
ATOM 5509 O O . GLU A 1 687 ? -14.004 -25.199 -9.072 1.00 71.94 687 GLU A O 1
ATOM 5514 N N . ARG A 1 688 ? -16.055 -25.404 -8.187 1.00 66.19 688 ARG A N 1
ATOM 5515 C CA . ARG A 1 688 ? -15.971 -26.848 -7.893 1.00 66.19 688 ARG A CA 1
ATOM 5516 C C . ARG A 1 688 ? -15.376 -27.673 -9.040 1.00 66.19 688 ARG A C 1
ATOM 5518 O O . ARG A 1 688 ? -14.500 -28.506 -8.815 1.00 66.19 688 ARG A O 1
ATOM 5525 N N . PHE A 1 689 ? -15.789 -27.405 -10.279 1.00 65.81 689 PHE A N 1
ATOM 5526 C CA . PHE A 1 689 ? -15.334 -28.146 -11.466 1.00 65.81 689 PHE A CA 1
ATOM 5527 C C . PHE A 1 689 ? -14.129 -27.516 -12.179 1.00 65.81 689 PHE A C 1
ATOM 5529 O O . PHE A 1 689 ? -13.657 -28.040 -13.189 1.00 65.81 689 PHE A O 1
ATOM 5536 N N . LEU A 1 690 ? -13.612 -26.398 -11.670 1.00 60.59 690 LEU A N 1
ATOM 5537 C CA . LEU A 1 690 ? -12.534 -25.645 -12.300 1.00 60.59 690 LEU A CA 1
ATOM 5538 C C . LEU A 1 690 ? -11.186 -26.162 -11.774 1.00 60.59 690 LEU A C 1
ATOM 5540 O O . LEU A 1 690 ? -10.941 -26.248 -10.568 1.00 60.59 690 LEU A O 1
ATOM 5544 N N . GLY A 1 691 ? -10.313 -26.581 -12.693 1.00 56.91 691 GLY A N 1
ATOM 5545 C CA . GLY A 1 691 ? -8.983 -27.137 -12.410 1.00 56.91 691 GLY A CA 1
ATOM 5546 C C . GLY A 1 691 ? -7.845 -26.292 -12.991 1.00 56.91 691 GLY A C 1
ATOM 5547 O O . GLY A 1 691 ? -8.088 -25.287 -13.649 1.00 56.91 691 GLY A O 1
ATOM 5548 N N . ILE A 1 692 ? -6.592 -26.730 -12.810 1.00 47.34 692 ILE A N 1
ATOM 5549 C CA . ILE A 1 692 ? -5.382 -26.003 -13.271 1.00 47.34 692 ILE A CA 1
ATOM 5550 C C . ILE A 1 692 ? -5.452 -25.662 -14.772 1.00 47.34 692 ILE A C 1
ATOM 5552 O O . ILE A 1 692 ? -5.079 -24.571 -15.182 1.00 47.34 692 ILE A O 1
ATOM 5556 N N . LYS A 1 693 ? -6.013 -26.558 -15.595 1.00 46.19 693 LYS A N 1
ATOM 5557 C CA . LYS A 1 693 ? -6.194 -26.331 -17.039 1.00 46.19 693 LYS A CA 1
ATOM 5558 C C . LYS A 1 693 ? -7.224 -25.242 -17.370 1.00 46.19 693 LYS A C 1
ATOM 5560 O O . LYS A 1 693 ? -7.076 -24.568 -18.382 1.00 46.19 693 LYS A O 1
ATOM 5565 N N . ALA A 1 694 ? -8.259 -25.076 -16.544 1.00 48.19 694 ALA A N 1
ATOM 5566 C CA . ALA A 1 694 ? -9.255 -24.017 -16.721 1.00 48.19 694 ALA A CA 1
ATOM 5567 C C . ALA A 1 694 ? -8.666 -22.649 -16.349 1.00 48.19 694 ALA A C 1
ATOM 5569 O O . ALA A 1 694 ? -8.904 -21.674 -17.053 1.00 48.19 694 ALA A O 1
ATOM 5570 N N . GLN A 1 695 ? -7.834 -22.612 -15.304 1.00 45.12 695 GLN A N 1
ATOM 5571 C CA . GLN A 1 695 ? -7.095 -21.418 -14.907 1.00 45.12 695 GLN A CA 1
ATOM 5572 C C . GLN A 1 695 ? -6.069 -20.987 -15.959 1.00 45.12 695 GLN A C 1
ATOM 5574 O O . GLN A 1 695 ? -6.128 -19.852 -16.418 1.00 45.12 695 GLN A O 1
ATOM 5579 N N . ALA A 1 696 ? -5.229 -21.911 -16.436 1.00 40.72 696 ALA A N 1
ATOM 5580 C CA . ALA A 1 696 ? -4.255 -21.620 -17.489 1.00 40.72 696 ALA A CA 1
ATOM 5581 C C . ALA A 1 696 ? -4.923 -21.111 -18.781 1.00 40.72 696 ALA A C 1
ATOM 5583 O O . ALA A 1 696 ? -4.413 -20.209 -19.437 1.00 40.72 696 ALA A O 1
ATOM 5584 N N . ARG A 1 697 ? -6.100 -21.649 -19.135 1.00 48.09 697 ARG A N 1
ATOM 5585 C CA . ARG A 1 697 ? -6.873 -21.189 -20.297 1.00 48.09 697 ARG A CA 1
ATOM 5586 C C . ARG A 1 697 ? -7.449 -19.783 -20.101 1.00 48.09 697 ARG A C 1
ATOM 5588 O O . ARG A 1 697 ? -7.365 -18.974 -21.018 1.00 48.09 697 ARG A O 1
ATOM 5595 N N . ALA A 1 698 ? -8.004 -19.485 -18.926 1.00 47.94 698 ALA A N 1
ATOM 5596 C CA . ALA A 1 698 ? -8.528 -18.157 -18.605 1.00 47.94 698 ALA A CA 1
ATOM 5597 C C . ALA A 1 698 ? -7.412 -17.096 -18.556 1.00 47.94 698 ALA A C 1
ATOM 5599 O O . ALA A 1 698 ? -7.580 -15.988 -19.067 1.00 47.94 698 ALA A O 1
ATOM 5600 N N . GLU A 1 699 ? -6.250 -17.448 -18.001 1.00 44.41 699 GLU A N 1
ATOM 5601 C CA . GLU A 1 699 ? -5.047 -16.612 -18.018 1.00 44.41 699 GLU A CA 1
ATOM 5602 C C . GLU A 1 699 ? -4.551 -16.385 -19.454 1.00 44.41 699 GLU A C 1
ATOM 5604 O O . GLU A 1 699 ? -4.266 -15.250 -19.833 1.00 44.41 699 GLU A O 1
ATOM 5609 N N . GLN A 1 700 ? -4.531 -17.422 -20.295 1.00 46.19 700 GLN A N 1
ATOM 5610 C CA . GLN A 1 700 ? -4.128 -17.306 -21.697 1.00 46.19 700 GLN A CA 1
ATOM 5611 C C . GLN A 1 700 ? -5.071 -16.408 -22.516 1.00 46.19 700 GLN A C 1
ATOM 5613 O O . GLN A 1 700 ? -4.600 -15.499 -23.199 1.00 46.19 700 GLN A O 1
ATOM 5618 N N . GLU A 1 701 ? -6.391 -16.577 -22.391 1.00 49.03 701 GLU A N 1
ATOM 5619 C CA . GLU A 1 701 ? -7.390 -15.710 -23.042 1.00 49.03 701 GLU A CA 1
ATOM 5620 C C . GLU A 1 701 ? -7.273 -14.247 -22.568 1.00 49.03 701 GLU A C 1
ATOM 5622 O O . GLU A 1 701 ? -7.427 -13.305 -23.352 1.00 49.03 701 GLU A O 1
ATOM 5627 N N . ARG A 1 702 ? -6.937 -14.031 -21.289 1.00 48.94 702 ARG A N 1
ATOM 5628 C CA . ARG A 1 702 ? -6.652 -12.704 -20.726 1.00 48.94 702 ARG A CA 1
ATOM 5629 C C . ARG A 1 702 ? -5.405 -12.080 -21.357 1.00 48.94 702 ARG A C 1
ATOM 5631 O O . ARG A 1 702 ? -5.459 -10.931 -21.800 1.00 48.94 702 ARG A O 1
ATOM 5638 N N . PHE A 1 703 ? -4.297 -12.819 -21.418 1.00 43.81 703 PHE A N 1
ATOM 5639 C CA . PHE A 1 703 ? -3.054 -12.348 -22.034 1.00 43.81 703 PHE A CA 1
ATOM 5640 C C . PHE A 1 703 ? -3.227 -12.044 -23.526 1.00 43.81 703 PHE A C 1
ATOM 5642 O O . PHE A 1 703 ? -2.690 -11.048 -24.012 1.00 43.81 703 PHE A O 1
ATOM 5649 N N . GLU A 1 704 ? -4.016 -12.840 -24.247 1.00 45.91 704 GLU A N 1
ATOM 5650 C CA . GLU A 1 704 ? -4.350 -12.585 -25.650 1.00 45.91 704 GLU A CA 1
ATOM 5651 C C . GLU A 1 704 ? -5.135 -11.277 -25.832 1.00 45.91 704 GLU A C 1
ATOM 5653 O O . GLU A 1 704 ? -4.793 -10.481 -26.707 1.00 45.91 704 GLU A O 1
ATOM 5658 N N . ARG A 1 705 ? -6.115 -10.977 -24.968 1.00 48.22 705 ARG A N 1
ATOM 5659 C CA . ARG A 1 705 ? -6.861 -9.701 -25.017 1.00 48.22 705 ARG A CA 1
ATOM 5660 C C . ARG A 1 705 ? -6.009 -8.480 -24.672 1.00 48.22 705 ARG A C 1
ATOM 5662 O O . ARG A 1 705 ? -6.182 -7.423 -25.281 1.00 48.22 705 ARG A O 1
ATOM 5669 N N . ILE A 1 706 ? -5.071 -8.620 -23.732 1.00 38.53 706 ILE A N 1
ATOM 5670 C CA . ILE A 1 706 ? -4.092 -7.570 -23.406 1.00 38.53 706 ILE A CA 1
ATOM 5671 C C . ILE A 1 706 ? -3.184 -7.308 -24.614 1.00 38.53 706 ILE A C 1
ATOM 5673 O O . ILE A 1 706 ? -3.005 -6.154 -25.001 1.00 38.53 706 ILE A O 1
ATOM 5677 N N . ARG A 1 707 ? -2.681 -8.363 -25.272 1.00 42.81 707 ARG A N 1
ATOM 5678 C CA . ARG A 1 707 ? -1.878 -8.246 -26.505 1.00 42.81 707 ARG A CA 1
ATOM 5679 C C . ARG A 1 707 ? -2.643 -7.602 -27.665 1.00 42.81 707 ARG A C 1
ATOM 5681 O O . ARG A 1 707 ? -2.028 -6.952 -28.499 1.00 42.81 707 ARG A O 1
ATOM 5688 N N . GLN A 1 708 ? -3.966 -7.750 -27.706 1.00 42.28 708 GLN A N 1
ATOM 5689 C CA . GLN A 1 708 ? -4.845 -7.116 -28.698 1.00 42.28 708 GLN A CA 1
ATOM 5690 C C . GLN A 1 708 ? -5.247 -5.669 -28.344 1.00 42.28 708 GLN A C 1
ATOM 5692 O O . GLN A 1 708 ? -6.098 -5.092 -29.019 1.00 42.28 708 GLN A O 1
ATOM 5697 N N . GLY A 1 709 ? -4.673 -5.068 -27.294 1.00 33.44 709 GLY A N 1
ATOM 5698 C CA . GLY A 1 709 ? -4.945 -3.675 -26.923 1.00 33.44 709 GLY A CA 1
ATOM 5699 C C . GLY A 1 709 ? -6.313 -3.451 -26.270 1.00 33.44 709 GLY A C 1
ATOM 5700 O O . GLY A 1 709 ? -6.815 -2.330 -26.282 1.00 33.44 709 GLY A O 1
ATOM 5701 N N . GLN A 1 710 ? -6.924 -4.489 -25.681 1.00 35.12 710 GLN A N 1
ATOM 5702 C CA . GLN A 1 710 ? -8.219 -4.405 -24.986 1.00 35.12 710 GLN A CA 1
ATOM 5703 C C . GLN A 1 710 ? -8.112 -4.666 -23.465 1.00 35.12 710 GLN A C 1
ATOM 5705 O O . GLN A 1 710 ? -8.847 -5.506 -22.935 1.00 35.12 710 GLN A O 1
ATOM 5710 N N . PRO A 1 711 ? -7.235 -3.965 -22.716 1.00 33.69 711 PRO A N 1
ATOM 5711 C CA . PRO A 1 711 ? -7.004 -4.246 -21.296 1.00 33.69 711 PRO A CA 1
ATOM 5712 C C . PRO A 1 711 ? -8.251 -4.019 -20.425 1.00 33.69 711 PRO A C 1
ATOM 5714 O O . PRO A 1 711 ? -8.463 -4.758 -19.474 1.00 33.69 711 PRO A O 1
ATOM 5717 N N . GLY A 1 712 ? -9.135 -3.079 -20.787 1.00 29.89 712 GLY A N 1
ATOM 5718 C CA . GLY A 1 712 ? -10.388 -2.815 -20.058 1.00 29.89 712 GLY A CA 1
ATOM 5719 C C . GLY A 1 712 ? -11.485 -3.878 -20.226 1.00 29.89 712 GLY A C 1
ATOM 5720 O O . GLY A 1 712 ? -12.526 -3.786 -19.585 1.00 29.89 712 GLY A O 1
ATOM 5721 N N . ARG A 1 713 ? -11.282 -4.877 -21.099 1.00 35.66 713 ARG A N 1
ATOM 5722 C CA . ARG A 1 713 ? -12.176 -6.040 -21.293 1.00 35.66 713 ARG A CA 1
ATOM 5723 C C . ARG A 1 713 ? -11.512 -7.367 -20.907 1.00 35.66 713 ARG A C 1
ATOM 5725 O O . ARG A 1 713 ? -12.068 -8.444 -21.158 1.00 35.66 713 ARG A O 1
ATOM 5732 N N . ALA A 1 714 ? -10.305 -7.298 -20.353 1.00 33.38 714 ALA A N 1
ATOM 5733 C CA . ALA A 1 714 ? -9.635 -8.434 -19.751 1.00 33.38 714 ALA A CA 1
ATOM 5734 C C . ALA A 1 714 ? -10.318 -8.728 -18.405 1.00 33.38 714 ALA A C 1
ATOM 5736 O O . ALA A 1 714 ? -10.476 -7.826 -17.586 1.00 33.38 714 ALA A O 1
ATOM 5737 N N . LEU A 1 715 ? -10.768 -9.969 -18.199 1.00 39.69 715 LEU A N 1
ATOM 5738 C CA . LEU A 1 715 ? -11.341 -10.396 -16.918 1.00 39.69 715 LEU A CA 1
ATOM 5739 C C . LEU A 1 715 ? -10.281 -10.258 -15.804 1.00 39.69 715 LEU A C 1
ATOM 5741 O O . LEU A 1 715 ? -9.076 -10.353 -16.078 1.00 39.69 715 LEU A O 1
ATOM 5745 N N . GLU A 1 716 ? -10.726 -10.033 -14.560 1.00 36.47 716 GLU A N 1
ATOM 5746 C CA . GLU A 1 716 ? -9.863 -10.120 -13.372 1.00 36.47 716 GLU A CA 1
ATOM 5747 C C . GLU A 1 716 ? -9.083 -11.441 -13.369 1.00 36.47 716 GLU A C 1
ATOM 5749 O O . GLU A 1 716 ? -9.497 -12.425 -13.987 1.00 36.47 716 GLU A O 1
ATOM 5754 N N . VAL A 1 717 ? -7.922 -11.456 -12.705 1.00 36.41 717 VAL A N 1
ATOM 5755 C CA . VAL A 1 717 ? -7.071 -12.649 -12.612 1.00 36.41 717 VAL A CA 1
ATOM 5756 C C . VAL A 1 717 ? -7.911 -13.811 -12.076 1.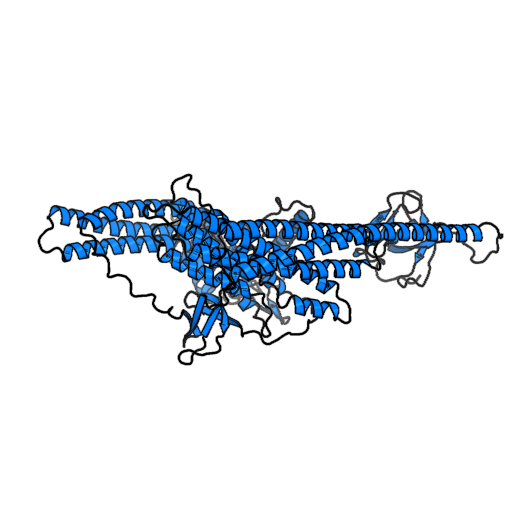00 36.41 717 VAL A C 1
ATOM 5758 O O . VAL A 1 717 ? -8.270 -13.848 -10.902 1.00 36.41 717 VAL A O 1
ATOM 5761 N N . PHE A 1 718 ? -8.239 -14.760 -12.952 1.00 40.00 718 PHE A N 1
ATOM 5762 C CA . PHE A 1 718 ? -9.027 -15.929 -12.602 1.00 40.00 718 PHE A CA 1
ATOM 5763 C C . PHE A 1 718 ? -8.127 -16.895 -11.831 1.00 40.00 718 PHE A C 1
ATOM 5765 O O . PHE A 1 718 ? -7.409 -17.699 -12.418 1.00 40.00 718 PHE A O 1
ATOM 5772 N N . ARG A 1 719 ? -8.119 -16.791 -10.504 1.00 42.62 719 ARG A N 1
ATOM 5773 C CA . ARG A 1 719 ? -7.399 -17.722 -9.635 1.00 42.62 719 ARG A CA 1
ATOM 5774 C C . ARG A 1 719 ? -8.385 -18.653 -8.960 1.00 42.62 719 ARG A C 1
ATOM 5776 O O . ARG A 1 719 ? -9.291 -18.198 -8.276 1.00 42.62 719 ARG A O 1
ATOM 5783 N N . ILE A 1 720 ? -8.165 -19.957 -9.093 1.00 47.50 720 ILE A N 1
ATOM 5784 C CA . ILE A 1 720 ? -8.944 -20.952 -8.351 1.00 47.50 720 ILE A CA 1
ATOM 5785 C C . ILE A 1 720 ? -8.412 -20.982 -6.922 1.00 47.50 720 ILE A C 1
ATOM 5787 O O . ILE A 1 720 ? -7.259 -21.370 -6.705 1.00 47.50 720 ILE A O 1
ATOM 5791 N N . TRP A 1 721 ? -9.237 -20.608 -5.947 1.00 49.16 721 TRP A N 1
ATOM 5792 C CA . TRP A 1 721 ? -8.813 -20.597 -4.549 1.00 49.16 721 TRP A CA 1
ATOM 5793 C C . TRP A 1 721 ? -8.624 -22.015 -4.011 1.00 49.16 721 TRP A C 1
ATOM 5795 O O . TRP A 1 721 ? -9.437 -22.900 -4.272 1.00 49.16 721 TRP A O 1
ATOM 5805 N N . ARG A 1 722 ? -7.523 -22.241 -3.282 1.00 55.03 722 ARG A N 1
ATOM 5806 C CA . ARG A 1 722 ? -7.192 -23.531 -2.655 1.00 55.03 722 ARG A CA 1
ATOM 5807 C C . ARG A 1 722 ? -6.535 -23.308 -1.299 1.00 55.03 722 ARG A C 1
ATOM 5809 O O . ARG A 1 722 ? -5.324 -23.117 -1.238 1.00 55.03 722 ARG A O 1
ATOM 5816 N N . SER A 1 723 ? -7.328 -23.350 -0.233 1.00 66.50 723 SER A N 1
ATOM 5817 C CA . SER A 1 723 ? -6.804 -23.405 1.141 1.00 66.50 723 SER A CA 1
ATOM 5818 C C . SER A 1 723 ? -6.593 -24.869 1.529 1.00 66.50 723 SER A C 1
ATOM 5820 O O . SER A 1 723 ? -7.485 -25.689 1.304 1.00 66.50 723 SER A O 1
ATOM 5822 N N . GLU A 1 724 ? -5.400 -25.217 2.008 1.00 77.38 724 GLU A N 1
ATOM 5823 C CA . GLU A 1 724 ? -5.005 -26.596 2.316 1.00 77.38 724 GLU A CA 1
ATOM 5824 C C . GLU A 1 724 ? -5.666 -27.095 3.604 1.00 77.38 724 GLU A C 1
ATOM 5826 O O . GLU A 1 724 ? -5.704 -26.391 4.607 1.00 77.38 724 GLU A O 1
ATOM 5831 N N . ILE A 1 725 ? -6.177 -28.327 3.588 1.00 78.88 725 ILE A N 1
ATOM 5832 C CA . ILE A 1 725 ? -6.836 -28.944 4.741 1.00 78.88 725 ILE A CA 1
ATOM 5833 C C . ILE A 1 725 ? -5.862 -29.918 5.402 1.00 78.88 725 ILE A C 1
ATOM 5835 O O . ILE A 1 725 ? -5.460 -30.917 4.804 1.00 78.88 725 ILE A O 1
ATOM 5839 N N . SER A 1 726 ? -5.523 -29.655 6.663 1.00 81.19 726 SER A N 1
ATOM 5840 C CA . SER A 1 726 ? -4.687 -30.554 7.462 1.00 81.19 726 SER A CA 1
ATOM 5841 C C . SER A 1 726 ? -5.433 -31.832 7.863 1.00 81.19 726 SER A C 1
ATOM 5843 O O . SER A 1 726 ? -6.663 -31.859 7.951 1.00 81.19 726 SER A O 1
ATOM 5845 N N . LEU A 1 727 ? -4.690 -32.893 8.194 1.00 80.44 727 LEU A N 1
ATOM 5846 C CA . LEU A 1 727 ? -5.276 -34.146 8.690 1.00 80.44 727 LEU A CA 1
ATOM 5847 C C . LEU A 1 727 ? -6.124 -33.945 9.956 1.00 80.44 727 LEU A C 1
ATOM 5849 O O . LEU A 1 727 ? -7.179 -34.559 10.097 1.00 80.44 727 LEU A O 1
ATOM 5853 N N . ASN A 1 728 ? -5.676 -33.086 10.876 1.00 80.31 728 ASN A N 1
ATOM 5854 C CA . ASN A 1 728 ? -6.395 -32.834 12.124 1.00 80.31 728 ASN A CA 1
ATOM 5855 C C . ASN A 1 728 ? -7.769 -32.204 11.848 1.00 80.31 728 ASN A C 1
ATOM 5857 O O . ASN A 1 728 ? -8.799 -32.687 12.315 1.00 80.31 728 ASN A O 1
ATOM 5861 N N . MET A 1 729 ? -7.798 -31.193 10.979 1.00 86.06 729 MET A N 1
ATOM 5862 C CA . MET A 1 729 ? -9.045 -30.567 10.553 1.00 86.06 729 MET A CA 1
ATOM 5863 C C . MET A 1 729 ? -9.943 -31.544 9.780 1.00 86.06 729 MET A C 1
ATOM 5865 O O . MET A 1 729 ? -11.157 -31.558 9.982 1.00 86.06 729 MET A O 1
ATOM 5869 N N . ALA A 1 730 ? -9.355 -32.391 8.928 1.00 88.94 730 ALA A N 1
ATOM 5870 C CA . ALA A 1 730 ? -10.068 -33.436 8.198 1.00 88.94 730 ALA A CA 1
ATOM 5871 C C . ALA A 1 730 ? -10.835 -34.381 9.140 1.00 88.94 730 ALA A C 1
ATOM 5873 O O . ALA A 1 730 ? -12.037 -34.602 8.961 1.00 88.94 730 ALA A O 1
ATOM 5874 N N . ARG A 1 731 ? -10.156 -34.858 10.192 1.00 89.06 731 ARG A N 1
ATOM 5875 C CA . ARG A 1 731 ? -10.743 -35.689 11.254 1.00 89.06 731 ARG A CA 1
ATOM 5876 C C . ARG A 1 731 ? -11.853 -34.966 12.009 1.00 89.06 731 ARG A C 1
ATOM 5878 O O . ARG A 1 731 ? -12.904 -35.550 12.252 1.00 89.06 731 ARG A O 1
ATOM 5885 N N . GLN A 1 732 ? -11.628 -33.701 12.357 1.00 89.06 732 GLN A N 1
ATOM 5886 C CA . GLN A 1 732 ? -12.573 -32.919 13.149 1.00 89.06 732 GLN A CA 1
ATOM 5887 C C . GLN A 1 732 ? -13.866 -32.601 12.384 1.00 89.06 732 GLN A C 1
ATOM 5889 O O . GLN A 1 732 ? -14.948 -32.639 12.967 1.00 89.06 732 GLN A O 1
ATOM 5894 N N . LEU A 1 73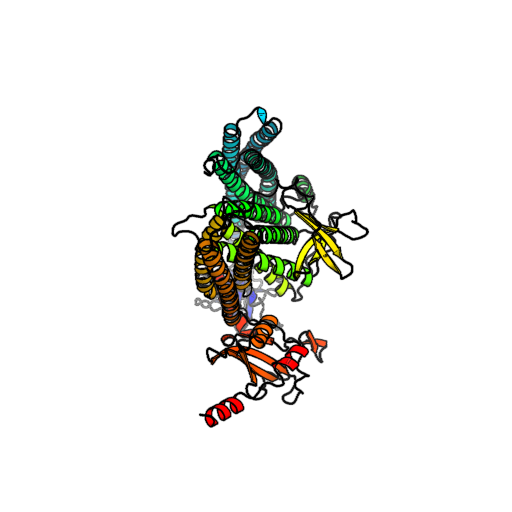3 ? -13.765 -32.259 11.096 1.00 91.00 733 LEU A N 1
ATOM 5895 C CA . LEU A 1 733 ? -14.869 -31.630 10.365 1.00 91.00 733 LEU A CA 1
ATOM 5896 C C . LEU A 1 733 ? -15.486 -32.482 9.256 1.00 91.00 733 LEU A C 1
ATOM 5898 O O . LEU A 1 733 ? -16.651 -32.265 8.921 1.00 91.00 733 LEU A O 1
ATOM 5902 N N . PHE A 1 734 ? -14.730 -33.403 8.654 1.00 93.88 734 PHE A N 1
ATOM 5903 C CA . PHE A 1 734 ? -15.117 -34.011 7.378 1.00 93.88 734 PHE A CA 1
ATOM 5904 C C . PHE A 1 734 ? -15.362 -35.514 7.467 1.00 93.88 734 PHE A C 1
ATOM 5906 O O . PHE A 1 734 ? -16.396 -35.975 6.998 1.00 93.88 734 PHE A O 1
ATOM 5913 N N . PHE A 1 735 ? -14.468 -36.287 8.084 1.00 91.44 735 PHE A N 1
ATOM 5914 C CA . PHE A 1 735 ? -14.551 -37.759 8.051 1.00 91.44 735 PHE A CA 1
ATOM 5915 C C . PHE A 1 735 ? -15.809 -38.325 8.729 1.00 91.44 735 PHE A C 1
ATOM 5917 O O . PHE A 1 735 ? -16.333 -39.355 8.319 1.00 91.44 735 PHE A O 1
ATOM 5924 N N . ASN A 1 736 ? -16.373 -37.591 9.690 1.00 86.06 736 ASN A N 1
ATOM 5925 C CA . ASN A 1 736 ? -17.630 -37.951 10.352 1.00 86.06 736 ASN A CA 1
ATOM 5926 C C . ASN A 1 736 ? -18.868 -37.261 9.744 1.00 86.06 736 ASN A C 1
ATOM 5928 O O . ASN A 1 736 ? -19.958 -37.327 10.314 1.00 86.06 736 ASN A O 1
ATOM 5932 N N . ALA A 1 737 ? -18.725 -36.559 8.615 1.00 85.69 737 ALA A N 1
ATOM 5933 C CA . ALA A 1 737 ? -19.830 -35.849 7.984 1.00 85.69 737 ALA A CA 1
ATOM 5934 C C . ALA A 1 737 ? -20.848 -36.828 7.381 1.00 85.69 737 ALA A C 1
ATOM 5936 O O . ALA A 1 737 ? -20.501 -37.733 6.620 1.00 85.69 737 ALA A O 1
ATOM 5937 N N . SER A 1 738 ? -22.128 -36.599 7.672 1.00 81.62 738 SER A N 1
ATOM 5938 C CA . SER A 1 738 ? -23.238 -37.407 7.165 1.00 81.62 738 SER A CA 1
ATOM 5939 C C . SER A 1 738 ? -23.303 -37.377 5.633 1.00 81.62 738 SER A C 1
ATOM 5941 O O . SER A 1 738 ? -23.031 -36.348 5.002 1.00 81.62 738 SER A O 1
ATOM 5943 N N . GLU A 1 739 ? -23.728 -38.481 5.013 1.00 78.44 739 GLU A N 1
ATOM 5944 C CA . GLU A 1 739 ? -24.030 -38.483 3.581 1.00 78.44 739 GLU A CA 1
ATOM 5945 C C . GLU A 1 739 ? -25.261 -37.617 3.291 1.00 78.44 739 GLU A C 1
ATOM 5947 O O . GLU A 1 739 ? -26.321 -37.778 3.901 1.00 78.44 739 GLU A O 1
ATOM 5952 N N . ARG A 1 740 ? -25.139 -36.713 2.311 1.00 66.75 740 ARG A N 1
ATOM 5953 C CA . ARG A 1 740 ? -26.212 -35.768 1.960 1.00 66.75 740 ARG A CA 1
ATOM 5954 C C . ARG A 1 740 ? -27.537 -36.465 1.631 1.00 66.75 740 ARG A C 1
ATOM 5956 O O . ARG A 1 740 ? -28.595 -35.973 2.009 1.00 66.75 740 ARG A O 1
ATOM 5963 N N . GLU A 1 741 ? -27.490 -37.600 0.936 1.00 62.44 741 GLU A N 1
ATOM 5964 C CA . GLU A 1 741 ? -28.692 -38.357 0.559 1.00 62.44 741 GLU A CA 1
ATOM 5965 C C . GLU A 1 741 ? -29.425 -38.942 1.769 1.00 62.44 741 GLU A C 1
ATOM 5967 O O . GLU A 1 741 ? -30.655 -38.968 1.780 1.00 62.44 741 GLU A O 1
ATOM 5972 N N . VAL A 1 742 ? -28.689 -39.367 2.798 1.00 61.78 742 VAL A N 1
ATOM 5973 C CA . VAL A 1 742 ? -29.266 -39.903 4.037 1.00 61.78 742 VAL A CA 1
ATOM 5974 C C . VAL A 1 742 ? -29.990 -38.793 4.796 1.00 61.78 742 VAL A C 1
ATOM 5976 O O . VAL A 1 742 ? -31.147 -38.970 5.166 1.00 61.78 742 VAL A O 1
ATOM 5979 N N . VAL A 1 743 ? -29.369 -37.615 4.922 1.00 60.59 743 VAL A N 1
ATOM 5980 C CA . VAL A 1 743 ? -29.965 -36.458 5.613 1.00 60.59 743 VAL A CA 1
ATOM 5981 C C . VAL A 1 743 ? -31.211 -35.942 4.893 1.00 60.59 743 VAL A C 1
ATOM 5983 O O . VAL A 1 743 ? -32.233 -35.712 5.534 1.00 60.59 743 VAL A O 1
ATOM 5986 N N . VAL A 1 744 ? -31.169 -35.803 3.562 1.00 60.72 744 VAL A N 1
ATOM 5987 C CA . VAL A 1 744 ? -32.336 -35.359 2.776 1.00 60.72 744 VAL A CA 1
ATOM 5988 C C . VAL A 1 744 ? -33.488 -36.360 2.896 1.00 60.72 744 VAL A C 1
ATOM 5990 O O . VAL A 1 744 ? -34.630 -35.952 3.089 1.00 60.72 744 VAL A O 1
ATOM 5993 N N . ARG A 1 745 ? -33.210 -37.670 2.842 1.00 54.94 745 ARG A N 1
ATOM 5994 C CA . ARG A 1 745 ? -34.235 -38.710 3.039 1.00 54.94 745 ARG A CA 1
ATOM 5995 C C . ARG A 1 745 ? -34.815 -38.704 4.451 1.00 54.94 745 ARG A C 1
ATOM 5997 O O . ARG A 1 745 ? -35.999 -38.974 4.611 1.00 54.94 745 ARG A O 1
ATOM 6004 N N . GLU A 1 746 ? -34.011 -38.412 5.467 1.00 55.28 746 GLU A N 1
ATOM 6005 C CA . GLU A 1 746 ? -34.470 -38.349 6.854 1.00 55.28 746 GLU A CA 1
ATOM 6006 C C . GLU A 1 746 ? -35.291 -37.081 7.137 1.00 55.28 746 GLU A C 1
ATOM 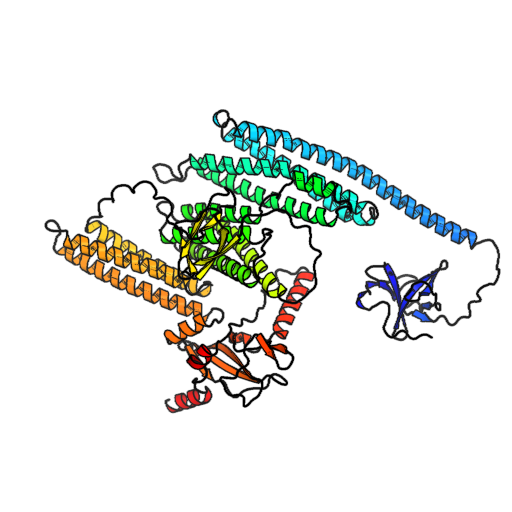6008 O O . GLU A 1 746 ? -36.310 -37.154 7.818 1.00 55.28 746 GLU A O 1
ATOM 6013 N N . GLN A 1 747 ? -34.912 -35.937 6.558 1.00 58.19 747 GLN A N 1
ATOM 6014 C CA . GLN A 1 747 ? -35.701 -34.701 6.609 1.00 58.19 747 GLN A CA 1
ATOM 6015 C C . GLN A 1 747 ? -37.047 -34.860 5.887 1.00 58.19 747 GLN A C 1
ATOM 6017 O O . GLN A 1 747 ? -38.071 -34.477 6.440 1.00 58.19 747 GLN A O 1
ATOM 6022 N N . LEU A 1 748 ? -37.065 -35.500 4.711 1.00 53.19 748 LEU A N 1
ATOM 6023 C CA . LEU A 1 748 ? -38.299 -35.828 3.982 1.00 53.19 748 LEU A CA 1
ATOM 6024 C C . LEU A 1 748 ? -39.182 -36.873 4.683 1.00 53.19 748 LEU A C 1
ATOM 6026 O O . LEU A 1 748 ? -40.343 -36.989 4.327 1.00 53.19 748 LEU A O 1
ATOM 6030 N N . ARG A 1 749 ? -38.644 -37.658 5.627 1.00 50.56 749 ARG A N 1
ATOM 6031 C CA . ARG A 1 749 ? -39.429 -38.579 6.472 1.00 50.56 749 ARG A CA 1
ATOM 6032 C C . ARG A 1 749 ? -40.009 -37.910 7.722 1.00 50.56 749 ARG A C 1
ATOM 6034 O O . ARG A 1 749 ? -40.898 -38.486 8.337 1.00 50.56 749 ARG A O 1
ATOM 6041 N N . LYS A 1 750 ? -39.425 -36.787 8.160 1.00 56.06 750 LYS A N 1
ATOM 6042 C CA . LYS A 1 750 ? -39.863 -36.010 9.335 1.00 56.06 750 LYS A CA 1
ATOM 6043 C C . LYS A 1 750 ? -40.919 -34.957 8.976 1.00 56.06 750 LYS A C 1
ATOM 6045 O O . LYS A 1 750 ? -41.643 -34.527 9.870 1.00 56.06 750 LYS A O 1
ATOM 6050 N N . LEU A 1 751 ? -40.958 -34.542 7.709 1.00 52.91 751 LEU A N 1
ATOM 6051 C CA . LEU A 1 751 ? -42.079 -33.842 7.073 1.00 52.91 751 LEU A CA 1
ATOM 6052 C C . LEU A 1 751 ? -43.150 -34.858 6.674 1.00 52.91 751 LEU A C 1
ATOM 6054 O O . LEU A 1 751 ? -44.340 -34.493 6.770 1.00 52.91 751 LEU A O 1
#

pLDDT: mean 79.0, std 15.79, range [29.89, 97.62]

Sequence (751 aa):
MKIYPYPWPEPKTLGEVVASGDLKGLIRLKESNRLAAYFGGWLFAVKTDSEGNVQVVAPDGRSEGFYLKNDGAGTWTPDLKLRLRGGSGRPGNIGKRRAALLEEKRREQEQRERVGSRFMEEWNKGVEEQGTRAEALLPESQALRAMEGNPERYTDQQWFARMDRLGERVKAFVDGYEQQINTLRMNETVLLRGYKGTLFACLHQFVVGMQFALDSIKIVELRCQRIMGRLPYQDAAGRVLPERQQAEQRENRAADLYIDWAEREKQAFTELGRHRNRDLTEYQGIHEVRGQGSNVPGLKAVRACRLGLYCFRELDPQHLESDIWTKFEDLRSALASQSILDERSALPLSAEADMEVLNTCVSQYNEVLAMLEYKAGLLPQGTRLVWGDLFVRRLGELQQEAERSLVERIEARAPEQDEPELPSQQPGKTRKVIRTRRKKNYLGYVRDTRQDGHEVVELMDPQTGQPIDSFVEEEDGYWQPLPKPAAAPLPRPLPQPGLKRLVQMSESQIRQAAREVEMAKRQIPVAKDPVYLQDVLEVRARELEALAGQIDRAQAESSSSVTQSEISAAKVQVSELRLQAGTVRHEGLLARIAVTKSSAPDTERLLFLKEHNEVEIFRHGRRTKLGKEDFLQEYVVRDKAAGKNIWVAHFHYPEKATPEELFVMRGALGKDGKPQAHGAHLKRWDERFLGIKAQARAEQERFERIRQGQPGRALEVFRIWRSEISLNMARQLFFNASEREVVVREQLRKL

Organism: NCBI:txid117681

Secondary structure (DSSP, 8-state):
----SS-SS-GGGEEEE--SSTTTT-EEETTT--EEEEETTEEEEEEE-TTS-EEEE-TTSS-EEEEEEE-SSS-EEE--S---S-----TTSHHHHHHHHHHHHHHHHHHHHHHHHHHHHHHHHHHHHHHHHHHTHHHHHHHHHHHHHSGGGS-HHHHHHHHHHHHHHHHHHHHHHHHHHHHHHHTTTTSTTTHHHHHHHHHHHHHHHHHHHHHHHHHHHHHHHHHHHHS-SB-TTSPBPHHHHHHHHHHHHHHHHHHHHHHHHHHHHHHHHHS--TT-HHHHHHHHHHTT---HHHHHHHHHHHHHHHHHHHH-SS---HHHHHHHHHHHHHHHHHHTTTS--SSPPPHHHHHHHHHHHHHHHHHHHHHHHHHHHTSPTT---HHHHHHHHHHHHHHHHHHHHHHHHHHTTS----PPPPPP---PPPEEEEEBTTS-EEEEEEPSS-BTTB-EEEEE-TTT-SEEEEEEE-TTS-EEEPPPPPPSPPP-PPPPPPHHHHHHHHHHHHHHHHHHHHHHHHHTTT-S-TTHHHHHHHHHHHHHHHHHHHHHHHHHH--SS--HHHHHHHHHHHHHHHHHHHHHHHHHHHHHHHHHHHSPP-HHHHHHHHHTT-EEEEEEEEEEEEETTEEEEEEEEEETTT--EEEEEEEEESSTT--GGGPPPTT-B-TTSSBPS--SEEEESTTTT--HHHHHHHHHHHHHHHHTT-GGGSPP------EEPPHHHHHHHTTTPPBHHHHHHHHHHH-

Mean predicted aligned error: 16.71 Å